Protein AF-0000000080641432 (afdb_homodimer)

Sequence (1200 aa):
MCGIVGYIGHLDAKEILLKGLEKLEYRGYDSAGIAVANEQGVHVYKEKGRIADLREVVDQTVESQAGIGHTRWATHGEPSFLNAHPHQSALGRFTLVHNGVIENYVQLKREYLENVELKSDTDTEVVVQMIEQFVAGGLSTEEAFRKTLTLLKGSYAIALFDGENTDTIYVAKNKSPLLIGLGDTFNVVASDAMAMLQVTNEYVELLDKEMVIVTKDEAVIKNLDGEVMTRASYIAELDASDIEKGTYPHYMLKETDEQPLVMRKIIQTYQDENGRLAVAGDVADAVAEADRIYIVACGTSYHAGLVGKQYIEMWANVPVEVHVASEFSYNMPLLSKKPLFIFLSQSGETADSRAVLVQVKALGHKALTITNVPGSTLSREADYTLLLHAGPEIAVASTKAYTAQIAVLAILASVAAERNGVDIGFDLVKELGIAANAMEALCDQKDEMEMIAREYLTVSRNAFFIGRGLDYFVCVEGALKLKEISYIQAEGFAGGELKHGTIALIEEGTPVFALATQEHVNLSIRGNVKEVAARGANTCIISLKGLEDADDRFVLPEVNPALAPLVSVVPLQLIAYYAALHRGCDVDKPRNLAKSVTVEMCGIVGYIGHLDAKEILLKGLEKLEYRGYDSAGIAVANEQGVHVYKEKGRIADLREVVDQTVESQAGIGHTRWATHGEPSFLNAHPHQSALGRFTLVHNGVIENYVQLKREYLENVELKSDTDTEVVVQMIEQFVAGGLSTEEAFRKTLTLLKGSYAIALFDGENTDTIYVAKNKSPLLIGLGDTFNVVASDAMAMLQVTNEYVELLDKEMVIVTKDEAVIKNLDGEVMTRASYIAELDASDIEKGTYPHYMLKETDEQPLVMRKIIQTYQDENGRLAVAGDVADAVAEADRIYIVACGTSYHAGLVGKQYIEMWANVPVEVHVASEFSYNMPLLSKKPLFIFLSQSGETADSRAVLVQVKALGHKALTITNVPGSTLSREADYTLLLHAGPEIAVASTKAYTAQIAVLAILASVAAERNGVDIGFDLVKELGIAANAMEALCDQKDEMEMIAREYLTVSRNAFFIGRGLDYFVCVEGALKLKEISYIQAEGFAGGELKHGTIALIEEGTPVFALATQEHVNLSIRGNVKEVAARGANTCIISLKGLEDADDRFVLPEVNPALAPLVSVVPLQLIAYYAALHRGCDVDKPRNLAKSVTVE

pLDDT: mean 94.24, std 5.45, range [54.44, 98.88]

InterPro domains:
  IPR001347 SIS domain [PF01380] (288-413)
  IPR001347 SIS domain [PF01380] (457-583)
  IPR001347 SIS domain [PS51464] (283-422)
  IPR001347 SIS domain [PS51464] (452-590)
  IPR005855 Glucosamine-fructose-6-phosphate aminotransferase, isomerising [MF_00164] (1-600)
  IPR005855 Glucosamine-fructose-6-phosphate aminotransferase, isomerising [TIGR01135] (2-600)
  IPR017932 Glutamine amidotransferase type 2 domain [PS51278] (2-217)
  IPR029055 Nucleophile aminohydrolases, N-terminal [G3DSA:3.60.20.10] (2-240)
  IPR029055 Nucleophile aminohydrolases, N-terminal [SSF56235] (2-234)
  IPR035466 GlmS/AgaS, SIS domain 1 [cd05008] (292-413)
  IPR035490 GlmS/FrlB, SIS domain 2 [cd05009] (447-598)
  IPR046348 SIS domain superfamily [SSF53697] (244-600)
  IPR047084 Glucosamine-fructose-6-phosphate aminotransferase, isomerising, N-terminal domain [cd00714] (2-214)

Foldseek 3Di:
DKKKKKKAFDAFCVVLRLLLQLLVCLFAFQKKKKWFQDPVFIDIQIFGGHSVVSVVGDDPPDGGRIMMMMHDQDDWAGRGRQAYDQAAEPVRFKTKDKDWAFPCLVVLCVPQVVPPDRRGRGSNRSLNNQLVSVVVVPDDSVLSNLVSLVVTDTWIWMWMAGRVCRQKIKTAGALQAKKWFDDQGMIMIISDQLSNVVPGQKIWGDDHQWMWIGGRHDIWIAHSVGHTDDTDIDGFPADPVLQDQPPHPFLLLVLLLCQLVLLLVLQVVQADPVSHGHDDDCLLVLLLPAQEEEEEEDALQLLLVLLLQCLQCLQLVHHYHYDYLQCCLVPPDDDDPQYEYEYEDAQLQASSSVSNLVVVVVVVHAYEYEYQGPPRPNCVSGPYYDHLVSHDRQFQQDRSSSLSSNSVSNSSSNSSSVVVVGDSPDDSSVQSNVLSVLSNVVSVPLVLLLVVLVQQQLPAQEAEEEEADSSQSLRQNLQSLLCQFQVRNYHGDHLVCCVVPVLVVQAARHEYEYEAEDDVCNVVSVVSQVVSVVRHYPYAYEYEPVSDDPPHSHYGYHGDSSSVSSNVNSSSNSSSVSSNVSNVTDRRDGPSTHRHNSYD/DKKKKKKAFDAFVVVLRLLLQLLVCLFAFQKKKKWFQDPVFIDIQIFGGGSVVSVVRDDPVDGGRIMMMMHDQDDWAGRGRQAYDFAAEPVRFKTKDKDWAFPCLVVLCVPQVVPPDRRGRGSNRSLNNQLVSVVVVPDDSVLSNLVSLVVTDTWIWMWMAGRVCRQKIKTAGALQAKKWFDDQGMIMIISDQLSNVVPGQKIWGDDHQWMWIGGRHDIWIAHSVGHTDDTDIDGFPADPVLQDQPPHPFLLLVLLLCLLVLLLVLQVVQADPVSHGHDDDCLLVLLLPAQEEEEEEDALQLLLVLLLQCLQCLQLVHHYHYDYLQCCLVPPDDDDPQYEYEYEDAQLQASSSVSNLVVVVVVVHAYEYEYQGPPRPNCVSGPYYDHLVSHDRQFQQDRSSSLSSNSVSNSSSNSSSVVSVGDSPDDSSVQSNVLSVLSNVVSVPLVLLLVVLVQQQLPAQEAEEEEADSSQSLRQNLQSLLCQFQVRNYHGDHLVCCVVPVLVVQAARHEYEYEAEDDVCNVVSVVSQVVSVVRHYPYAYEYEPVSDDPPHSHYGYHGDSSSVSSNVNSSSNSSSVSSNVSNVTDRRRGPSTHNHNSYD

Radius of gyration: 32.24 Å; Cα contacts (8 Å, |Δi|>4): 2982; chains: 2; bounding box: 65×104×73 Å

Organism: Bacillus amyloliquefaciens (strain ATCC 23350 / DSM 7 / BCRC 11601 / CCUG 28519 / NBRC 15535 / NRRL B-14393 / F) (NCBI:txid692420)

Solvent-accessible surface area (backbone atoms only — not comparable to full-atom values): 59310 Å² total; per-residue (Å²): 47,39,25,43,35,32,36,27,32,80,51,63,23,64,64,56,41,53,54,17,43,56,62,31,38,49,19,9,50,38,10,13,17,35,34,34,31,43,96,93,34,70,48,77,36,57,23,50,28,40,59,73,54,30,60,72,67,48,66,83,83,66,72,22,35,16,32,40,26,27,25,29,37,59,45,47,35,45,70,28,56,68,50,20,33,53,36,60,18,92,87,57,45,35,40,33,32,72,25,53,46,51,72,47,39,67,60,48,35,62,73,75,36,73,91,56,87,74,87,49,60,34,48,61,51,52,53,40,39,48,31,51,53,37,30,74,70,69,39,49,67,68,54,16,48,40,53,50,59,74,70,61,41,69,31,30,20,36,45,33,38,38,55,89,44,66,70,38,39,41,32,35,25,24,79,18,59,46,34,37,33,53,52,91,58,22,29,34,37,24,42,43,71,72,30,44,50,89,76,32,47,35,33,32,76,66,54,69,55,28,32,31,48,34,28,32,84,47,74,49,36,22,38,74,85,67,47,78,53,89,74,74,69,46,72,62,91,72,74,75,76,57,73,64,53,79,91,38,94,38,42,46,62,45,38,54,60,41,34,28,59,30,46,52,47,42,55,57,70,33,31,45,96,83,67,43,73,46,71,74,82,61,51,40,55,50,57,52,67,24,68,29,36,40,34,31,12,51,48,62,37,31,36,27,38,52,50,27,38,52,37,26,33,73,34,32,68,28,40,58,46,70,43,50,18,60,48,39,58,79,49,65,71,80,74,65,97,45,47,31,36,36,38,40,31,61,62,17,50,43,26,34,45,44,54,34,49,55,52,42,47,74,72,69,46,56,31,33,18,41,22,49,36,88,75,20,62,41,35,64,74,30,80,34,69,47,73,33,66,53,63,73,76,70,22,36,65,79,51,34,56,40,47,32,49,32,50,52,34,44,51,48,16,51,45,10,5,50,73,64,71,38,79,77,82,69,60,61,70,60,48,51,50,48,38,22,52,43,34,46,56,53,61,71,40,51,69,59,28,38,50,50,17,56,74,51,41,71,82,49,63,48,38,37,21,30,6,57,67,68,36,20,39,40,19,40,43,36,16,45,51,25,20,29,27,44,52,27,54,38,46,43,36,48,38,62,54,36,65,54,33,63,44,30,59,52,34,80,59,34,22,33,40,33,45,36,58,46,78,94,49,36,68,60,44,51,47,40,49,36,28,45,42,32,49,33,28,41,72,39,36,40,18,25,49,92,63,60,57,93,80,46,71,42,72,42,68,72,57,58,57,90,55,36,60,65,40,61,42,51,58,39,53,45,21,23,51,37,34,6,53,77,68,70,40,50,63,38,63,25,59,85,50,40,50,48,47,34,43,118,45,38,24,42,35,32,34,27,33,82,51,63,23,65,65,56,41,52,52,17,43,55,63,32,38,48,19,8,48,39,11,13,16,36,34,34,30,44,95,91,35,70,46,77,36,56,22,49,28,39,60,72,54,30,59,73,68,48,65,84,83,67,72,23,35,16,30,41,25,26,24,28,40,60,44,48,35,44,70,28,55,69,49,20,34,53,38,59,17,94,87,58,46,36,38,33,31,71,23,54,47,52,72,46,39,66,60,47,36,64,73,74,37,72,92,55,87,76,87,48,62,33,50,61,50,52,53,38,39,48,31,50,51,37,31,74,70,70,39,50,70,69,55,17,48,40,54,49,57,74,68,61,42,67,32,30,21,36,44,34,38,39,55,90,44,67,70,39,41,42,32,36,24,25,80,17,60,44,34,36,32,53,52,91,59,21,29,34,36,25,42,44,71,74,29,44,50,90,78,31,47,36,32,31,76,64,54,69,54,28,32,30,49,34,27,33,83,46,73,50,36,22,39,76,87,66,48,77,52,88,76,75,68,47,73,64,90,74,75,75,77,58,74,63,53,80,94,38,94,38,42,45,60,46,38,53,60,40,35,29,58,28,46,53,47,42,54,58,68,33,32,46,97,84,67,43,71,46,70,73,82,59,52,41,55,50,58,52,66,23,67,29,35,41,33,31,12,54,48,63,38,32,36,28,37,52,50,28,36,52,38,25,33,72,34,32,68,29,42,56,46,71,42,51,18,61,48,38,59,80,50,65,70,80,74,65,96,45,47,32,35,36,38,40,33,62,64,18,51,43,27,33,45,44,54,35,49,56,52,43,46,74,72,70,45,53,31,33,18,38,21,49,35,87,77,20,62,41,35,64,73,30,79,34,69,47,74,33,66,55,62,72,75,71,22,34,66,79,52,35,57,41,47,30,49,34,50,51,35,42,50,49,14,50,46,10,4,52,74,64,70,38,78,78,81,67,60,61,70,61,50,52,50,49,37,22,52,42,35,45,55,52,60,71,39,50,68,59,29,38,49,49,18,58,73,50,41,71,81,48,61,48,39,37,20,30,5,57,68,67,36,19,39,39,19,40,44,37,15,46,51,27,19,29,29,44,51,26,56,37,45,43,37,48,38,63,54,36,64,52,34,60,43,28,60,52,34,79,61,34,23,32,40,32,44,36,59,46,79,94,49,35,67,60,43,51,49,41,50,37,28,44,40,32,49,34,27,40,73,40,36,39,18,25,50,93,64,60,56,94,81,44,72,42,72,41,66,72,57,58,58,90,55,37,59,67,41,62,43,51,56,40,53,44,21,24,51,38,34,6,52,75,69,70,40,49,62,38,63,24,59,85,51,40,51,48,46,33,43,118

Nearest PDB structures (foldseek):
  6svm-assembly1_B  TM=8.931E-01  e=2.171E-56  Homo sapiens
  6r4f-assembly1_B  TM=8.931E-01  e=6.048E-56  Homo sapiens
  6svp-assembly1_B  TM=8.915E-01  e=8.493E-55  Homo sapiens
  4s1w-assembly1_A  TM=9.940E-01  e=6.269E-47  Staphylococcus aureus
  1xfg-assembly1_A  TM=9.593E-01  e=1.105E-24  Escherichia coli

Structure (mmCIF, N/CA/C/O backbone):
data_AF-0000000080641432-model_v1
#
loop_
_entity.id
_entity.type
_entity.pdbx_description
1 polymer 'Glutamine--fructose-6-phosphate aminotransferase'
#
loop_
_atom_site.group_PDB
_atom_site.id
_atom_site.type_symbol
_atom_site.label_atom_id
_atom_site.label_alt_id
_atom_site.label_comp_id
_atom_site.label_asym_id
_atom_site.label_entity_id
_atom_site.label_seq_id
_atom_site.pdbx_PDB_ins_code
_atom_site.Cartn_x
_atom_site.Cartn_y
_atom_site.Cartn_z
_atom_site.occupancy
_atom_site.B_iso_or_equiv
_atom_site.auth_seq_id
_atom_site.auth_comp_id
_atom_site.auth_asym_id
_atom_site.auth_atom_id
_atom_site.pdbx_PDB_model_num
ATOM 1 N N . MET A 1 1 ? -3.293 22.484 6.574 1 68.69 1 MET A N 1
ATOM 2 C CA . MET A 1 1 ? -1.873 22.797 6.43 1 68.69 1 MET A CA 1
ATOM 3 C C . MET A 1 1 ? -1.642 24.297 6.348 1 68.69 1 MET A C 1
ATOM 5 O O . MET A 1 1 ? -0.824 24.766 5.551 1 68.69 1 MET A O 1
ATOM 9 N N . CYS A 1 2 ? -2.219 25.156 7.02 1 87.12 2 CYS A N 1
ATOM 10 C CA . CYS A 1 2 ? -2.15 26.609 6.879 1 87.12 2 CYS A CA 1
ATOM 11 C C . CYS A 1 2 ? -1.227 27.219 7.926 1 87.12 2 CYS A C 1
ATOM 13 O O . CYS A 1 2 ? -0.784 26.516 8.844 1 87.12 2 CYS A O 1
ATOM 15 N N . GLY A 1 3 ? -0.711 28.391 7.609 1 91.75 3 GLY A N 1
ATOM 16 C CA . GLY A 1 3 ? 0.083 29.141 8.562 1 91.75 3 GLY A CA 1
ATOM 17 C C . GLY A 1 3 ? -0.523 30.5 8.906 1 91.75 3 GLY A C 1
ATOM 18 O O . GLY A 1 3 ? -1.066 31.172 8.039 1 91.75 3 GLY A O 1
ATOM 19 N N . ILE A 1 4 ? -0.503 30.812 10.148 1 95.75 4 ILE A N 1
ATOM 20 C CA . ILE A 1 4 ? -1.005 32.125 10.539 1 95.75 4 ILE A CA 1
ATOM 21 C C . ILE A 1 4 ? 0.096 32.906 11.25 1 95.75 4 ILE A C 1
ATOM 23 O O . ILE A 1 4 ? 1.006 32.312 11.836 1 95.75 4 ILE A O 1
ATOM 27 N N . VAL A 1 5 ? 0.08 34.188 11.109 1 97.56 5 VAL A N 1
ATOM 28 C CA . VAL A 1 5 ? 0.957 35.125 11.82 1 97.56 5 VAL A CA 1
ATOM 29 C C . VAL A 1 5 ? 0.142 36.281 12.367 1 97.56 5 VAL A C 1
ATOM 31 O O . VAL A 1 5 ? -0.95 36.562 11.875 1 97.56 5 VAL A O 1
ATOM 34 N N . GLY A 1 6 ? 0.606 36.875 13.406 1 98.06 6 GLY A N 1
ATOM 35 C CA . GLY A 1 6 ? 0.057 38.062 13.992 1 98.06 6 GLY A CA 1
ATOM 36 C C . GLY A 1 6 ? 1.104 38.938 14.68 1 98.06 6 GLY A C 1
ATOM 37 O O . GLY A 1 6 ? 2.096 38.406 15.195 1 98.06 6 GLY A O 1
ATOM 38 N N . TYR A 1 7 ? 0.899 40.156 14.617 1 98.12 7 TYR A N 1
ATOM 39 C CA . TYR A 1 7 ? 1.798 41.094 15.258 1 98.12 7 TYR A CA 1
ATOM 40 C C . TYR A 1 7 ? 1.019 42.25 15.867 1 98.12 7 TYR A C 1
ATOM 42 O O . TYR A 1 7 ? 0.065 42.75 15.273 1 98.12 7 TYR A O 1
ATOM 50 N N . ILE A 1 8 ? 1.353 42.656 17.062 1 97.69 8 ILE A N 1
ATOM 51 C CA . ILE A 1 8 ? 0.85 43.875 17.688 1 97.69 8 ILE A CA 1
ATOM 52 C C . ILE A 1 8 ? 1.968 44.531 18.484 1 97.69 8 ILE A C 1
ATOM 54 O O . ILE A 1 8 ? 2.555 43.938 19.375 1 97.69 8 ILE A O 1
ATOM 58 N N . GLY A 1 9 ? 2.266 45.719 18.109 1 96.19 9 GLY A N 1
ATOM 59 C CA . GLY A 1 9 ? 3.373 46.438 18.734 1 96.19 9 GLY A CA 1
ATOM 60 C C . GLY A 1 9 ? 3.588 47.844 18.172 1 96.19 9 GLY A C 1
ATOM 61 O O . GLY A 1 9 ? 2.629 48.5 17.797 1 96.19 9 GLY A O 1
ATOM 62 N N . HIS A 1 10 ? 4.855 48.281 18.234 1 92.44 10 HIS A N 1
ATOM 63 C CA . HIS A 1 10 ? 5.133 49.688 17.875 1 92.44 10 HIS A CA 1
ATOM 64 C C . HIS A 1 10 ? 5.629 49.781 16.438 1 92.44 10 HIS A C 1
ATOM 66 O O . HIS A 1 10 ? 5.621 50.875 15.859 1 92.44 10 HIS A O 1
ATOM 72 N N . LEU A 1 11 ? 5.98 48.688 15.898 1 92.25 11 LEU A N 1
ATOM 73 C CA . LEU A 1 11 ? 6.5 48.688 14.531 1 92.25 11 LEU A CA 1
ATOM 74 C C . LEU A 1 11 ? 5.371 48.531 13.523 1 92.25 11 LEU A C 1
ATOM 76 O O . LEU A 1 11 ? 4.254 48.156 13.883 1 92.25 11 LEU A O 1
ATOM 80 N N . ASP A 1 12 ? 5.711 48.938 12.297 1 93.31 12 ASP A N 1
ATOM 81 C CA . ASP A 1 12 ? 4.75 48.656 11.234 1 93.31 12 ASP A CA 1
ATOM 82 C C . ASP A 1 12 ? 4.562 47.156 11.031 1 93.31 12 ASP A C 1
ATOM 84 O O . ASP A 1 12 ? 5.531 46.438 10.805 1 93.31 12 ASP A O 1
ATOM 88 N N . ALA A 1 13 ? 3.359 46.719 11 1 95.5 13 ALA A N 1
ATOM 89 C CA . ALA A 1 13 ? 3.018 45.312 11.055 1 95.5 13 ALA A CA 1
ATOM 90 C C . ALA A 1 13 ? 3.199 44.656 9.688 1 95.5 13 ALA A C 1
ATOM 92 O O . ALA A 1 13 ? 3.479 43.438 9.602 1 95.5 13 ALA A O 1
ATOM 93 N N . LYS A 1 14 ? 3.062 45.375 8.609 1 96.06 14 LYS A N 1
ATOM 94 C CA . LYS A 1 14 ? 2.928 44.812 7.27 1 96.06 14 LYS A CA 1
ATOM 95 C C . LYS A 1 14 ? 4.133 43.938 6.914 1 96.06 14 LYS A C 1
ATOM 97 O O . LYS A 1 14 ? 3.986 42.75 6.59 1 96.06 14 LYS A O 1
ATOM 102 N N . GLU A 1 15 ? 5.285 44.531 7.035 1 95.56 15 GLU A N 1
ATOM 103 C CA . GLU A 1 15 ? 6.492 43.812 6.621 1 95.56 15 GLU A CA 1
ATOM 104 C C . GLU A 1 15 ? 6.781 42.625 7.547 1 95.56 15 GLU A C 1
ATOM 106 O O . GLU A 1 15 ? 7.297 41.594 7.105 1 95.56 15 GLU A O 1
ATOM 111 N N . ILE A 1 16 ? 6.48 42.781 8.781 1 96.44 16 ILE A N 1
ATOM 112 C CA . ILE A 1 16 ? 6.668 41.688 9.734 1 96.44 16 ILE A CA 1
ATOM 113 C C . ILE A 1 16 ? 5.77 40.5 9.367 1 96.44 16 ILE A C 1
ATOM 115 O O . ILE A 1 16 ? 6.211 39.344 9.359 1 96.44 16 ILE A O 1
ATOM 119 N N . LEU A 1 17 ? 4.539 40.875 8.992 1 97.88 17 LEU A N 1
ATOM 120 C CA . LEU A 1 17 ? 3.582 39.812 8.617 1 97.88 17 LEU A CA 1
ATOM 121 C C . LEU A 1 17 ? 3.992 39.156 7.312 1 97.88 17 LEU A C 1
ATOM 123 O O . LEU A 1 17 ? 3.957 37.938 7.203 1 97.88 17 LEU A O 1
ATOM 127 N N . LEU A 1 18 ? 4.406 39.938 6.371 1 97.12 18 LEU A N 1
ATOM 128 C CA . LEU A 1 18 ? 4.766 39.406 5.059 1 97.12 18 LEU A CA 1
ATOM 129 C C . LEU A 1 18 ? 6.004 38.531 5.152 1 97.12 18 LEU A C 1
ATOM 131 O O . LEU A 1 18 ? 6.043 37.438 4.562 1 97.12 18 LEU A O 1
ATOM 135 N N . LYS A 1 19 ? 6.969 38.906 5.922 1 95.56 19 LYS A N 1
ATOM 136 C CA . LYS A 1 19 ? 8.172 38.125 6.121 1 95.56 19 LYS A CA 1
ATOM 137 C C . LYS A 1 19 ? 7.863 36.844 6.895 1 95.56 19 LYS A C 1
ATOM 139 O O . LYS A 1 19 ? 8.422 35.781 6.602 1 95.56 19 LYS A O 1
ATOM 144 N N . GLY A 1 20 ? 7.027 37 7.859 1 95.19 20 GLY A N 1
ATOM 145 C CA . GLY A 1 20 ? 6.594 35.812 8.586 1 95.19 20 GLY A CA 1
ATOM 146 C C . GLY A 1 20 ? 5.879 34.812 7.711 1 95.19 20 GLY A C 1
ATOM 147 O O . GLY A 1 20 ? 6.141 33.594 7.797 1 95.19 20 GLY A O 1
ATOM 148 N N . LEU A 1 21 ? 4.973 35.281 6.859 1 95.94 21 LEU A N 1
ATOM 149 C CA . LEU A 1 21 ? 4.223 34.406 5.961 1 95.94 21 LEU A CA 1
ATOM 150 C C . LEU A 1 21 ? 5.145 33.75 4.938 1 95.94 21 LEU A C 1
ATOM 152 O O . LEU A 1 21 ? 4.926 32.625 4.531 1 95.94 21 LEU A O 1
ATOM 156 N N . GLU A 1 22 ? 6.145 34.469 4.516 1 93.25 22 GLU A N 1
ATOM 157 C CA . GLU A 1 22 ? 7.121 33.938 3.586 1 93.25 22 GLU A CA 1
ATOM 158 C C . GLU A 1 22 ? 7.816 32.688 4.18 1 93.25 22 GLU A C 1
ATOM 160 O O . GLU A 1 22 ? 8.062 31.719 3.479 1 93.25 22 GLU A O 1
ATOM 165 N N . LYS A 1 23 ? 8.062 32.781 5.434 1 88.75 23 LYS A N 1
ATOM 166 C CA . LYS A 1 23 ? 8.719 31.672 6.133 1 88.75 23 LYS A CA 1
ATOM 167 C C . LYS A 1 23 ? 7.77 30.5 6.332 1 88.75 23 LYS A C 1
ATOM 169 O O . LYS A 1 23 ? 8.203 29.359 6.516 1 88.75 23 LYS A O 1
ATOM 174 N N . LEU A 1 24 ? 6.453 30.781 6.25 1 90.12 24 LEU A N 1
ATOM 175 C CA . LEU A 1 24 ? 5.449 29.75 6.473 1 90.12 24 LEU A CA 1
ATOM 176 C C . LEU A 1 24 ? 4.922 29.203 5.148 1 90.12 24 LEU A C 1
ATOM 178 O O . LEU A 1 24 ? 4.023 28.359 5.133 1 90.12 24 LEU A O 1
ATOM 182 N N . GLU A 1 25 ? 5.488 29.656 4.094 1 87.62 25 GLU A N 1
ATOM 183 C CA . GLU A 1 25 ? 4.957 29.297 2.779 1 87.62 25 GLU A CA 1
ATOM 184 C C . GLU A 1 25 ? 5.027 27.797 2.535 1 87.62 25 GLU A C 1
ATOM 186 O O . GLU A 1 25 ? 4.254 27.25 1.746 1 87.62 25 GLU A O 1
ATOM 191 N N . TYR A 1 26 ? 5.898 27.109 3.238 1 80.5 26 TYR A N 1
ATOM 192 C CA . TYR A 1 26 ? 6.043 25.672 3.102 1 80.5 26 TYR A CA 1
ATOM 193 C C . TYR A 1 26 ? 4.812 24.953 3.635 1 80.5 26 TYR A C 1
ATOM 195 O O . TYR A 1 26 ? 4.609 23.766 3.35 1 80.5 26 TYR A O 1
ATOM 203 N N . ARG A 1 27 ? 3.934 25.672 4.375 1 85.19 27 ARG A N 1
ATOM 204 C CA . ARG A 1 27 ? 2.719 25.094 4.945 1 85.19 27 ARG A CA 1
ATOM 205 C C . ARG A 1 27 ? 1.544 25.234 3.984 1 85.19 27 ARG A C 1
ATOM 207 O O . ARG A 1 27 ? 0.494 24.609 4.184 1 85.19 27 ARG A O 1
ATOM 214 N N . GLY A 1 28 ? 1.68 26.094 3.033 1 85.75 28 GLY A N 1
ATOM 215 C CA . GLY A 1 28 ? 0.645 26.328 2.041 1 85.75 28 GLY A CA 1
ATOM 216 C C . GLY A 1 28 ? 0.927 27.547 1.177 1 85.75 28 GLY A C 1
ATOM 217 O O . GLY A 1 28 ? 1.539 28.516 1.636 1 85.75 28 GLY A O 1
ATOM 218 N N . TYR A 1 29 ? 0.441 27.422 -0.024 1 88.06 29 TYR A N 1
ATOM 219 C CA . TYR A 1 29 ? 0.72 28.516 -0.942 1 88.06 29 TYR A CA 1
ATOM 220 C C . TYR A 1 29 ? -0.402 28.672 -1.962 1 88.06 29 TYR A C 1
ATOM 222 O O . TYR A 1 29 ? -0.168 29.125 -3.088 1 88.06 29 TYR A O 1
ATOM 230 N N . ASP A 1 30 ? -1.622 28.234 -1.555 1 90.56 30 ASP A N 1
ATOM 231 C CA . ASP A 1 30 ? -2.785 28.328 -2.432 1 90.56 30 ASP A CA 1
ATOM 232 C C . ASP A 1 30 ? -3.287 29.766 -2.518 1 90.56 30 ASP A C 1
ATOM 234 O O . ASP A 1 30 ? -3.768 30.203 -3.564 1 90.56 30 ASP A O 1
ATOM 238 N N . SER A 1 31 ? -3.305 30.406 -1.413 1 94.75 31 SER A N 1
ATOM 239 C CA . SER A 1 31 ? -3.656 31.812 -1.275 1 94.75 31 SER A CA 1
ATOM 240 C C . SER A 1 31 ? -3.059 32.406 -0.005 1 94.75 31 SER A C 1
ATOM 242 O O . SER A 1 31 ? -2.578 31.688 0.864 1 94.75 31 SER A O 1
ATOM 244 N N . ALA A 1 32 ? -2.965 33.688 0.011 1 96.75 32 ALA A N 1
ATOM 245 C CA . ALA A 1 32 ? -2.406 34.375 1.177 1 96.75 32 ALA A CA 1
ATOM 246 C C . ALA A 1 32 ? -3.084 35.719 1.398 1 96.75 32 ALA A C 1
ATOM 248 O O . ALA A 1 32 ? -3.697 36.281 0.482 1 96.75 32 ALA A O 1
ATOM 249 N N . GLY A 1 33 ? -3.025 36.188 2.625 1 98 33 GLY A N 1
ATOM 250 C CA . GLY A 1 33 ? -3.58 37.5 2.926 1 98 33 GLY A CA 1
ATOM 251 C C . GLY A 1 33 ? -3.174 38.031 4.289 1 98 33 GLY A C 1
ATOM 252 O O . GLY A 1 33 ? -2.705 37.281 5.137 1 98 33 GLY A O 1
ATOM 253 N N . ILE A 1 34 ? -3.262 39.344 4.41 1 98.06 34 ILE A N 1
ATOM 254 C CA . ILE A 1 34 ? -3.033 40 5.695 1 98.06 34 ILE A CA 1
ATOM 255 C C . ILE A 1 34 ? -4.129 41.031 5.953 1 98.06 34 ILE A C 1
ATOM 257 O O . ILE A 1 34 ? -4.773 41.5 5.016 1 98.06 34 ILE A O 1
ATOM 261 N N . ALA A 1 35 ? -4.441 41.219 7.141 1 97.88 35 ALA A N 1
ATOM 262 C CA . ALA A 1 35 ? -5.262 42.344 7.617 1 97.88 35 ALA A CA 1
ATOM 263 C C . ALA A 1 35 ? -4.488 43.188 8.602 1 97.88 35 ALA A C 1
ATOM 265 O O . ALA A 1 35 ? -3.885 42.688 9.547 1 97.88 35 ALA A O 1
ATOM 266 N N . VAL A 1 36 ? -4.465 44.438 8.297 1 96.56 36 VAL A N 1
ATOM 267 C CA . VAL A 1 36 ? -3.785 45.375 9.203 1 96.56 36 VAL A CA 1
ATOM 268 C C . VAL A 1 36 ? -4.773 46.406 9.719 1 96.56 36 VAL A C 1
ATOM 270 O O . VAL A 1 36 ? -5.727 46.781 9.023 1 96.56 36 VAL A O 1
ATOM 273 N N . ALA A 1 37 ? -4.574 46.75 10.953 1 91.94 37 ALA A N 1
ATOM 274 C CA . ALA A 1 37 ? -5.512 47.688 11.594 1 91.94 37 ALA A CA 1
ATOM 275 C C . ALA A 1 37 ? -4.82 48.969 12 1 91.94 37 ALA A C 1
ATOM 277 O O . ALA A 1 37 ? -3.682 48.969 12.477 1 91.94 37 ALA A O 1
ATOM 278 N N . ASN A 1 38 ? -5.496 50.094 11.688 1 87.69 38 ASN A N 1
ATOM 279 C CA . ASN A 1 38 ? -5.074 51.406 12.148 1 87.69 38 ASN A CA 1
ATOM 280 C C . ASN A 1 38 ? -6.27 52.281 12.531 1 87.69 38 ASN A C 1
ATOM 282 O O . ASN A 1 38 ? -7.355 51.75 12.797 1 87.69 38 ASN A O 1
ATOM 286 N N . GLU A 1 39 ? -6.102 53.531 12.648 1 83.06 39 GLU A N 1
ATOM 287 C CA . GLU A 1 39 ? -7.141 54.469 13.094 1 83.06 39 GLU A CA 1
ATOM 288 C C . GLU A 1 39 ? -8.289 54.531 12.086 1 83.06 39 GLU A C 1
ATOM 290 O O . GLU A 1 39 ? -9.422 54.875 12.453 1 83.06 39 GLU A O 1
ATOM 295 N N . GLN A 1 40 ? -7.973 54.219 10.891 1 85.06 40 GLN A N 1
ATOM 296 C CA . GLN A 1 40 ? -8.977 54.281 9.836 1 85.06 40 GLN A CA 1
ATOM 297 C C . GLN A 1 40 ? -9.758 52.969 9.727 1 85.06 40 GLN A C 1
ATOM 299 O O . GLN A 1 40 ? -10.742 52.906 8.992 1 85.06 40 GLN A O 1
ATOM 304 N N . GLY A 1 41 ? -9.344 51.969 10.469 1 86.5 41 GLY A N 1
ATOM 305 C CA . GLY A 1 41 ? -10.039 50.688 10.438 1 86.5 41 GLY A CA 1
ATOM 306 C C . GLY A 1 41 ? -9.141 49.531 10.023 1 86.5 41 GLY A C 1
ATOM 307 O O . GLY A 1 41 ? -7.922 49.594 10.18 1 86.5 41 GLY A O 1
ATOM 308 N N . VAL A 1 42 ? -9.812 48.438 9.586 1 93.5 42 VAL A N 1
ATOM 309 C CA . VAL A 1 42 ? -9.086 47.25 9.18 1 93.5 42 VAL A CA 1
ATOM 310 C C . VAL A 1 42 ? -8.953 47.219 7.664 1 93.5 42 VAL A C 1
ATOM 312 O O . VAL A 1 42 ? -9.93 47.406 6.938 1 93.5 42 VAL A O 1
ATOM 315 N N . HIS A 1 43 ? -7.746 47.062 7.203 1 95.44 43 HIS A N 1
ATOM 316 C CA . HIS A 1 43 ? -7.434 46.938 5.781 1 95.44 43 HIS A CA 1
ATOM 317 C C . HIS A 1 43 ? -7.047 45.5 5.434 1 95.44 43 HIS A C 1
ATOM 319 O O . HIS A 1 43 ? -6.055 44.969 5.945 1 95.44 43 HIS A O 1
ATOM 325 N N . VAL A 1 44 ? -7.844 44.938 4.523 1 97.19 44 VAL A N 1
ATOM 326 C CA . VAL A 1 44 ? -7.625 43.531 4.172 1 97.19 44 VAL A CA 1
ATOM 327 C C . VAL A 1 44 ? -7.008 43.438 2.777 1 97.19 44 VAL A C 1
ATOM 329 O O . VAL A 1 44 ? -7.492 44.094 1.837 1 97.19 44 VAL A O 1
ATOM 332 N N . TYR A 1 45 ? -5.922 42.781 2.699 1 97.94 45 TYR A N 1
ATOM 333 C CA . TYR A 1 45 ? -5.273 42.438 1.438 1 97.94 45 TYR A CA 1
ATOM 334 C C . TYR A 1 45 ? -5.168 40.938 1.272 1 97.94 45 TYR A C 1
ATOM 336 O O . TYR A 1 45 ? -4.598 40.25 2.127 1 97.94 45 TYR A O 1
ATOM 344 N N . LYS A 1 46 ? -5.754 40.312 0.321 1 97.31 46 LYS A N 1
ATOM 345 C CA . LYS A 1 46 ? -5.637 38.875 0.09 1 97.31 46 LYS A CA 1
ATOM 346 C C . LYS A 1 46 ? -5.621 38.562 -1.402 1 97.31 46 LYS A C 1
ATOM 348 O O . LYS A 1 46 ? -6.039 39.375 -2.221 1 97.31 46 LYS A O 1
ATOM 353 N N . GLU A 1 47 ? -4.98 37.531 -1.742 1 95.56 47 GLU A N 1
ATOM 354 C CA . GLU A 1 47 ? -4.801 37.156 -3.141 1 95.56 47 GLU A CA 1
ATOM 355 C C . GLU A 1 47 ? -4.602 35.656 -3.285 1 95.56 47 GLU A C 1
ATOM 357 O O . GLU A 1 47 ? -4.133 34.969 -2.355 1 95.56 47 GLU A O 1
ATOM 362 N N . LYS A 1 48 ? -5.125 35.156 -4.387 1 95 48 LYS A N 1
ATOM 363 C CA . LYS A 1 48 ? -4.789 33.781 -4.746 1 95 48 LYS A CA 1
ATOM 364 C C . LYS A 1 48 ? -3.303 33.656 -5.07 1 95 48 LYS A C 1
ATOM 366 O O . LYS A 1 48 ? -2.719 34.531 -5.707 1 95 48 LYS A O 1
ATOM 371 N N . GLY A 1 49 ? -2.703 32.594 -4.566 1 92.5 49 GLY A N 1
ATOM 372 C CA . GLY A 1 49 ? -1.32 32.344 -4.938 1 92.5 49 GLY A CA 1
ATOM 373 C C . GLY A 1 49 ? -0.353 32.5 -3.779 1 92.5 49 GLY A C 1
ATOM 374 O O . GLY A 1 49 ? -0.727 32.312 -2.623 1 92.5 49 GLY A O 1
ATOM 375 N N . ARG A 1 50 ? 0.945 32.812 -4.156 1 90.75 50 ARG A N 1
ATOM 376 C CA . ARG A 1 50 ? 2.053 32.812 -3.205 1 90.75 50 ARG A CA 1
ATOM 377 C C . ARG A 1 50 ? 2.186 34.156 -2.51 1 90.75 50 ARG A C 1
ATOM 379 O O . ARG A 1 50 ? 1.46 35.125 -2.832 1 90.75 50 ARG A O 1
ATOM 386 N N . ILE A 1 51 ? 3.033 34.25 -1.558 1 93.94 51 ILE A N 1
ATOM 387 C CA . ILE A 1 51 ? 3.238 35.469 -0.783 1 93.94 51 ILE A CA 1
ATOM 388 C C . ILE A 1 51 ? 3.742 36.562 -1.697 1 93.94 51 ILE A C 1
ATOM 390 O O . ILE A 1 51 ? 3.412 37.75 -1.501 1 93.94 51 ILE A O 1
ATOM 394 N N . ALA A 1 52 ? 4.5 36.125 -2.73 1 93.56 52 ALA A N 1
ATOM 395 C CA . ALA A 1 52 ? 4.961 37.125 -3.705 1 93.56 52 ALA A CA 1
ATOM 396 C C . ALA A 1 52 ? 3.783 37.812 -4.367 1 93.56 52 ALA A C 1
ATOM 398 O O . ALA A 1 52 ? 3.842 39.031 -4.625 1 93.56 52 ALA A O 1
ATOM 399 N N . ASP A 1 53 ? 2.758 37.125 -4.688 1 95.19 53 ASP A N 1
ATOM 400 C CA . ASP A 1 53 ? 1.55 37.719 -5.27 1 95.19 53 ASP A CA 1
ATOM 401 C C . ASP A 1 53 ? 0.86 38.656 -4.285 1 95.19 53 ASP A C 1
ATOM 403 O O . ASP A 1 53 ? 0.35 39.688 -4.68 1 95.19 53 ASP A O 1
ATOM 407 N N . LEU A 1 54 ? 0.825 38.25 -3.061 1 96.56 54 LEU A N 1
ATOM 408 C CA . LEU A 1 54 ? 0.234 39.094 -2.018 1 96.56 54 LEU A CA 1
ATOM 409 C C . LEU A 1 54 ? 0.978 40.406 -1.891 1 96.56 54 LEU A C 1
ATOM 411 O O . LEU A 1 54 ? 0.355 41.469 -1.745 1 96.56 54 LEU A O 1
ATOM 415 N N . ARG A 1 55 ? 2.289 40.344 -1.917 1 95.75 55 ARG A N 1
ATOM 416 C CA . ARG A 1 55 ? 3.113 41.531 -1.78 1 95.75 55 ARG A CA 1
ATOM 417 C C . ARG A 1 55 ? 2.742 42.562 -2.83 1 95.75 55 ARG A C 1
ATOM 419 O O . ARG A 1 55 ? 2.811 43.781 -2.57 1 95.75 55 ARG A O 1
ATOM 426 N N . GLU A 1 56 ? 2.316 42.156 -3.957 1 95.75 56 GLU A N 1
ATOM 427 C CA . GLU A 1 56 ? 1.993 43.031 -5.062 1 95.75 56 GLU A CA 1
ATOM 428 C C . GLU A 1 56 ? 0.717 43.844 -4.781 1 95.75 56 GLU A C 1
ATOM 430 O O . GLU A 1 56 ? 0.529 44.938 -5.312 1 95.75 56 GLU A O 1
ATOM 435 N N . VAL A 1 57 ? -0.133 43.312 -4 1 96.62 57 VAL A N 1
ATOM 436 C CA . VAL A 1 57 ? -1.438 43.938 -3.844 1 96.62 57 VAL A CA 1
ATOM 437 C C . VAL A 1 57 ? -1.487 44.688 -2.52 1 96.62 57 VAL A C 1
ATOM 439 O O . VAL A 1 57 ? -2.381 45.531 -2.301 1 96.62 57 VAL A O 1
ATOM 442 N N . VAL A 1 58 ? -0.538 44.469 -1.657 1 96.69 58 VAL A N 1
ATOM 443 C CA . VAL A 1 58 ? -0.513 45.156 -0.359 1 96.69 58 VAL A CA 1
ATOM 444 C C . VAL A 1 58 ? -0.152 46.625 -0.539 1 96.69 58 VAL A C 1
ATOM 446 O O . VAL A 1 58 ? 0.84 46.938 -1.194 1 96.69 58 VAL A O 1
ATOM 449 N N . ASP A 1 59 ? -0.906 47.531 -0.005 1 94.25 59 ASP A N 1
ATOM 450 C CA . ASP A 1 59 ? -0.652 48.969 -0.056 1 94.25 59 ASP A CA 1
ATOM 451 C C . ASP A 1 59 ? 0.409 49.375 0.963 1 94.25 59 ASP A C 1
ATOM 453 O O . ASP A 1 59 ? 0.114 49.5 2.152 1 94.25 59 ASP A O 1
ATOM 457 N N . GLN A 1 60 ? 1.507 49.75 0.512 1 90.94 60 GLN A N 1
ATOM 458 C CA . GLN A 1 60 ? 2.66 50 1.366 1 90.94 60 GLN A CA 1
ATOM 459 C C . GLN A 1 60 ? 2.518 51.344 2.08 1 90.94 60 GLN A C 1
ATOM 461 O O . GLN A 1 60 ? 3.242 51.625 3.037 1 90.94 60 GLN A O 1
ATOM 466 N N . THR A 1 61 ? 1.575 52.125 1.764 1 91.94 61 THR A N 1
ATOM 467 C CA . THR A 1 61 ? 1.411 53.438 2.35 1 91.94 61 THR A CA 1
ATOM 468 C C . THR A 1 61 ? 0.581 53.375 3.627 1 91.94 61 THR A C 1
ATOM 470 O O . THR A 1 61 ? 0.551 54.312 4.41 1 91.94 61 THR A O 1
ATOM 473 N N . VAL A 1 62 ? -0.032 52.25 3.818 1 93.06 62 VAL A N 1
ATOM 474 C CA . VAL A 1 62 ? -0.866 52.094 5.004 1 93.06 62 VAL A CA 1
ATOM 475 C C . VAL A 1 62 ? -0.001 51.656 6.188 1 93.06 62 VAL A C 1
ATOM 477 O O . VAL A 1 62 ? 0.557 50.562 6.195 1 93.06 62 VAL A O 1
ATOM 480 N N . GLU A 1 63 ? 0.116 52.531 7.137 1 91.94 63 GLU A N 1
ATOM 481 C CA . GLU A 1 63 ? 0.858 52.219 8.352 1 91.94 63 GLU A CA 1
ATOM 482 C C . GLU A 1 63 ? -0.065 51.625 9.422 1 91.94 63 GLU A C 1
ATOM 484 O O . GLU A 1 63 ? -1.176 52.125 9.617 1 91.94 63 GLU A O 1
ATOM 489 N N . SER A 1 64 ? 0.385 50.562 10 1 93.38 64 SER A N 1
ATOM 490 C CA . SER A 1 64 ? -0.413 49.906 11.047 1 93.38 64 SER A CA 1
ATOM 491 C C . SER A 1 64 ? 0.473 49.219 12.078 1 93.38 64 SER A C 1
ATOM 493 O O . SER A 1 64 ? 1.535 48.719 11.734 1 93.38 64 SER A O 1
ATOM 495 N N . GLN A 1 65 ? 0.007 49.25 13.32 1 93.81 65 GLN A N 1
ATOM 496 C CA . GLN A 1 65 ? 0.785 48.688 14.414 1 93.81 65 GLN A CA 1
ATOM 497 C C . GLN A 1 65 ? 0.233 47.312 14.828 1 93.81 65 GLN A C 1
ATOM 499 O O . GLN A 1 65 ? 0.689 46.719 15.812 1 93.81 65 GLN A O 1
ATOM 504 N N . ALA A 1 66 ? -0.75 46.844 14.141 1 96.25 66 ALA A N 1
ATOM 505 C CA . ALA A 1 66 ? -1.31 45.531 14.406 1 96.25 66 ALA A CA 1
ATOM 506 C C . ALA A 1 66 ? -1.807 44.875 13.125 1 96.25 66 ALA A C 1
ATOM 508 O O . ALA A 1 66 ? -2.285 45.531 12.211 1 96.25 66 ALA A O 1
ATOM 509 N N . GLY A 1 67 ? -1.667 43.531 13.102 1 97.31 67 GLY A N 1
ATOM 510 C CA . GLY A 1 67 ? -2.131 42.812 11.93 1 97.31 67 GLY A CA 1
ATOM 511 C C . GLY A 1 67 ? -2.113 41.312 12.117 1 97.31 67 GLY A C 1
ATOM 512 O O . GLY A 1 67 ? -1.521 40.812 13.07 1 97.31 67 GLY A O 1
ATOM 513 N N . ILE A 1 68 ? -2.867 40.625 11.289 1 98.12 68 ILE A N 1
ATOM 514 C CA . ILE A 1 68 ? -2.891 39.156 11.211 1 98.12 68 ILE A CA 1
ATOM 515 C C . ILE A 1 68 ? -2.729 38.719 9.766 1 98.12 68 ILE A C 1
ATOM 517 O O . ILE A 1 68 ? -3.021 39.469 8.836 1 98.12 68 ILE A O 1
ATOM 521 N N . GLY A 1 69 ? -2.154 37.562 9.602 1 98.06 69 GLY A N 1
ATOM 522 C CA . GLY A 1 69 ? -1.896 37.031 8.266 1 98.06 69 GLY A CA 1
ATOM 523 C C . GLY A 1 69 ? -2.074 35.531 8.172 1 98.06 69 GLY A C 1
ATOM 524 O O . GLY A 1 69 ? -2.123 34.844 9.188 1 98.06 69 GLY A O 1
ATOM 525 N N . HIS A 1 70 ? -2.271 35.125 6.941 1 97.19 70 HIS A N 1
ATOM 526 C CA . HIS A 1 70 ? -2.578 33.719 6.688 1 97.19 70 HIS A CA 1
ATOM 527 C C . HIS A 1 70 ? -2.031 33.25 5.336 1 97.19 70 HIS A C 1
ATOM 529 O O . HIS A 1 70 ? -2.105 34 4.355 1 97.19 70 HIS A O 1
ATOM 535 N N . THR A 1 71 ? -1.328 32.156 5.293 1 94.81 71 THR A N 1
ATOM 536 C CA . THR A 1 71 ? -1.034 31.422 4.059 1 94.81 71 THR A CA 1
ATOM 537 C C . THR A 1 71 ? -1.795 30.109 4.012 1 94.81 71 THR A C 1
ATOM 539 O O . THR A 1 71 ? -1.842 29.375 5.004 1 94.81 71 THR A O 1
ATOM 542 N N . ARG A 1 72 ? -2.361 29.781 2.871 1 91.56 72 ARG A N 1
ATOM 543 C CA . ARG A 1 72 ? -3.443 28.797 2.834 1 91.56 72 ARG A CA 1
ATOM 544 C C . ARG A 1 72 ? -3.031 27.547 2.057 1 91.56 72 ARG A C 1
ATOM 546 O O . ARG A 1 72 ? -2.438 27.656 0.981 1 91.56 72 ARG A O 1
ATOM 553 N N . TRP A 1 73 ? -3.332 26.453 2.637 1 87.44 73 TRP A N 1
ATOM 554 C CA . TRP A 1 73 ? -3.521 25.188 1.934 1 87.44 73 TRP A CA 1
ATOM 555 C C . TRP A 1 73 ? -4.996 24.781 1.911 1 87.44 73 TRP A C 1
ATOM 557 O O . TRP A 1 73 ? -5.578 24.484 2.955 1 87.44 73 TRP A O 1
ATOM 567 N N . ALA A 1 74 ? -5.633 24.75 0.817 1 84 74 ALA A N 1
ATOM 568 C CA . ALA A 1 74 ? -7.09 24.703 0.684 1 84 74 ALA A CA 1
ATOM 569 C C . ALA A 1 74 ? -7.641 23.359 1.152 1 84 74 ALA A C 1
ATOM 571 O O . ALA A 1 74 ? -7.254 22.312 0.638 1 84 74 ALA A O 1
ATOM 572 N N . THR A 1 75 ? -8.469 23.391 2.053 1 82.38 75 THR A N 1
ATOM 573 C CA . THR A 1 75 ? -9.234 22.234 2.512 1 82.38 75 THR A CA 1
ATOM 574 C C . THR A 1 75 ? -10.695 22.344 2.084 1 82.38 75 THR A C 1
ATOM 576 O O . THR A 1 75 ? -11.289 21.359 1.636 1 82.38 75 THR A O 1
ATOM 579 N N . HIS A 1 76 ? -11.281 23.547 2.285 1 86.06 76 HIS A N 1
ATOM 580 C CA . HIS A 1 76 ? -12.633 23.859 1.849 1 86.06 76 HIS A CA 1
ATOM 581 C C . HIS A 1 76 ? -12.625 24.984 0.811 1 86.06 76 HIS A C 1
ATOM 583 O O . HIS A 1 76 ? -12.062 26.062 1.053 1 86.06 76 HIS A O 1
ATOM 589 N N . GLY A 1 77 ? -13.234 24.688 -0.262 1 87.88 77 GLY A N 1
ATOM 590 C CA . GLY A 1 77 ? -13.281 25.703 -1.301 1 87.88 77 GLY A CA 1
ATOM 591 C C . GLY A 1 77 ? -12 25.797 -2.111 1 87.88 77 GLY A C 1
ATOM 592 O O . GLY A 1 77 ? -10.906 25.641 -1.567 1 87.88 77 GLY A O 1
ATOM 593 N N . GLU A 1 78 ? -12.07 26.031 -3.324 1 88.81 78 GLU A N 1
ATOM 594 C CA . GLU A 1 78 ? -10.922 26.109 -4.215 1 88.81 78 GLU A CA 1
ATOM 595 C C . GLU A 1 78 ? -10.062 27.328 -3.914 1 88.81 78 GLU A C 1
ATOM 597 O O . GLU A 1 78 ? -10.539 28.297 -3.316 1 88.81 78 GLU A O 1
ATOM 602 N N . PRO A 1 79 ? -8.781 27.328 -4.25 1 89.25 79 PRO A N 1
ATOM 603 C CA . PRO A 1 79 ? -7.961 28.531 -4.117 1 89.25 79 PRO A CA 1
ATOM 604 C C . PRO A 1 79 ? -8.508 29.703 -4.918 1 89.25 79 PRO A C 1
ATOM 606 O O . PRO A 1 79 ? -8.688 29.594 -6.137 1 89.25 79 PRO A O 1
ATOM 609 N N . SER A 1 80 ? -8.922 30.75 -4.258 1 92.88 80 SER A N 1
ATOM 610 C CA . SER A 1 80 ? -9.477 31.953 -4.871 1 92.88 80 SER A CA 1
ATOM 611 C C . SER A 1 80 ? -9.359 33.156 -3.936 1 92.88 80 SER A C 1
ATOM 613 O O . SER A 1 80 ? -9.055 33 -2.752 1 92.88 80 SER A O 1
ATOM 615 N N . PHE A 1 81 ? -9.586 34.25 -4.52 1 94.44 81 PHE A N 1
ATOM 616 C CA . PHE A 1 81 ? -9.625 35.469 -3.732 1 94.44 81 PHE A CA 1
ATOM 617 C C . PHE A 1 81 ? -10.695 35.406 -2.648 1 94.44 81 PHE A C 1
ATOM 619 O O . PHE A 1 81 ? -10.438 35.719 -1.487 1 94.44 81 PHE A O 1
ATOM 626 N N . LEU A 1 82 ? -11.844 34.906 -3.01 1 94.38 82 LEU A N 1
ATOM 627 C CA . LEU A 1 82 ? -12.984 34.875 -2.1 1 94.38 82 LEU A CA 1
ATOM 628 C C . LEU A 1 82 ? -12.742 33.906 -0.959 1 94.38 82 LEU A C 1
ATOM 630 O O . LEU A 1 82 ? -13.18 34.125 0.168 1 94.38 82 LEU A O 1
ATOM 634 N N . ASN A 1 83 ? -12 32.844 -1.197 1 94.88 83 ASN A N 1
ATOM 635 C CA . ASN A 1 83 ? -11.773 31.812 -0.206 1 94.88 83 ASN A CA 1
ATOM 636 C C . ASN A 1 83 ? -10.477 32.031 0.569 1 94.88 83 ASN A C 1
ATOM 638 O O . ASN A 1 83 ? -10.188 31.328 1.528 1 94.88 83 ASN A O 1
ATOM 642 N N . ALA A 1 84 ? -9.727 33.031 0.15 1 96 84 ALA A N 1
ATOM 643 C CA . ALA A 1 84 ? -8.484 33.375 0.855 1 96 84 ALA A CA 1
ATOM 644 C C . ALA A 1 84 ? -8.781 34.062 2.188 1 96 84 ALA A C 1
ATOM 646 O O . ALA A 1 84 ? -9.805 34.719 2.336 1 96 84 ALA A O 1
ATOM 647 N N . HIS A 1 85 ? -7.957 33.688 3.154 1 96.38 85 HIS A N 1
ATOM 648 C CA . HIS A 1 85 ? -8.008 34.406 4.418 1 96.38 85 HIS A CA 1
ATOM 649 C C . HIS A 1 85 ? -7.258 35.75 4.328 1 96.38 85 HIS A C 1
ATOM 651 O O . HIS A 1 85 ? -6.348 35.875 3.512 1 96.38 85 HIS A O 1
ATOM 657 N N . PRO A 1 86 ? -7.617 36.812 5.168 1 97.81 86 PRO A N 1
ATOM 658 C CA . PRO A 1 86 ? -8.57 36.812 6.281 1 97.81 86 PRO A CA 1
ATOM 659 C C . PRO A 1 86 ? -10.023 36.875 5.82 1 97.81 86 PRO A C 1
ATOM 661 O O . PRO A 1 86 ? -10.305 37.375 4.73 1 97.81 86 PRO A O 1
ATOM 664 N N . HIS A 1 87 ? -10.898 36.312 6.605 1 97.5 87 HIS A N 1
ATOM 665 C CA . HIS A 1 87 ? -12.336 36.438 6.398 1 97.5 87 HIS A CA 1
ATOM 666 C C . HIS A 1 87 ? -12.93 37.5 7.312 1 97.5 87 HIS A C 1
ATOM 668 O O . HIS A 1 87 ? -12.516 37.625 8.469 1 97.5 87 HIS A O 1
ATOM 674 N N . GLN A 1 88 ? -13.875 38.219 6.754 1 96.81 88 GLN A N 1
ATOM 675 C CA . GLN A 1 88 ? -14.547 39.25 7.543 1 96.81 88 GLN A CA 1
ATOM 676 C C . GLN A 1 88 ? -16.016 38.906 7.773 1 96.81 88 GLN A C 1
ATOM 678 O O . GLN A 1 88 ? -16.625 38.219 6.949 1 96.81 88 GLN A O 1
ATOM 683 N N . SER A 1 89 ? -16.5 39.344 8.906 1 95.81 89 SER A N 1
ATOM 684 C CA . SER A 1 89 ? -17.922 39.188 9.18 1 95.81 89 SER A CA 1
ATOM 685 C C . SER A 1 89 ? -18.781 40.062 8.258 1 95.81 89 SER A C 1
ATOM 687 O O . SER A 1 89 ? -18.25 40.906 7.539 1 95.81 89 SER A O 1
ATOM 689 N N . ALA A 1 90 ? -20.047 39.812 8.281 1 93.12 90 ALA A N 1
ATOM 690 C CA . ALA A 1 90 ? -20.984 40.469 7.367 1 93.12 90 ALA A CA 1
ATOM 691 C C . ALA A 1 90 ? -20.891 42 7.457 1 93.12 90 ALA A C 1
ATOM 693 O O . ALA A 1 90 ? -20.938 42.688 6.438 1 93.12 90 ALA A O 1
ATOM 694 N N . LEU A 1 91 ? -20.719 42.531 8.633 1 91.38 91 LEU A N 1
ATOM 695 C CA . LEU A 1 91 ? -20.688 44 8.828 1 91.38 91 LEU A CA 1
ATOM 696 C C . LEU A 1 91 ? -19.25 44.5 8.758 1 91.38 91 LEU A C 1
ATOM 698 O O . LEU A 1 91 ? -19.016 45.719 8.93 1 91.38 91 LEU A O 1
ATOM 702 N N . GLY A 1 92 ? -18.297 43.625 8.688 1 92.81 92 GLY A N 1
ATOM 703 C CA . GLY A 1 92 ? -16.906 44 8.516 1 92.81 92 GLY A CA 1
ATOM 704 C C . GLY A 1 92 ? -16.219 44.312 9.828 1 92.81 92 GLY A C 1
ATOM 705 O O . GLY A 1 92 ? -15.055 44.719 9.836 1 92.81 92 GLY A O 1
ATOM 706 N N . ARG A 1 93 ? -16.828 44.062 10.891 1 94.56 93 ARG A N 1
ATOM 707 C CA . ARG A 1 93 ? -16.266 44.406 12.188 1 94.56 93 ARG A CA 1
ATOM 708 C C . ARG A 1 93 ? -15.18 43.406 12.586 1 94.56 93 ARG A C 1
ATOM 710 O O . ARG A 1 93 ? -14.156 43.781 13.164 1 94.56 93 ARG A O 1
ATOM 717 N N . PHE A 1 94 ? -15.477 42.188 12.305 1 97.19 94 PHE A N 1
ATOM 718 C CA . PHE A 1 94 ? -14.547 41.156 12.742 1 97.19 94 PHE A CA 1
ATOM 719 C C . PHE A 1 94 ? -13.773 40.594 11.555 1 97.19 94 PHE A C 1
ATOM 721 O O . PHE A 1 94 ? -14.336 40.375 10.477 1 97.19 94 PHE A O 1
ATOM 728 N N . THR A 1 95 ? -12.492 40.469 11.703 1 97.81 95 THR A N 1
ATOM 729 C CA . THR A 1 95 ? -11.586 39.875 10.719 1 97.81 95 THR A CA 1
ATOM 730 C C . THR A 1 95 ? -10.805 38.719 11.336 1 97.81 95 THR A C 1
ATOM 732 O O . THR A 1 95 ? -10.242 38.844 12.422 1 97.81 95 THR A O 1
ATOM 735 N N . LEU A 1 96 ? -10.781 37.562 10.602 1 97.5 96 LEU A N 1
ATOM 736 C CA . LEU A 1 96 ? -10.328 36.344 11.242 1 97.5 96 LEU A CA 1
ATOM 737 C C . LEU A 1 96 ? -9.461 35.5 10.281 1 97.5 96 LEU A C 1
ATOM 739 O O . LEU A 1 96 ? -9.758 35.438 9.086 1 97.5 96 LEU A O 1
ATOM 743 N N . VAL A 1 97 ? -8.336 34.969 10.797 1 98 97 VAL A N 1
ATOM 744 C CA . VAL A 1 97 ? -7.57 33.969 10.086 1 98 97 VAL A CA 1
ATOM 745 C C . VAL A 1 97 ? -7.609 32.656 10.859 1 98 97 VAL A C 1
ATOM 747 O O . VAL A 1 97 ? -7.773 32.625 12.078 1 98 97 VAL A O 1
ATOM 750 N N . HIS A 1 98 ? -7.57 31.547 10.133 1 96.38 98 HIS A N 1
ATOM 751 C CA . HIS A 1 98 ? -7.82 30.25 10.727 1 96.38 98 HIS A CA 1
ATOM 752 C C . HIS A 1 98 ? -6.977 29.172 10.062 1 96.38 98 HIS A C 1
ATOM 754 O O . HIS A 1 98 ? -6.934 29.078 8.836 1 96.38 98 HIS A O 1
ATOM 760 N N . ASN A 1 99 ? -6.145 28.469 10.883 1 93.56 99 ASN A N 1
ATOM 761 C CA . ASN A 1 99 ? -5.492 27.234 10.469 1 93.56 99 ASN A CA 1
ATOM 762 C C . ASN A 1 99 ? -6.152 26.016 11.109 1 93.56 99 ASN A C 1
ATOM 764 O O . ASN A 1 99 ? -6.051 25.812 12.32 1 93.56 99 ASN A O 1
ATOM 768 N N . GLY A 1 100 ? -6.793 25.25 10.336 1 91.38 100 GLY A N 1
ATOM 769 C CA . GLY A 1 100 ? -7.508 24.094 10.828 1 91.38 100 GLY A CA 1
ATOM 770 C C . GLY A 1 100 ? -8.758 23.766 10.031 1 91.38 100 GLY A C 1
ATOM 771 O O . GLY A 1 100 ? -8.945 24.297 8.93 1 91.38 100 GLY A O 1
ATOM 772 N N . VAL A 1 101 ? -9.539 22.859 10.523 1 89.56 101 VAL A N 1
ATOM 773 C CA . VAL A 1 101 ? -10.773 22.438 9.867 1 89.56 101 VAL A CA 1
ATOM 774 C C . VAL A 1 101 ? -11.898 22.344 10.891 1 89.56 101 VAL A C 1
ATOM 776 O O . VAL A 1 101 ? -11.773 21.625 11.891 1 89.56 101 VAL A O 1
ATOM 779 N N . ILE A 1 102 ? -12.906 23.109 10.625 1 93.31 102 ILE A N 1
ATOM 780 C CA . ILE A 1 102 ? -14.094 23 11.461 1 93.31 102 ILE A CA 1
ATOM 781 C C . ILE A 1 102 ? -15.031 21.938 10.898 1 93.31 102 ILE A C 1
ATOM 783 O O . ILE A 1 102 ? -15.727 22.172 9.914 1 93.31 102 ILE A O 1
ATOM 787 N N . GLU A 1 103 ? -15.125 20.891 11.609 1 86.31 103 GLU A N 1
ATOM 788 C CA . GLU A 1 103 ? -15.805 19.688 11.117 1 86.31 103 GLU A CA 1
ATOM 789 C C . GLU A 1 103 ? -17.312 19.859 11.148 1 86.31 103 GLU A C 1
ATOM 791 O O . GLU A 1 103 ? -18.031 19.312 10.305 1 86.31 103 GLU A O 1
ATOM 796 N N . ASN A 1 104 ? -17.828 20.609 12.086 1 90.56 104 ASN A N 1
ATOM 797 C CA . ASN A 1 104 ? -19.281 20.734 12.258 1 90.56 104 ASN A CA 1
ATOM 798 C C . ASN A 1 104 ? -19.797 22.062 11.711 1 90.56 104 ASN A C 1
ATOM 800 O O . ASN A 1 104 ? -20.766 22.609 12.227 1 90.56 104 ASN A O 1
ATOM 804 N N . TYR A 1 105 ? -19.125 22.594 10.711 1 92.12 105 TYR A N 1
ATOM 805 C CA . TYR A 1 105 ? -19.484 23.922 10.211 1 92.12 105 TYR A CA 1
ATOM 806 C C . TYR A 1 105 ? -20.875 23.922 9.609 1 92.12 105 TYR A C 1
ATOM 808 O O . TYR A 1 105 ? -21.594 24.922 9.695 1 92.12 105 TYR A O 1
ATOM 816 N N . VAL A 1 106 ? -21.297 22.781 9.031 1 86.94 106 VAL A N 1
ATOM 817 C CA . VAL A 1 106 ? -22.625 22.703 8.43 1 86.94 106 VAL A CA 1
ATOM 818 C C . VAL A 1 106 ? -23.703 22.828 9.508 1 86.94 106 VAL A C 1
ATOM 820 O O . VAL A 1 106 ? -24.688 23.562 9.328 1 86.94 106 VAL A O 1
ATOM 823 N N . GLN A 1 107 ? -23.5 22.062 10.516 1 88.94 107 GLN A N 1
ATOM 824 C CA . GLN A 1 107 ? -24.422 22.109 11.648 1 88.94 107 GLN A CA 1
ATOM 825 C C . GLN A 1 107 ? -24.469 23.516 12.25 1 88.94 107 GLN A C 1
ATOM 827 O O . GLN A 1 107 ? -25.547 24.016 12.578 1 88.94 107 GLN A O 1
ATOM 832 N N . LEU A 1 108 ? -23.375 24.156 12.43 1 95.69 108 LEU A N 1
ATOM 833 C CA . LEU A 1 108 ? -23.281 25.5 13.008 1 95.69 108 LEU A CA 1
ATOM 834 C C . LEU A 1 108 ? -23.984 26.516 12.125 1 95.69 108 LEU A C 1
ATOM 836 O O . LEU A 1 108 ? -24.672 27.406 12.633 1 95.69 108 LEU A O 1
ATOM 840 N N . LYS A 1 109 ? -23.797 26.359 10.852 1 94 109 LYS A N 1
ATOM 841 C CA . LYS A 1 109 ? -24.453 27.25 9.906 1 94 109 LYS A CA 1
ATOM 842 C C . LYS A 1 109 ? -25.969 27.172 10.047 1 94 109 LYS A C 1
ATOM 844 O O . LYS A 1 109 ? -26.656 28.188 10.078 1 94 109 LYS A O 1
ATOM 849 N N . ARG A 1 110 ? -26.438 25.984 10.141 1 91.75 110 ARG A N 1
ATOM 850 C CA . ARG A 1 110 ? -27.875 25.75 10.242 1 91.75 110 ARG A CA 1
ATOM 851 C C . ARG A 1 110 ? -28.422 26.297 11.555 1 91.75 110 ARG A C 1
ATOM 853 O O . ARG A 1 110 ? -29.516 26.859 11.594 1 91.75 110 ARG A O 1
ATOM 860 N N . GLU A 1 111 ? -27.672 26.172 12.562 1 94.31 111 GLU A N 1
ATOM 861 C CA . GLU A 1 111 ? -28.156 26.484 13.898 1 94.31 111 GLU A CA 1
ATOM 862 C C . GLU A 1 111 ? -28.031 27.969 14.195 1 94.31 111 GLU A C 1
ATOM 864 O O . GLU A 1 111 ? -28.875 28.562 14.867 1 94.31 111 GLU A O 1
ATOM 869 N N . TYR A 1 112 ? -26.984 28.625 13.719 1 95.56 112 TYR A N 1
ATOM 870 C CA . TYR A 1 112 ? -26.688 29.969 14.219 1 95.56 112 TYR A CA 1
ATOM 871 C C . TYR A 1 112 ? -26.703 30.984 13.086 1 95.56 112 TYR A C 1
ATOM 873 O O . TYR A 1 112 ? -26.75 32.188 13.328 1 95.56 112 TYR A O 1
ATOM 881 N N . LEU A 1 113 ? -26.641 30.5 11.766 1 95.38 113 LEU A N 1
ATOM 882 C CA . LEU A 1 113 ? -26.453 31.438 10.664 1 95.38 113 LEU A CA 1
ATOM 883 C C . LEU A 1 113 ? -27.547 31.266 9.609 1 95.38 113 LEU A C 1
ATOM 885 O O . LEU A 1 113 ? -27.266 31.375 8.414 1 95.38 113 LEU A O 1
ATOM 889 N N . GLU A 1 114 ? -28.625 30.859 9.945 1 89.44 114 GLU A N 1
ATOM 890 C CA . GLU A 1 114 ? -29.719 30.609 9.016 1 89.44 114 GLU A CA 1
ATOM 891 C C . GLU A 1 114 ? -30 31.812 8.133 1 89.44 114 GLU A C 1
ATOM 893 O O . GLU A 1 114 ? -30.281 31.672 6.941 1 89.44 114 GLU A O 1
ATOM 898 N N . ASN A 1 115 ? -29.906 33.031 8.648 1 88.44 115 ASN A N 1
ATOM 899 C CA . ASN A 1 115 ? -30.266 34.219 7.895 1 88.44 115 ASN A CA 1
ATOM 900 C C . ASN A 1 115 ? -29.031 35.031 7.496 1 88.44 115 ASN A C 1
ATOM 902 O O . ASN A 1 115 ? -29.125 36.219 7.23 1 88.44 115 ASN A O 1
ATOM 906 N N . VAL A 1 116 ? -27.875 34.406 7.473 1 92.25 116 VAL A N 1
ATOM 907 C CA . VAL A 1 116 ? -26.625 35.094 7.133 1 92.25 116 VAL A CA 1
ATOM 908 C C . VAL A 1 116 ? -26.094 34.562 5.809 1 92.25 116 VAL A C 1
ATOM 910 O O . VAL A 1 116 ? -25.953 33.375 5.629 1 92.25 116 VAL A O 1
ATOM 913 N N . GLU A 1 117 ? -25.875 35.406 4.891 1 92.12 117 GLU A N 1
ATOM 914 C CA . GLU A 1 117 ? -25.297 35 3.607 1 92.12 117 GLU A CA 1
ATOM 915 C C . GLU A 1 117 ? -23.781 34.906 3.693 1 92.12 117 GLU A C 1
ATOM 917 O O . GLU A 1 117 ? -23.094 35.844 4.059 1 92.12 117 GLU A O 1
ATOM 922 N N . LEU A 1 118 ? -23.281 33.75 3.395 1 93.94 118 LEU A N 1
ATOM 923 C CA . LEU A 1 118 ? -21.844 33.531 3.363 1 93.94 118 LEU A CA 1
ATOM 924 C C . LEU A 1 118 ? -21.266 33.906 2.006 1 93.94 118 LEU A C 1
ATOM 926 O O . LEU A 1 118 ? -21.891 33.688 0.97 1 93.94 118 LEU A O 1
ATOM 930 N N . LYS A 1 119 ? -20.141 34.469 2.002 1 93.62 119 LYS A N 1
ATOM 931 C CA . LYS A 1 119 ? -19.5 34.938 0.777 1 93.62 119 LYS A CA 1
ATOM 932 C C . LYS A 1 119 ? -18.547 33.906 0.213 1 93.62 119 LYS A C 1
ATOM 934 O O . LYS A 1 119 ? -18.281 33.875 -0.993 1 93.62 119 LYS A O 1
ATOM 939 N N . SER A 1 120 ? -17.969 33.062 1.082 1 94.25 120 SER A N 1
ATOM 940 C CA . SER A 1 120 ? -16.953 32.094 0.671 1 94.25 120 SER A CA 1
ATOM 941 C C . SER A 1 120 ? -17.438 30.672 0.927 1 94.25 120 SER A C 1
ATOM 943 O O . SER A 1 120 ? -18.562 30.453 1.386 1 94.25 120 SER A O 1
ATOM 945 N N . ASP A 1 121 ? -16.609 29.734 0.538 1 91.19 121 ASP A N 1
ATOM 946 C CA . ASP A 1 121 ? -16.922 28.312 0.696 1 91.19 121 ASP A CA 1
ATOM 947 C C . ASP A 1 121 ? -16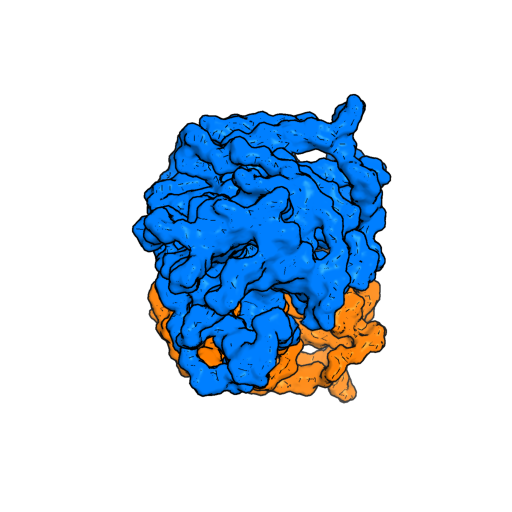.172 27.703 1.882 1 91.19 121 ASP A C 1
ATOM 949 O O . ASP A 1 121 ? -16.156 26.484 2.059 1 91.19 121 ASP A O 1
ATOM 953 N N . THR A 1 122 ? -15.625 28.578 2.688 1 93.44 122 THR A N 1
ATOM 954 C CA . THR A 1 122 ? -14.719 28.078 3.717 1 93.44 122 THR A CA 1
ATOM 955 C C . THR A 1 122 ? -15.461 27.859 5.031 1 93.44 122 THR A C 1
ATOM 957 O O . THR A 1 122 ? -16.438 28.562 5.316 1 93.44 122 THR A O 1
ATOM 960 N N . ASP A 1 123 ? -15.078 26.906 5.777 1 93 123 ASP A N 1
ATOM 961 C CA . ASP A 1 123 ? -15.578 26.688 7.129 1 93 123 ASP A CA 1
ATOM 962 C C . ASP A 1 123 ? -15.211 27.859 8.039 1 93 123 ASP A C 1
ATOM 964 O O . ASP A 1 123 ? -15.922 28.141 9.008 1 93 123 ASP A O 1
ATOM 968 N N . THR A 1 124 ? -14.219 28.547 7.695 1 95 124 THR A N 1
ATOM 969 C CA . THR A 1 124 ? -13.695 29.641 8.508 1 95 124 THR A CA 1
ATOM 970 C C . THR A 1 124 ? -14.688 30.797 8.555 1 95 124 THR A C 1
ATOM 972 O O . THR A 1 124 ? -14.812 31.469 9.586 1 95 124 THR A O 1
ATOM 975 N N . GLU A 1 125 ? -15.352 31.062 7.434 1 96.88 125 GLU A N 1
ATOM 976 C CA . GLU A 1 125 ? -16.297 32.156 7.41 1 96.88 125 GLU A CA 1
ATOM 977 C C . GLU A 1 125 ? -17.438 31.938 8.398 1 96.88 125 GLU A C 1
ATOM 979 O O . GLU A 1 125 ? -17.969 32.906 8.977 1 96.88 125 GLU A O 1
ATOM 984 N N . VAL A 1 126 ? -17.766 30.672 8.617 1 96.94 126 VAL A N 1
ATOM 985 C CA . VAL A 1 126 ? -18.812 30.328 9.586 1 96.94 126 VAL A CA 1
ATOM 986 C C . VAL A 1 126 ? -18.422 30.828 10.969 1 96.94 126 VAL A C 1
ATOM 988 O O . VAL A 1 126 ? -19.25 31.359 11.711 1 96.94 126 VAL A O 1
ATOM 991 N N . VAL A 1 127 ? -17.219 30.75 11.281 1 97.81 127 VAL A N 1
ATOM 992 C CA . VAL A 1 127 ? -16.688 31.094 12.602 1 97.81 127 VAL A CA 1
ATOM 993 C C . VAL A 1 127 ? -16.828 32.594 12.828 1 97.81 127 VAL A C 1
ATOM 995 O O . VAL A 1 127 ? -17.359 33.031 13.852 1 97.81 127 VAL A O 1
ATOM 998 N N . VAL A 1 128 ? -16.391 33.375 11.867 1 98.19 128 VAL A N 1
ATOM 999 C CA . VAL A 1 128 ? -16.375 34.844 12.047 1 98.19 128 VAL A CA 1
ATOM 1000 C C . VAL A 1 128 ? -17.797 35.375 12.047 1 98.19 128 VAL A C 1
ATOM 1002 O O . VAL A 1 128 ? -18.109 36.344 12.758 1 98.19 128 VAL A O 1
ATOM 1005 N N . GLN A 1 129 ? -18.672 34.75 11.25 1 98.12 129 GLN A N 1
ATOM 1006 C CA . GLN A 1 129 ? -20.078 35.125 11.242 1 98.12 129 GLN A CA 1
ATOM 1007 C C . GLN A 1 129 ? -20.734 34.844 12.578 1 98.12 129 GLN A C 1
ATOM 1009 O O . GLN A 1 129 ? -21.547 35.625 13.07 1 98.12 129 GLN A O 1
ATOM 1014 N N . MET A 1 130 ? -20.375 33.688 13.141 1 98.12 130 MET A N 1
ATOM 1015 C CA . MET A 1 130 ? -20.922 33.312 14.438 1 98.12 130 MET A CA 1
ATOM 1016 C C . MET A 1 130 ? -20.516 34.312 15.508 1 98.12 130 MET A C 1
ATOM 1018 O O . MET A 1 130 ? -21.328 34.719 16.344 1 98.12 130 MET A O 1
ATOM 1022 N N . ILE A 1 131 ? -19.297 34.75 15.508 1 98.06 131 ILE A N 1
ATOM 1023 C CA . ILE A 1 131 ? -18.797 35.719 16.484 1 98.06 131 ILE A CA 1
ATOM 1024 C C . ILE A 1 131 ? -19.609 37 16.375 1 98.06 131 ILE A C 1
ATOM 1026 O O . ILE A 1 131 ? -20.047 37.531 17.391 1 98.06 131 ILE A O 1
ATOM 1030 N N . GLU A 1 132 ? -19.797 37.438 15.156 1 97.19 132 GLU A N 1
ATOM 1031 C CA . GLU A 1 132 ? -20.578 38.656 14.961 1 97.19 132 GLU A CA 1
ATOM 1032 C C . GLU A 1 132 ? -22 38.469 15.492 1 97.19 132 GLU A C 1
ATOM 1034 O O . GLU A 1 132 ? -22.547 39.406 16.109 1 97.19 132 GLU A O 1
ATOM 1039 N N . GLN A 1 133 ? -22.609 37.281 15.242 1 96.88 133 GLN A N 1
ATOM 1040 C CA . GLN A 1 133 ? -23.969 37.031 15.711 1 96.88 133 GLN A CA 1
ATOM 1041 C C . GLN A 1 133 ? -24.031 37.062 17.234 1 96.88 133 GLN A C 1
ATOM 1043 O O . GLN A 1 133 ? -24.984 37.625 17.797 1 96.88 133 GLN A O 1
ATOM 1048 N N . PHE A 1 134 ? -23.078 36.531 17.875 1 97.75 134 PHE A N 1
ATOM 1049 C CA . PHE A 1 134 ? -23.078 36.5 19.328 1 97.75 134 PHE A CA 1
ATOM 1050 C C . PHE A 1 134 ? -22.859 37.875 19.906 1 97.75 134 PHE A C 1
ATOM 1052 O O . PHE A 1 134 ? -23.453 38.25 20.922 1 97.75 134 PHE A O 1
ATOM 1059 N N . VAL A 1 135 ? -22 38.625 19.312 1 97.44 135 VAL A N 1
ATOM 1060 C CA . VAL A 1 135 ? -21.781 40 19.766 1 97.44 135 VAL A CA 1
ATOM 1061 C C . VAL A 1 135 ? -23.062 40.812 19.547 1 97.44 135 VAL A C 1
ATOM 1063 O O . VAL A 1 135 ? -23.453 41.625 20.406 1 97.44 135 VAL A O 1
ATOM 1066 N N . ALA A 1 136 ? -23.656 40.625 18.391 1 95.44 136 ALA A N 1
ATOM 1067 C CA . ALA A 1 136 ? -24.922 41.281 18.125 1 95.44 136 ALA A CA 1
ATOM 1068 C C . ALA A 1 136 ? -25.969 40.875 19.156 1 95.44 136 ALA A C 1
ATOM 1070 O O . ALA A 1 136 ? -26.891 41.656 19.453 1 95.44 136 ALA A O 1
ATOM 1071 N N . GLY A 1 137 ? -25.812 39.719 19.688 1 95.94 137 GLY A N 1
ATOM 1072 C CA . GLY A 1 137 ? -26.734 39.25 20.719 1 95.94 137 GLY A CA 1
ATOM 1073 C C . GLY A 1 137 ? -26.422 39.781 22.094 1 95.94 137 GLY A C 1
ATOM 1074 O O . GLY A 1 137 ? -27.109 39.469 23.062 1 95.94 137 GLY A O 1
ATOM 1075 N N . GLY A 1 138 ? -25.328 40.531 22.312 1 96.75 138 GLY A N 1
ATOM 1076 C CA . GLY A 1 138 ? -25.094 41.25 23.562 1 96.75 138 GLY A CA 1
ATOM 1077 C C . GLY A 1 138 ? -23.797 40.844 24.234 1 96.75 138 GLY A C 1
ATOM 1078 O O . GLY A 1 138 ? -23.438 41.406 25.266 1 96.75 138 GLY A O 1
ATOM 1079 N N . LEU A 1 139 ? -23.078 39.969 23.688 1 97.44 139 LEU A N 1
ATOM 1080 C CA . LEU A 1 139 ? -21.844 39.5 24.312 1 97.44 139 LEU A CA 1
ATOM 1081 C C . LEU A 1 139 ? -20.688 40.438 23.953 1 97.44 139 LEU A C 1
ATOM 1083 O O . LEU A 1 139 ? -20.688 41.062 22.906 1 97.44 139 LEU A O 1
ATOM 1087 N N . SER A 1 140 ? -19.719 40.5 24.875 1 97.31 140 SER A N 1
ATOM 1088 C CA . SER A 1 140 ? -18.469 41.156 24.516 1 97.31 140 SER A CA 1
ATOM 1089 C C . SER A 1 140 ? -17.688 40.344 23.5 1 97.31 140 SER A C 1
ATOM 1091 O O . SER A 1 140 ? -18 39.156 23.266 1 97.31 140 SER A O 1
ATOM 1093 N N . THR A 1 141 ? -16.781 40.969 22.875 1 97.44 141 THR A N 1
ATOM 1094 C CA . THR A 1 141 ? -15.969 40.25 21.891 1 97.44 141 THR A CA 1
ATOM 1095 C C . THR A 1 141 ? -15.297 39.031 22.5 1 97.44 141 THR A C 1
ATOM 1097 O O . THR A 1 141 ? -15.312 37.969 21.922 1 97.44 141 THR A O 1
ATOM 1100 N N . GLU A 1 142 ? -14.711 39.219 23.656 1 97.19 142 GLU A N 1
ATOM 1101 C CA . GLU A 1 142 ? -14.047 38.094 24.328 1 97.19 142 GLU A CA 1
ATOM 1102 C C . GLU A 1 142 ? -15.023 36.969 24.625 1 97.19 142 GLU A C 1
ATOM 1104 O O . GLU A 1 142 ? -14.719 35.781 24.391 1 97.19 142 GLU A O 1
ATOM 1109 N N . GLU A 1 143 ? -16.172 37.281 25.141 1 97.19 143 GLU A N 1
ATOM 1110 C CA . GLU A 1 143 ? -17.188 36.281 25.469 1 97.19 143 GLU A CA 1
ATOM 1111 C C . GLU A 1 143 ? -17.719 35.594 24.219 1 97.19 143 GLU A C 1
ATOM 1113 O O . GLU A 1 143 ? -17.953 34.375 24.219 1 97.19 143 GLU A O 1
ATOM 1118 N N . ALA A 1 144 ? -17.953 36.406 23.234 1 98.06 144 ALA A N 1
ATOM 1119 C CA . ALA A 1 144 ? -18.438 35.844 21.969 1 98.06 144 ALA A CA 1
ATOM 1120 C C . ALA A 1 144 ? -17.406 34.875 21.359 1 98.06 144 ALA A C 1
ATOM 1122 O O . ALA A 1 144 ? -17.766 33.844 20.844 1 98.06 144 ALA A O 1
ATOM 1123 N N . PHE A 1 145 ? -16.156 35.312 21.406 1 97.94 145 PHE A N 1
ATOM 1124 C CA . PHE A 1 145 ? -15.062 34.469 20.922 1 97.94 145 PHE A CA 1
ATOM 1125 C C . PHE A 1 145 ? -14.992 33.156 21.688 1 97.94 145 PHE A C 1
ATOM 1127 O O . PHE A 1 145 ? -14.977 32.094 21.094 1 97.94 145 PHE A O 1
ATOM 1134 N N . ARG A 1 146 ? -15.023 33.25 22.969 1 97.62 146 ARG A N 1
ATOM 1135 C CA . ARG A 1 146 ? -14.961 32.062 23.844 1 97.62 146 ARG A CA 1
ATOM 1136 C C . ARG A 1 146 ? -16.156 31.156 23.594 1 97.62 146 ARG A C 1
ATOM 1138 O O . ARG A 1 146 ? -15.992 29.938 23.469 1 97.62 146 ARG A O 1
ATOM 1145 N N . LYS A 1 147 ? -17.297 31.688 23.531 1 97.62 147 LYS A N 1
ATOM 1146 C CA . LYS A 1 147 ? -18.5 30.906 23.281 1 97.62 147 LYS A CA 1
ATOM 1147 C C . LYS A 1 147 ? -18.422 30.172 21.953 1 97.62 147 LYS A C 1
ATOM 1149 O O . LYS A 1 147 ? -18.75 28.984 21.859 1 97.62 147 LYS A O 1
ATOM 1154 N N . THR A 1 148 ? -18.031 30.891 20.953 1 98.38 148 THR A N 1
ATOM 1155 C CA . THR A 1 148 ? -17.875 30.266 19.641 1 98.38 148 THR A CA 1
ATOM 1156 C C . THR A 1 148 ? -16.922 29.078 19.719 1 98.38 148 THR A C 1
ATOM 1158 O O . THR A 1 148 ? -17.219 28 19.172 1 98.38 148 THR A O 1
ATOM 1161 N N . LEU A 1 149 ? -15.812 29.234 20.422 1 98.12 149 LEU A N 1
ATOM 1162 C CA . LEU A 1 149 ? -14.797 28.188 20.531 1 98.12 149 LEU A CA 1
ATOM 1163 C C . LEU A 1 149 ? -15.367 26.938 21.188 1 98.12 149 LEU A C 1
ATOM 1165 O O . LEU A 1 149 ? -14.992 25.812 20.828 1 98.12 149 LEU A O 1
ATOM 1169 N N . THR A 1 150 ? -16.281 27.109 22.094 1 97.19 150 THR A N 1
ATOM 1170 C CA . THR A 1 150 ? -16.859 25.969 22.812 1 97.19 150 THR A CA 1
ATOM 1171 C C . THR A 1 150 ? -17.75 25.156 21.875 1 97.19 150 THR A C 1
ATOM 1173 O O . THR A 1 150 ? -18.016 23.984 22.125 1 97.19 150 THR A O 1
ATOM 1176 N N . LEU A 1 151 ? -18.156 25.766 20.797 1 97.19 151 LEU A N 1
ATOM 1177 C CA . LEU A 1 151 ? -19.109 25.125 19.891 1 97.19 151 LEU A CA 1
ATOM 1178 C C . LEU A 1 151 ? -18.391 24.453 18.734 1 97.19 151 LEU A C 1
ATOM 1180 O O . LEU A 1 151 ? -18.984 23.625 18.016 1 97.19 151 LEU A O 1
ATOM 1184 N N . LEU A 1 152 ? -17.156 24.812 18.516 1 96.56 152 LEU A N 1
ATOM 1185 C CA . LEU A 1 152 ? -16.422 24.312 17.375 1 96.56 152 LEU A CA 1
ATOM 1186 C C . LEU A 1 152 ? -15.938 22.875 17.625 1 96.56 152 LEU A C 1
ATOM 1188 O O . LEU A 1 152 ? -15.484 22.562 18.719 1 96.56 152 LEU A O 1
ATOM 1192 N N . LYS A 1 153 ? -16.141 22.078 16.625 1 92.25 153 LYS A N 1
ATOM 1193 C CA . LYS A 1 153 ? -15.523 20.75 16.594 1 92.25 153 LYS A CA 1
ATOM 1194 C C . LYS A 1 153 ? -14.469 20.672 15.5 1 92.25 153 LYS A C 1
ATOM 1196 O O . LYS A 1 153 ? -14.68 21.141 14.383 1 92.25 153 LYS A O 1
ATOM 1201 N N . GLY A 1 154 ? -13.359 20.188 15.883 1 89.62 154 GLY A N 1
ATOM 1202 C CA . GLY A 1 154 ? -12.273 20.062 14.922 1 89.62 154 GLY A CA 1
ATOM 1203 C C . GLY A 1 154 ? -10.992 20.734 15.391 1 89.62 154 GLY A C 1
ATOM 1204 O O . GLY A 1 154 ? -10.727 20.797 16.594 1 89.62 154 GLY A O 1
ATOM 1205 N N . SER A 1 155 ? -10.109 21.078 14.477 1 90.56 155 SER A N 1
ATOM 1206 C CA . SER A 1 155 ? -8.82 21.703 14.781 1 90.56 155 SER A CA 1
ATOM 1207 C C . SER A 1 155 ? -8.805 23.172 14.375 1 90.56 155 SER A C 1
ATOM 1209 O O . SER A 1 155 ? -9.398 23.531 13.352 1 90.56 155 SER A O 1
ATOM 1211 N N . TYR A 1 156 ? -8.164 24 15.266 1 94.75 156 TYR A N 1
ATOM 1212 C CA . TYR A 1 156 ? -8.094 25.391 14.859 1 94.75 156 TYR A CA 1
ATOM 1213 C C . TYR A 1 156 ? -6.945 26.109 15.555 1 94.75 156 TYR A C 1
ATOM 1215 O O . TYR A 1 156 ? -6.633 25.812 16.719 1 94.75 156 TYR A O 1
ATOM 1223 N N . ALA A 1 157 ? -6.242 26.875 14.875 1 95.75 157 ALA A N 1
ATOM 1224 C CA . ALA A 1 157 ? -5.492 28.062 15.297 1 95.75 157 ALA A CA 1
ATOM 1225 C C . ALA A 1 157 ? -6.094 29.328 14.719 1 95.75 157 ALA A C 1
ATOM 1227 O O . ALA A 1 157 ? -6.148 29.5 13.5 1 95.75 157 ALA A O 1
ATOM 1228 N N . ILE A 1 158 ? -6.617 30.156 15.602 1 97.81 158 ILE A N 1
ATOM 1229 C CA . ILE A 1 158 ? -7.375 31.312 15.133 1 97.81 158 ILE A CA 1
ATOM 1230 C C . ILE A 1 158 ? -6.746 32.594 15.672 1 97.81 158 ILE A C 1
ATOM 1232 O O . ILE A 1 158 ? -6.27 32.625 16.812 1 97.81 158 ILE A O 1
ATOM 1236 N N . ALA A 1 159 ? -6.676 33.594 14.852 1 98.06 159 ALA A N 1
ATOM 1237 C CA . ALA A 1 159 ? -6.414 34.969 15.266 1 98.06 159 ALA A CA 1
ATOM 1238 C C . ALA A 1 159 ? -7.523 35.906 14.781 1 98.06 159 ALA A C 1
ATOM 1240 O O . ALA A 1 159 ? -7.902 35.875 13.609 1 98.06 159 ALA A O 1
ATOM 1241 N N . LEU A 1 160 ? -8.078 36.688 15.688 1 97.56 160 LEU A N 1
ATOM 1242 C CA . LEU A 1 160 ? -9.242 37.531 15.406 1 97.56 160 LEU A CA 1
ATOM 1243 C C . LEU A 1 160 ? -8.961 38.969 15.766 1 97.56 160 LEU A C 1
ATOM 1245 O O . LEU A 1 160 ? -8.391 39.281 16.812 1 97.56 160 LEU A O 1
ATOM 1249 N N . PHE A 1 161 ? -9.398 39.812 14.836 1 94.81 161 PHE A N 1
ATOM 1250 C CA . PHE A 1 161 ? -9.414 41.281 15.07 1 94.81 161 PHE A CA 1
ATOM 1251 C C . PHE A 1 161 ? -10.844 41.781 15.242 1 94.81 161 PHE A C 1
ATOM 1253 O O . PHE A 1 161 ? -11.742 41.375 14.492 1 94.81 161 PHE A O 1
ATOM 1260 N N . ASP A 1 162 ? -10.953 42.594 16.266 1 94.06 162 ASP A N 1
ATOM 1261 C CA . ASP A 1 162 ? -12.156 43.438 16.406 1 94.06 162 ASP A CA 1
ATOM 1262 C C . ASP A 1 162 ? -11.922 44.844 15.914 1 94.06 162 ASP A C 1
ATOM 1264 O O . ASP A 1 162 ? -11.125 45.594 16.484 1 94.06 162 ASP A O 1
ATOM 1268 N N . GLY A 1 163 ? -12.625 45.219 14.852 1 91.88 163 GLY A N 1
ATOM 1269 C CA . GLY A 1 163 ? -12.461 46.562 14.273 1 91.88 163 GLY A CA 1
ATOM 1270 C C . GLY A 1 163 ? -12.75 47.656 15.258 1 91.88 163 GLY A C 1
ATOM 1271 O O . GLY A 1 163 ? -12.312 48.812 15.055 1 91.88 163 GLY A O 1
ATOM 1272 N N . GLU A 1 164 ? -13.383 47.344 16.297 1 91.81 164 GLU A N 1
ATOM 1273 C CA . GLU A 1 164 ? -13.727 48.344 17.297 1 91.81 164 GLU A CA 1
ATOM 1274 C C . GLU A 1 164 ? -12.703 48.375 18.422 1 91.81 164 GLU A C 1
ATOM 1276 O O . GLU A 1 164 ? -12.758 49.25 19.297 1 91.81 164 GLU A O 1
ATOM 1281 N N . ASN A 1 165 ? -11.836 47.469 18.453 1 89.94 165 ASN A N 1
ATOM 1282 C CA . ASN A 1 165 ? -10.727 47.375 19.406 1 89.94 165 ASN A CA 1
ATOM 1283 C C . ASN A 1 165 ? -9.469 46.844 18.75 1 89.94 165 ASN A C 1
ATOM 1285 O O . ASN A 1 165 ? -9.117 45.656 18.938 1 89.94 165 ASN A O 1
ATOM 1289 N N . THR A 1 166 ? -8.727 47.719 18.109 1 88.38 166 THR A N 1
ATOM 1290 C CA . THR A 1 166 ? -7.613 47.281 17.266 1 88.38 166 THR A CA 1
ATOM 1291 C C . THR A 1 166 ? -6.348 47.094 18.094 1 88.38 166 THR A C 1
ATOM 1293 O O . THR A 1 166 ? -5.297 46.75 17.562 1 88.38 166 THR A O 1
ATOM 1296 N N . ASP A 1 167 ? -6.465 47.219 19.438 1 91.44 167 ASP A N 1
ATOM 1297 C CA . ASP A 1 167 ? -5.309 47.094 20.312 1 91.44 167 ASP A CA 1
ATOM 1298 C C . ASP A 1 167 ? -5.238 45.656 20.891 1 91.44 167 ASP A C 1
ATOM 1300 O O . ASP A 1 167 ? -4.457 45.406 21.812 1 91.44 167 ASP A O 1
ATOM 1304 N N . THR A 1 168 ? -6.07 44.844 20.344 1 95.44 168 THR A N 1
ATOM 1305 C CA . THR A 1 168 ? -6.121 43.5 20.875 1 95.44 168 THR A CA 1
ATOM 1306 C C . THR A 1 168 ? -6.273 42.469 19.75 1 95.44 168 THR A C 1
ATOM 1308 O O . THR A 1 168 ? -7.059 42.688 18.812 1 95.44 168 THR A O 1
ATOM 1311 N N . ILE A 1 169 ? -5.469 41.438 19.766 1 97.31 169 ILE A N 1
ATOM 1312 C CA . ILE A 1 169 ? -5.672 40.25 18.938 1 97.31 169 ILE A CA 1
ATOM 1313 C C . ILE A 1 169 ? -6.164 39.094 19.781 1 97.31 169 ILE A C 1
ATOM 1315 O O . ILE A 1 169 ? -5.547 38.75 20.797 1 97.31 169 ILE A O 1
ATOM 1319 N N . TYR A 1 170 ? -7.281 38.531 19.453 1 98.12 170 TYR A N 1
ATOM 1320 C CA . TYR A 1 170 ? -7.77 37.312 20.125 1 98.12 170 TYR A CA 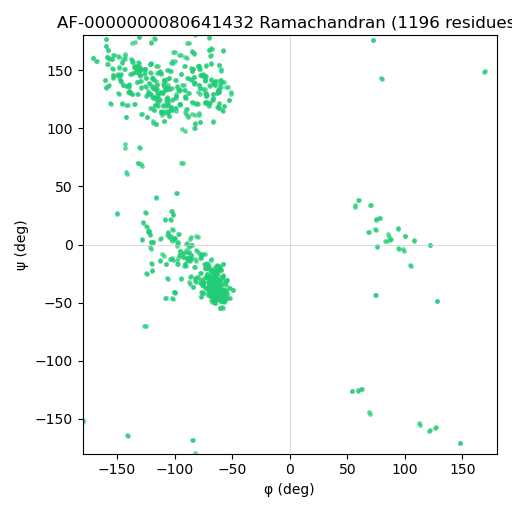1
ATOM 1321 C C . TYR A 1 170 ? -7.281 36.062 19.406 1 98.12 170 TYR A C 1
ATOM 1323 O O . TYR A 1 170 ? -7.461 35.938 18.203 1 98.12 170 TYR A O 1
ATOM 1331 N N . VAL A 1 171 ? -6.68 35.188 20.188 1 98.12 171 VAL A N 1
ATOM 1332 C CA . VAL A 1 171 ? -6.062 34 19.609 1 98.12 171 VAL A CA 1
ATOM 1333 C C . VAL A 1 171 ? -6.594 32.75 20.312 1 98.12 171 VAL A C 1
ATOM 1335 O O . VAL A 1 171 ? -6.98 32.812 21.484 1 98.12 171 VAL A O 1
ATOM 1338 N N . ALA A 1 172 ? -6.711 31.672 19.578 1 98.06 172 ALA A N 1
ATOM 1339 C CA . ALA A 1 172 ? -7.145 30.406 20.172 1 98.06 172 ALA A CA 1
ATOM 1340 C C . ALA A 1 172 ? -6.508 29.219 19.469 1 98.06 172 ALA A C 1
ATOM 1342 O O . ALA A 1 172 ? -6.152 29.312 18.281 1 98.06 172 ALA A O 1
ATOM 1343 N N . LYS A 1 173 ? -6.352 28.156 20.203 1 96 173 LYS A N 1
ATOM 1344 C CA . LYS A 1 173 ? -5.703 26.969 19.656 1 96 173 LYS A CA 1
ATOM 1345 C C . LYS A 1 173 ? -6.43 25.703 20.094 1 96 173 LYS A C 1
ATOM 1347 O O . LYS A 1 173 ? -6.805 25.562 21.266 1 96 173 LYS A O 1
ATOM 1352 N N . ASN A 1 174 ? -6.711 24.844 19.141 1 93.88 174 ASN A N 1
ATOM 1353 C CA . ASN A 1 174 ? -7.129 23.469 19.375 1 93.88 174 ASN A CA 1
ATOM 1354 C C . ASN A 1 174 ? -6.535 22.516 18.344 1 93.88 174 ASN A C 1
ATOM 1356 O O . ASN A 1 174 ? -6.922 22.547 17.172 1 93.88 174 ASN A O 1
ATOM 1360 N N . LYS A 1 175 ? -5.602 21.656 18.688 1 87.62 175 LYS A N 1
ATOM 1361 C CA . LYS A 1 175 ? -4.957 20.641 17.875 1 87.62 175 LYS A CA 1
ATOM 1362 C C . LYS A 1 175 ? -3.963 21.25 16.891 1 87.62 175 LYS A C 1
ATOM 1364 O O . LYS A 1 175 ? -2.844 20.75 16.75 1 87.62 175 LYS A O 1
ATOM 1369 N N . SER A 1 176 ? -4.293 22.391 16.172 1 89.88 176 SER A N 1
ATOM 1370 C CA . SER A 1 176 ? -3.387 23.047 15.242 1 89.88 176 SER A CA 1
ATOM 1371 C C . SER A 1 176 ? -2.277 23.797 15.984 1 89.88 176 SER A C 1
ATOM 1373 O O . SER A 1 176 ? -2.518 24.391 17.031 1 89.88 176 SER A O 1
ATOM 1375 N N . PRO A 1 177 ? -1.081 23.766 15.492 1 88.94 177 PRO A N 1
ATOM 1376 C CA . PRO A 1 177 ? 0.03 24.422 16.172 1 88.94 177 PRO A CA 1
ATOM 1377 C C . PRO A 1 177 ? -0.117 25.953 16.203 1 88.94 177 PRO A C 1
ATOM 1379 O O . PRO A 1 177 ? -0.554 26.547 15.219 1 88.94 177 PRO A O 1
ATOM 1382 N N . LEU A 1 178 ? 0.203 26.562 17.359 1 93.25 178 LEU A N 1
ATOM 1383 C CA . LEU A 1 178 ? 0.189 28.016 17.531 1 93.25 178 LEU A CA 1
ATOM 1384 C C . LEU A 1 178 ? 1.058 28.422 18.719 1 93.25 178 LEU A C 1
ATOM 1386 O O . LEU A 1 178 ? 1.026 27.781 19.766 1 93.25 178 LEU A O 1
ATOM 1390 N N . LEU A 1 179 ? 1.872 29.484 18.469 1 94.44 179 LEU A N 1
ATOM 1391 C CA . LEU A 1 179 ? 2.758 30.016 19.5 1 94.44 179 LEU A CA 1
ATOM 1392 C C . LEU A 1 179 ? 2.527 31.516 19.688 1 94.44 179 LEU A C 1
ATOM 1394 O O . LEU A 1 179 ? 2.068 32.188 18.781 1 94.44 179 LEU A O 1
ATOM 1398 N N . ILE A 1 180 ? 2.799 31.906 20.906 1 97.12 180 ILE A N 1
ATOM 1399 C CA . ILE A 1 180 ? 2.881 33.344 21.188 1 97.12 180 ILE A CA 1
ATOM 1400 C C . ILE A 1 180 ? 4.344 33.75 21.359 1 97.12 180 ILE A C 1
ATOM 1402 O O . ILE A 1 180 ? 5.074 33.125 22.141 1 97.12 180 ILE A O 1
ATOM 1406 N N . GLY A 1 181 ? 4.758 34.625 20.547 1 97.06 181 GLY A N 1
ATOM 1407 C CA . GLY A 1 181 ? 6.082 35.188 20.719 1 97.06 181 GLY A CA 1
ATOM 1408 C C . GLY A 1 181 ? 6.074 36.469 21.578 1 97.06 181 GLY A C 1
ATOM 1409 O O . GLY A 1 181 ? 5.199 37.312 21.422 1 97.06 181 GLY A O 1
ATOM 1410 N N . LEU A 1 182 ? 7.059 36.531 22.469 1 96.75 182 LEU A N 1
ATOM 1411 C CA . LEU A 1 182 ? 7.098 37.625 23.422 1 96.75 182 LEU A CA 1
ATOM 1412 C C . LEU A 1 182 ? 8.203 38.625 23.062 1 96.75 182 LEU A C 1
ATOM 1414 O O . LEU A 1 182 ? 9.281 38.219 22.625 1 96.75 182 LEU A O 1
ATOM 1418 N N . GLY A 1 183 ? 7.848 39.875 23.141 1 95 183 GLY A N 1
ATOM 1419 C CA . GLY A 1 183 ? 8.805 40.969 23.047 1 95 183 GLY A CA 1
ATOM 1420 C C . GLY A 1 183 ? 8.594 42.031 24.094 1 95 183 GLY A C 1
ATOM 1421 O O . GLY A 1 183 ? 7.648 41.969 24.891 1 95 183 GLY A O 1
ATOM 1422 N N . ASP A 1 184 ? 9.516 43 24.141 1 92.94 184 ASP A N 1
ATOM 1423 C CA . ASP A 1 184 ? 9.453 44.062 25.125 1 92.94 184 ASP A CA 1
ATOM 1424 C C . ASP A 1 184 ? 8.289 45 24.859 1 92.94 184 ASP A C 1
ATOM 1426 O O . ASP A 1 184 ? 7.637 45.5 25.797 1 92.94 184 ASP A O 1
ATOM 1430 N N . THR A 1 185 ? 8.078 45.344 23.609 1 94.75 185 THR A N 1
ATOM 1431 C CA . THR A 1 185 ? 7.062 46.344 23.25 1 94.75 185 THR A CA 1
ATOM 1432 C C . THR A 1 185 ? 6.121 45.781 22.188 1 94.75 185 THR A C 1
ATOM 1434 O O . THR A 1 185 ? 5.551 46.562 21.391 1 94.75 185 THR A O 1
ATOM 1437 N N . PHE A 1 186 ? 6.105 44.531 22.062 1 97.06 186 PHE A N 1
ATOM 1438 C CA . PHE A 1 186 ? 5.273 43.875 21.062 1 97.06 186 PHE A CA 1
ATOM 1439 C C . PHE A 1 186 ? 5.023 42.406 21.438 1 97.06 186 PHE A C 1
ATOM 1441 O O . PHE A 1 186 ? 5.699 41.875 22.328 1 97.06 186 PHE A O 1
ATOM 1448 N N . ASN A 1 187 ? 4.062 41.844 20.891 1 98.25 187 ASN A N 1
ATOM 1449 C CA . ASN A 1 187 ? 3.855 40.375 20.906 1 98.25 187 ASN A CA 1
ATOM 1450 C C . ASN A 1 187 ? 3.465 39.875 19.516 1 98.25 187 ASN A C 1
ATOM 1452 O O . ASN A 1 187 ? 2.977 40.625 18.688 1 98.25 187 ASN A O 1
ATOM 1456 N N . VAL A 1 188 ? 3.799 38.594 19.281 1 98 188 VAL A N 1
ATOM 1457 C CA . VAL A 1 188 ? 3.488 38.031 17.984 1 98 188 VAL A CA 1
ATOM 1458 C C . VAL A 1 188 ? 2.801 36.656 18.172 1 98 188 VAL A C 1
ATOM 1460 O O . VAL A 1 188 ? 2.836 36.094 19.25 1 98 188 VAL A O 1
ATOM 1463 N N . VAL A 1 189 ? 2.078 36.312 17.156 1 97.25 189 VAL A N 1
ATOM 1464 C CA . VAL A 1 189 ? 1.432 35 17.031 1 97.25 189 VAL A CA 1
ATOM 1465 C C . VAL A 1 189 ? 1.961 34.281 15.797 1 97.25 189 VAL A C 1
ATOM 1467 O O . VAL A 1 189 ? 2.162 34.906 14.75 1 97.25 189 VAL A O 1
ATOM 1470 N N . ALA A 1 190 ? 2.279 33 15.945 1 95.31 190 ALA A N 1
ATOM 1471 C CA . ALA A 1 190 ? 2.781 32.312 14.758 1 95.31 190 ALA A CA 1
ATOM 1472 C C . ALA A 1 190 ? 2.5 30.812 14.852 1 95.31 190 ALA A C 1
ATOM 1474 O O . ALA A 1 190 ? 2.592 30.219 15.93 1 95.31 190 ALA A O 1
ATOM 1475 N N . SER A 1 191 ? 2.199 30.219 13.68 1 92.94 191 SER A N 1
ATOM 1476 C CA . SER A 1 191 ? 2.021 28.781 13.594 1 92.94 191 SER A CA 1
ATOM 1477 C C . SER A 1 191 ? 3.344 28.047 13.797 1 92.94 191 SER A C 1
ATOM 1479 O O . SER A 1 191 ? 3.355 26.859 14.148 1 92.94 191 SER A O 1
ATOM 1481 N N . ASP A 1 192 ? 4.43 28.688 13.586 1 88.88 192 ASP A N 1
ATOM 1482 C CA . ASP A 1 192 ? 5.793 28.188 13.711 1 88.88 192 ASP A CA 1
ATOM 1483 C C . ASP A 1 192 ? 6.746 29.281 14.188 1 88.88 192 ASP A C 1
ATOM 1485 O O . ASP A 1 192 ? 6.664 30.422 13.719 1 88.88 192 ASP A O 1
ATOM 1489 N N . ALA A 1 193 ? 7.609 28.891 15.016 1 87.44 193 ALA A N 1
ATOM 1490 C CA . ALA A 1 193 ? 8.531 29.859 15.602 1 87.44 193 ALA A CA 1
ATOM 1491 C C . ALA A 1 193 ? 9.375 30.531 14.523 1 87.44 193 ALA A C 1
ATOM 1493 O O . ALA A 1 193 ? 9.719 31.703 14.648 1 87.44 193 ALA A O 1
ATOM 1494 N N . MET A 1 194 ? 9.586 29.859 13.492 1 84.44 194 MET A N 1
ATOM 1495 C CA . MET A 1 194 ? 10.469 30.359 12.445 1 84.44 194 MET A CA 1
ATOM 1496 C C . MET A 1 194 ? 9.883 31.609 11.805 1 84.44 194 MET A C 1
ATOM 1498 O O . MET A 1 194 ? 10.625 32.469 11.289 1 84.44 194 MET A O 1
ATOM 1502 N N . ALA A 1 195 ? 8.656 31.734 11.852 1 90.81 195 ALA A N 1
ATOM 1503 C CA . ALA A 1 195 ? 7.969 32.812 11.156 1 90.81 195 ALA A CA 1
ATOM 1504 C C . ALA A 1 195 ? 8.297 34.156 11.789 1 90.81 195 ALA A C 1
ATOM 1506 O O . ALA A 1 195 ? 8.281 35.188 11.117 1 90.81 195 ALA A O 1
ATOM 1507 N N . MET A 1 196 ? 8.648 34.156 13.102 1 93.31 196 MET A N 1
ATOM 1508 C CA . MET A 1 196 ? 8.773 35.438 13.789 1 93.31 196 MET A CA 1
ATOM 1509 C C . MET A 1 196 ? 10.156 35.594 14.414 1 93.31 196 MET A C 1
ATOM 1511 O O . MET A 1 196 ? 10.367 36.438 15.258 1 93.31 196 MET A O 1
ATOM 1515 N N . LEU A 1 197 ? 11.07 34.719 13.961 1 89.19 197 LEU A N 1
ATOM 1516 C CA . LEU A 1 197 ? 12.43 34.812 14.477 1 89.19 197 LEU A CA 1
ATOM 1517 C C . LEU A 1 197 ? 13.055 36.156 14.172 1 89.19 197 LEU A C 1
ATOM 1519 O O . LEU A 1 197 ? 14 36.562 14.844 1 89.19 197 LEU A O 1
ATOM 1523 N N . GLN A 1 198 ? 12.516 36.812 13.219 1 90.12 198 GLN A N 1
ATOM 1524 C CA . GLN A 1 198 ? 13.016 38.094 12.82 1 90.12 198 GLN A CA 1
ATOM 1525 C C . GLN A 1 198 ? 12.828 39.125 13.93 1 90.12 198 GLN A C 1
ATOM 1527 O O . GLN A 1 198 ? 13.523 40.156 13.969 1 90.12 198 GLN A O 1
ATOM 1532 N N . VAL A 1 199 ? 11.891 38.812 14.852 1 94 199 VAL A N 1
ATOM 1533 C CA . VAL A 1 199 ? 11.602 39.844 15.852 1 94 199 VAL A CA 1
ATOM 1534 C C . VAL A 1 199 ? 11.797 39.281 17.25 1 94 199 VAL A C 1
ATOM 1536 O O . VAL A 1 199 ? 12.016 40.031 18.203 1 94 199 VAL A O 1
ATOM 1539 N N . THR A 1 200 ? 11.664 38 17.422 1 94.06 200 THR A N 1
ATOM 1540 C CA . THR A 1 200 ? 11.859 37.406 18.734 1 94.06 200 THR A CA 1
ATOM 1541 C C . THR A 1 200 ? 12.195 35.938 18.641 1 94.06 200 THR A C 1
ATOM 1543 O O . THR A 1 200 ? 11.898 35.281 17.625 1 94.06 200 THR A O 1
ATOM 1546 N N . ASN A 1 201 ? 12.859 35.406 19.641 1 91.75 201 ASN A N 1
ATOM 1547 C CA . ASN A 1 201 ? 13.109 33.969 19.75 1 91.75 201 ASN A CA 1
ATOM 1548 C C . ASN A 1 201 ? 12.539 33.375 21.047 1 91.75 201 ASN A C 1
ATOM 1550 O O . ASN A 1 201 ? 12.82 32.25 21.406 1 91.75 201 ASN A O 1
ATOM 1554 N N . GLU A 1 202 ? 11.766 34.219 21.75 1 94.12 202 GLU A N 1
ATOM 1555 C CA . GLU A 1 202 ? 11.102 33.781 22.969 1 94.12 202 GLU A CA 1
ATOM 1556 C C . GLU A 1 202 ? 9.625 33.5 22.734 1 94.12 202 GLU A C 1
ATOM 1558 O O . GLU A 1 202 ? 8.891 34.375 22.25 1 94.12 202 GLU A O 1
ATOM 1563 N N . TYR A 1 203 ? 9.203 32.281 23.078 1 94.44 203 TYR A N 1
ATOM 1564 C CA . TYR A 1 203 ? 7.848 31.844 22.734 1 94.44 203 TYR A CA 1
ATOM 1565 C C . TYR A 1 203 ? 7.156 31.203 23.938 1 94.44 203 TYR A C 1
ATOM 1567 O O . TYR A 1 203 ? 7.816 30.766 24.875 1 94.44 203 TYR A O 1
ATOM 1575 N N . VAL A 1 204 ? 5.848 31.344 23.906 1 94.38 204 VAL A N 1
ATOM 1576 C CA . VAL A 1 204 ? 4.98 30.625 24.844 1 94.38 204 VAL A CA 1
ATOM 1577 C C . VAL A 1 204 ? 4.094 29.641 24.062 1 94.38 204 VAL A C 1
ATOM 1579 O O . VAL A 1 204 ? 3.459 30.016 23.078 1 94.38 204 VAL A O 1
ATOM 1582 N N . GLU A 1 205 ? 4.117 28.453 24.562 1 88.12 205 GLU A N 1
ATOM 1583 C CA . GLU A 1 205 ? 3.299 27.438 23.922 1 88.12 205 GLU A CA 1
ATOM 1584 C C . GLU A 1 205 ? 1.855 27.5 24.422 1 88.12 205 GLU A C 1
ATOM 1586 O O . GLU A 1 205 ? 1.605 27.781 25.594 1 88.12 205 GLU A O 1
ATOM 1591 N N . LEU A 1 206 ? 0.959 27.234 23.516 1 92.44 206 LEU A N 1
ATOM 1592 C CA . LEU A 1 206 ? -0.451 27.141 23.875 1 92.44 206 LEU A CA 1
ATOM 1593 C C . LEU A 1 206 ? -0.919 25.688 23.906 1 92.44 206 LEU A C 1
ATOM 1595 O O . LEU A 1 206 ? -0.482 24.875 23.094 1 92.44 206 LEU A O 1
ATOM 1599 N N . LEU A 1 207 ? -1.764 25.344 24.797 1 89.25 207 LEU A N 1
ATOM 1600 C CA . LEU A 1 207 ? -2.389 24.016 24.875 1 89.25 207 LEU A CA 1
ATOM 1601 C C . LEU A 1 207 ? -3.75 24.031 24.188 1 89.25 207 LEU A C 1
ATOM 1603 O O . LEU A 1 207 ? -4.293 25.094 23.891 1 89.25 207 LEU A O 1
ATOM 1607 N N . ASP A 1 208 ? -4.215 22.844 23.906 1 91.12 208 ASP A N 1
ATOM 1608 C CA . ASP A 1 208 ? -5.516 22.734 23.25 1 91.12 208 ASP A CA 1
ATOM 1609 C C . ASP A 1 208 ? -6.613 23.359 24.125 1 91.12 208 ASP A C 1
ATOM 1611 O O . ASP A 1 208 ? -6.598 23.219 25.344 1 91.12 208 ASP A O 1
ATOM 1615 N N . LYS A 1 209 ? -7.48 24.047 23.438 1 95.25 209 LYS A N 1
ATOM 1616 C CA . LYS A 1 209 ? -8.656 24.656 24.047 1 95.25 209 LYS A CA 1
ATOM 1617 C C . LYS A 1 209 ? -8.258 25.812 24.953 1 95.25 209 LYS A C 1
ATOM 1619 O O . LYS A 1 209 ? -8.836 26 26.031 1 95.25 209 LYS A O 1
ATOM 1624 N N . GLU A 1 210 ? -7.238 26.5 24.578 1 96.25 210 GLU A N 1
ATOM 1625 C CA . GLU A 1 210 ? -6.852 27.75 25.219 1 96.25 210 GLU A CA 1
ATOM 1626 C C . GLU A 1 210 ? -7.051 28.938 24.281 1 96.25 210 GLU A C 1
ATOM 1628 O O . GLU A 1 210 ? -6.992 28.781 23.062 1 96.25 210 GLU A O 1
ATOM 1633 N N . MET A 1 211 ? -7.371 30.016 24.844 1 98 211 MET A N 1
ATOM 1634 C CA . MET A 1 211 ? -7.398 31.281 24.109 1 98 211 MET A CA 1
ATOM 1635 C C . MET A 1 211 ? -6.449 32.312 24.734 1 98 211 MET A C 1
ATOM 1637 O O . MET A 1 211 ? -6.047 32.156 25.891 1 98 211 MET A O 1
ATOM 1641 N N . VAL A 1 212 ? -6 33.25 23.969 1 98.25 212 VAL A N 1
ATOM 1642 C CA . VAL A 1 212 ? -5.055 34.25 24.438 1 98.25 212 VAL A CA 1
ATOM 1643 C C . VAL A 1 212 ? -5.531 35.656 24.031 1 98.25 212 VAL A C 1
ATOM 1645 O O . VAL A 1 212 ? -5.965 35.844 22.891 1 98.25 212 VAL A O 1
ATOM 1648 N N . ILE A 1 213 ? -5.562 36.5 24.969 1 98 213 ILE A N 1
ATOM 1649 C CA . ILE A 1 213 ? -5.719 37.938 24.688 1 98 213 ILE A CA 1
ATOM 1650 C C . ILE A 1 213 ? -4.348 38.594 24.516 1 98 213 ILE A C 1
ATOM 1652 O O . ILE A 1 213 ? -3.602 38.719 25.484 1 98 213 ILE A O 1
ATOM 1656 N N . VAL A 1 214 ? -4.059 39.031 23.266 1 98 214 VAL A N 1
ATOM 1657 C CA . VAL A 1 214 ? -2.715 39.5 22.969 1 98 214 VAL A CA 1
ATOM 1658 C C . VAL A 1 214 ? -2.746 41.031 22.75 1 98 214 VAL A C 1
ATOM 1660 O O . VAL A 1 214 ? -3.475 41.5 21.891 1 98 214 VAL A O 1
ATOM 1663 N N . THR A 1 215 ? -2.039 41.75 23.531 1 97.06 215 THR A N 1
ATOM 1664 C CA . THR A 1 215 ? -1.792 43.188 23.359 1 97.06 215 THR A CA 1
ATOM 1665 C C . THR A 1 215 ? -0.298 43.438 23.219 1 97.06 215 THR A C 1
ATOM 1667 O O . THR A 1 215 ? 0.52 42.531 23.297 1 97.06 215 THR A O 1
ATOM 1670 N N . LYS A 1 216 ? -0.005 44.719 22.922 1 96.31 216 LYS A N 1
ATOM 1671 C CA . LYS A 1 216 ? 1.406 45.062 22.781 1 96.31 216 LYS A CA 1
ATOM 1672 C C . LYS A 1 216 ? 2.154 44.875 24.094 1 96.31 216 LYS A C 1
ATOM 1674 O O . LYS A 1 216 ? 3.359 44.594 24.094 1 96.31 216 LYS A O 1
ATOM 1679 N N . ASP A 1 217 ? 1.429 44.812 25.188 1 95.38 217 ASP A N 1
ATOM 1680 C CA . ASP A 1 217 ? 2.068 44.812 26.5 1 95.38 217 ASP A CA 1
ATOM 1681 C C . ASP A 1 217 ? 2.027 43.438 27.141 1 95.38 217 ASP A C 1
ATOM 1683 O O . ASP A 1 217 ? 2.889 43.094 27.953 1 95.38 217 ASP A O 1
ATOM 1687 N N . GLU A 1 218 ? 1.034 42.719 26.797 1 95.19 218 GLU A N 1
ATOM 1688 C CA . GLU A 1 218 ? 0.917 41.438 27.484 1 95.19 218 GLU A CA 1
ATOM 1689 C C . GLU A 1 218 ? 0.16 40.406 26.641 1 95.19 218 GLU A C 1
ATOM 1691 O O . GLU A 1 218 ? -0.523 40.781 25.688 1 95.19 218 GLU A O 1
ATOM 1696 N N . ALA A 1 219 ? 0.353 39.125 26.953 1 96.94 219 ALA A N 1
ATOM 1697 C CA . ALA A 1 219 ? -0.386 37.969 26.438 1 96.94 219 ALA A CA 1
ATOM 1698 C C . ALA A 1 219 ? -0.99 37.156 27.578 1 96.94 219 ALA A C 1
ATOM 1700 O O . ALA A 1 219 ? -0.271 36.469 28.312 1 96.94 219 ALA A O 1
ATOM 1701 N N . VAL A 1 220 ? -2.33 37.219 27.688 1 97.69 220 VAL A N 1
ATOM 1702 C CA . VAL A 1 220 ? -3.018 36.531 28.781 1 97.69 220 VAL A CA 1
ATOM 1703 C C . VAL A 1 220 ? -3.662 35.25 28.266 1 97.69 220 VAL A C 1
ATOM 1705 O O . VAL A 1 220 ? -4.57 35.312 27.438 1 97.69 220 VAL A O 1
ATOM 1708 N N . ILE A 1 221 ? -3.219 34.125 28.766 1 97.69 221 ILE A N 1
ATOM 1709 C CA . ILE A 1 221 ? -3.74 32.812 28.375 1 97.69 221 ILE A CA 1
ATOM 1710 C C . ILE A 1 221 ? -4.934 32.469 29.25 1 97.69 221 ILE A C 1
ATOM 1712 O O . ILE A 1 221 ? -4.875 32.594 30.469 1 97.69 221 ILE A O 1
ATOM 1716 N N . LYS A 1 222 ? -6.027 32.062 28.625 1 97.75 222 LYS A N 1
ATOM 1717 C CA . LYS A 1 222 ? -7.219 31.609 29.328 1 97.75 222 LYS A CA 1
ATOM 1718 C C . LYS A 1 222 ? -7.719 30.281 28.766 1 97.75 222 LYS A C 1
ATOM 1720 O O . LYS A 1 222 ? -7.547 30.016 27.578 1 97.75 222 LYS A O 1
ATOM 1725 N N . ASN A 1 223 ? -8.289 29.438 29.594 1 96.25 223 ASN A N 1
ATOM 1726 C CA . ASN A 1 223 ? -8.992 28.281 29.078 1 96.25 223 ASN A CA 1
ATOM 1727 C C . ASN A 1 223 ? -10.414 28.625 28.641 1 96.25 223 ASN A C 1
ATOM 1729 O O . ASN A 1 223 ? -10.805 29.797 28.672 1 96.25 223 ASN A O 1
ATOM 1733 N N . LEU A 1 224 ? -11.172 27.719 28.172 1 95.69 224 LEU A N 1
ATOM 1734 C CA . LEU A 1 224 ? -12.484 28.016 27.578 1 95.69 224 LEU A CA 1
ATOM 1735 C C . LEU A 1 224 ? -13.508 28.328 28.672 1 95.69 224 LEU A C 1
ATOM 1737 O O . LEU A 1 224 ? -14.594 28.828 28.375 1 95.69 224 LEU A O 1
ATOM 1741 N N . ASP A 1 225 ? -13.133 28.125 29.875 1 94.06 225 ASP A N 1
ATOM 1742 C CA . ASP A 1 225 ? -13.984 28.516 31 1 94.06 225 ASP A CA 1
ATOM 1743 C C . ASP A 1 225 ? -13.703 29.953 31.422 1 94.06 225 ASP A C 1
ATOM 1745 O O . ASP A 1 225 ? -14.43 30.5 32.25 1 94.06 225 ASP A O 1
ATOM 1749 N N . GLY A 1 226 ? -12.68 30.5 30.969 1 94.5 226 GLY A N 1
ATOM 1750 C CA . GLY A 1 226 ? -12.336 31.875 31.266 1 94.5 226 GLY A CA 1
ATOM 1751 C C . GLY A 1 226 ? -11.281 32 32.344 1 94.5 226 GLY A C 1
ATOM 1752 O O . GLY A 1 226 ? -10.938 33.125 32.75 1 94.5 226 GLY A O 1
ATOM 1753 N N . GLU A 1 227 ? -10.719 30.891 32.75 1 96.06 227 GLU A N 1
ATOM 1754 C CA . GLU A 1 227 ? -9.695 30.922 33.781 1 96.06 227 GLU A CA 1
ATOM 1755 C C . GLU A 1 227 ? -8.32 31.25 33.188 1 96.06 227 GLU A C 1
ATOM 1757 O O . GLU A 1 227 ? -7.949 30.719 32.156 1 96.06 227 GLU A O 1
ATOM 1762 N N . VAL A 1 228 ? -7.582 32.062 33.906 1 96.75 228 VAL A N 1
ATOM 1763 C CA . VAL A 1 228 ? -6.258 32.469 33.438 1 96.75 228 VAL A CA 1
ATOM 1764 C C . VAL A 1 228 ? -5.254 31.359 33.719 1 96.75 228 VAL A C 1
ATOM 1766 O O . VAL A 1 228 ? -5.258 30.75 34.781 1 96.75 228 VAL A O 1
ATOM 1769 N N . MET A 1 229 ? -4.512 31.062 32.688 1 95.44 229 MET A N 1
ATOM 1770 C CA . MET A 1 229 ? -3.486 30.031 32.781 1 95.44 229 MET A CA 1
ATOM 1771 C C . MET A 1 229 ? -2.092 30.641 32.75 1 95.44 229 MET A C 1
ATOM 1773 O O . MET A 1 229 ? -1.862 31.656 32.094 1 95.44 229 MET A O 1
ATOM 1777 N N . THR A 1 230 ? -1.175 30.141 33.5 1 93.12 230 THR A N 1
ATOM 1778 C CA . THR A 1 230 ? 0.217 30.562 33.5 1 93.12 230 THR A CA 1
ATOM 1779 C C . THR A 1 230 ? 1.085 29.562 32.719 1 93.12 230 THR A C 1
ATOM 1781 O O . THR A 1 230 ? 0.91 28.359 32.875 1 93.12 230 THR A O 1
ATOM 1784 N N . ARG A 1 231 ? 1.901 30.078 31.922 1 92.12 231 ARG A N 1
ATOM 1785 C CA . ARG A 1 231 ? 2.795 29.266 31.094 1 92.12 231 ARG A CA 1
ATOM 1786 C C . ARG A 1 231 ? 4.184 29.891 31.016 1 92.12 231 ARG A C 1
ATOM 1788 O O . ARG A 1 231 ? 4.316 31.109 30.812 1 92.12 231 ARG A O 1
ATOM 1795 N N . ALA A 1 232 ? 5.262 29.109 31.25 1 91.44 232 ALA A N 1
ATOM 1796 C CA . ALA A 1 232 ? 6.625 29.609 31.078 1 91.44 232 ALA A CA 1
ATOM 1797 C C . ALA A 1 232 ? 6.984 29.75 29.609 1 91.44 232 ALA A C 1
ATOM 1799 O O . ALA A 1 232 ? 6.512 28.969 28.766 1 91.44 232 ALA A O 1
ATOM 1800 N N . SER A 1 233 ? 7.781 30.797 29.312 1 92.75 233 SER A N 1
ATOM 1801 C CA . SER A 1 233 ? 8.297 30.953 27.953 1 92.75 233 SER A CA 1
ATOM 1802 C C . SER A 1 233 ? 9.547 30.109 27.75 1 92.75 233 SER A C 1
ATOM 1804 O O . SER A 1 233 ? 10.109 29.562 28.703 1 92.75 233 SER A O 1
ATOM 1806 N N . TYR A 1 234 ? 9.906 29.906 26.469 1 86.75 234 TYR A N 1
ATOM 1807 C CA . TYR A 1 234 ? 11.141 29.219 26.094 1 86.75 234 TYR A CA 1
ATOM 1808 C C . TYR A 1 234 ? 11.828 29.938 24.938 1 86.75 234 TYR A C 1
ATOM 1810 O O . TYR A 1 234 ? 11.188 30.688 24.188 1 86.75 234 TYR A O 1
ATOM 1818 N N . ILE A 1 235 ? 13.148 29.719 24.766 1 88.19 235 ILE A N 1
ATOM 1819 C CA . ILE A 1 235 ? 13.93 30.312 23.688 1 88.19 235 ILE A CA 1
ATOM 1820 C C . ILE A 1 235 ? 14.094 29.297 22.562 1 88.19 235 ILE A C 1
ATOM 1822 O O . ILE A 1 235 ? 14.625 28.203 22.766 1 88.19 235 ILE A O 1
ATOM 1826 N N . ALA A 1 236 ? 13.531 29.703 21.406 1 81.88 236 ALA A N 1
ATOM 1827 C CA . ALA A 1 236 ? 13.711 28.844 20.234 1 81.88 236 ALA A CA 1
ATOM 1828 C C . ALA A 1 236 ? 15.133 28.938 19.703 1 81.88 236 ALA A C 1
ATOM 1830 O O . ALA A 1 236 ? 15.648 30.016 19.453 1 81.88 236 ALA A O 1
ATOM 1831 N N . GLU A 1 237 ? 15.883 27.766 19.625 1 72.31 237 GLU A N 1
ATOM 1832 C CA . GLU A 1 237 ? 17.25 27.703 19.109 1 72.31 237 GLU A CA 1
ATOM 1833 C C . GLU A 1 237 ? 17.266 27.375 17.625 1 72.31 237 GLU A C 1
ATOM 1835 O O . GLU A 1 237 ? 17.422 26.203 17.234 1 72.31 237 GLU A O 1
ATOM 1840 N N . LEU A 1 238 ? 16.859 28.25 16.766 1 68.56 238 LEU A N 1
ATOM 1841 C CA . LEU A 1 238 ? 16.812 27.969 15.336 1 68.56 238 LEU A CA 1
ATOM 1842 C C . LEU A 1 238 ? 17.797 28.859 14.586 1 68.56 238 LEU A C 1
ATOM 1844 O O . LEU A 1 238 ? 17.922 30.047 14.875 1 68.56 238 LEU A O 1
ATOM 1848 N N . ASP A 1 239 ? 18.797 28.219 13.797 1 60.5 239 ASP A N 1
ATOM 1849 C CA . ASP A 1 239 ? 19.734 29 12.984 1 60.5 239 ASP A CA 1
ATOM 1850 C C . ASP A 1 239 ? 19.078 29.453 11.68 1 60.5 239 ASP A C 1
ATOM 1852 O O . ASP A 1 239 ? 18.641 28.625 10.875 1 60.5 239 ASP A O 1
ATOM 1856 N N . ALA A 1 240 ? 18.984 30.734 11.398 1 58.22 240 ALA A N 1
ATOM 1857 C CA . ALA A 1 240 ? 18.391 31.391 10.227 1 58.22 240 ALA A CA 1
ATOM 1858 C C . ALA A 1 240 ? 19.141 31.016 8.961 1 58.22 240 ALA A C 1
ATOM 1860 O O . ALA A 1 240 ? 18.547 30.922 7.879 1 58.22 240 ALA A O 1
ATOM 1861 N N . SER A 1 241 ? 20.422 30.797 9.031 1 54.44 241 SER A N 1
ATOM 1862 C CA . SER A 1 241 ? 21.281 30.594 7.871 1 54.44 241 SER A CA 1
ATOM 1863 C C . SER A 1 241 ? 20.953 29.281 7.16 1 54.44 241 SER A C 1
ATOM 1865 O O . SER A 1 241 ? 21.141 29.172 5.949 1 54.44 241 SER A O 1
ATOM 1867 N N . ASP A 1 242 ? 20.391 28.406 7.773 1 65.25 242 ASP A N 1
ATOM 1868 C CA . ASP A 1 242 ? 20.172 27.062 7.234 1 65.25 242 ASP A CA 1
ATOM 1869 C C . ASP A 1 242 ? 18.953 27.031 6.316 1 65.25 242 ASP A C 1
ATOM 1871 O O . ASP A 1 242 ? 18.75 26.078 5.578 1 65.25 242 ASP A O 1
ATOM 1875 N N . ILE A 1 243 ? 18.469 28.203 6.082 1 72.62 243 ILE A N 1
ATOM 1876 C CA . ILE A 1 243 ? 17.156 28.219 5.426 1 72.62 243 ILE A CA 1
ATOM 1877 C C . ILE A 1 243 ? 17.297 28.781 4.02 1 72.62 243 ILE A C 1
ATOM 1879 O O . ILE A 1 243 ? 16.328 28.812 3.258 1 72.62 243 ILE A O 1
ATOM 1883 N N . GLU A 1 244 ? 18.562 29.062 3.578 1 77.44 244 GLU A N 1
ATOM 1884 C CA . GLU A 1 244 ? 18.719 29.641 2.244 1 77.44 244 GLU A CA 1
ATOM 1885 C C . GLU A 1 244 ? 19.188 28.594 1.242 1 77.44 244 GLU A C 1
ATOM 1887 O O . GLU A 1 244 ? 19.812 27.594 1.624 1 77.44 244 GLU A O 1
ATOM 1892 N N . LYS A 1 245 ? 18.938 28.766 -0.133 1 83.56 245 LYS A N 1
ATOM 1893 C CA . LYS A 1 245 ? 19.328 27.859 -1.203 1 83.56 245 LYS A CA 1
ATOM 1894 C C . LYS A 1 245 ? 20.812 27.984 -1.524 1 83.56 245 LYS A C 1
ATOM 1896 O O . LYS A 1 245 ? 21.453 27.031 -1.972 1 83.56 245 LYS A O 1
ATOM 1901 N N . GLY A 1 246 ? 21.328 29.078 -1.339 1 75.25 246 GLY A N 1
ATOM 1902 C CA . GLY A 1 246 ? 22.688 29.344 -1.781 1 75.25 246 GLY A CA 1
ATOM 1903 C C . GLY A 1 246 ? 22.859 29.219 -3.285 1 75.25 246 GLY A C 1
ATOM 1904 O O . GLY A 1 246 ? 22.125 29.859 -4.047 1 75.25 246 GLY A O 1
ATOM 1905 N N . THR A 1 247 ? 23.875 28.312 -3.734 1 80.94 247 THR A N 1
ATOM 1906 C CA . THR A 1 247 ? 24.188 28.172 -5.152 1 80.94 247 THR A CA 1
ATOM 1907 C C . THR A 1 247 ? 23.297 27.125 -5.812 1 80.94 247 THR A C 1
ATOM 1909 O O . THR A 1 247 ? 23.375 26.922 -7.023 1 80.94 247 THR A O 1
ATOM 1912 N N . TYR A 1 248 ? 22.438 26.516 -5.039 1 88.88 248 TYR A N 1
ATOM 1913 C CA . TYR A 1 248 ? 21.594 25.453 -5.586 1 88.88 248 TYR A CA 1
ATOM 1914 C C . TYR A 1 248 ? 20.375 26.047 -6.281 1 88.88 248 TYR A C 1
ATOM 1916 O O . TYR A 1 248 ? 19.781 27.016 -5.801 1 88.88 248 TYR A O 1
ATOM 1924 N N . PRO A 1 249 ? 20.047 25.484 -7.414 1 90.69 249 PRO A N 1
ATOM 1925 C CA . PRO A 1 249 ? 18.828 25.938 -8.07 1 90.69 249 PRO A CA 1
ATOM 1926 C C . PRO A 1 249 ? 17.562 25.578 -7.285 1 90.69 249 PRO A C 1
ATOM 1928 O O . PRO A 1 249 ? 16.547 26.266 -7.395 1 90.69 249 PRO A O 1
ATOM 1931 N N . HIS A 1 250 ? 17.547 24.562 -6.543 1 94.56 250 HIS A N 1
ATOM 1932 C CA . HIS A 1 250 ? 16.422 24.078 -5.758 1 94.56 250 HIS A CA 1
ATOM 1933 C C . HIS A 1 250 ? 16.859 23.625 -4.371 1 94.56 250 HIS A C 1
ATOM 1935 O O . HIS A 1 250 ? 17.969 23.125 -4.207 1 94.56 250 HIS A O 1
ATOM 1941 N N . TYR A 1 251 ? 16 23.812 -3.402 1 93.88 251 TYR A N 1
ATOM 1942 C CA . TYR A 1 251 ? 16.25 23.312 -2.057 1 93.88 251 TYR A CA 1
ATOM 1943 C C . TYR A 1 251 ? 16.406 21.797 -2.062 1 93.88 251 TYR A C 1
ATOM 1945 O O . TYR A 1 251 ? 17.266 21.25 -1.356 1 93.88 251 TYR A O 1
ATOM 1953 N N . MET A 1 252 ? 15.625 21.078 -2.85 1 97.12 252 MET A N 1
ATOM 1954 C CA . MET A 1 252 ? 15.648 19.625 -2.867 1 97.12 252 MET A CA 1
ATOM 1955 C C . MET A 1 252 ? 17.031 19.109 -3.246 1 97.12 252 MET A C 1
ATOM 1957 O O . MET A 1 252 ? 17.531 18.156 -2.654 1 97.12 252 MET A O 1
ATOM 1961 N N . LEU A 1 253 ? 17.578 19.75 -4.312 1 96.19 253 LEU A N 1
ATOM 1962 C CA . LEU A 1 253 ? 18.922 19.344 -4.738 1 96.19 253 LEU A CA 1
ATOM 1963 C C . LEU A 1 253 ? 19.938 19.609 -3.641 1 96.19 253 LEU A C 1
ATOM 1965 O O . LEU A 1 253 ? 20.812 18.766 -3.381 1 96.19 253 LEU A O 1
ATOM 1969 N N . LYS A 1 254 ? 19.891 20.75 -2.982 1 94.38 254 LYS A N 1
ATOM 1970 C CA . LYS A 1 254 ? 20.75 21.078 -1.851 1 94.38 254 LYS A CA 1
ATOM 1971 C C . LYS A 1 254 ? 20.609 20.047 -0.737 1 94.38 254 LYS A C 1
ATOM 1973 O O . LYS A 1 254 ? 21.609 19.547 -0.214 1 94.38 254 LYS A O 1
ATOM 1978 N N . GLU A 1 255 ? 19.391 19.766 -0.403 1 96.5 255 GLU A N 1
ATOM 1979 C CA . GLU A 1 255 ? 19.078 18.859 0.695 1 96.5 255 GLU A CA 1
ATOM 1980 C C . GLU A 1 255 ? 19.516 17.438 0.366 1 96.5 255 GLU A C 1
ATOM 1982 O O . GLU A 1 255 ? 19.938 16.688 1.254 1 96.5 255 GLU A O 1
ATOM 1987 N N . THR A 1 256 ? 19.438 17 -0.943 1 97.88 256 THR A N 1
ATOM 1988 C CA . THR A 1 256 ? 19.969 15.719 -1.365 1 97.88 256 THR A CA 1
ATOM 1989 C C . THR A 1 256 ? 21.484 15.68 -1.19 1 97.88 256 THR A C 1
ATOM 1991 O O . THR A 1 256 ? 22.047 14.711 -0.669 1 97.88 256 THR A O 1
ATOM 1994 N N . ASP A 1 257 ? 22.172 16.766 -1.517 1 95.5 257 ASP A N 1
ATOM 1995 C CA . ASP A 1 257 ? 23.625 16.859 -1.44 1 95.5 257 ASP A CA 1
ATOM 1996 C C . ASP A 1 257 ? 24.094 16.953 0.009 1 95.5 257 ASP A C 1
ATOM 1998 O O . ASP A 1 257 ? 25.25 16.672 0.31 1 95.5 257 ASP A O 1
ATOM 2002 N N . GLU A 1 258 ? 23.219 17.344 0.893 1 95.75 258 GLU A N 1
ATOM 2003 C CA . GLU A 1 258 ? 23.562 17.5 2.301 1 95.75 258 GLU A CA 1
ATOM 2004 C C . GLU A 1 258 ? 23.531 16.172 3.039 1 95.75 258 GLU A C 1
ATOM 2006 O O . GLU A 1 258 ? 24.062 16.047 4.148 1 95.75 258 GLU A O 1
ATOM 2011 N N . GLN A 1 259 ? 22.953 15.141 2.449 1 98.19 259 GLN A N 1
ATOM 2012 C CA . GLN A 1 259 ? 22.656 13.883 3.135 1 98.19 259 GLN A CA 1
ATOM 2013 C C . GLN A 1 259 ? 23.938 13.227 3.66 1 98.19 259 GLN A C 1
ATOM 2015 O O . GLN A 1 259 ? 23.969 12.742 4.789 1 98.19 259 GLN A O 1
ATOM 2020 N N . PRO A 1 260 ? 25.125 13.211 2.861 1 96.5 260 PRO A N 1
ATOM 2021 C CA . PRO A 1 260 ? 26.344 12.641 3.43 1 96.5 260 PRO A CA 1
ATOM 2022 C C . PRO A 1 260 ? 26.812 13.367 4.688 1 96.5 260 PRO A C 1
ATOM 2024 O O . PRO A 1 260 ? 27.203 12.727 5.668 1 96.5 260 PRO A O 1
ATOM 2027 N N . LEU A 1 261 ? 26.734 14.641 4.668 1 94.94 261 LEU A N 1
ATOM 2028 C CA . LEU A 1 261 ? 27.141 15.445 5.816 1 94.94 261 LEU A CA 1
ATOM 2029 C C . LEU A 1 261 ? 26.219 15.188 7.012 1 94.94 261 LEU A C 1
ATOM 2031 O O . LEU A 1 261 ? 26.688 15.094 8.148 1 94.94 261 LEU A O 1
ATOM 2035 N N . VAL A 1 262 ? 24.906 15.109 6.762 1 97.19 262 VAL A N 1
ATOM 2036 C CA . VAL A 1 262 ? 23.938 14.82 7.812 1 97.19 262 VAL A CA 1
ATOM 2037 C C . VAL A 1 262 ? 24.25 13.461 8.445 1 97.19 262 VAL A C 1
ATOM 2039 O O . VAL A 1 262 ? 24.172 13.312 9.664 1 97.19 262 VAL A O 1
ATOM 2042 N N . MET A 1 263 ? 24.609 12.469 7.605 1 97.56 263 MET A N 1
ATOM 2043 C CA . MET A 1 263 ? 24.969 11.141 8.094 1 97.56 263 MET A CA 1
ATOM 2044 C C . MET A 1 263 ? 26.156 11.219 9.055 1 97.56 263 MET A C 1
ATOM 2046 O O . MET A 1 263 ? 26.109 10.633 10.141 1 97.56 263 MET A O 1
ATOM 2050 N N . ARG A 1 264 ? 27.172 11.953 8.688 1 95.5 264 ARG A N 1
ATOM 2051 C CA . ARG A 1 264 ? 28.359 12.102 9.516 1 95.5 264 ARG A CA 1
ATOM 2052 C C . ARG A 1 264 ? 28.047 12.828 10.812 1 95.5 264 ARG A C 1
ATOM 2054 O O . ARG A 1 264 ? 28.578 12.5 11.867 1 95.5 264 ARG A O 1
ATOM 2061 N N . LYS A 1 265 ? 27.203 13.82 10.719 1 96 265 LYS A N 1
ATOM 2062 C CA . LYS A 1 265 ? 26.797 14.562 11.906 1 96 265 LYS A CA 1
ATOM 2063 C C . LYS A 1 265 ? 26.047 13.664 12.883 1 96 265 LYS A C 1
ATOM 2065 O O . LYS A 1 265 ? 26.266 13.734 14.094 1 96 265 LYS A O 1
ATOM 2070 N N . ILE A 1 266 ? 25.141 12.82 12.375 1 97.81 266 ILE A N 1
ATOM 2071 C CA . ILE A 1 266 ? 24.375 11.898 13.195 1 97.81 266 ILE A CA 1
ATOM 2072 C C . ILE A 1 266 ? 25.328 10.922 13.898 1 97.81 266 ILE A C 1
ATOM 2074 O O . ILE A 1 266 ? 25.203 10.688 15.102 1 97.81 266 ILE A O 1
ATOM 2078 N N . ILE A 1 267 ? 26.328 10.398 13.117 1 96.31 267 ILE A N 1
ATOM 2079 C CA . ILE A 1 267 ? 27.312 9.461 13.664 1 96.31 267 ILE A CA 1
ATOM 2080 C C . ILE A 1 267 ? 28.047 10.117 14.828 1 96.31 267 ILE A C 1
ATOM 2082 O O . ILE A 1 267 ? 28.203 9.523 15.898 1 96.31 267 ILE A O 1
ATOM 2086 N N . GLN A 1 268 ? 28.438 11.289 14.633 1 94.88 268 GLN A N 1
ATOM 2087 C CA . GLN A 1 268 ? 29.219 12.008 15.633 1 94.88 268 GLN A CA 1
ATOM 2088 C C . GLN A 1 268 ? 28.375 12.336 16.859 1 94.88 268 GLN A C 1
ATOM 2090 O O . GLN A 1 268 ? 28.828 12.18 18 1 94.88 268 GLN A O 1
ATOM 2095 N N . THR A 1 269 ? 27.141 12.789 16.625 1 96.25 269 THR A N 1
ATOM 2096 C CA . THR A 1 269 ? 26.281 13.258 17.703 1 96.25 269 THR A CA 1
ATOM 2097 C C . THR A 1 269 ? 25.859 12.094 18.594 1 96.25 269 THR A C 1
ATOM 2099 O O . THR A 1 269 ? 25.688 12.266 19.812 1 96.25 269 THR A O 1
ATOM 2102 N N . TYR A 1 270 ? 25.719 10.906 18.062 1 97.56 270 TYR A N 1
ATOM 2103 C CA . TYR A 1 270 ? 25.203 9.766 18.812 1 97.56 270 TYR A CA 1
ATOM 2104 C C . TYR A 1 270 ? 26.344 8.852 19.25 1 97.56 270 TYR A C 1
ATOM 2106 O O . TYR A 1 270 ? 26.172 7.629 19.312 1 97.56 270 TYR A O 1
ATOM 2114 N N . GLN A 1 271 ? 27.516 9.406 19.375 1 94.56 271 GLN A N 1
ATOM 2115 C CA . GLN A 1 271 ? 28.656 8.711 19.969 1 94.56 271 GLN A CA 1
ATOM 2116 C C . GLN A 1 271 ? 29 9.305 21.344 1 94.56 271 GLN A C 1
ATOM 2118 O O . GLN A 1 271 ? 28.938 10.516 21.531 1 94.56 271 GLN A O 1
ATOM 2123 N N . ASP A 1 272 ? 29.344 8.438 22.219 1 92 272 ASP A N 1
ATOM 2124 C CA . ASP A 1 272 ? 29.797 8.914 23.531 1 92 272 ASP A CA 1
ATOM 2125 C C . ASP A 1 272 ? 31.281 9.273 23.5 1 92 272 ASP A C 1
ATOM 2127 O O . ASP A 1 272 ? 31.891 9.352 22.422 1 92 272 ASP A O 1
ATOM 2131 N N . GLU A 1 273 ? 31.828 9.477 24.656 1 89.81 273 GLU A N 1
ATOM 2132 C CA . GLU A 1 273 ? 33.219 9.945 24.781 1 89.81 273 GLU A CA 1
ATOM 2133 C C . GLU A 1 273 ? 34.188 8.875 24.328 1 89.81 273 GLU A C 1
ATOM 2135 O O . GLU A 1 273 ? 35.312 9.188 23.906 1 89.81 273 GLU A O 1
ATOM 2140 N N . ASN A 1 274 ? 33.75 7.656 24.344 1 90.25 274 ASN A N 1
ATOM 2141 C CA . ASN A 1 274 ? 34.625 6.551 23.969 1 90.25 274 ASN A CA 1
ATOM 2142 C C . ASN A 1 274 ? 34.406 6.152 22.5 1 90.25 274 ASN A C 1
ATOM 2144 O O . ASN A 1 274 ? 34.969 5.148 22.047 1 90.25 274 ASN A O 1
ATOM 2148 N N . GLY A 1 275 ? 33.531 6.875 21.828 1 87.94 275 GLY A N 1
ATOM 2149 C CA . GLY A 1 275 ? 33.312 6.594 20.422 1 87.94 275 GLY A CA 1
ATOM 2150 C C . GLY A 1 275 ? 32.25 5.516 20.172 1 87.94 275 GLY A C 1
ATOM 2151 O O . GLY A 1 275 ? 32.094 5.059 19.047 1 87.94 275 GLY A O 1
ATOM 2152 N N . ARG A 1 276 ? 31.75 5.176 21.312 1 91.81 276 ARG A N 1
ATOM 2153 C CA . ARG A 1 276 ? 30.688 4.176 21.203 1 91.81 276 ARG A CA 1
ATOM 2154 C C . ARG A 1 276 ? 29.328 4.832 21 1 91.81 276 ARG A C 1
ATOM 2156 O O . ARG A 1 276 ? 29.062 5.898 21.562 1 91.81 276 ARG A O 1
ATOM 2163 N N . LEU A 1 277 ? 28.438 4.141 20.125 1 95.5 277 LEU A N 1
ATOM 2164 C CA . LEU A 1 277 ? 27.094 4.668 19.875 1 95.5 277 LEU A CA 1
ATOM 2165 C C . LEU A 1 277 ? 26.281 4.711 21.172 1 95.5 277 LEU A C 1
ATOM 2167 O O . LEU A 1 277 ? 26.328 3.775 21.969 1 95.5 277 LEU A O 1
ATOM 2171 N N . ALA A 1 278 ? 25.641 5.824 21.391 1 94.31 278 ALA A N 1
ATOM 2172 C CA . ALA A 1 278 ? 24.828 6.004 22.578 1 94.31 278 ALA A CA 1
ATOM 2173 C C . ALA A 1 278 ? 23.625 6.902 22.297 1 94.31 278 ALA A C 1
ATOM 2175 O O . ALA A 1 278 ? 23.703 7.801 21.453 1 94.31 278 ALA A O 1
ATOM 2176 N N . VAL A 1 279 ? 22.5 6.539 22.906 1 93.81 279 VAL A N 1
ATOM 2177 C CA . VAL A 1 279 ? 21.328 7.398 22.875 1 93.81 279 VAL A CA 1
ATOM 2178 C C . VAL A 1 279 ? 21 7.895 24.281 1 93.81 279 VAL A C 1
ATOM 2180 O O . VAL A 1 279 ? 21.344 7.258 25.266 1 93.81 279 VAL A O 1
ATOM 2183 N N . ALA A 1 280 ? 20.375 9.016 24.328 1 85.25 280 ALA A N 1
ATOM 2184 C CA . ALA A 1 280 ? 20.141 9.711 25.594 1 85.25 280 ALA A CA 1
ATOM 2185 C C . ALA A 1 280 ? 19.156 8.945 26.469 1 85.25 280 ALA A C 1
ATOM 2187 O O . ALA A 1 280 ? 18.203 8.352 25.969 1 85.25 280 ALA A O 1
ATOM 2188 N N . GLY A 1 281 ? 19.516 9.016 27.75 1 81 281 GLY A N 1
ATOM 2189 C CA . GLY A 1 281 ? 18.562 8.555 28.75 1 81 281 GLY A CA 1
ATOM 2190 C C . GLY A 1 281 ? 18.359 7.051 28.734 1 81 281 GLY A C 1
ATOM 2191 O O . GLY A 1 281 ? 19.328 6.293 28.578 1 81 281 GLY A O 1
ATOM 2192 N N . ASP A 1 282 ? 17.078 6.688 29.047 1 91.38 282 ASP A N 1
ATOM 2193 C CA . ASP A 1 282 ? 16.719 5.281 29.172 1 91.38 282 ASP A CA 1
ATOM 2194 C C . ASP A 1 282 ? 15.961 4.793 27.938 1 91.38 282 ASP A C 1
ATOM 2196 O O . ASP A 1 282 ? 15.18 3.842 28.016 1 91.38 282 ASP A O 1
ATOM 2200 N N . VAL A 1 283 ? 16.203 5.594 26.859 1 94.62 283 VAL A N 1
ATOM 2201 C CA . VAL A 1 283 ? 15.453 5.285 25.641 1 94.62 283 VAL A CA 1
ATOM 2202 C C . VAL A 1 283 ? 15.773 3.869 25.172 1 94.62 283 VAL A C 1
ATOM 2204 O O . VAL A 1 283 ? 14.875 3.104 24.812 1 94.62 283 VAL A O 1
ATOM 2207 N N . ALA A 1 284 ? 17.047 3.555 25.141 1 93.75 284 ALA A N 1
ATOM 2208 C CA . ALA A 1 284 ? 17.453 2.23 24.672 1 93.75 284 ALA A CA 1
ATOM 2209 C C . ALA A 1 284 ? 16.906 1.139 25.594 1 93.75 284 ALA A C 1
ATOM 2211 O O . ALA A 1 284 ? 16.562 0.046 25.125 1 93.75 284 ALA A O 1
ATOM 2212 N N . ASP A 1 285 ? 16.828 1.411 26.891 1 94.44 285 ASP A N 1
ATOM 2213 C CA . ASP A 1 285 ? 16.234 0.475 27.844 1 94.44 285 ASP A CA 1
ATOM 2214 C C . ASP A 1 285 ? 14.75 0.272 27.562 1 94.44 285 ASP A C 1
ATOM 2216 O O . ASP A 1 285 ? 14.25 -0.854 27.609 1 94.44 285 ASP A O 1
ATOM 2220 N N . ALA A 1 286 ? 14.133 1.404 27.266 1 95.81 286 ALA A N 1
ATOM 2221 C CA . ALA A 1 286 ? 12.703 1.333 26.953 1 95.81 286 ALA A CA 1
ATOM 2222 C C . ALA A 1 286 ? 12.461 0.464 25.734 1 95.81 286 ALA A C 1
ATOM 2224 O O . ALA A 1 286 ? 11.508 -0.327 25.703 1 95.81 286 ALA A O 1
ATOM 2225 N N . VAL A 1 287 ? 13.273 0.607 24.719 1 95.88 287 VAL A N 1
ATOM 2226 C CA . VAL A 1 287 ? 13.164 -0.175 23.484 1 95.88 287 VAL A CA 1
ATOM 2227 C C . VAL A 1 287 ? 13.453 -1.645 23.781 1 95.88 287 VAL A C 1
ATOM 2229 O O . VAL A 1 287 ? 12.711 -2.529 23.359 1 95.88 287 VAL A O 1
ATOM 2232 N N . ALA A 1 288 ? 14.469 -1.905 24.547 1 93.62 288 ALA A N 1
ATOM 2233 C CA . ALA A 1 288 ? 14.914 -3.266 24.844 1 93.62 288 ALA A CA 1
ATOM 2234 C C . ALA A 1 288 ? 13.898 -4.008 25.703 1 93.62 288 ALA A C 1
ATOM 2236 O O . ALA A 1 288 ? 13.75 -5.227 25.594 1 93.62 288 ALA A O 1
ATOM 2237 N N . GLU A 1 289 ? 13.188 -3.279 26.516 1 93.69 289 GLU A N 1
ATOM 2238 C CA . GLU A 1 289 ? 12.289 -3.891 27.5 1 93.69 289 GLU A CA 1
ATOM 2239 C C . GLU A 1 289 ? 10.883 -4.055 26.938 1 93.69 289 GLU A C 1
ATOM 2241 O O . GLU A 1 289 ? 10.086 -4.828 27.453 1 93.69 289 GLU A O 1
ATOM 2246 N N . ALA A 1 290 ? 10.594 -3.326 25.891 1 96.75 290 ALA A N 1
ATOM 2247 C CA . ALA A 1 290 ? 9.25 -3.396 25.297 1 96.75 290 ALA A CA 1
ATOM 2248 C C . ALA A 1 290 ? 8.969 -4.785 24.734 1 96.75 290 ALA A C 1
ATOM 2250 O O . ALA A 1 290 ? 9.867 -5.434 24.203 1 96.75 290 ALA A O 1
ATOM 2251 N N . ASP A 1 291 ? 7.754 -5.266 24.906 1 96.56 291 ASP A N 1
ATOM 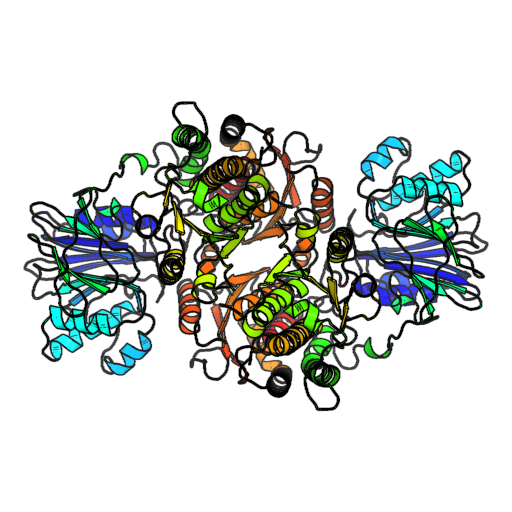2252 C CA . ASP A 1 291 ? 7.391 -6.539 24.297 1 96.56 291 ASP A CA 1
ATOM 2253 C C . ASP A 1 291 ? 6.992 -6.355 22.828 1 96.56 291 ASP A C 1
ATOM 2255 O O . ASP A 1 291 ? 6.98 -7.312 22.062 1 96.56 291 ASP A O 1
ATOM 2259 N N . ARG A 1 292 ? 6.66 -5.066 22.531 1 97.12 292 ARG A N 1
ATOM 2260 C CA . ARG A 1 292 ? 6.383 -4.703 21.156 1 97.12 292 ARG A CA 1
ATOM 2261 C C . ARG A 1 292 ? 6.508 -3.199 20.938 1 97.12 292 ARG A C 1
ATOM 2263 O O . ARG A 1 292 ? 6.086 -2.412 21.797 1 97.12 292 ARG A O 1
ATOM 2270 N N . ILE A 1 293 ? 7.043 -2.834 19.812 1 98.38 293 ILE A N 1
ATOM 2271 C CA . ILE A 1 293 ? 7.184 -1.427 19.453 1 98.38 293 ILE A CA 1
ATOM 2272 C C . ILE A 1 293 ? 6.191 -1.072 18.344 1 98.38 293 ILE A C 1
ATOM 2274 O O . ILE A 1 293 ? 6.004 -1.843 17.406 1 98.38 293 ILE A O 1
ATOM 2278 N N . TYR A 1 294 ? 5.508 -0.002 18.516 1 98.62 294 TYR A N 1
ATOM 2279 C CA . TYR A 1 294 ? 4.605 0.54 17.5 1 98.62 294 TYR A CA 1
ATOM 2280 C C . TYR A 1 294 ? 5.172 1.818 16.891 1 98.62 294 TYR A C 1
ATOM 2282 O O . TYR A 1 294 ? 5.152 2.875 17.531 1 98.62 294 TYR A O 1
ATOM 2290 N N . ILE A 1 295 ? 5.641 1.727 15.672 1 98.81 295 ILE A N 1
ATOM 2291 C CA . ILE A 1 295 ? 6.066 2.924 14.953 1 98.81 295 ILE A CA 1
ATOM 2292 C C . ILE A 1 295 ? 4.863 3.58 14.281 1 98.81 295 ILE A C 1
ATOM 2294 O O . ILE A 1 295 ? 4.148 2.936 13.508 1 98.81 295 ILE A O 1
ATOM 2298 N N . VAL A 1 296 ? 4.602 4.805 14.586 1 98.62 296 VAL A N 1
ATOM 2299 C CA . VAL A 1 296 ? 3.473 5.566 14.062 1 98.62 296 VAL A CA 1
ATOM 2300 C C . VAL A 1 296 ? 3.986 6.754 13.25 1 98.62 296 VAL A C 1
ATOM 2302 O O . VAL A 1 296 ? 4.746 7.582 13.75 1 98.62 296 VAL A O 1
ATOM 2305 N N . ALA A 1 297 ? 3.652 6.82 12.023 1 98.12 297 ALA A N 1
ATOM 2306 C CA . ALA A 1 297 ? 4.18 7.844 11.125 1 98.12 297 ALA A CA 1
ATOM 2307 C C . ALA A 1 297 ? 3.281 8.016 9.906 1 98.12 297 ALA A C 1
ATOM 2309 O O . ALA A 1 297 ? 2.242 7.363 9.789 1 98.12 297 ALA A O 1
ATOM 2310 N N . CYS A 1 298 ? 3.609 8.984 9.008 1 96.5 298 CYS A N 1
ATOM 2311 C CA . CYS A 1 298 ? 2.898 9.25 7.766 1 96.5 298 CYS A CA 1
ATOM 2312 C C . CYS A 1 298 ? 3.875 9.43 6.609 1 96.5 298 CYS A C 1
ATOM 2314 O O . CYS A 1 298 ? 5.023 9.82 6.812 1 96.5 298 CYS A O 1
ATOM 2316 N N . GLY A 1 299 ? 3.473 9.117 5.414 1 96.44 299 GLY A N 1
ATOM 2317 C CA . GLY A 1 299 ? 4.219 9.414 4.199 1 96.44 299 GLY A CA 1
ATOM 2318 C C . GLY A 1 299 ? 5.641 8.883 4.23 1 96.44 299 GLY A C 1
ATOM 2319 O O . GLY A 1 299 ? 5.863 7.699 4.5 1 96.44 299 GLY A O 1
ATOM 2320 N N . THR A 1 300 ? 6.566 9.812 3.986 1 97.94 300 THR A N 1
ATOM 2321 C CA . THR A 1 300 ? 7.988 9.477 3.918 1 97.94 300 THR A CA 1
ATOM 2322 C C . THR A 1 300 ? 8.484 8.938 5.258 1 97.94 300 THR A C 1
ATOM 2324 O O . THR A 1 300 ? 9.297 8.016 5.297 1 97.94 300 THR A O 1
ATOM 2327 N N . SER A 1 301 ? 7.977 9.5 6.34 1 98.44 301 SER A N 1
ATOM 2328 C CA . SER A 1 301 ? 8.375 9.023 7.66 1 98.44 301 SER A CA 1
ATOM 2329 C C . SER A 1 301 ? 7.883 7.598 7.902 1 98.44 301 SER A C 1
ATOM 2331 O O . SER A 1 301 ? 8.562 6.805 8.555 1 98.44 301 SER A O 1
ATOM 2333 N N . TYR A 1 302 ? 6.656 7.316 7.418 1 98.44 302 TYR A N 1
ATOM 2334 C CA . TYR A 1 302 ? 6.152 5.949 7.488 1 98.44 302 TYR A CA 1
ATOM 2335 C C . TYR A 1 302 ? 7.086 4.984 6.766 1 98.44 302 TYR A C 1
ATOM 2337 O O . TYR A 1 302 ? 7.379 3.9 7.27 1 98.44 302 TYR A O 1
ATOM 2345 N N . HIS A 1 303 ? 7.551 5.379 5.598 1 98.69 303 HIS A N 1
ATOM 2346 C CA . HIS A 1 303 ? 8.453 4.535 4.824 1 98.69 303 HIS A CA 1
ATOM 2347 C C . HIS A 1 303 ? 9.773 4.328 5.555 1 98.69 303 HIS A C 1
ATOM 2349 O O . HIS A 1 303 ? 10.359 3.242 5.504 1 98.69 303 HIS A O 1
ATOM 2355 N N . ALA A 1 304 ? 10.273 5.375 6.215 1 98.88 304 ALA A N 1
ATOM 2356 C CA . ALA A 1 304 ? 11.461 5.219 7.043 1 98.88 304 ALA A CA 1
ATOM 2357 C C . ALA A 1 304 ? 11.219 4.227 8.172 1 98.88 304 ALA A C 1
ATOM 2359 O O . ALA A 1 304 ? 12.109 3.445 8.531 1 98.88 304 ALA A O 1
ATOM 2360 N N . GLY A 1 305 ? 10.016 4.301 8.688 1 98.81 305 GLY A N 1
ATOM 2361 C CA . GLY A 1 305 ? 9.641 3.381 9.75 1 98.81 305 GLY A CA 1
ATOM 2362 C C . GLY A 1 305 ? 9.648 1.928 9.32 1 98.81 305 GLY A C 1
ATOM 2363 O O . GLY A 1 305 ? 9.984 1.041 10.109 1 98.81 305 GLY A O 1
ATOM 2364 N N . LEU A 1 306 ? 9.297 1.712 8.047 1 98.56 306 LEU A N 1
ATOM 2365 C CA . LEU A 1 306 ? 9.328 0.349 7.527 1 98.56 306 LEU A CA 1
ATOM 2366 C C . LEU A 1 306 ? 10.742 -0.218 7.57 1 98.56 306 LEU A C 1
ATOM 2368 O O . LEU A 1 306 ? 10.938 -1.377 7.941 1 98.56 306 LEU A O 1
ATOM 2372 N N . VAL A 1 307 ? 11.711 0.589 7.219 1 98.69 307 VAL A N 1
ATOM 2373 C CA . VAL A 1 307 ? 13.109 0.169 7.273 1 98.69 307 VAL A CA 1
ATOM 2374 C C . VAL A 1 307 ? 13.547 0.002 8.727 1 98.69 307 VAL A C 1
ATOM 2376 O O . VAL A 1 307 ? 14.195 -0.986 9.078 1 98.69 307 VAL A O 1
ATOM 2379 N N . GLY A 1 308 ? 13.172 0.953 9.562 1 98.62 308 GLY A N 1
ATOM 2380 C CA . GLY A 1 308 ? 13.5 0.903 10.977 1 98.62 308 GLY A CA 1
ATOM 2381 C C . GLY A 1 308 ? 12.969 -0.339 11.672 1 98.62 308 GLY A C 1
ATOM 2382 O O . GLY A 1 308 ? 13.625 -0.883 12.562 1 98.62 308 GLY A O 1
ATOM 2383 N N . LYS A 1 309 ? 11.758 -0.714 11.266 1 98.25 309 LYS A N 1
ATOM 2384 C CA . LYS A 1 309 ? 11.18 -1.945 11.797 1 98.25 309 LYS A CA 1
ATOM 2385 C C . LYS A 1 309 ? 12.141 -3.121 11.625 1 98.25 309 LYS A C 1
ATOM 2387 O O . LYS A 1 309 ? 12.367 -3.891 12.562 1 98.25 309 LYS A O 1
ATOM 2392 N N . GLN A 1 310 ? 12.711 -3.229 10.438 1 96.94 310 GLN A N 1
ATOM 2393 C CA . GLN A 1 310 ? 13.617 -4.332 10.141 1 96.94 310 GLN A CA 1
ATOM 2394 C C . GLN A 1 310 ? 14.867 -4.273 11.023 1 96.94 310 GLN A C 1
ATOM 2396 O O . GLN A 1 310 ? 15.328 -5.301 11.523 1 96.94 310 GLN A O 1
ATOM 2401 N N . TYR A 1 311 ? 15.391 -3.068 11.234 1 98.06 311 TYR A N 1
ATOM 2402 C CA . TYR A 1 311 ? 16.578 -2.9 12.062 1 98.06 311 TYR A CA 1
ATOM 2403 C C . TYR A 1 311 ? 16.312 -3.33 13.5 1 98.06 311 TYR A C 1
ATOM 2405 O O . TYR A 1 311 ? 17.078 -4.102 14.078 1 98.06 311 TYR A O 1
ATOM 2413 N N . ILE A 1 312 ? 15.203 -2.873 14.039 1 97.94 312 ILE A N 1
ATOM 2414 C CA . ILE A 1 312 ? 14.922 -3.143 15.445 1 97.94 312 ILE A CA 1
ATOM 2415 C C . ILE A 1 312 ? 14.633 -4.629 15.641 1 97.94 312 ILE A C 1
ATOM 2417 O O . ILE A 1 312 ? 15.109 -5.246 16.594 1 97.94 312 ILE A O 1
ATOM 2421 N N . GLU A 1 313 ? 13.867 -5.23 14.727 1 96.38 313 GLU A N 1
ATOM 2422 C CA . GLU A 1 313 ? 13.555 -6.652 14.844 1 96.38 313 GLU A CA 1
ATOM 2423 C C . GLU A 1 313 ? 14.805 -7.512 14.672 1 96.38 313 GLU A C 1
ATOM 2425 O O . GLU A 1 313 ? 15.055 -8.422 15.461 1 96.38 313 GLU A O 1
ATOM 2430 N N . MET A 1 314 ? 15.586 -7.168 13.688 1 94.19 314 MET A N 1
ATOM 2431 C CA . MET A 1 314 ? 16.719 -8.008 13.328 1 94.19 314 MET A CA 1
ATOM 2432 C C . MET A 1 314 ? 17.859 -7.848 14.336 1 94.19 314 MET A C 1
ATOM 2434 O O . MET A 1 314 ? 18.562 -8.805 14.633 1 94.19 314 MET A O 1
ATOM 2438 N N . TRP A 1 315 ? 18.016 -6.688 14.859 1 96.5 315 TRP A N 1
ATOM 2439 C CA . TRP A 1 315 ? 19.188 -6.422 15.695 1 96.5 315 TRP A CA 1
ATOM 2440 C C . TRP A 1 315 ? 18.812 -6.473 17.172 1 96.5 315 TRP A C 1
ATOM 2442 O O . TRP A 1 315 ? 19.5 -7.141 17.969 1 96.5 315 TRP A O 1
ATOM 2452 N N . ALA A 1 316 ? 17.75 -5.848 17.562 1 96.31 316 ALA A N 1
ATOM 2453 C CA . ALA A 1 316 ? 17.391 -5.75 18.969 1 96.31 316 ALA A CA 1
ATOM 2454 C C . ALA A 1 316 ? 16.453 -6.887 19.375 1 96.31 316 ALA A C 1
ATOM 2456 O O . ALA A 1 316 ? 16.203 -7.094 20.562 1 96.31 316 ALA A O 1
ATOM 2457 N N . ASN A 1 317 ? 15.945 -7.613 18.438 1 95.69 317 ASN A N 1
ATOM 2458 C CA . ASN A 1 317 ? 15.078 -8.766 18.688 1 95.69 317 ASN A CA 1
ATOM 2459 C C . ASN A 1 317 ? 13.82 -8.359 19.438 1 95.69 317 ASN A C 1
ATOM 2461 O O . ASN A 1 317 ? 13.422 -9.023 20.391 1 95.69 317 ASN A O 1
ATOM 2465 N N . VAL A 1 318 ? 13.266 -7.254 19.141 1 96.56 318 VAL A N 1
ATOM 2466 C CA . VAL A 1 318 ? 11.984 -6.773 19.656 1 96.56 318 VAL A CA 1
ATOM 2467 C C . VAL A 1 318 ? 10.984 -6.652 18.516 1 96.56 318 VAL A C 1
ATOM 2469 O O . VAL A 1 318 ? 11.258 -6.004 17.5 1 96.56 318 VAL A O 1
ATOM 2472 N N . PRO A 1 319 ? 9.773 -7.312 18.609 1 96.62 319 PRO A N 1
ATOM 2473 C CA . PRO A 1 319 ? 8.789 -7.203 17.531 1 96.62 319 PRO A CA 1
ATOM 2474 C C . PRO A 1 319 ? 8.344 -5.762 17.281 1 96.62 319 PRO A C 1
ATOM 2476 O O . PRO A 1 319 ? 8.172 -4.996 18.234 1 96.62 319 PRO A O 1
ATOM 2479 N N . VAL A 1 320 ? 8.164 -5.426 16.016 1 97.75 320 VAL A N 1
ATOM 2480 C CA . VAL A 1 320 ? 7.805 -4.055 15.672 1 97.75 320 VAL A CA 1
ATOM 2481 C C . VAL A 1 320 ? 6.637 -4.059 14.68 1 97.75 320 VAL A C 1
ATOM 2483 O O . VAL A 1 320 ? 6.559 -4.926 13.812 1 97.75 320 VAL A O 1
ATOM 2486 N N . GLU A 1 321 ? 5.707 -3.162 14.836 1 97.19 321 GLU A N 1
ATOM 2487 C CA . GLU A 1 321 ? 4.664 -2.842 13.867 1 97.19 321 GLU A CA 1
ATOM 2488 C C . GLU A 1 321 ? 4.762 -1.39 13.414 1 97.19 321 GLU A C 1
ATOM 2490 O O . GLU A 1 321 ? 5.121 -0.509 14.195 1 97.19 321 GLU A O 1
ATOM 2495 N N . VAL A 1 322 ? 4.488 -1.192 12.18 1 98 322 VAL A N 1
ATOM 2496 C CA . VAL A 1 322 ? 4.465 0.163 11.641 1 98 322 VAL A CA 1
ATOM 2497 C C . VAL A 1 322 ? 3.047 0.52 11.203 1 98 322 VAL A C 1
ATOM 2499 O O . VAL A 1 322 ? 2.393 -0.26 10.5 1 98 322 VAL A O 1
ATOM 2502 N N . HIS A 1 323 ? 2.535 1.634 11.633 1 97.81 323 HIS A N 1
ATOM 2503 C CA . HIS A 1 323 ? 1.157 2.018 11.352 1 97.81 323 HIS A CA 1
ATOM 2504 C C . HIS A 1 323 ? 1.083 3.441 10.805 1 97.81 323 HIS A C 1
ATOM 2506 O O . HIS A 1 323 ? 1.875 4.301 11.195 1 97.81 323 HIS A O 1
ATOM 2512 N N . VAL A 1 324 ? 0.141 3.605 9.93 1 96.62 324 VAL A N 1
ATOM 2513 C CA . VAL A 1 324 ? -0.225 4.945 9.484 1 96.62 324 VAL A CA 1
ATOM 2514 C C . VAL A 1 324 ? -0.996 5.664 10.586 1 96.62 324 VAL A C 1
ATOM 2516 O O . VAL A 1 324 ? -2.002 5.156 11.086 1 96.62 324 VAL A O 1
ATOM 2519 N N . ALA A 1 325 ? -0.567 6.84 10.859 1 96.62 325 ALA A N 1
ATOM 2520 C CA . ALA A 1 325 ? -1.084 7.562 12.023 1 96.62 325 ALA A CA 1
ATOM 2521 C C . ALA A 1 325 ? -2.572 7.855 11.867 1 96.62 325 ALA A C 1
ATOM 2523 O O . ALA A 1 325 ? -3.34 7.746 12.828 1 96.62 325 ALA A O 1
ATOM 2524 N N . SER A 1 326 ? -2.967 8.203 10.656 1 92.5 326 SER A N 1
ATOM 2525 C CA . SER A 1 326 ? -4.352 8.594 10.422 1 92.5 326 SER A CA 1
ATOM 2526 C C . SER A 1 326 ? -5.305 7.426 10.656 1 92.5 326 SER A C 1
ATOM 2528 O O . SER A 1 326 ? -6.473 7.625 10.992 1 92.5 326 SER A O 1
ATOM 2530 N N . GLU A 1 327 ? -4.852 6.223 10.469 1 95.25 327 GLU A N 1
ATOM 2531 C CA . GLU A 1 327 ? -5.668 5.035 10.711 1 95.25 327 GLU A CA 1
ATOM 2532 C C . GLU A 1 327 ? -5.59 4.598 12.172 1 95.25 327 GLU A C 1
ATOM 2534 O O . GLU A 1 327 ? -6.59 4.168 12.75 1 95.25 327 GLU A O 1
ATOM 2539 N N . PHE A 1 328 ? -4.48 4.781 12.758 1 95.94 328 PHE A N 1
ATOM 2540 C CA . PHE A 1 328 ? -4.277 4.328 14.125 1 95.94 328 PHE A CA 1
ATOM 2541 C C . PHE A 1 328 ? -5.199 5.07 15.086 1 95.94 328 PHE A C 1
ATOM 2543 O O . PHE A 1 328 ? -5.754 4.473 16.016 1 95.94 328 PHE A O 1
ATOM 2550 N N . SER A 1 329 ? -5.359 6.332 14.867 1 92.12 329 SER A N 1
ATOM 2551 C CA . SER A 1 329 ? -6.113 7.176 15.789 1 92.12 329 SER A CA 1
ATOM 2552 C C . SER A 1 329 ? -7.578 6.754 15.844 1 92.12 329 SER A C 1
ATOM 2554 O O . SER A 1 329 ? -8.219 6.863 16.891 1 92.12 329 SER A O 1
ATOM 2556 N N . TYR A 1 330 ? -8.078 6.223 14.719 1 91.31 330 TYR A N 1
ATOM 2557 C CA . TYR A 1 330 ? -9.492 5.879 14.664 1 91.31 330 TYR A CA 1
ATOM 2558 C C . TYR A 1 330 ? -9.688 4.367 14.664 1 91.31 330 TYR A C 1
ATOM 2560 O O . TYR A 1 330 ? -10.812 3.879 14.758 1 91.31 330 TYR A O 1
ATOM 2568 N N . ASN A 1 331 ? -8.656 3.703 14.516 1 92.25 331 ASN A N 1
ATOM 2569 C CA . ASN A 1 331 ? -8.672 2.246 14.445 1 92.25 331 ASN A CA 1
ATOM 2570 C C . ASN A 1 331 ? -7.473 1.635 15.164 1 92.25 331 ASN A C 1
ATOM 2572 O O . ASN A 1 331 ? -6.703 0.88 14.562 1 92.25 331 ASN A O 1
ATOM 2576 N N . MET A 1 332 ? -7.387 1.878 16.484 1 93.88 332 MET A N 1
ATOM 2577 C CA . MET A 1 332 ? -6.258 1.385 17.266 1 93.88 332 MET A CA 1
ATOM 2578 C C . MET A 1 332 ? -6.27 -0.138 17.344 1 93.88 332 MET A C 1
ATOM 2580 O O . MET A 1 332 ? -7.293 -0.738 17.672 1 93.88 332 MET A O 1
ATOM 2584 N N . PRO A 1 333 ? -5.184 -0.774 16.969 1 93.69 333 PRO A N 1
ATOM 2585 C CA . PRO A 1 333 ? -5.125 -2.23 17.094 1 93.69 333 PRO A CA 1
ATOM 2586 C C . PRO A 1 333 ? -5.051 -2.686 18.547 1 93.69 333 PRO A C 1
ATOM 2588 O O . PRO A 1 333 ? -4.906 -1.856 19.453 1 93.69 333 PRO A O 1
ATOM 2591 N N . LEU A 1 334 ? -5.258 -4.02 18.766 1 94.75 334 LEU A N 1
ATOM 2592 C CA . LEU A 1 334 ? -5.012 -4.566 20.094 1 94.75 334 LEU A CA 1
ATOM 2593 C C . LEU A 1 334 ? -3.549 -4.391 20.5 1 94.75 334 LEU A C 1
ATOM 2595 O O . LEU A 1 334 ? -2.65 -4.828 19.766 1 94.75 334 LEU A O 1
ATOM 2599 N N . LEU A 1 335 ? -3.336 -3.697 21.594 1 95 335 LEU A N 1
ATOM 2600 C CA . LEU A 1 335 ? -1.977 -3.406 22.031 1 95 335 LEU A CA 1
ATOM 2601 C C . LEU A 1 335 ? -1.413 -4.559 22.859 1 95 335 LEU A C 1
ATOM 2603 O O . LEU A 1 335 ? -2.164 -5.285 23.516 1 95 335 LEU A O 1
ATOM 2607 N N . SER A 1 336 ? -0.145 -4.699 22.75 1 94.44 336 SER A N 1
ATOM 2608 C CA . SER A 1 336 ? 0.529 -5.676 23.594 1 94.44 336 SER A CA 1
ATOM 2609 C C . SER A 1 336 ? 0.548 -5.227 25.047 1 94.44 336 SER A C 1
ATOM 2611 O O . SER A 1 336 ? 0.018 -4.164 25.391 1 94.44 336 SER A O 1
ATOM 2613 N N . LYS A 1 337 ? 1.089 -6.043 25.969 1 93.19 337 LYS A N 1
ATOM 2614 C CA . LYS A 1 337 ? 1.042 -5.785 27.406 1 93.19 337 LYS A CA 1
ATOM 2615 C C . LYS A 1 337 ? 1.989 -4.652 27.781 1 93.19 337 LYS A C 1
ATOM 2617 O O . LYS A 1 337 ? 1.69 -3.869 28.688 1 93.19 337 LYS A O 1
ATOM 2622 N N . LYS A 1 338 ? 3.18 -4.566 27.125 1 96.19 338 LYS A N 1
ATOM 2623 C CA . LYS A 1 338 ? 4.18 -3.545 27.422 1 96.19 338 LYS A CA 1
ATOM 2624 C C . LYS A 1 338 ? 4.621 -2.828 26.141 1 96.19 338 LYS A C 1
ATOM 2626 O O . LYS A 1 338 ? 5.801 -2.863 25.781 1 96.19 338 LYS A O 1
ATOM 2631 N N . PRO A 1 339 ? 3.703 -2.072 25.547 1 97.81 339 PRO A N 1
ATOM 2632 C CA . PRO A 1 339 ? 4.02 -1.412 24.281 1 97.81 339 PRO A CA 1
ATOM 2633 C C . PRO A 1 339 ? 4.898 -0.177 24.453 1 97.81 339 PRO A C 1
ATOM 2635 O O . PRO A 1 339 ? 4.82 0.496 25.484 1 97.81 339 PRO A O 1
ATOM 2638 N N . LEU A 1 340 ? 5.766 0.09 23.516 1 98.44 340 LEU A N 1
ATOM 2639 C CA . LEU A 1 340 ? 6.449 1.365 23.312 1 98.44 340 LEU A CA 1
ATOM 2640 C C . LEU A 1 340 ? 6.082 1.982 21.969 1 98.44 340 LEU A C 1
ATOM 2642 O O . LEU A 1 340 ? 6.062 1.29 20.953 1 98.44 340 LEU A O 1
ATOM 2646 N N . PHE A 1 341 ? 5.789 3.219 22.016 1 98.75 341 PHE A N 1
ATOM 2647 C CA . PHE A 1 341 ? 5.418 3.896 20.781 1 98.75 341 PHE A CA 1
ATOM 2648 C C . PHE A 1 341 ? 6.555 4.781 20.281 1 98.75 341 PHE A C 1
ATOM 2650 O O . PHE A 1 341 ? 7.211 5.461 21.078 1 98.75 341 PHE A O 1
ATOM 2657 N N . ILE A 1 342 ? 6.852 4.723 18.984 1 98.81 342 ILE A N 1
ATOM 2658 C CA . ILE A 1 342 ? 7.816 5.609 18.344 1 98.81 342 ILE A CA 1
ATOM 2659 C C . ILE A 1 342 ? 7.113 6.445 17.281 1 98.81 342 ILE A C 1
ATOM 2661 O O . ILE A 1 342 ? 6.594 5.906 16.297 1 98.81 342 ILE A O 1
ATOM 2665 N N . PHE A 1 343 ? 7.078 7.727 17.484 1 98.75 343 PHE A N 1
ATOM 2666 C CA . PHE A 1 343 ? 6.523 8.664 16.516 1 98.75 343 PHE A CA 1
ATOM 2667 C C . PHE A 1 343 ? 7.621 9.242 15.633 1 98.75 343 PHE A C 1
ATOM 2669 O O . PHE A 1 343 ? 8.562 9.859 16.125 1 98.75 343 PHE A O 1
ATOM 2676 N N . LEU A 1 344 ? 7.531 9.031 14.297 1 98.5 344 LEU A N 1
ATOM 2677 C CA . LEU A 1 344 ? 8.469 9.578 13.32 1 98.5 344 LEU A CA 1
ATOM 2678 C C . LEU A 1 344 ? 7.855 10.766 12.586 1 98.5 344 LEU A C 1
ATOM 2680 O O . LEU A 1 344 ? 6.82 10.633 11.938 1 98.5 344 LEU A O 1
ATOM 2684 N N . SER A 1 345 ? 8.453 11.914 12.711 1 97.12 345 SER A N 1
ATOM 2685 C CA . SER A 1 345 ? 7.965 13.133 12.078 1 97.12 345 SER A CA 1
ATOM 2686 C C . SER A 1 345 ? 9.094 14.141 11.875 1 97.12 345 SER A C 1
ATOM 2688 O O . SER A 1 345 ? 9.758 14.531 12.836 1 97.12 345 SER A O 1
ATOM 2690 N N . GLN A 1 346 ? 9.297 14.508 10.609 1 95 346 GLN A N 1
ATOM 2691 C CA . GLN A 1 346 ? 10.336 15.5 10.344 1 95 346 GLN A CA 1
ATOM 2692 C C . GLN A 1 346 ? 10.047 16.812 11.078 1 95 346 GLN A C 1
ATOM 2694 O O . GLN A 1 346 ? 10.93 17.359 11.727 1 95 346 GLN A O 1
ATOM 2699 N N . SER A 1 347 ? 8.805 17.281 11.07 1 89.56 347 SER A N 1
ATOM 2700 C CA . SER A 1 347 ? 8.445 18.578 11.641 1 89.56 347 SER A CA 1
ATOM 2701 C C . SER A 1 347 ? 8.156 18.469 13.133 1 89.56 347 SER A C 1
ATOM 2703 O O . SER A 1 347 ? 8.219 19.469 13.859 1 89.56 347 SER A O 1
ATOM 2705 N N . GLY A 1 348 ? 7.73 17.312 13.523 1 93.94 348 GLY A N 1
ATOM 2706 C CA . GLY A 1 348 ? 7.289 17.125 14.898 1 93.94 348 GLY A CA 1
ATOM 2707 C C . GLY A 1 348 ? 5.934 17.75 15.18 1 93.94 348 GLY A C 1
ATOM 2708 O O . GLY A 1 348 ? 5.523 17.859 16.344 1 93.94 348 GLY A O 1
ATOM 2709 N N . GLU A 1 349 ? 5.184 18.141 14.047 1 89.56 349 GLU A N 1
ATOM 2710 C CA . GLU A 1 349 ? 3.9 18.828 14.203 1 89.56 349 GLU A CA 1
ATOM 2711 C C . GLU A 1 349 ? 2.785 18.062 13.492 1 89.56 349 GLU A C 1
ATOM 2713 O O . GLU A 1 349 ? 1.671 18.562 13.352 1 89.56 349 GLU A O 1
ATOM 2718 N N . THR A 1 350 ? 3.035 16.859 13.07 1 91.75 350 THR A N 1
ATOM 2719 C CA . THR A 1 350 ? 2.064 16.094 12.297 1 91.75 350 THR A CA 1
ATOM 2720 C C . THR A 1 350 ? 0.809 15.82 13.125 1 91.75 350 THR A C 1
ATOM 2722 O O . THR A 1 350 ? 0.861 15.117 14.125 1 91.75 350 THR A O 1
ATOM 2725 N N . ALA A 1 351 ? -0.285 16.328 12.641 1 90.19 351 ALA A N 1
ATOM 2726 C CA . ALA A 1 351 ? -1.54 16.297 13.391 1 90.19 351 ALA A CA 1
ATOM 2727 C C . ALA A 1 351 ? -1.984 14.867 13.672 1 90.19 351 ALA A C 1
ATOM 2729 O O . ALA A 1 351 ? -2.4 14.547 14.789 1 90.19 351 ALA A O 1
ATOM 2730 N N . ASP A 1 352 ? -1.944 14 12.68 1 93.5 352 ASP A N 1
ATOM 2731 C CA . ASP A 1 352 ? -2.383 12.625 12.852 1 93.5 352 ASP A CA 1
ATOM 2732 C C . ASP A 1 352 ? -1.531 11.898 13.898 1 93.5 352 ASP A C 1
ATOM 2734 O O . ASP A 1 352 ? -2.053 11.133 14.703 1 93.5 352 ASP A O 1
ATOM 2738 N N . SER A 1 353 ? -0.242 12.125 13.852 1 96.5 353 SER A N 1
ATOM 2739 C CA . SER A 1 353 ? 0.654 11.523 14.836 1 96.5 353 SER A CA 1
ATOM 2740 C C . SER A 1 353 ? 0.357 12.031 16.234 1 96.5 353 SER A C 1
ATOM 2742 O O . SER A 1 353 ? 0.365 11.266 17.203 1 96.5 353 SER A O 1
ATOM 2744 N N . ARG A 1 354 ? 0.095 13.297 16.359 1 94.75 354 ARG A N 1
ATOM 2745 C CA . ARG A 1 354 ? -0.194 13.883 17.672 1 94.75 354 ARG A CA 1
ATOM 2746 C C . ARG A 1 354 ? -1.476 13.297 18.266 1 94.75 354 ARG A C 1
ATOM 2748 O O . ARG A 1 354 ? -1.548 13.031 19.453 1 94.75 354 ARG A O 1
ATOM 2755 N N . ALA A 1 355 ? -2.48 13.156 17.406 1 93.75 355 ALA A N 1
ATOM 2756 C CA . ALA A 1 355 ? -3.729 12.555 17.859 1 93.75 355 ALA A CA 1
ATOM 2757 C C . ALA A 1 355 ? -3.475 11.188 18.5 1 93.75 355 ALA A C 1
ATOM 2759 O O . ALA A 1 355 ? -4.047 10.875 19.547 1 93.75 355 ALA A O 1
ATOM 2760 N N . VAL A 1 356 ? -2.623 10.375 17.906 1 97.5 356 VAL A N 1
ATOM 2761 C CA . VAL A 1 356 ? -2.285 9.062 18.438 1 97.5 356 VAL A CA 1
ATOM 2762 C C . VAL A 1 356 ? -1.493 9.219 19.734 1 97.5 356 VAL A C 1
ATOM 2764 O O . VAL A 1 356 ? -1.728 8.492 20.703 1 97.5 356 VAL A O 1
ATOM 2767 N N . LEU A 1 357 ? -0.558 10.164 19.719 1 97.75 357 LEU A N 1
ATOM 2768 C CA . LEU A 1 357 ? 0.271 10.383 20.891 1 97.75 357 LEU A CA 1
ATOM 2769 C C . LEU A 1 357 ? -0.589 10.719 22.109 1 97.75 357 LEU A C 1
ATOM 2771 O O . LEU A 1 357 ? -0.381 10.18 23.188 1 97.75 357 LEU A O 1
ATOM 2775 N N . VAL A 1 358 ? -1.547 11.617 21.922 1 94.75 358 VAL A N 1
ATOM 2776 C CA . VAL A 1 358 ? -2.443 12.016 23 1 94.75 358 VAL A CA 1
ATOM 2777 C C . VAL A 1 358 ? -3.18 10.789 23.531 1 94.75 358 VAL A C 1
ATOM 2779 O O . VAL A 1 358 ? -3.289 10.609 24.75 1 94.75 358 VAL A O 1
ATOM 2782 N N . GLN A 1 359 ? -3.633 9.93 22.703 1 96.06 359 GLN A N 1
ATOM 2783 C CA . GLN A 1 359 ? -4.387 8.734 23.078 1 96.06 359 GLN A CA 1
ATOM 2784 C C . GLN A 1 359 ? -3.51 7.758 23.859 1 96.06 359 GLN A C 1
ATOM 2786 O O . GLN A 1 359 ? -3.924 7.234 24.891 1 96.06 359 GLN A O 1
ATOM 2791 N N . VAL A 1 360 ? -2.316 7.508 23.328 1 97.31 360 VAL A N 1
ATOM 2792 C CA . VAL A 1 360 ? -1.479 6.477 23.938 1 97.31 360 VAL A CA 1
ATOM 2793 C C . VAL A 1 360 ? -0.953 6.965 25.281 1 97.31 360 VAL A C 1
ATOM 2795 O O . VAL A 1 360 ? -0.759 6.168 26.203 1 97.31 360 VAL A O 1
ATOM 2798 N N . LYS A 1 361 ? -0.728 8.25 25.391 1 96.38 361 LYS A N 1
ATOM 2799 C CA . LYS A 1 361 ? -0.343 8.812 26.672 1 96.38 361 LYS A CA 1
ATOM 2800 C C . LYS A 1 361 ? -1.481 8.703 27.688 1 96.38 361 LYS A C 1
ATOM 2802 O O . LYS A 1 361 ? -1.25 8.414 28.859 1 96.38 361 LYS A O 1
ATOM 2807 N N . ALA A 1 362 ? -2.684 9.016 27.219 1 95.94 362 ALA A N 1
ATOM 2808 C CA . ALA A 1 362 ? -3.859 8.875 28.078 1 95.94 362 ALA A CA 1
ATOM 2809 C C . ALA A 1 362 ? -4.008 7.445 28.578 1 95.94 362 ALA A C 1
ATOM 2811 O O . ALA A 1 362 ? -4.508 7.215 29.672 1 95.94 362 ALA A O 1
ATOM 2812 N N . LEU A 1 363 ? -3.512 6.48 27.859 1 96.62 363 LEU A N 1
ATOM 2813 C CA . LEU A 1 363 ? -3.57 5.07 28.234 1 96.62 363 LEU A CA 1
ATOM 2814 C C . LEU A 1 363 ? -2.398 4.695 29.141 1 96.62 363 LEU A C 1
ATOM 2816 O O . LEU A 1 363 ? -2.32 3.566 29.625 1 96.62 363 LEU A O 1
ATOM 2820 N N . GLY A 1 364 ? -1.443 5.578 29.297 1 96.75 364 GLY A N 1
ATOM 2821 C CA . GLY A 1 364 ? -0.345 5.383 30.234 1 96.75 364 GLY A CA 1
ATOM 2822 C C . GLY A 1 364 ? 0.884 4.77 29.594 1 96.75 364 GLY A C 1
ATOM 2823 O O . GLY A 1 364 ? 1.787 4.301 30.281 1 96.75 364 GLY A O 1
ATOM 2824 N N . HIS A 1 365 ? 0.964 4.742 28.281 1 97.44 365 HIS A N 1
ATOM 2825 C CA . HIS A 1 365 ? 2.092 4.125 27.594 1 97.44 365 HIS A CA 1
ATOM 2826 C C . HIS A 1 365 ? 3.193 5.141 27.312 1 97.44 365 HIS A C 1
ATOM 2828 O O . HIS A 1 365 ? 2.928 6.34 27.219 1 97.44 365 HIS A O 1
ATOM 2834 N N . LYS A 1 366 ? 4.402 4.664 27.203 1 96.88 366 LYS A N 1
ATOM 2835 C CA . LYS A 1 366 ? 5.547 5.523 26.906 1 96.88 366 LYS A CA 1
ATOM 2836 C C . LYS A 1 366 ? 5.695 5.766 25.406 1 96.88 366 LYS A C 1
ATOM 2838 O O . LYS A 1 366 ? 5.332 4.91 24.594 1 96.88 366 LYS A O 1
ATOM 2843 N N . ALA A 1 367 ? 6.238 6.906 25.109 1 98.06 367 ALA A N 1
ATOM 2844 C CA . ALA A 1 367 ? 6.375 7.301 23.719 1 98.06 367 ALA A CA 1
ATOM 2845 C C . ALA A 1 367 ? 7.715 7.98 23.453 1 98.06 367 ALA A C 1
ATOM 2847 O O . ALA A 1 367 ? 8.195 8.758 24.297 1 98.06 367 ALA A O 1
ATOM 2848 N N . LEU A 1 368 ? 8.328 7.625 22.344 1 98.44 368 LEU A N 1
ATOM 2849 C CA . LEU A 1 368 ? 9.516 8.273 21.797 1 98.44 368 LEU A CA 1
ATOM 2850 C C . LEU A 1 368 ? 9.188 9.031 20.516 1 98.44 368 LEU A C 1
ATOM 2852 O O . LEU A 1 368 ? 8.5 8.5 19.641 1 98.44 368 LEU A O 1
ATOM 2856 N N . THR A 1 369 ? 9.617 10.281 20.453 1 98.25 369 THR A N 1
ATOM 2857 C CA . THR A 1 369 ? 9.531 11.039 19.219 1 98.25 369 THR A CA 1
ATOM 2858 C C . THR A 1 369 ? 10.906 11.188 18.562 1 98.25 369 THR A C 1
ATOM 2860 O O . THR A 1 369 ? 11.867 11.578 19.234 1 98.25 369 THR A O 1
ATOM 2863 N N . ILE A 1 370 ? 11.008 10.797 17.359 1 98.5 370 ILE A N 1
ATOM 2864 C CA . ILE A 1 370 ? 12.172 11.078 16.531 1 98.5 370 ILE A CA 1
ATOM 2865 C C . ILE A 1 370 ? 11.844 12.172 15.516 1 98.5 370 ILE A C 1
ATOM 2867 O O . ILE A 1 370 ? 10.992 11.984 14.641 1 98.5 370 ILE A O 1
ATOM 2871 N N . THR A 1 371 ? 12.477 13.312 15.633 1 97.25 371 THR A N 1
ATOM 2872 C CA . THR A 1 371 ? 12.086 14.477 14.836 1 97.25 371 THR A CA 1
ATOM 2873 C C . THR A 1 371 ? 13.297 15.352 14.547 1 97.25 371 THR A C 1
ATOM 2875 O O . THR A 1 371 ? 14.375 15.156 15.117 1 97.25 371 THR A O 1
ATOM 2878 N N . ASN A 1 372 ? 13.125 16.188 13.555 1 94 372 ASN A N 1
ATOM 2879 C CA . ASN A 1 372 ? 14.195 17.094 13.156 1 94 372 ASN A CA 1
ATOM 2880 C C . ASN A 1 372 ? 14.133 18.406 13.93 1 94 372 ASN A C 1
ATOM 2882 O O . ASN A 1 372 ? 15.086 19.188 13.922 1 94 372 ASN A O 1
ATOM 2886 N N . VAL A 1 373 ? 13.023 18.656 14.656 1 88 373 VAL A N 1
ATOM 2887 C CA . VAL A 1 373 ? 12.805 19.969 15.281 1 88 373 VAL A CA 1
ATOM 2888 C C . VAL A 1 373 ? 12.719 19.797 16.797 1 88 373 VAL A C 1
ATOM 2890 O O . VAL A 1 373 ? 11.672 19.438 17.328 1 88 373 VAL A O 1
ATOM 2893 N N . PRO A 1 374 ? 13.789 20.219 17.453 1 87.06 374 PRO A N 1
ATOM 2894 C CA . PRO A 1 374 ? 13.734 20.156 18.906 1 87.06 374 PRO A CA 1
ATOM 2895 C C . PRO A 1 374 ? 12.609 21.016 19.5 1 87.06 374 PRO A C 1
ATOM 2897 O O . PRO A 1 374 ? 12.359 22.125 19 1 87.06 374 PRO A O 1
ATOM 2900 N N . GLY A 1 375 ? 11.891 20.5 20.406 1 84.69 375 GLY A N 1
ATOM 2901 C CA . GLY A 1 375 ? 10.852 21.266 21.078 1 84.69 375 GLY A CA 1
ATOM 2902 C C . GLY A 1 375 ? 9.547 21.297 20.328 1 84.69 375 GLY A C 1
ATOM 2903 O O . GLY A 1 375 ? 8.594 21.969 20.734 1 84.69 375 GLY A O 1
ATOM 2904 N N . SER A 1 376 ? 9.453 20.609 19.203 1 86.94 376 SER A N 1
ATOM 2905 C CA . SER A 1 376 ? 8.188 20.484 18.484 1 86.94 376 SER A CA 1
ATOM 2906 C C . SER A 1 376 ? 7.113 19.859 19.359 1 86.94 376 SER A C 1
ATOM 2908 O O . SER A 1 376 ? 7.414 19.328 20.438 1 86.94 376 SER A O 1
ATOM 2910 N N . THR A 1 377 ? 5.863 19.922 18.953 1 87.12 377 THR A N 1
ATOM 2911 C CA . THR A 1 377 ? 4.738 19.453 19.75 1 87.12 377 THR A CA 1
ATOM 2912 C C . THR A 1 377 ? 4.902 17.984 20.109 1 87.12 377 THR A C 1
ATOM 2914 O O . THR A 1 377 ? 4.742 17.609 21.266 1 87.12 377 THR A O 1
ATOM 2917 N N . LEU A 1 378 ? 5.25 17.141 19.172 1 94.81 378 LEU A N 1
ATOM 2918 C CA . LEU A 1 378 ? 5.414 15.703 19.422 1 94.81 378 LEU A CA 1
ATOM 2919 C C . LEU A 1 378 ? 6.57 15.453 20.375 1 94.81 378 LEU A C 1
ATOM 2921 O O . LEU A 1 378 ? 6.488 14.578 21.25 1 94.81 378 LEU A O 1
ATOM 2925 N N . SER A 1 379 ? 7.633 16.219 20.188 1 93.56 379 SER A N 1
ATOM 2926 C CA . SER A 1 379 ? 8.789 16.109 21.062 1 93.56 379 SER A CA 1
ATOM 2927 C C . SER A 1 379 ? 8.43 16.438 22.516 1 93.56 379 SER A C 1
ATOM 2929 O O . SER A 1 379 ? 8.758 15.68 23.422 1 93.56 379 SER A O 1
ATOM 2931 N N . ARG A 1 380 ? 7.688 17.469 22.688 1 90.31 380 ARG A N 1
ATOM 2932 C CA . ARG A 1 380 ? 7.367 17.953 24.031 1 90.31 380 ARG A CA 1
ATOM 2933 C C . ARG A 1 380 ? 6.406 17 24.734 1 90.31 380 ARG A C 1
ATOM 2935 O O . ARG A 1 380 ? 6.48 16.844 25.953 1 90.31 380 ARG A O 1
ATOM 2942 N N . GLU A 1 381 ? 5.543 16.469 23.984 1 92.81 381 GLU A N 1
ATOM 2943 C CA . GLU A 1 381 ? 4.477 15.672 24.578 1 92.81 381 GLU A CA 1
ATOM 2944 C C . GLU A 1 381 ? 4.914 14.227 24.781 1 92.81 381 GLU A C 1
ATOM 2946 O O . GLU A 1 381 ? 4.281 13.477 25.531 1 92.81 381 GLU A O 1
ATOM 2951 N N . ALA A 1 382 ? 6 13.773 24.188 1 96.25 382 ALA A N 1
ATOM 2952 C CA . ALA A 1 382 ? 6.496 12.406 24.328 1 96.25 382 ALA A CA 1
ATOM 2953 C C . ALA A 1 382 ? 7.363 12.266 25.578 1 96.25 382 ALA A C 1
ATOM 2955 O O . ALA A 1 382 ? 7.75 13.266 26.188 1 96.25 382 ALA A O 1
ATOM 2956 N N . ASP A 1 383 ? 7.656 11.023 26 1 96.62 383 ASP A N 1
ATOM 2957 C CA . ASP A 1 383 ? 8.523 10.75 27.141 1 96.62 383 ASP A CA 1
ATOM 2958 C C . ASP A 1 383 ? 9.992 10.914 26.766 1 96.62 383 ASP A C 1
ATOM 2960 O O . ASP A 1 383 ? 10.82 11.281 27.609 1 96.62 383 ASP A O 1
ATOM 2964 N N . TYR A 1 384 ? 10.266 10.57 25.5 1 96.75 384 TYR A N 1
ATOM 2965 C CA . TYR A 1 384 ? 11.625 10.625 24.984 1 96.75 384 TYR A CA 1
ATOM 2966 C C . TYR A 1 384 ? 11.68 11.344 23.656 1 96.75 384 TYR A C 1
ATOM 2968 O O . TYR A 1 384 ? 10.672 11.422 22.938 1 96.75 384 TYR A O 1
ATOM 2976 N N . THR A 1 385 ? 12.844 11.914 23.375 1 96.62 385 THR A N 1
ATOM 2977 C CA . THR A 1 385 ? 13.078 12.555 22.078 1 96.62 385 THR A CA 1
ATOM 2978 C C . THR A 1 385 ? 14.461 12.195 21.547 1 96.62 385 THR A C 1
ATOM 2980 O O . THR A 1 385 ? 15.438 12.188 22.297 1 96.62 385 THR A O 1
ATOM 2983 N N . LEU A 1 386 ? 14.539 11.75 20.328 1 97.94 386 LEU A N 1
ATOM 2984 C CA . LEU A 1 386 ? 15.781 11.688 19.562 1 97.94 386 LEU A CA 1
ATOM 2985 C C . LEU A 1 386 ? 15.719 12.625 18.359 1 97.94 386 LEU A C 1
ATOM 2987 O O . LEU A 1 386 ? 14.703 12.695 17.672 1 97.94 386 LEU A O 1
ATOM 2991 N N . LEU A 1 387 ? 16.812 13.32 18.109 1 96.44 387 LEU A N 1
ATOM 2992 C CA . LEU A 1 387 ? 16.812 14.328 17.062 1 96.44 387 LEU A CA 1
ATOM 2993 C C . LEU A 1 387 ? 17.547 13.812 15.82 1 96.44 387 LEU A C 1
ATOM 2995 O O . LEU A 1 387 ? 18.469 13.016 15.93 1 96.44 387 LEU A O 1
ATOM 2999 N N . LEU A 1 388 ? 17.109 14.289 14.68 1 97 388 LEU A N 1
ATOM 3000 C CA . LEU A 1 388 ? 17.688 13.875 13.406 1 97 388 LEU A CA 1
ATOM 3001 C C . LEU A 1 388 ? 18.953 14.672 13.109 1 97 388 LEU A C 1
ATOM 3003 O O . LEU A 1 388 ? 19.812 14.219 12.344 1 97 388 LEU A O 1
ATOM 3007 N N . HIS A 1 389 ? 19.031 15.898 13.602 1 93.62 389 HIS A N 1
ATOM 3008 C CA . HIS A 1 389 ? 20.156 16.797 13.375 1 93.62 389 HIS A CA 1
ATOM 3009 C C . HIS A 1 389 ? 20.391 17 11.883 1 93.62 389 HIS A C 1
ATOM 3011 O O . HIS A 1 389 ? 21.547 17.062 11.438 1 93.62 389 HIS A O 1
ATOM 3017 N N . ALA A 1 390 ? 19.312 16.969 11.078 1 94.19 390 ALA A N 1
ATOM 3018 C CA . ALA A 1 390 ? 19.438 17.094 9.625 1 94.19 390 ALA A CA 1
ATOM 3019 C C . ALA A 1 390 ? 19.391 18.547 9.188 1 94.19 390 ALA A C 1
ATOM 3021 O O . ALA A 1 390 ? 19.672 18.875 8.031 1 94.19 390 ALA A O 1
ATOM 3022 N N . GLY A 1 391 ? 19.125 19.453 10.109 1 87.25 391 GLY A N 1
ATOM 3023 C CA . GLY A 1 391 ? 18.938 20.844 9.734 1 87.25 391 GLY A CA 1
ATOM 3024 C C . GLY A 1 391 ? 17.625 21.094 9.023 1 87.25 391 GLY A C 1
ATOM 3025 O O . GLY A 1 391 ? 16.891 20.141 8.727 1 87.25 391 GLY A O 1
ATOM 3026 N N . PRO A 1 392 ? 17.375 22.375 8.742 1 86.31 392 PRO A N 1
ATOM 3027 C CA . PRO A 1 392 ? 16.094 22.703 8.102 1 86.31 392 PRO A CA 1
ATOM 3028 C C . PRO A 1 392 ? 15.945 22.062 6.727 1 86.31 392 PRO A C 1
ATOM 3030 O O . PRO A 1 392 ? 16.906 22.016 5.953 1 86.31 392 PRO A O 1
ATOM 3033 N N . GLU A 1 393 ? 14.875 21.5 6.5 1 89.81 393 GLU A N 1
ATOM 3034 C CA . GLU A 1 393 ? 14.461 20.969 5.203 1 89.81 393 GLU A CA 1
ATOM 3035 C C . GLU A 1 393 ? 13.297 21.766 4.633 1 89.81 393 GLU A C 1
ATOM 3037 O O . GLU A 1 393 ? 12.188 21.75 5.18 1 89.81 393 GLU A O 1
ATOM 3042 N N . ILE A 1 394 ? 13.531 22.453 3.512 1 87.38 394 ILE A N 1
ATOM 3043 C CA . ILE A 1 394 ? 12.602 23.469 3.012 1 87.38 394 ILE A CA 1
ATOM 3044 C C . ILE A 1 394 ? 11.75 22.875 1.893 1 87.38 394 ILE A C 1
ATOM 3046 O O . ILE A 1 394 ? 10.555 23.172 1.794 1 87.38 394 ILE A O 1
ATOM 3050 N N . ALA A 1 395 ? 12.453 22.078 1.026 1 92.5 395 ALA A N 1
ATOM 3051 C CA . ALA A 1 395 ? 11.672 21.422 -0.025 1 92.5 395 ALA A CA 1
ATOM 3052 C C . ALA A 1 395 ? 10.508 20.641 0.564 1 92.5 395 ALA A C 1
ATOM 3054 O O . ALA A 1 395 ? 10.664 19.969 1.588 1 92.5 395 ALA A O 1
ATOM 3055 N N . VAL A 1 396 ? 9.359 20.781 -0.044 1 91.88 396 VAL A N 1
ATOM 3056 C CA . VAL A 1 396 ? 8.156 20.141 0.474 1 91.88 396 VAL A CA 1
ATOM 3057 C C . VAL A 1 396 ? 8.359 18.641 0.558 1 91.88 396 VAL A C 1
ATOM 3059 O O . VAL A 1 396 ? 8.047 18.016 1.581 1 91.88 396 VAL A O 1
ATOM 3062 N N . ALA A 1 397 ? 8.875 18.031 -0.533 1 93.81 397 ALA A N 1
ATOM 3063 C CA . ALA A 1 397 ? 9.156 16.594 -0.513 1 93.81 397 ALA A CA 1
ATOM 3064 C C . ALA A 1 397 ? 10.383 16.281 0.34 1 93.81 397 ALA A C 1
ATOM 3066 O O . ALA A 1 397 ? 11.438 16.891 0.166 1 93.81 397 ALA A O 1
ATOM 3067 N N . SER A 1 398 ? 10.25 15.375 1.216 1 95.56 398 SER A N 1
ATOM 3068 C CA . SER A 1 398 ? 11.312 15.055 2.162 1 95.56 398 SER A CA 1
ATOM 3069 C C . SER A 1 398 ? 12.43 14.258 1.494 1 95.56 398 SER A C 1
ATOM 3071 O O . SER A 1 398 ? 12.156 13.352 0.704 1 95.56 398 SER A O 1
ATOM 3073 N N . THR A 1 399 ? 13.711 14.641 1.726 1 96.94 399 THR A N 1
ATOM 3074 C CA . THR A 1 399 ? 14.875 13.922 1.207 1 96.94 399 THR A CA 1
ATOM 3075 C C . THR A 1 399 ? 15.82 13.547 2.34 1 96.94 399 THR A C 1
ATOM 3077 O O . THR A 1 399 ? 15.75 12.438 2.875 1 96.94 399 THR A O 1
ATOM 3080 N N . LYS A 1 400 ? 16.516 14.547 2.949 1 97.06 400 LYS A N 1
ATOM 3081 C CA . LYS A 1 400 ? 17.547 14.266 3.949 1 97.06 400 LYS A CA 1
ATOM 3082 C C . LYS A 1 400 ? 16.922 13.812 5.266 1 97.06 400 LYS A C 1
ATOM 3084 O O . LYS A 1 400 ? 17.516 13.039 6.012 1 97.06 400 LYS A O 1
ATOM 3089 N N . ALA A 1 401 ? 15.711 14.242 5.559 1 97.56 401 ALA A N 1
ATOM 3090 C CA . ALA A 1 401 ? 15.047 13.773 6.77 1 97.56 401 ALA A CA 1
ATOM 3091 C C . ALA A 1 401 ? 14.773 12.273 6.707 1 97.56 401 ALA A C 1
ATOM 3093 O O . ALA A 1 401 ? 14.828 11.578 7.727 1 97.56 401 ALA A O 1
ATOM 3094 N N . TYR A 1 402 ? 14.492 11.75 5.5 1 98.56 402 TYR A N 1
ATOM 3095 C CA . TYR A 1 402 ? 14.234 10.328 5.305 1 98.56 402 TYR A CA 1
ATOM 3096 C C . TYR A 1 402 ? 15.445 9.5 5.711 1 98.56 402 TYR A C 1
ATOM 3098 O O . TYR A 1 402 ? 15.336 8.602 6.547 1 98.56 402 TYR A O 1
ATOM 3106 N N . THR A 1 403 ? 16.594 9.805 5.148 1 98.81 403 THR A N 1
ATOM 3107 C CA . THR A 1 403 ? 17.797 9.031 5.457 1 98.81 403 THR A CA 1
ATOM 3108 C C . THR A 1 403 ? 18.234 9.266 6.898 1 98.81 403 THR A C 1
ATOM 3110 O O . THR A 1 403 ? 18.734 8.352 7.555 1 98.81 403 THR A O 1
ATOM 3113 N N . ALA A 1 404 ? 18.016 10.453 7.398 1 98.81 404 ALA A N 1
ATOM 3114 C CA . ALA A 1 404 ? 18.359 10.742 8.789 1 98.81 404 ALA A CA 1
ATOM 3115 C C . ALA A 1 404 ? 17.531 9.875 9.742 1 98.81 404 ALA A C 1
ATOM 3117 O O . ALA A 1 404 ? 18.047 9.359 10.727 1 98.81 404 ALA A O 1
ATOM 3118 N N . GLN A 1 405 ? 16.25 9.781 9.461 1 98.81 405 GLN A N 1
ATOM 3119 C CA . GLN A 1 405 ? 15.391 8.961 10.289 1 98.81 405 GLN A CA 1
ATOM 3120 C C . GLN A 1 405 ? 15.852 7.504 10.289 1 98.81 405 GLN A C 1
ATOM 3122 O O . GLN A 1 405 ? 15.867 6.855 11.344 1 98.81 405 GLN A O 1
ATOM 3127 N N . ILE A 1 406 ? 16.188 6.98 9.117 1 98.88 406 ILE A N 1
ATOM 3128 C CA . ILE A 1 406 ? 16.672 5.609 9.008 1 98.88 406 ILE A CA 1
ATOM 3129 C C . ILE A 1 406 ? 17.953 5.441 9.812 1 98.88 406 ILE A C 1
ATOM 3131 O O . ILE A 1 406 ? 18.125 4.453 10.531 1 98.88 406 ILE A O 1
ATOM 3135 N N . ALA A 1 407 ? 18.844 6.426 9.75 1 98.81 407 ALA A N 1
ATOM 3136 C CA . ALA A 1 407 ? 20.125 6.363 10.469 1 98.81 407 ALA A CA 1
ATOM 3137 C C . ALA A 1 407 ? 19.891 6.355 11.977 1 98.81 407 ALA A C 1
ATOM 3139 O O . ALA A 1 407 ? 20.516 5.566 12.695 1 98.81 407 ALA A O 1
ATOM 3140 N N . VAL A 1 408 ? 19.047 7.207 12.461 1 98.75 408 VAL A N 1
ATOM 3141 C CA . VAL A 1 408 ? 18.781 7.297 13.891 1 98.75 408 VAL A CA 1
ATOM 3142 C C . VAL A 1 408 ? 18.125 6.016 14.375 1 98.75 408 VAL A C 1
ATOM 3144 O O . VAL A 1 408 ? 18.422 5.52 15.461 1 98.75 408 VAL A O 1
ATOM 3147 N N . LEU A 1 409 ? 17.219 5.473 13.586 1 98.81 409 LEU A N 1
ATOM 3148 C CA . LEU A 1 409 ? 16.578 4.199 13.93 1 98.81 409 LEU A CA 1
ATOM 3149 C C . LEU A 1 409 ? 17.609 3.076 13.969 1 98.81 409 LEU A C 1
ATOM 3151 O O . LEU A 1 409 ? 17.531 2.182 14.812 1 98.81 409 LEU A O 1
ATOM 3155 N N . ALA A 1 410 ? 18.578 3.1 13.016 1 98.69 410 ALA A N 1
ATOM 3156 C CA . ALA A 1 410 ? 19.641 2.107 13.016 1 98.69 410 ALA A CA 1
ATOM 3157 C C . ALA A 1 410 ? 20.469 2.195 14.297 1 98.69 410 ALA A C 1
ATOM 3159 O O . ALA A 1 410 ? 20.797 1.172 14.906 1 98.69 410 ALA A O 1
ATOM 3160 N N . ILE A 1 411 ? 20.797 3.379 14.711 1 98.5 411 ILE A N 1
ATOM 3161 C CA . ILE A 1 411 ? 21.578 3.602 15.914 1 98.5 411 ILE A CA 1
ATOM 3162 C C . ILE A 1 411 ? 20.797 3.133 17.141 1 98.5 411 ILE A C 1
ATOM 3164 O O . ILE A 1 411 ? 21.328 2.422 18 1 98.5 411 ILE A O 1
ATOM 3168 N N . LEU A 1 412 ? 19.531 3.541 17.188 1 98.38 412 LEU A N 1
ATOM 3169 C CA . LEU A 1 412 ? 18.672 3.111 18.297 1 98.38 412 LEU A CA 1
ATOM 3170 C C . LEU A 1 412 ? 18.625 1.59 18.391 1 98.38 412 LEU A C 1
ATOM 3172 O O . LEU A 1 412 ? 18.734 1.025 19.469 1 98.38 412 LEU A O 1
ATOM 3176 N N . ALA A 1 413 ? 18.438 0.933 17.25 1 98.19 413 ALA A N 1
ATOM 3177 C CA . ALA A 1 413 ? 18.375 -0.525 17.188 1 98.19 413 ALA A CA 1
ATOM 3178 C C . ALA A 1 413 ? 19.672 -1.152 17.672 1 98.19 413 ALA A C 1
ATOM 3180 O O . ALA A 1 413 ? 19.656 -2.143 18.422 1 98.19 413 ALA A O 1
ATOM 3181 N N . SER A 1 414 ? 20.797 -0.598 17.25 1 97.75 414 SER A N 1
ATOM 3182 C CA . SER A 1 414 ? 22.109 -1.127 17.609 1 97.75 414 SER A CA 1
ATOM 3183 C C . SER A 1 414 ? 22.359 -0.993 19.109 1 97.75 414 SER A C 1
ATOM 3185 O O . SER A 1 414 ? 22.844 -1.931 19.75 1 97.75 414 SER A O 1
ATOM 3187 N N . VAL A 1 415 ? 22.047 0.157 19.688 1 97.5 415 VAL A N 1
ATOM 3188 C CA . VAL A 1 415 ? 22.234 0.392 21.109 1 97.5 415 VAL A CA 1
ATOM 3189 C C . VAL A 1 415 ? 21.312 -0.524 21.922 1 97.5 415 VAL A C 1
ATOM 3191 O O . VAL A 1 415 ? 21.734 -1.088 22.938 1 97.5 415 VAL A O 1
ATOM 3194 N N . ALA A 1 416 ? 20.078 -0.655 21.484 1 97.25 416 ALA A N 1
ATOM 3195 C CA . ALA A 1 416 ? 19.141 -1.556 22.156 1 97.25 416 ALA A CA 1
ATOM 3196 C C . ALA A 1 416 ? 19.609 -3.004 22.062 1 97.25 416 ALA A C 1
ATOM 3198 O O . ALA A 1 416 ? 19.422 -3.787 22.984 1 97.25 416 ALA A O 1
ATOM 3199 N N . ALA A 1 417 ? 20.188 -3.375 20.859 1 97 417 ALA A N 1
ATOM 3200 C CA . ALA A 1 417 ? 20.734 -4.719 20.688 1 97 417 ALA A CA 1
ATOM 3201 C C . ALA A 1 417 ? 21.797 -5.023 21.734 1 97 417 ALA A C 1
ATOM 3203 O O . ALA A 1 417 ? 21.828 -6.117 22.297 1 97 417 ALA A O 1
ATOM 3204 N N . GLU A 1 418 ? 22.625 -4.082 21.938 1 94.38 418 GLU A N 1
ATOM 3205 C CA . GLU A 1 418 ? 23.672 -4.238 22.938 1 94.38 418 GLU A CA 1
ATOM 3206 C C . GLU A 1 418 ? 23.078 -4.457 24.328 1 94.38 418 GLU A C 1
ATOM 3208 O O . GLU A 1 418 ? 23.594 -5.266 25.109 1 94.38 418 GLU A O 1
ATOM 3213 N N . ARG A 1 419 ? 22.078 -3.738 24.625 1 93 419 ARG A N 1
ATOM 3214 C CA . ARG A 1 419 ? 21.406 -3.9 25.906 1 93 419 ARG A CA 1
ATOM 3215 C C . ARG A 1 419 ? 20.844 -5.309 26.062 1 93 419 ARG A C 1
ATOM 3217 O O . ARG A 1 419 ? 20.797 -5.852 27.156 1 93 419 ARG A O 1
ATOM 3224 N N . ASN A 1 420 ? 20.391 -5.82 24.969 1 92.69 420 ASN A N 1
ATOM 3225 C CA . ASN A 1 420 ? 19.812 -7.16 24.953 1 92.69 420 ASN A CA 1
ATOM 3226 C C . ASN A 1 420 ? 20.875 -8.234 24.797 1 92.69 420 ASN A C 1
ATOM 3228 O O . ASN A 1 420 ? 20.562 -9.414 24.656 1 92.69 420 ASN A O 1
ATOM 3232 N N . GLY A 1 421 ? 22.125 -7.836 24.688 1 93 421 GLY A N 1
ATOM 3233 C CA . GLY A 1 421 ? 23.234 -8.766 24.562 1 93 421 GLY A CA 1
ATOM 3234 C C . GLY A 1 421 ? 23.375 -9.359 23.172 1 93 421 GLY A C 1
ATOM 3235 O O . GLY A 1 421 ? 23.891 -10.461 23.016 1 93 421 GLY A O 1
ATOM 3236 N N . VAL A 1 422 ? 22.844 -8.664 22.234 1 94 422 VAL A N 1
ATOM 3237 C CA . VAL A 1 422 ? 22.891 -9.156 20.859 1 94 422 VAL A CA 1
ATOM 3238 C C . VAL A 1 422 ? 24.031 -8.469 20.125 1 94 422 VAL A C 1
ATOM 3240 O O . VAL A 1 422 ? 24.156 -7.242 20.141 1 94 422 VAL A O 1
ATOM 3243 N N . ASP A 1 423 ? 24.906 -9.242 19.484 1 94.31 423 ASP A N 1
ATOM 3244 C CA . ASP A 1 423 ? 25.922 -8.734 18.578 1 94.31 423 ASP A CA 1
ATOM 3245 C C . ASP A 1 423 ? 25.406 -8.648 17.156 1 94.31 423 ASP A C 1
ATOM 3247 O O . ASP A 1 423 ? 25.109 -9.672 16.531 1 94.31 423 ASP A O 1
ATOM 3251 N N . ILE A 1 424 ? 25.344 -7.441 16.641 1 94.75 424 ILE A N 1
ATOM 3252 C CA . ILE A 1 424 ? 24.719 -7.273 15.336 1 94.75 424 ILE A CA 1
ATOM 3253 C C . ILE A 1 424 ? 25.672 -7.723 14.242 1 94.75 424 ILE A C 1
ATOM 3255 O O . ILE A 1 424 ? 25.281 -7.836 13.078 1 94.75 424 ILE A O 1
ATOM 3259 N N . GLY A 1 425 ? 26.922 -7.938 14.602 1 94.56 425 GLY A N 1
ATOM 3260 C CA . GLY A 1 425 ? 27.828 -8.625 13.703 1 94.56 425 GLY A CA 1
ATOM 3261 C C . GLY A 1 425 ? 28.719 -7.684 12.914 1 94.56 425 GLY A C 1
ATOM 3262 O O . GLY A 1 425 ? 29.516 -8.125 12.078 1 94.56 425 GLY A O 1
ATOM 3263 N N . PHE A 1 426 ? 28.547 -6.375 13.055 1 95.62 426 PHE A N 1
ATOM 3264 C CA . PHE A 1 426 ? 29.422 -5.41 12.391 1 95.62 426 PHE A CA 1
ATOM 3265 C C . PHE A 1 426 ? 29.469 -4.102 13.172 1 95.62 426 PHE A C 1
ATOM 3267 O O . PHE A 1 426 ? 28.672 -3.889 14.086 1 95.62 426 PHE A O 1
ATOM 3274 N N . ASP A 1 427 ? 30.453 -3.285 12.898 1 96.75 427 ASP A N 1
ATOM 3275 C CA . ASP A 1 427 ? 30.609 -1.969 13.508 1 96.75 427 ASP A CA 1
ATOM 3276 C C . ASP A 1 427 ? 29.75 -0.928 12.797 1 96.75 427 ASP A C 1
ATOM 3278 O O . ASP A 1 427 ? 30.125 -0.427 11.734 1 96.75 427 ASP A O 1
ATOM 3282 N N . LEU A 1 428 ? 28.672 -0.571 13.445 1 98 428 LEU A N 1
ATOM 3283 C CA . LEU A 1 428 ? 27.703 0.307 12.797 1 98 428 LEU A CA 1
ATOM 3284 C C . LEU A 1 428 ? 28.312 1.679 12.523 1 98 428 LEU A C 1
ATOM 3286 O O . LEU A 1 428 ? 27.984 2.316 11.516 1 98 428 LEU A O 1
ATOM 3290 N N . VAL A 1 429 ? 29.156 2.209 13.406 1 97.19 429 VAL A N 1
ATOM 3291 C CA . VAL A 1 429 ? 29.812 3.5 13.211 1 97.19 429 VAL A CA 1
ATOM 3292 C C . VAL A 1 429 ? 30.594 3.488 11.906 1 97.19 429 VAL A C 1
ATOM 3294 O O . VAL A 1 429 ? 30.453 4.391 11.078 1 97.19 429 VAL A O 1
ATOM 3297 N N . LYS A 1 430 ? 31.359 2.473 11.758 1 96.81 430 LYS A N 1
ATOM 3298 C CA . LYS A 1 430 ? 32.188 2.328 10.555 1 96.81 430 LYS A CA 1
ATOM 3299 C C . LYS A 1 430 ? 31.312 2.184 9.312 1 96.81 430 LYS A C 1
ATOM 3301 O O . LYS A 1 430 ? 31.562 2.84 8.297 1 96.81 430 LYS A O 1
ATOM 3306 N N . GLU A 1 431 ? 30.328 1.338 9.398 1 98.19 431 GLU A N 1
ATOM 3307 C CA . GLU A 1 431 ? 29.5 1.044 8.234 1 98.19 431 GLU A CA 1
ATOM 3308 C C . GLU A 1 431 ? 28.656 2.256 7.836 1 98.19 431 GLU A C 1
ATOM 3310 O O . GLU A 1 431 ? 28.406 2.473 6.652 1 98.19 431 GLU A O 1
ATOM 3315 N N . LEU A 1 432 ? 28.141 3.055 8.797 1 98.44 432 LEU A N 1
ATOM 3316 C CA . LEU A 1 432 ? 27.438 4.293 8.484 1 98.44 432 LEU A CA 1
ATOM 3317 C C . LEU A 1 432 ? 28.375 5.289 7.797 1 98.44 432 LEU A C 1
ATOM 3319 O O . LEU A 1 432 ? 27.953 6.047 6.926 1 98.44 432 LEU A O 1
ATOM 3323 N N . GLY A 1 433 ? 29.641 5.273 8.273 1 96.94 433 GLY A N 1
ATOM 3324 C CA . GLY A 1 433 ? 30.641 6.09 7.594 1 96.94 433 GLY A CA 1
ATOM 3325 C C . GLY A 1 433 ? 30.828 5.707 6.137 1 96.94 433 GLY A C 1
ATOM 3326 O O . GLY A 1 433 ? 30.922 6.578 5.27 1 96.94 433 GLY A O 1
ATOM 3327 N N . ILE A 1 434 ? 30.906 4.441 5.875 1 98.25 434 ILE A N 1
ATOM 3328 C CA . ILE A 1 434 ? 31.031 3.936 4.512 1 98.25 434 ILE A CA 1
ATOM 3329 C C . ILE A 1 434 ? 29.812 4.324 3.695 1 98.25 434 ILE A C 1
ATOM 3331 O O . ILE A 1 434 ? 29.922 4.727 2.535 1 98.25 434 ILE A O 1
ATOM 3335 N N . ALA A 1 435 ? 28.641 4.211 4.309 1 98.69 435 ALA A N 1
ATOM 3336 C CA . ALA A 1 435 ? 27.406 4.613 3.639 1 98.69 435 ALA A CA 1
ATOM 3337 C C . ALA A 1 435 ? 27.438 6.098 3.287 1 98.69 435 ALA A C 1
ATOM 3339 O O . ALA A 1 435 ? 27 6.492 2.201 1 98.69 435 ALA A O 1
ATOM 3340 N N . ALA A 1 436 ? 27.953 6.91 4.223 1 97.88 436 ALA A N 1
ATOM 3341 C CA . ALA A 1 436 ? 28.062 8.344 3.973 1 97.88 436 ALA A CA 1
ATOM 3342 C C . ALA A 1 436 ? 28.953 8.625 2.768 1 97.88 436 ALA A C 1
ATOM 3344 O O . ALA A 1 436 ? 28.625 9.484 1.938 1 97.88 436 ALA A O 1
ATOM 3345 N N . ASN A 1 437 ? 30.031 7.914 2.678 1 97.06 437 ASN A N 1
ATOM 3346 C CA . ASN A 1 437 ? 30.938 8.055 1.539 1 97.06 437 ASN A CA 1
ATOM 3347 C C . ASN A 1 437 ? 30.25 7.641 0.235 1 97.06 437 ASN A C 1
ATOM 3349 O O . ASN A 1 437 ? 30.438 8.289 -0.797 1 97.06 437 ASN A O 1
ATOM 3353 N N . ALA A 1 438 ? 29.531 6.574 0.332 1 98.5 438 ALA A N 1
ATOM 3354 C CA . ALA A 1 438 ? 28.797 6.102 -0.84 1 98.5 438 ALA A CA 1
ATOM 3355 C C . ALA A 1 438 ? 27.781 7.133 -1.298 1 98.5 438 ALA A C 1
ATOM 3357 O O . ALA A 1 438 ? 27.609 7.363 -2.498 1 98.5 438 ALA A O 1
ATOM 3358 N N . MET A 1 439 ? 27.016 7.758 -0.347 1 98.5 439 MET A N 1
ATOM 3359 C CA . MET A 1 439 ? 26.062 8.812 -0.661 1 98.5 439 MET A CA 1
ATOM 3360 C C . MET A 1 439 ? 26.734 9.977 -1.365 1 98.5 439 MET A C 1
ATOM 3362 O O . MET A 1 439 ? 26.188 10.539 -2.314 1 98.5 439 MET A O 1
ATOM 3366 N N . GLU A 1 440 ? 27.906 10.289 -0.837 1 94.62 440 GLU A N 1
ATOM 3367 C CA . GLU A 1 440 ? 28.672 11.375 -1.438 1 94.62 440 GLU A CA 1
ATOM 3368 C C . GLU A 1 440 ? 29.031 11.062 -2.885 1 94.62 440 GLU A C 1
ATOM 3370 O O . GLU A 1 440 ? 28.875 11.906 -3.77 1 94.62 440 GLU A O 1
ATOM 3375 N N . ALA A 1 441 ? 29.484 9.883 -3.127 1 96.31 441 ALA A N 1
ATOM 3376 C CA . ALA A 1 441 ? 29.844 9.445 -4.477 1 96.31 441 ALA A CA 1
ATOM 3377 C C . ALA A 1 441 ? 28.641 9.523 -5.406 1 96.31 441 ALA A C 1
ATOM 3379 O O . ALA A 1 441 ? 28.766 9.898 -6.574 1 96.31 441 ALA A O 1
ATOM 3380 N N . LEU A 1 442 ? 27.5 9.164 -4.926 1 98.12 442 LEU A N 1
ATOM 3381 C CA . LEU A 1 442 ? 26.281 9.172 -5.723 1 98.12 442 LEU A CA 1
ATOM 3382 C C . LEU A 1 442 ? 25.844 10.602 -6.031 1 98.12 442 LEU A C 1
ATOM 3384 O O . LEU A 1 442 ? 25.375 10.883 -7.133 1 98.12 442 LEU A O 1
ATOM 3388 N N . CYS A 1 443 ? 25.969 11.516 -5.016 1 95.75 443 CYS A N 1
ATOM 3389 C CA . CYS A 1 443 ? 25.641 12.922 -5.219 1 95.75 443 CYS A CA 1
ATOM 3390 C C . CYS A 1 443 ? 26.5 13.531 -6.32 1 95.75 443 CYS A C 1
ATOM 3392 O O . CYS A 1 443 ? 26.078 14.492 -6.977 1 95.75 443 CYS A O 1
ATOM 3394 N N . ASP A 1 444 ? 27.656 12.883 -6.578 1 91.75 444 ASP A N 1
ATOM 3395 C CA . ASP A 1 444 ? 28.594 13.375 -7.594 1 91.75 444 ASP A CA 1
ATOM 3396 C C . ASP A 1 444 ? 28.281 12.781 -8.961 1 91.75 444 ASP A C 1
ATOM 3398 O O . ASP A 1 444 ? 28.906 13.141 -9.961 1 91.75 444 ASP A O 1
ATOM 3402 N N . GLN A 1 445 ? 27.266 11.969 -9.055 1 95.94 445 GLN A N 1
ATOM 3403 C CA . GLN A 1 445 ? 26.922 11.32 -10.32 1 95.94 445 GLN A CA 1
ATOM 3404 C C . GLN A 1 445 ? 25.562 11.773 -10.82 1 95.94 445 GLN A C 1
ATOM 3406 O O . GLN A 1 445 ? 24.781 10.969 -11.32 1 95.94 445 GLN A O 1
ATOM 3411 N N . LYS A 1 446 ? 25.297 12.992 -10.688 1 95.38 446 LYS A N 1
ATOM 3412 C CA . LYS A 1 446 ? 24.016 13.578 -11.055 1 95.38 446 LYS A CA 1
ATOM 3413 C C . LYS A 1 446 ? 23.75 13.445 -12.555 1 95.38 446 LYS A C 1
ATOM 3415 O O . LYS A 1 446 ? 22.609 13.289 -12.984 1 95.38 446 LYS A O 1
ATOM 3420 N N . ASP A 1 447 ? 24.828 13.516 -13.336 1 94.75 447 ASP A N 1
ATOM 3421 C CA . ASP A 1 447 ? 24.688 13.398 -14.781 1 94.75 447 ASP A CA 1
ATOM 3422 C C . ASP A 1 447 ? 24.125 12.031 -15.164 1 94.75 447 ASP A C 1
ATOM 3424 O O . ASP A 1 447 ? 23.281 11.93 -16.062 1 94.75 447 ASP A O 1
ATOM 3428 N N . GLU A 1 448 ? 24.578 11.047 -14.477 1 97.69 448 GLU A N 1
ATOM 3429 C CA . GLU A 1 448 ? 24.094 9.695 -14.734 1 97.69 448 GLU A CA 1
ATOM 3430 C C . GLU A 1 448 ? 22.625 9.562 -14.336 1 97.69 448 GLU A C 1
ATOM 3432 O O . GLU A 1 448 ? 21.844 8.914 -15.039 1 97.69 448 GLU A O 1
ATOM 3437 N N . MET A 1 449 ? 22.25 10.125 -13.242 1 98.5 449 MET A N 1
ATOM 3438 C CA . MET A 1 449 ? 20.859 10.062 -12.781 1 98.5 449 MET A CA 1
ATOM 3439 C C . MET A 1 449 ? 19.938 10.828 -13.727 1 98.5 449 MET A C 1
ATOM 3441 O O . MET A 1 449 ? 18.812 10.406 -13.977 1 98.5 449 MET A O 1
ATOM 3445 N N . GLU A 1 450 ? 20.469 11.953 -14.211 1 97.12 450 GLU A N 1
ATOM 3446 C CA . GLU A 1 450 ? 19.688 12.711 -15.18 1 97.12 450 GLU A CA 1
ATOM 3447 C C . GLU A 1 450 ? 19.469 11.906 -16.469 1 97.12 450 GLU A C 1
ATOM 3449 O O . GLU A 1 450 ? 18.391 11.945 -17.047 1 97.12 450 GLU A O 1
ATOM 3454 N N . MET A 1 451 ? 20.531 11.227 -16.891 1 97.94 451 MET A N 1
ATOM 3455 C CA . MET A 1 451 ? 20.422 10.391 -18.094 1 97.94 451 MET A CA 1
ATOM 3456 C C . MET A 1 451 ? 19.391 9.289 -17.891 1 97.94 451 MET A C 1
ATOM 3458 O O . MET A 1 451 ? 18.609 9 -18.781 1 97.94 451 MET A O 1
ATOM 3462 N N . ILE A 1 452 ? 19.359 8.695 -16.734 1 98.62 452 ILE A N 1
ATOM 3463 C CA . ILE A 1 452 ? 18.391 7.652 -16.438 1 98.62 452 ILE A CA 1
ATOM 3464 C C . ILE A 1 452 ? 16.984 8.234 -16.469 1 98.62 452 ILE A C 1
ATOM 3466 O O . ILE A 1 452 ? 16.062 7.637 -17.031 1 98.62 452 ILE A O 1
ATOM 3470 N N . ALA A 1 453 ? 16.797 9.422 -15.844 1 98.38 453 ALA A N 1
ATOM 3471 C CA . ALA A 1 453 ? 15.484 10.078 -15.867 1 98.38 453 ALA A CA 1
ATOM 3472 C C . ALA A 1 453 ? 15.023 10.312 -17.312 1 98.38 453 ALA A C 1
ATOM 3474 O O . ALA A 1 453 ? 13.844 10.117 -17.625 1 98.38 453 ALA A O 1
ATOM 3475 N N . ARG A 1 454 ? 15.969 10.719 -18.172 1 96.31 454 ARG A N 1
ATOM 3476 C CA . ARG A 1 454 ? 15.656 10.977 -19.578 1 96.31 454 ARG A CA 1
ATOM 3477 C C . ARG A 1 454 ? 15.289 9.688 -20.297 1 96.31 454 ARG A C 1
ATOM 3479 O O . ARG A 1 454 ? 14.352 9.664 -21.109 1 96.31 454 ARG A O 1
ATOM 3486 N N . GLU A 1 455 ? 15.984 8.648 -19.969 1 96.81 455 GLU A N 1
ATOM 3487 C CA . GLU A 1 455 ? 15.82 7.371 -20.656 1 96.81 455 GLU A CA 1
ATOM 3488 C C . GLU A 1 455 ? 14.5 6.711 -20.281 1 96.81 455 GLU A C 1
ATOM 3490 O O . GLU A 1 455 ? 13.883 6.031 -21.109 1 96.81 455 GLU A O 1
ATOM 3495 N N . TYR A 1 456 ? 14.008 6.969 -19.109 1 97.88 456 TYR A N 1
ATOM 3496 C CA . TYR A 1 456 ? 12.922 6.129 -18.625 1 97.88 456 TYR A CA 1
ATOM 3497 C C . TYR A 1 456 ? 11.672 6.953 -18.359 1 97.88 456 TYR A C 1
ATOM 3499 O O . TYR A 1 456 ? 10.555 6.426 -18.359 1 97.88 456 TYR A O 1
ATOM 3507 N N . LEU A 1 457 ? 11.766 8.289 -18.125 1 97.75 457 LEU A N 1
ATOM 3508 C CA . LEU A 1 457 ? 10.641 8.977 -17.516 1 97.75 457 LEU A CA 1
ATOM 3509 C C . LEU A 1 457 ? 10.242 10.203 -18.328 1 97.75 457 LEU A C 1
ATOM 3511 O O . LEU A 1 457 ? 9.344 10.945 -17.938 1 97.75 457 LEU A O 1
ATOM 3515 N N . THR A 1 458 ? 10.836 10.453 -19.453 1 89.81 458 THR A N 1
ATOM 3516 C CA . THR A 1 458 ? 10.625 11.688 -20.203 1 89.81 458 THR A CA 1
ATOM 3517 C C . THR A 1 458 ? 9.156 11.805 -20.625 1 89.81 458 THR A C 1
ATOM 3519 O O . THR A 1 458 ? 8.555 12.875 -20.5 1 89.81 458 THR A O 1
ATOM 3522 N N . VAL A 1 459 ? 8.555 10.734 -21.094 1 88.38 459 VAL A N 1
ATOM 3523 C CA . VAL A 1 459 ? 7.215 10.867 -21.656 1 88.38 459 VAL A CA 1
ATOM 3524 C C . VAL A 1 459 ? 6.242 9.977 -20.891 1 88.38 459 VAL A C 1
ATOM 3526 O O . VAL A 1 459 ? 5.027 10.062 -21.078 1 88.38 459 VAL A O 1
ATOM 3529 N N . SER A 1 460 ? 6.754 9.281 -19.984 1 91.75 460 SER A N 1
ATOM 3530 C CA . SER A 1 460 ? 5.902 8.305 -19.328 1 91.75 460 SER A CA 1
ATOM 3531 C C . SER A 1 460 ? 4.949 8.977 -18.344 1 91.75 460 SER A C 1
ATOM 3533 O O . SER A 1 460 ? 5.32 9.938 -17.672 1 91.75 460 SER A O 1
ATOM 3535 N N . ARG A 1 461 ? 3.738 8.406 -18.266 1 92.56 461 ARG A N 1
ATOM 3536 C CA . ARG A 1 461 ? 2.752 8.898 -17.297 1 92.56 461 ARG A CA 1
ATOM 3537 C C . ARG A 1 461 ? 2.68 7.988 -16.078 1 92.56 461 ARG A C 1
ATOM 3539 O O . ARG A 1 461 ? 2.055 8.336 -15.078 1 92.56 461 ARG A O 1
ATOM 3546 N N . ASN A 1 462 ? 3.227 6.879 -16.172 1 96.31 462 ASN A N 1
ATOM 3547 C CA . ASN A 1 462 ? 3.24 5.922 -15.07 1 96.31 462 ASN A CA 1
ATOM 3548 C C . ASN A 1 462 ? 4.613 5.285 -14.898 1 96.31 462 ASN A C 1
ATOM 3550 O O . ASN A 1 462 ? 5.445 5.336 -15.805 1 96.31 462 ASN A O 1
ATOM 3554 N N . ALA A 1 463 ? 4.918 4.797 -13.758 1 98 463 ALA A N 1
ATOM 3555 C CA . ALA A 1 463 ? 6.145 4.066 -13.453 1 98 463 ALA A CA 1
ATOM 3556 C C . ALA A 1 463 ? 5.934 3.109 -12.281 1 98 463 ALA A C 1
ATOM 3558 O O . ALA A 1 463 ? 5.07 3.342 -11.43 1 98 463 ALA A O 1
ATOM 3559 N N . PHE A 1 464 ? 6.652 2.078 -12.289 1 98.38 464 PHE A N 1
ATOM 3560 C CA . PHE A 1 464 ? 6.59 1.117 -11.195 1 98.38 464 PHE A CA 1
ATOM 3561 C C . PHE A 1 464 ? 7.973 0.894 -10.594 1 98.38 464 PHE A C 1
ATOM 3563 O O . PHE A 1 464 ? 8.984 0.985 -11.297 1 98.38 464 PHE A O 1
ATOM 3570 N N . PHE A 1 465 ? 8.016 0.725 -9.305 1 98.75 465 PHE A N 1
ATOM 3571 C CA . PHE A 1 465 ? 9.219 0.389 -8.547 1 98.75 465 PHE A CA 1
ATOM 3572 C C . PHE A 1 465 ? 9.062 -0.96 -7.855 1 98.75 465 PHE A C 1
ATOM 3574 O O . PHE A 1 465 ? 8.078 -1.19 -7.148 1 98.75 465 PHE A O 1
ATOM 3581 N N . ILE A 1 466 ? 10.023 -1.865 -8.07 1 98.31 466 ILE A N 1
ATOM 3582 C CA . ILE A 1 466 ? 9.859 -3.184 -7.469 1 98.31 466 ILE A CA 1
ATOM 3583 C C . ILE A 1 466 ? 11.133 -3.566 -6.719 1 98.31 466 ILE A C 1
ATOM 3585 O O . ILE A 1 466 ? 12.234 -3.211 -7.133 1 98.31 466 ILE A O 1
ATOM 3589 N N . GLY A 1 467 ? 11.016 -4.145 -5.645 1 97.81 467 GLY A N 1
ATOM 3590 C CA . GLY A 1 467 ? 12.07 -4.68 -4.793 1 97.81 467 GLY A CA 1
ATOM 3591 C C . GLY A 1 467 ? 11.57 -5.734 -3.824 1 97.81 467 GLY A C 1
ATOM 3592 O O . GLY A 1 467 ? 10.375 -6.02 -3.773 1 97.81 467 GLY A O 1
ATOM 3593 N N . ARG A 1 468 ? 12.438 -6.395 -3.148 1 96.38 468 ARG A N 1
ATOM 3594 C CA . ARG A 1 468 ? 12.109 -7.359 -2.105 1 96.38 468 ARG A CA 1
ATOM 3595 C C . ARG A 1 468 ? 12.828 -7.02 -0.801 1 96.38 468 ARG A C 1
ATOM 3597 O O . ARG A 1 468 ? 13.898 -6.414 -0.814 1 96.38 468 ARG A O 1
ATOM 3604 N N . GLY A 1 469 ? 12.266 -7.363 0.318 1 96.19 469 GLY A N 1
ATOM 3605 C CA . GLY A 1 469 ? 12.859 -7.055 1.607 1 96.19 469 GLY A CA 1
ATOM 3606 C C . GLY A 1 469 ? 13.055 -5.566 1.833 1 96.19 469 GLY A C 1
ATOM 3607 O O . GLY A 1 469 ? 12.117 -4.781 1.674 1 96.19 469 GLY A O 1
ATOM 3608 N N . LEU A 1 470 ? 14.258 -5.188 2.145 1 97.81 470 LEU A N 1
ATOM 3609 C CA . LEU A 1 470 ? 14.586 -3.791 2.41 1 97.81 470 LEU A CA 1
ATOM 3610 C C . LEU A 1 470 ? 14.383 -2.939 1.16 1 97.81 470 LEU A C 1
ATOM 3612 O O . LEU A 1 470 ? 13.969 -1.781 1.253 1 97.81 470 LEU A O 1
ATOM 3616 N N . ASP A 1 471 ? 14.633 -3.582 0.033 1 98.5 471 ASP A N 1
ATOM 3617 C CA . ASP A 1 471 ? 14.5 -2.848 -1.223 1 98.5 471 ASP A CA 1
ATOM 3618 C C . ASP A 1 471 ? 13.047 -2.463 -1.484 1 98.5 471 ASP A C 1
ATOM 3620 O O . ASP A 1 471 ? 12.773 -1.411 -2.066 1 98.5 471 ASP A O 1
ATOM 3624 N N . TYR A 1 472 ? 12.156 -3.328 -1.053 1 98.12 472 TYR A N 1
ATOM 3625 C CA . TYR A 1 472 ? 10.742 -3.002 -1.197 1 98.12 472 TYR A CA 1
ATOM 3626 C C . TYR A 1 472 ? 10.398 -1.719 -0.45 1 98.12 472 TYR A C 1
ATOM 3628 O O . TYR A 1 472 ? 9.719 -0.842 -0.988 1 98.12 472 TYR A O 1
ATOM 3636 N N . PHE A 1 473 ? 10.898 -1.583 0.696 1 98.5 473 PHE A N 1
ATOM 3637 C CA . PHE A 1 473 ? 10.617 -0.424 1.533 1 98.5 473 PHE A CA 1
ATOM 3638 C C . PHE A 1 473 ? 11.188 0.845 0.917 1 98.5 473 PHE A C 1
ATOM 3640 O O . PHE A 1 473 ? 10.602 1.921 1.032 1 98.5 473 PHE A O 1
ATOM 3647 N N . VAL A 1 474 ? 12.305 0.727 0.223 1 98.81 474 VAL A N 1
ATOM 3648 C CA . VAL A 1 474 ? 12.906 1.879 -0.438 1 98.81 474 VAL A CA 1
ATOM 3649 C C . VAL A 1 474 ? 12.117 2.223 -1.7 1 98.81 474 VAL A C 1
ATOM 3651 O O . VAL A 1 474 ? 11.969 3.396 -2.045 1 98.81 474 VAL A O 1
ATOM 3654 N N . CYS A 1 475 ? 11.602 1.177 -2.354 1 98.75 475 CYS A N 1
ATOM 3655 C CA . CYS A 1 475 ? 10.875 1.36 -3.605 1 98.75 475 CYS A CA 1
ATOM 3656 C C . CYS A 1 475 ? 9.586 2.141 -3.379 1 98.75 475 CYS A C 1
ATOM 3658 O O . CYS A 1 475 ? 9.203 2.965 -4.211 1 98.75 475 CYS A O 1
ATOM 3660 N N . VAL A 1 476 ? 8.914 1.865 -2.258 1 98.56 476 VAL A N 1
ATOM 3661 C CA . VAL A 1 476 ? 7.691 2.621 -1.986 1 98.56 476 VAL A CA 1
ATOM 3662 C C . VAL A 1 476 ? 8.031 4.094 -1.784 1 98.56 476 VAL A C 1
ATOM 3664 O O . VAL A 1 476 ? 7.27 4.977 -2.191 1 98.56 476 VAL A O 1
ATOM 3667 N N . GLU A 1 477 ? 9.188 4.406 -1.196 1 98.62 477 GLU A N 1
ATOM 3668 C CA . GLU A 1 477 ? 9.633 5.789 -1.036 1 98.62 477 GLU A CA 1
ATOM 3669 C C . GLU A 1 477 ? 10.023 6.402 -2.377 1 98.62 477 GLU A C 1
ATOM 3671 O O . GLU A 1 477 ? 9.711 7.559 -2.656 1 98.62 477 GLU A O 1
ATOM 3676 N N . GLY A 1 478 ? 10.75 5.633 -3.182 1 98.69 478 GLY A N 1
ATOM 3677 C CA . GLY A 1 478 ? 11.102 6.113 -4.508 1 98.69 478 GLY A CA 1
ATOM 3678 C C . GLY A 1 478 ? 9.891 6.473 -5.348 1 98.69 478 GLY A C 1
ATOM 3679 O O . GLY A 1 478 ? 9.875 7.508 -6.016 1 98.69 478 GLY A O 1
ATOM 3680 N N . ALA A 1 479 ? 8.906 5.594 -5.289 1 98.62 479 ALA A N 1
ATOM 3681 C CA . ALA A 1 479 ? 7.66 5.836 -6.012 1 98.62 479 ALA A CA 1
ATOM 3682 C C . ALA A 1 479 ? 6.969 7.102 -5.508 1 98.62 479 ALA A C 1
ATOM 3684 O O . ALA A 1 479 ? 6.457 7.895 -6.297 1 98.62 479 ALA A O 1
ATOM 3685 N N . LEU A 1 480 ? 6.953 7.27 -4.191 1 98.12 480 LEU A N 1
ATOM 3686 C CA . LEU A 1 480 ? 6.316 8.438 -3.602 1 98.12 480 LEU A CA 1
ATOM 3687 C C . LEU A 1 480 ? 7.008 9.719 -4.059 1 98.12 480 LEU A C 1
ATOM 3689 O O . LEU A 1 480 ? 6.344 10.695 -4.426 1 98.12 480 LEU A O 1
ATOM 3693 N N . LYS A 1 481 ? 8.336 9.703 -4.039 1 98.06 481 LYS A N 1
ATOM 3694 C CA . LYS A 1 481 ? 9.102 10.883 -4.441 1 98.06 481 LYS A CA 1
ATOM 3695 C C . LYS A 1 481 ? 8.812 11.258 -5.891 1 98.06 481 LYS A C 1
ATOM 3697 O O . LYS A 1 481 ? 8.625 12.438 -6.207 1 98.06 481 LYS A O 1
ATOM 3702 N N . LEU A 1 482 ? 8.781 10.266 -6.734 1 98.44 482 LEU A N 1
ATOM 3703 C CA . LEU A 1 482 ? 8.508 10.508 -8.148 1 98.44 482 LEU A CA 1
ATOM 3704 C C . LEU A 1 482 ? 7.109 11.086 -8.336 1 98.44 482 LEU A C 1
ATOM 3706 O O . LEU A 1 482 ? 6.926 12.047 -9.086 1 98.44 482 LEU A O 1
ATOM 3710 N N . LYS A 1 483 ? 6.109 10.547 -7.641 1 97.25 483 LYS A N 1
ATOM 3711 C CA . LYS A 1 483 ? 4.734 11.023 -7.73 1 97.25 483 LYS A CA 1
ATOM 3712 C C . LYS A 1 483 ? 4.625 12.477 -7.297 1 97.25 483 LYS A C 1
ATOM 3714 O O . LYS A 1 483 ? 4.031 13.297 -8 1 97.25 483 LYS A O 1
ATOM 3719 N N . GLU A 1 484 ? 5.25 12.766 -6.258 1 95.5 484 GLU A N 1
ATOM 3720 C CA . GLU A 1 484 ? 5.082 14.055 -5.594 1 95.5 484 GLU A CA 1
ATOM 3721 C C . GLU A 1 484 ? 5.559 15.195 -6.488 1 95.5 484 GLU A C 1
ATOM 3723 O O . GLU A 1 484 ? 4.883 16.219 -6.613 1 95.5 484 GLU A O 1
ATOM 3728 N N . ILE A 1 485 ? 6.711 14.977 -7.09 1 96.88 485 ILE A N 1
ATOM 3729 C CA . ILE A 1 485 ? 7.34 16.172 -7.629 1 96.88 485 ILE A CA 1
ATOM 3730 C C . ILE A 1 485 ? 7.25 16.172 -9.148 1 96.88 485 ILE A C 1
ATOM 3732 O O . ILE A 1 485 ? 7.414 17.203 -9.797 1 96.88 485 ILE A O 1
ATOM 3736 N N . SER A 1 486 ? 6.965 15.008 -9.75 1 97.25 486 SER A N 1
ATOM 3737 C CA . SER A 1 486 ? 6.93 14.938 -11.203 1 97.25 486 SER A CA 1
ATOM 3738 C C . SER A 1 486 ? 5.516 14.68 -11.711 1 97.25 486 SER A C 1
ATOM 3740 O O . SER A 1 486 ? 5.258 14.758 -12.914 1 97.25 486 SER A O 1
ATOM 3742 N N . TYR A 1 487 ? 4.652 14.297 -10.867 1 96 487 TYR A N 1
ATOM 3743 C CA . TYR A 1 487 ? 3.246 14.039 -11.156 1 96 487 TYR A CA 1
ATOM 3744 C C . TYR A 1 487 ? 3.086 12.82 -12.047 1 96 487 TYR A C 1
ATOM 3746 O O . TYR A 1 487 ? 2.018 12.602 -12.625 1 96 487 TYR A O 1
ATOM 3754 N N . ILE A 1 488 ? 4.195 12.016 -12.266 1 97.25 488 ILE A N 1
ATOM 3755 C CA . ILE A 1 488 ? 4.09 10.672 -12.82 1 97.25 488 ILE A CA 1
ATOM 3756 C C . ILE A 1 488 ? 3.455 9.734 -11.789 1 97.25 488 ILE A C 1
ATOM 3758 O O . ILE A 1 488 ? 3.92 9.648 -10.648 1 97.25 488 ILE A O 1
ATOM 3762 N N . GLN A 1 489 ? 2.311 9.133 -12.094 1 97.12 489 GLN A N 1
ATOM 3763 C CA . GLN A 1 489 ? 1.726 8.188 -11.148 1 97.12 489 GLN A CA 1
ATOM 3764 C C . GLN A 1 489 ? 2.598 6.945 -11 1 97.12 489 GLN A C 1
ATOM 3766 O O . GLN A 1 489 ? 2.707 6.145 -11.93 1 97.12 489 GLN A O 1
ATOM 3771 N N . ALA A 1 490 ? 3.264 6.844 -9.891 1 97.94 490 ALA A N 1
ATOM 3772 C CA . ALA A 1 490 ? 4.219 5.766 -9.633 1 97.94 490 ALA A CA 1
ATOM 3773 C C . ALA A 1 490 ? 3.773 4.91 -8.445 1 97.94 490 ALA A C 1
ATOM 3775 O O . ALA A 1 490 ? 3.219 5.426 -7.477 1 97.94 490 ALA A O 1
ATOM 3776 N N . GLU A 1 491 ? 3.971 3.637 -8.539 1 97.81 491 GLU A N 1
ATOM 3777 C CA . GLU A 1 491 ? 3.627 2.711 -7.465 1 97.81 491 GLU A CA 1
ATOM 3778 C C . GLU A 1 491 ? 4.801 1.797 -7.125 1 97.81 491 GLU A C 1
ATOM 3780 O O . GLU A 1 491 ? 5.523 1.351 -8.016 1 97.81 491 GLU A O 1
ATOM 3785 N N . GLY A 1 492 ? 5.066 1.626 -5.84 1 97.69 492 GLY A N 1
ATOM 3786 C CA . GLY A 1 492 ? 6.051 0.671 -5.359 1 97.69 492 GLY A CA 1
ATOM 3787 C C . GLY A 1 492 ? 5.438 -0.64 -4.902 1 97.69 492 GLY A C 1
ATOM 3788 O O . GLY A 1 492 ? 4.41 -0.648 -4.219 1 97.69 492 GLY A O 1
ATOM 3789 N N . PHE A 1 493 ? 6.062 -1.787 -5.293 1 96.38 493 PHE A N 1
ATOM 3790 C CA . PHE A 1 493 ? 5.516 -3.1 -4.969 1 96.38 493 PHE A CA 1
ATOM 3791 C C . PHE A 1 493 ? 6.613 -4.039 -4.484 1 96.38 493 PHE A C 1
ATOM 3793 O O . PHE A 1 493 ? 7.766 -3.92 -4.902 1 96.38 493 PHE A O 1
ATOM 3800 N N . ALA A 1 494 ? 6.164 -4.922 -3.57 1 96.06 494 ALA A N 1
ATOM 3801 C CA . ALA A 1 494 ? 6.973 -6.133 -3.439 1 96.06 494 ALA A CA 1
ATOM 3802 C C . ALA A 1 494 ? 7 -6.918 -4.75 1 96.06 494 ALA A C 1
ATOM 3804 O O . ALA A 1 494 ? 5.961 -7.121 -5.379 1 96.06 494 ALA A O 1
ATOM 3805 N N . GLY A 1 495 ? 8.172 -7.305 -5.191 1 93.19 495 GLY A N 1
ATOM 3806 C CA . GLY A 1 495 ? 8.336 -7.898 -6.508 1 93.19 495 GLY A CA 1
ATOM 3807 C C . GLY A 1 495 ? 7.344 -9.008 -6.793 1 93.19 495 GLY A C 1
ATOM 3808 O O . GLY A 1 495 ? 6.773 -9.078 -7.887 1 93.19 495 GLY A O 1
ATOM 3809 N N . GLY A 1 496 ? 7.055 -9.812 -5.82 1 90.19 496 GLY A N 1
ATOM 3810 C CA . GLY A 1 496 ? 6.164 -10.945 -6.008 1 90.19 496 GLY A CA 1
ATOM 3811 C C . GLY A 1 496 ? 4.707 -10.547 -6.125 1 90.19 496 GLY A C 1
ATOM 3812 O O . GLY A 1 496 ? 3.879 -11.336 -6.594 1 90.19 496 GLY A O 1
ATOM 3813 N N . GLU A 1 497 ? 4.316 -9.344 -5.738 1 92.38 497 GLU A N 1
ATOM 3814 C CA . GLU A 1 497 ? 2.92 -8.922 -5.695 1 92.38 497 GLU A CA 1
ATOM 3815 C C . GLU A 1 497 ? 2.469 -8.367 -7.047 1 92.38 497 GLU A C 1
ATOM 3817 O O . GLU A 1 497 ? 1.273 -8.18 -7.277 1 92.38 497 GLU A O 1
ATOM 3822 N N . LEU A 1 498 ? 3.395 -8.102 -7.926 1 89.44 498 LEU A N 1
ATOM 3823 C CA . LEU A 1 498 ? 3.057 -7.52 -9.219 1 89.44 498 LEU A CA 1
ATOM 3824 C C . LEU A 1 498 ? 2.133 -8.445 -10.008 1 89.44 498 LEU A C 1
ATOM 3826 O O . LEU A 1 498 ? 1.256 -7.977 -10.734 1 89.44 498 LEU A O 1
ATOM 3830 N N . LYS A 1 499 ? 2.27 -9.742 -9.812 1 88.44 499 LYS A N 1
ATOM 3831 C CA . LYS A 1 499 ? 1.511 -10.719 -10.586 1 88.44 499 LYS A CA 1
ATOM 3832 C C . LYS A 1 499 ? 0.07 -10.812 -10.094 1 88.44 499 LYS A C 1
ATOM 3834 O O . LYS A 1 499 ? -0.785 -11.398 -10.766 1 88.44 499 LYS A O 1
ATOM 3839 N N . HIS A 1 500 ? -0.204 -10.203 -9 1 91.19 500 HIS A N 1
ATOM 3840 C CA . HIS A 1 500 ? -1.547 -10.266 -8.438 1 91.19 500 HIS A CA 1
ATOM 3841 C C . HIS A 1 500 ? -2.363 -9.031 -8.812 1 91.19 500 HIS A C 1
ATOM 3843 O O . HIS A 1 500 ? -3.061 -8.461 -7.973 1 91.19 500 HIS A O 1
ATOM 3849 N N . GLY A 1 501 ? -2.254 -8.656 -10.125 1 91.06 501 GLY A N 1
ATOM 3850 C CA . GLY A 1 501 ? -3.154 -7.645 -10.648 1 91.06 501 GLY A CA 1
ATOM 3851 C C . GLY A 1 501 ? -2.432 -6.508 -11.352 1 91.06 501 GLY A C 1
ATOM 3852 O O . GLY A 1 501 ? -2.711 -6.215 -12.516 1 91.06 501 GLY A O 1
ATOM 3853 N N . THR A 1 502 ? -1.445 -5.969 -10.766 1 91.56 502 THR A N 1
ATOM 3854 C CA . THR A 1 502 ? -0.851 -4.719 -11.227 1 91.56 502 THR A CA 1
ATOM 3855 C C . THR A 1 502 ? -0.068 -4.934 -12.516 1 91.56 502 THR A C 1
ATOM 3857 O O . THR A 1 502 ? 0.078 -4.008 -13.32 1 91.56 502 THR A O 1
ATOM 3860 N N . ILE A 1 503 ? 0.383 -6.156 -12.703 1 92.94 503 ILE A N 1
ATOM 3861 C CA . ILE A 1 503 ? 1.177 -6.449 -13.891 1 92.94 503 ILE A CA 1
ATOM 3862 C C . ILE A 1 503 ? 0.331 -6.234 -15.148 1 92.94 503 ILE A C 1
ATOM 3864 O O . ILE A 1 503 ? 0.865 -6.109 -16.25 1 92.94 503 ILE A O 1
ATOM 3868 N N . ALA A 1 504 ? -1.012 -6.199 -15 1 93.88 504 ALA A N 1
ATOM 3869 C CA . ALA A 1 504 ? -1.928 -5.941 -16.109 1 93.88 504 ALA A CA 1
ATOM 3870 C C . ALA A 1 504 ? -1.683 -4.562 -16.719 1 93.88 504 ALA A C 1
ATOM 3872 O O . ALA A 1 504 ? -2.037 -4.309 -17.859 1 93.88 504 ALA A O 1
ATOM 3873 N N . LEU A 1 505 ? -1.019 -3.648 -15.93 1 95.44 505 LEU A N 1
ATOM 3874 C CA . LEU A 1 505 ? -0.798 -2.271 -16.359 1 95.44 505 LEU A CA 1
ATOM 3875 C C . LEU A 1 505 ? 0.467 -2.162 -17.203 1 95.44 505 LEU A C 1
ATOM 3877 O O . LEU A 1 505 ? 0.701 -1.138 -17.859 1 95.44 505 LEU A O 1
ATOM 3881 N N . ILE A 1 506 ? 1.271 -3.195 -17.219 1 95.12 506 ILE A N 1
ATOM 3882 C CA . ILE A 1 506 ? 2.529 -3.154 -17.953 1 95.12 506 ILE A CA 1
ATOM 3883 C C . ILE A 1 506 ? 2.25 -3.215 -19.453 1 95.12 506 ILE A C 1
ATOM 3885 O O . ILE A 1 506 ? 1.541 -4.109 -19.922 1 95.12 506 ILE A O 1
ATOM 3889 N N . GLU A 1 507 ? 2.676 -2.283 -20.172 1 93.81 507 GLU A N 1
ATOM 3890 C CA . GLU A 1 507 ? 2.623 -2.207 -21.625 1 93.81 507 GLU A CA 1
ATOM 3891 C C . GLU A 1 507 ? 3.986 -1.841 -22.203 1 93.81 507 GLU A C 1
ATOM 3893 O O . GLU A 1 507 ? 4.961 -1.686 -21.469 1 93.81 507 GLU A O 1
ATOM 3898 N N . GLU A 1 508 ? 4.02 -1.783 -23.516 1 94.5 508 GLU A N 1
ATOM 3899 C CA . GLU A 1 508 ? 5.285 -1.484 -24.188 1 94.5 508 GLU A CA 1
ATOM 3900 C C . GLU A 1 508 ? 5.855 -0.15 -23.703 1 94.5 508 GLU A C 1
ATOM 3902 O O . GLU A 1 508 ? 5.184 0.88 -23.781 1 94.5 508 GLU A O 1
ATOM 3907 N N . GLY A 1 509 ? 7.008 -0.223 -23.141 1 96.06 509 GLY A N 1
ATOM 3908 C CA . GLY A 1 509 ? 7.703 1.001 -22.766 1 96.06 509 GLY A CA 1
ATOM 3909 C C . GLY A 1 509 ? 7.461 1.415 -21.328 1 96.06 509 GLY A C 1
ATOM 3910 O O . GLY A 1 509 ? 8.078 2.363 -20.844 1 96.06 509 GLY A O 1
ATOM 3911 N N . THR A 1 510 ? 6.613 0.711 -20.531 1 96.88 510 THR A N 1
ATOM 3912 C CA . THR A 1 510 ? 6.332 1.07 -19.156 1 96.88 510 THR A CA 1
ATOM 3913 C C . THR A 1 510 ? 7.605 1.026 -18.312 1 96.88 510 THR A C 1
ATOM 3915 O O . THR A 1 510 ? 8.258 -0.017 -18.219 1 96.88 510 THR A O 1
ATOM 3918 N N . PRO A 1 511 ? 8.039 2.16 -17.734 1 98.56 511 PRO A N 1
ATOM 3919 C CA . PRO A 1 511 ? 9.234 2.129 -16.906 1 98.56 511 PRO A CA 1
ATOM 3920 C C . PRO A 1 511 ? 9.047 1.31 -15.625 1 98.56 511 PRO A C 1
ATOM 3922 O O . PRO A 1 511 ? 8.062 1.494 -14.906 1 98.56 511 PRO A O 1
ATOM 3925 N N . VAL A 1 512 ? 9.938 0.411 -15.367 1 98.44 512 VAL A N 1
ATOM 3926 C CA . VAL A 1 512 ? 9.969 -0.354 -14.125 1 98.44 512 VAL A CA 1
ATOM 3927 C C . VAL A 1 512 ? 11.367 -0.279 -13.508 1 98.44 512 VAL A C 1
ATOM 3929 O O . VAL A 1 512 ? 12.336 -0.771 -14.094 1 98.44 512 VAL A O 1
ATOM 3932 N N . PHE A 1 513 ? 11.469 0.385 -12.367 1 98.88 513 PHE A N 1
ATOM 3933 C CA . PHE A 1 513 ? 12.719 0.461 -11.617 1 98.88 513 PHE A CA 1
ATOM 3934 C C . PHE A 1 513 ? 12.812 -0.675 -10.609 1 98.88 513 PHE A C 1
ATOM 3936 O O . PHE A 1 513 ? 11.883 -0.891 -9.82 1 98.88 513 PHE A O 1
ATOM 3943 N N . ALA A 1 514 ? 13.891 -1.425 -10.633 1 98.75 514 ALA A N 1
ATOM 3944 C CA . ALA A 1 514 ? 14.094 -2.531 -9.703 1 98.75 514 ALA A CA 1
ATOM 3945 C C . ALA A 1 514 ? 15.367 -2.334 -8.891 1 98.75 514 ALA A C 1
ATOM 3947 O O . ALA A 1 514 ? 16.422 -1.982 -9.445 1 98.75 514 ALA A O 1
ATOM 3948 N N . LEU A 1 515 ? 15.234 -2.465 -7.602 1 98.75 515 LEU A N 1
ATOM 3949 C CA . LEU A 1 515 ? 16.406 -2.467 -6.73 1 98.75 515 LEU A CA 1
ATOM 3950 C C . LEU A 1 515 ? 16.844 -3.893 -6.402 1 98.75 515 LEU A C 1
ATOM 3952 O O . LEU A 1 515 ? 16 -4.758 -6.16 1 98.75 515 LEU A O 1
ATOM 3956 N N . ALA A 1 516 ? 18.109 -4.176 -6.52 1 98.25 516 ALA A N 1
ATOM 3957 C CA . ALA A 1 516 ? 18.688 -5.473 -6.191 1 98.25 516 ALA A CA 1
ATOM 3958 C C . ALA A 1 516 ? 19.922 -5.312 -5.297 1 98.25 516 ALA A C 1
ATOM 3960 O O . ALA A 1 516 ? 21.047 -5.398 -5.77 1 98.25 516 ALA A O 1
ATOM 3961 N N . THR A 1 517 ? 19.641 -5.184 -3.955 1 98.44 517 THR A N 1
ATOM 3962 C CA . THR A 1 517 ? 20.75 -4.871 -3.068 1 98.44 517 THR A CA 1
ATOM 3963 C C . THR A 1 517 ? 20.953 -5.977 -2.035 1 98.44 517 THR A C 1
ATOM 3965 O O . THR A 1 517 ? 21.781 -5.848 -1.13 1 98.44 517 THR A O 1
ATOM 3968 N N . GLN A 1 518 ? 20.156 -7.027 -2.115 1 97.06 518 GLN A N 1
ATOM 3969 C CA . GLN A 1 518 ? 20.219 -8.133 -1.162 1 97.06 518 GLN A CA 1
ATOM 3970 C C . GLN A 1 518 ? 20.5 -9.453 -1.87 1 97.06 518 GLN A C 1
ATOM 3972 O O . GLN A 1 518 ? 19.75 -9.852 -2.77 1 97.06 518 GLN A O 1
ATOM 3977 N N . GLU A 1 519 ? 21.453 -10.148 -1.382 1 96.12 519 GLU A N 1
ATOM 3978 C CA . GLU A 1 519 ? 21.906 -11.375 -2.039 1 96.12 519 GLU A CA 1
ATOM 3979 C C . GLU A 1 519 ? 20.828 -12.453 -1.988 1 96.12 519 GLU A C 1
ATOM 3981 O O . GLU A 1 519 ? 20.578 -13.141 -2.982 1 96.12 519 GLU A O 1
ATOM 3986 N N . HIS A 1 520 ? 20.156 -12.625 -0.911 1 93.44 520 HIS A N 1
ATOM 3987 C CA . HIS A 1 520 ? 19.266 -13.758 -0.686 1 93.44 520 HIS A CA 1
ATOM 3988 C C . HIS A 1 520 ? 18 -13.648 -1.541 1 93.44 520 HIS A C 1
ATOM 3990 O O . HIS A 1 520 ? 17.297 -14.641 -1.749 1 93.44 520 HIS A O 1
ATOM 3996 N N . VAL A 1 521 ? 17.719 -12.438 -2.088 1 94.44 521 VAL A N 1
ATOM 3997 C CA . VAL A 1 521 ? 16.531 -12.281 -2.928 1 94.44 521 VAL A CA 1
ATOM 3998 C C . VAL A 1 521 ? 16.938 -11.773 -4.305 1 94.44 521 VAL A C 1
ATOM 4000 O O . VAL A 1 521 ? 16.094 -11.344 -5.094 1 94.44 521 VAL A O 1
ATOM 4003 N N . ASN A 1 522 ? 18.203 -11.773 -4.625 1 94.38 522 ASN A N 1
ATOM 4004 C CA . ASN A 1 522 ? 18.719 -11.195 -5.863 1 94.38 522 ASN A CA 1
ATOM 4005 C C . ASN A 1 522 ? 18.156 -11.914 -7.086 1 94.38 522 ASN A C 1
ATOM 4007 O O . ASN A 1 522 ? 17.719 -11.273 -8.039 1 94.38 522 ASN A O 1
ATOM 4011 N N . LEU A 1 523 ? 18.109 -13.227 -7.055 1 89.31 523 LEU A N 1
ATOM 4012 C CA . LEU A 1 523 ? 17.625 -14.008 -8.188 1 89.31 523 LEU A CA 1
ATOM 4013 C C . LEU A 1 523 ? 16.109 -13.836 -8.344 1 89.31 523 LEU A C 1
ATOM 4015 O O . LEU A 1 523 ? 15.609 -13.727 -9.461 1 89.31 523 LEU A O 1
ATOM 4019 N N . SER A 1 524 ? 15.445 -13.789 -7.207 1 89.69 524 SER A N 1
ATOM 4020 C CA . SER A 1 524 ? 13.992 -13.656 -7.23 1 89.69 524 SER A CA 1
ATOM 4021 C C . SER A 1 524 ? 13.57 -12.336 -7.863 1 89.69 524 SER A C 1
ATOM 4023 O O . SER A 1 524 ? 12.664 -12.305 -8.695 1 89.69 524 SER A O 1
ATOM 4025 N N . ILE A 1 525 ? 14.25 -11.242 -7.465 1 94.38 525 ILE A N 1
ATOM 4026 C CA . ILE A 1 525 ? 13.852 -9.938 -7.984 1 94.38 525 ILE A CA 1
ATOM 4027 C C . ILE A 1 525 ? 14.211 -9.844 -9.461 1 94.38 525 ILE A C 1
ATOM 4029 O O . ILE A 1 525 ? 13.5 -9.203 -10.242 1 94.38 525 ILE A O 1
ATOM 4033 N N . ARG A 1 526 ? 15.289 -10.477 -9.852 1 92.56 526 ARG A N 1
ATOM 4034 C CA . ARG A 1 526 ? 15.648 -10.492 -11.266 1 92.56 526 ARG A CA 1
ATOM 4035 C C . ARG A 1 526 ? 14.641 -11.297 -12.078 1 92.56 526 ARG A C 1
ATOM 4037 O O . ARG A 1 526 ? 14.367 -10.969 -13.234 1 92.56 526 ARG A O 1
ATOM 4044 N N . GLY A 1 527 ? 14.133 -12.391 -11.469 1 89.31 527 GLY A N 1
ATOM 4045 C CA . GLY A 1 527 ? 13.031 -13.117 -12.086 1 89.31 527 GLY A CA 1
ATOM 4046 C C 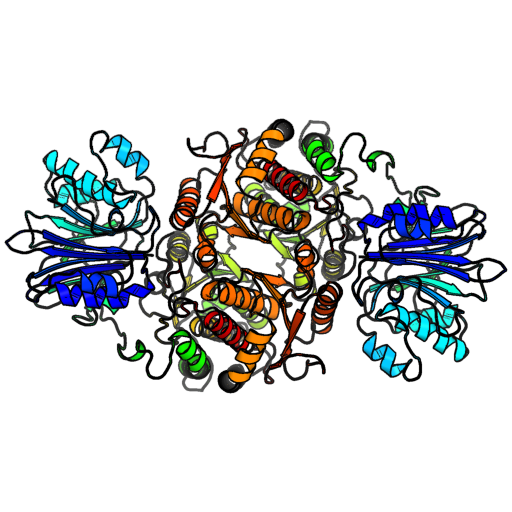. GLY A 1 527 ? 11.812 -12.25 -12.328 1 89.31 527 GLY A C 1
ATOM 4047 O O . GLY A 1 527 ? 11.188 -12.328 -13.391 1 89.31 527 GLY A O 1
ATOM 4048 N N . ASN A 1 528 ? 11.469 -11.383 -11.336 1 92.5 528 ASN A N 1
ATOM 4049 C CA . ASN A 1 528 ? 10.344 -10.477 -11.477 1 92.5 528 ASN A CA 1
ATOM 4050 C C . ASN A 1 528 ? 10.578 -9.461 -12.594 1 92.5 528 ASN A C 1
ATOM 4052 O O . ASN A 1 528 ? 9.648 -9.086 -13.312 1 92.5 528 ASN A O 1
ATOM 4056 N N . VAL A 1 529 ? 11.828 -9.008 -12.688 1 94.75 529 VAL A N 1
ATOM 4057 C CA . VAL A 1 529 ? 12.18 -8.055 -13.734 1 94.75 529 VAL A CA 1
ATOM 4058 C C . VAL A 1 529 ? 11.992 -8.695 -15.109 1 94.75 529 VAL A C 1
ATOM 4060 O O . VAL A 1 529 ? 11.477 -8.062 -16.031 1 94.75 529 VAL A O 1
ATOM 4063 N N . LYS A 1 530 ? 12.383 -9.961 -15.234 1 91.06 530 LYS A N 1
ATOM 4064 C CA . LYS A 1 530 ? 12.227 -10.672 -16.5 1 91.06 530 LYS A CA 1
ATOM 4065 C C . LYS A 1 530 ? 10.758 -10.828 -16.859 1 91.06 530 LYS A C 1
ATOM 4067 O O . LYS A 1 530 ? 10.398 -10.773 -18.047 1 91.06 530 LYS A O 1
ATOM 4072 N N . GLU A 1 531 ? 9.953 -11.031 -15.883 1 89.25 531 GLU A N 1
ATOM 4073 C CA . GLU A 1 531 ? 8.516 -11.195 -16.109 1 89.25 531 GLU A CA 1
ATOM 4074 C C . GLU A 1 531 ? 7.91 -9.93 -16.719 1 89.25 531 GLU A C 1
ATOM 4076 O O . GLU A 1 531 ? 7.145 -10.008 -17.672 1 89.25 531 GLU A O 1
ATOM 4081 N N . VAL A 1 532 ? 8.289 -8.734 -16.125 1 94.31 532 VAL A N 1
ATOM 4082 C CA . VAL A 1 532 ? 7.703 -7.496 -16.641 1 94.31 532 VAL A CA 1
ATOM 4083 C C . VAL A 1 532 ? 8.344 -7.133 -17.969 1 94.31 532 VAL A C 1
ATOM 4085 O O . VAL A 1 532 ? 7.684 -6.562 -18.844 1 94.31 532 VAL A O 1
ATOM 4088 N N . ALA A 1 533 ? 9.609 -7.473 -18.125 1 93.56 533 ALA A N 1
ATOM 4089 C CA . ALA A 1 533 ? 10.266 -7.242 -19.406 1 93.56 533 ALA A CA 1
ATOM 4090 C C . ALA A 1 533 ? 9.594 -8.039 -20.516 1 93.56 533 ALA A C 1
ATOM 4092 O O . ALA A 1 533 ? 9.43 -7.551 -21.641 1 93.56 533 ALA A O 1
ATOM 4093 N N . ALA A 1 534 ? 9.211 -9.289 -20.219 1 89.62 534 ALA A N 1
ATOM 4094 C CA . ALA A 1 534 ? 8.539 -10.164 -21.188 1 89.62 534 ALA A CA 1
ATOM 4095 C C . ALA A 1 534 ? 7.211 -9.57 -21.641 1 89.62 534 ALA A C 1
ATOM 4097 O O . ALA A 1 534 ? 6.68 -9.945 -22.688 1 89.62 534 ALA A O 1
ATOM 4098 N N . ARG A 1 535 ? 6.738 -8.68 -20.875 1 91.5 535 ARG A N 1
ATOM 4099 C CA . ARG A 1 535 ? 5.445 -8.07 -21.172 1 91.5 535 ARG A CA 1
ATOM 4100 C C . ARG A 1 535 ? 5.617 -6.656 -21.719 1 91.5 535 ARG A C 1
ATOM 4102 O O . ARG A 1 535 ? 4.645 -5.914 -21.844 1 91.5 535 ARG A O 1
ATOM 4109 N N . GLY A 1 536 ? 6.891 -6.199 -22 1 93.5 536 GLY A N 1
ATOM 4110 C CA . GLY A 1 536 ? 7.133 -4.961 -22.719 1 93.5 536 GLY A CA 1
ATOM 4111 C C . GLY A 1 536 ? 7.668 -3.85 -21.844 1 93.5 536 GLY A C 1
ATOM 4112 O O . GLY A 1 536 ? 7.957 -2.752 -22.312 1 93.5 536 GLY A O 1
ATOM 4113 N N . ALA A 1 537 ? 7.938 -4.074 -20.578 1 96.19 537 ALA A N 1
ATOM 4114 C CA . ALA A 1 537 ? 8.422 -3.041 -19.656 1 96.19 537 ALA A CA 1
ATOM 4115 C C . ALA A 1 537 ? 9.82 -2.572 -20.062 1 96.19 537 ALA A C 1
ATOM 4117 O O . ALA A 1 537 ? 10.633 -3.361 -20.547 1 96.19 537 ALA A O 1
ATOM 4118 N N . ASN A 1 538 ? 10.055 -1.307 -19.969 1 97.62 538 ASN A N 1
ATOM 4119 C CA . ASN A 1 538 ? 11.398 -0.749 -19.969 1 97.62 538 ASN A CA 1
ATOM 4120 C C . ASN A 1 538 ? 12.031 -0.806 -18.578 1 97.62 538 ASN A C 1
ATOM 4122 O O . ASN A 1 538 ? 11.828 0.098 -17.766 1 97.62 538 ASN A O 1
ATOM 4126 N N . THR A 1 539 ? 12.898 -1.794 -18.328 1 97.94 539 THR A N 1
ATOM 4127 C CA . THR A 1 539 ? 13.336 -2.105 -16.984 1 97.94 539 THR A CA 1
ATOM 4128 C C . THR A 1 539 ? 14.656 -1.41 -16.656 1 97.94 539 THR A C 1
ATOM 4130 O O . THR A 1 539 ? 15.547 -1.335 -17.516 1 97.94 539 THR A O 1
ATOM 4133 N N . CYS A 1 540 ? 14.742 -0.794 -15.523 1 98.75 540 CYS A N 1
ATOM 4134 C CA . CYS A 1 540 ? 15.945 -0.174 -14.969 1 98.75 540 CYS A CA 1
ATOM 4135 C C . CYS A 1 540 ? 16.359 -0.865 -13.68 1 98.75 540 CYS A C 1
ATOM 4137 O O . CYS A 1 540 ? 15.797 -0.606 -12.617 1 98.75 540 CYS A O 1
ATOM 4139 N N . ILE A 1 541 ? 17.391 -1.685 -13.758 1 98.56 541 ILE A N 1
ATOM 4140 C CA . ILE A 1 541 ? 17.859 -2.383 -12.562 1 98.56 541 ILE A CA 1
ATOM 4141 C C . ILE A 1 541 ? 19 -1.599 -11.914 1 98.56 541 ILE A C 1
ATOM 4143 O O . ILE A 1 541 ? 20 -1.303 -12.562 1 98.56 541 ILE A O 1
ATOM 4147 N N . ILE A 1 542 ? 18.812 -1.215 -10.703 1 98.81 542 ILE A N 1
ATOM 4148 C CA . ILE A 1 542 ? 19.844 -0.618 -9.859 1 98.81 542 ILE A CA 1
ATOM 4149 C C . ILE A 1 542 ? 20.312 -1.634 -8.82 1 98.81 542 ILE A C 1
ATOM 4151 O O . ILE A 1 542 ? 19.531 -2.061 -7.965 1 98.81 542 ILE A O 1
ATOM 4155 N N . SER A 1 543 ? 21.547 -2.061 -8.898 1 98.62 543 SER A N 1
ATOM 4156 C CA . SER A 1 543 ? 22.047 -3.148 -8.055 1 98.62 543 SER A CA 1
ATOM 4157 C C . SER A 1 543 ? 23.219 -2.699 -7.199 1 98.62 543 SER A C 1
ATOM 4159 O O . SER A 1 543 ? 23.844 -1.669 -7.477 1 98.62 543 SER A O 1
ATOM 4161 N N . LEU A 1 544 ? 23.406 -3.377 -6.121 1 98.38 544 LEU A N 1
ATOM 4162 C CA . LEU A 1 544 ? 24.562 -3.154 -5.25 1 98.38 544 LEU A CA 1
ATOM 4163 C C . LEU A 1 544 ? 25.812 -3.82 -5.816 1 98.38 544 LEU A C 1
ATOM 4165 O O . LEU A 1 544 ? 25.75 -4.949 -6.309 1 98.38 544 LEU A O 1
ATOM 4169 N N . LYS A 1 545 ? 26.938 -3.066 -5.73 1 97.88 545 LYS A N 1
ATOM 4170 C CA . LYS A 1 545 ? 28.203 -3.662 -6.172 1 97.88 545 LYS A CA 1
ATOM 4171 C C . LYS A 1 545 ? 28.422 -5.023 -5.516 1 97.88 545 LYS A C 1
ATOM 4173 O O . LYS A 1 545 ? 28.281 -5.164 -4.301 1 97.88 545 LYS A O 1
ATOM 4178 N N . GLY A 1 546 ? 28.719 -5.98 -6.266 1 96.25 546 GLY A N 1
ATOM 4179 C CA . GLY A 1 546 ? 28.859 -7.348 -5.789 1 96.25 546 GLY A CA 1
ATOM 4180 C C . GLY A 1 546 ? 27.703 -8.242 -6.168 1 96.25 546 GLY A C 1
ATOM 4181 O O . GLY A 1 546 ? 27.812 -9.469 -6.145 1 96.25 546 GLY A O 1
ATOM 4182 N N . LEU A 1 547 ? 26.578 -7.609 -6.531 1 96.38 547 LEU A N 1
ATOM 4183 C CA . LEU A 1 547 ? 25.391 -8.359 -6.898 1 96.38 547 LEU A CA 1
ATOM 4184 C C . LEU A 1 547 ? 24.969 -8.039 -8.328 1 96.38 547 LEU A C 1
ATOM 4186 O O . LEU A 1 547 ? 23.922 -8.508 -8.789 1 96.38 547 LEU A O 1
ATOM 4190 N N . GLU A 1 548 ? 25.719 -7.207 -9.008 1 95.75 548 GLU A N 1
ATOM 4191 C CA . GLU A 1 548 ? 25.312 -6.668 -10.297 1 95.75 548 GLU A CA 1
ATOM 4192 C C . GLU A 1 548 ? 25.469 -7.707 -11.406 1 95.75 548 GLU A C 1
ATOM 4194 O O . GLU A 1 548 ? 26.328 -8.594 -11.312 1 95.75 548 GLU A O 1
ATOM 4199 N N . ASP A 1 549 ? 24.609 -7.656 -12.336 1 91.94 549 ASP A N 1
ATOM 4200 C CA . ASP A 1 549 ? 24.781 -8.305 -13.633 1 91.94 549 ASP A CA 1
ATOM 4201 C C . ASP A 1 549 ? 25.234 -7.312 -14.695 1 91.94 549 ASP A C 1
ATOM 4203 O O . ASP A 1 549 ? 25.156 -6.102 -14.5 1 91.94 549 ASP A O 1
ATOM 4207 N N . ALA A 1 550 ? 25.703 -7.828 -15.836 1 90.38 550 ALA A N 1
ATOM 4208 C CA . ALA A 1 550 ? 26.297 -7.008 -16.891 1 90.38 550 ALA A CA 1
ATOM 4209 C C . ALA A 1 550 ? 25.266 -6.047 -17.484 1 90.38 550 ALA A C 1
ATOM 4211 O O . ALA A 1 550 ? 25.609 -4.938 -17.891 1 90.38 550 ALA A O 1
ATOM 4212 N N . ASP A 1 551 ? 24.031 -6.398 -17.359 1 90.69 551 ASP A N 1
ATOM 4213 C CA . ASP A 1 551 ? 22.984 -5.625 -18.031 1 90.69 551 ASP A CA 1
ATOM 4214 C C . ASP A 1 551 ? 22.281 -4.68 -17.062 1 90.69 551 ASP A C 1
ATOM 4216 O O . ASP A 1 551 ? 21.359 -3.973 -17.438 1 90.69 551 ASP A O 1
ATOM 4220 N N . ASP A 1 552 ? 22.797 -4.637 -15.852 1 97.31 552 ASP A N 1
ATOM 4221 C CA . ASP A 1 552 ? 22.188 -3.721 -14.898 1 97.31 552 ASP A CA 1
ATOM 4222 C C . ASP A 1 552 ? 22.453 -2.266 -15.273 1 97.31 552 ASP A C 1
ATOM 4224 O O . ASP A 1 552 ? 23.562 -1.931 -15.719 1 97.31 552 ASP A O 1
ATOM 4228 N N . ARG A 1 553 ? 21.484 -1.444 -15.188 1 98.12 553 ARG A N 1
ATOM 4229 C CA . ARG A 1 553 ? 21.578 -0.079 -15.688 1 98.12 553 ARG A CA 1
ATOM 4230 C C . ARG A 1 553 ? 22.516 0.761 -14.828 1 98.12 553 ARG A C 1
ATOM 4232 O O . ARG A 1 553 ? 23.188 1.654 -15.328 1 98.12 553 ARG A O 1
ATOM 4239 N N . PHE A 1 554 ? 22.5 0.579 -13.484 1 98.62 554 PHE A N 1
ATOM 4240 C CA . PHE A 1 554 ? 23.328 1.352 -12.562 1 98.62 554 PHE A CA 1
ATOM 4241 C C . PHE A 1 554 ? 23.781 0.493 -11.383 1 98.62 554 PHE A C 1
ATOM 4243 O O . PHE A 1 554 ? 23 -0.305 -10.859 1 98.62 554 PHE A O 1
ATOM 4250 N N . VAL A 1 555 ? 25.016 0.622 -11.008 1 98.56 555 VAL A N 1
ATOM 4251 C CA . VAL A 1 555 ? 25.578 -0.163 -9.914 1 98.56 555 VAL A CA 1
ATOM 4252 C C . VAL A 1 555 ? 25.953 0.76 -8.758 1 98.56 555 VAL A C 1
ATOM 4254 O O . VAL A 1 555 ? 26.766 1.679 -8.93 1 98.56 555 VAL A O 1
ATOM 4257 N N . LEU A 1 556 ? 25.359 0.556 -7.602 1 98.69 556 LEU A N 1
ATOM 4258 C CA . LEU A 1 556 ? 25.641 1.309 -6.383 1 98.69 556 LEU A CA 1
ATOM 4259 C C . LEU A 1 556 ? 27 0.914 -5.805 1 98.69 556 LEU A C 1
ATOM 4261 O O . LEU A 1 556 ? 27.453 -0.214 -6 1 98.69 556 LEU A O 1
ATOM 4265 N N . PRO A 1 557 ? 27.609 1.84 -5.043 1 97.44 557 PRO A N 1
ATOM 4266 C CA . PRO A 1 557 ? 28.828 1.464 -4.316 1 97.44 557 PRO A CA 1
ATOM 4267 C C . PRO A 1 557 ? 28.594 0.349 -3.301 1 97.44 557 PRO A C 1
ATOM 4269 O O . PRO A 1 557 ? 27.469 0.192 -2.805 1 97.44 557 PRO A O 1
ATOM 4272 N N . GLU A 1 558 ? 29.625 -0.339 -3.047 1 97.19 558 GLU A N 1
ATOM 4273 C CA . GLU A 1 558 ? 29.547 -1.41 -2.059 1 97.19 558 GLU A CA 1
ATOM 4274 C C . GLU A 1 558 ? 29.312 -0.852 -0.657 1 97.19 558 GLU A C 1
ATOM 4276 O O . GLU A 1 558 ? 30.047 0.024 -0.203 1 97.19 558 GLU A O 1
ATOM 4281 N N . VAL A 1 559 ? 28.297 -1.287 -0.006 1 98.19 559 VAL A N 1
ATOM 4282 C CA . VAL A 1 559 ? 27.984 -0.975 1.387 1 98.19 559 VAL A CA 1
ATOM 4283 C C . VAL A 1 559 ? 27.391 -2.201 2.074 1 98.19 559 VAL A C 1
ATOM 4285 O O . VAL A 1 559 ? 27.062 -3.188 1.415 1 98.19 559 VAL A O 1
ATOM 4288 N N . ASN A 1 560 ? 27.406 -2.16 3.426 1 97.38 560 ASN A N 1
ATOM 4289 C CA . ASN A 1 560 ? 26.688 -3.205 4.148 1 97.38 560 ASN A CA 1
ATOM 4290 C C . ASN A 1 560 ? 25.234 -3.324 3.668 1 97.38 560 ASN A C 1
ATOM 4292 O O . ASN A 1 560 ? 24.5 -2.344 3.688 1 97.38 560 ASN A O 1
ATOM 4296 N N . PRO A 1 561 ? 24.844 -4.523 3.248 1 96 561 PRO A N 1
ATOM 4297 C CA . PRO A 1 561 ? 23.5 -4.688 2.695 1 96 561 PRO A CA 1
ATOM 4298 C C . PRO A 1 561 ? 22.406 -4.199 3.646 1 96 561 PRO A C 1
ATOM 4300 O O . PRO A 1 561 ? 21.359 -3.711 3.199 1 96 561 PRO A O 1
ATOM 4303 N N . ALA A 1 562 ? 22.641 -4.285 4.93 1 97.25 562 ALA A N 1
ATOM 4304 C CA . ALA A 1 562 ? 21.672 -3.814 5.906 1 97.25 562 ALA A CA 1
ATOM 4305 C C . ALA A 1 562 ? 21.469 -2.307 5.797 1 97.25 562 ALA A C 1
ATOM 4307 O O . ALA A 1 562 ? 20.375 -1.796 6.094 1 97.25 562 ALA A O 1
ATOM 4308 N N . LEU A 1 563 ? 22.5 -1.599 5.32 1 98.56 563 LEU A N 1
ATOM 4309 C CA . LEU A 1 563 ? 22.438 -0.142 5.273 1 98.56 563 LEU A CA 1
ATOM 4310 C C . LEU A 1 563 ? 22.234 0.35 3.846 1 98.56 563 LEU A C 1
ATOM 4312 O O . LEU A 1 563 ? 22.266 1.556 3.588 1 98.56 563 LEU A O 1
ATOM 4316 N N . ALA A 1 564 ? 21.938 -0.583 2.904 1 98.62 564 ALA A N 1
ATOM 4317 C CA . ALA A 1 564 ? 21.75 -0.26 1.491 1 98.62 564 ALA A CA 1
ATOM 4318 C C . ALA A 1 564 ? 20.625 0.751 1.302 1 98.62 564 ALA A C 1
ATOM 4320 O O . ALA A 1 564 ? 20.688 1.588 0.398 1 98.62 564 ALA A O 1
ATOM 4321 N N . PRO A 1 565 ? 19.547 0.72 2.146 1 98.81 565 PRO A N 1
ATOM 4322 C CA . PRO A 1 565 ? 18.469 1.687 1.983 1 98.81 565 PRO A CA 1
ATOM 4323 C C . PRO A 1 565 ? 18.953 3.133 2.027 1 98.81 565 PRO A C 1
ATOM 4325 O O . PRO A 1 565 ? 18.406 3.992 1.328 1 98.81 565 PRO A O 1
ATOM 4328 N N . LEU A 1 566 ? 19.969 3.43 2.83 1 98.81 566 LEU A N 1
ATOM 4329 C CA . LEU A 1 566 ? 20.516 4.777 2.961 1 98.81 566 LEU A CA 1
ATOM 4330 C C . LEU A 1 566 ? 21.141 5.242 1.649 1 98.81 566 LEU A C 1
ATOM 4332 O O . LEU A 1 566 ? 21.141 6.438 1.348 1 98.81 566 LEU A O 1
ATOM 4336 N N . VAL A 1 567 ? 21.594 4.289 0.882 1 98.69 567 VAL A N 1
ATOM 4337 C CA . VAL A 1 567 ? 22.375 4.594 -0.311 1 98.69 567 VAL A CA 1
ATOM 4338 C C . VAL A 1 567 ? 21.484 4.492 -1.551 1 98.69 567 VAL A C 1
ATOM 4340 O O . VAL A 1 567 ? 21.547 5.344 -2.438 1 98.69 567 VAL A O 1
ATOM 4343 N N . SER A 1 568 ? 20.641 3.504 -1.572 1 98.81 568 SER A N 1
ATOM 4344 C CA . SER A 1 568 ? 19.844 3.211 -2.766 1 98.81 568 SER A CA 1
ATOM 4345 C C . SER A 1 568 ? 18.766 4.258 -2.98 1 98.81 568 SER A C 1
ATOM 4347 O O . SER A 1 568 ? 18.281 4.438 -4.102 1 98.81 568 SER A O 1
ATOM 4349 N N . VAL A 1 569 ? 18.375 5.031 -1.968 1 98.81 569 VAL A N 1
ATOM 4350 C CA . VAL A 1 569 ? 17.312 6.023 -2.105 1 98.81 569 VAL A CA 1
ATOM 4351 C C . VAL A 1 569 ? 17.844 7.258 -2.824 1 98.81 569 VAL A C 1
ATOM 4353 O O . VAL A 1 569 ? 17.094 7.992 -3.465 1 98.81 569 VAL A O 1
ATOM 4356 N N . VAL A 1 570 ? 19.172 7.496 -2.756 1 98.75 570 VAL A N 1
ATOM 4357 C CA . VAL A 1 570 ? 19.766 8.727 -3.266 1 98.75 570 VAL A CA 1
ATOM 4358 C C . VAL A 1 570 ? 19.578 8.797 -4.781 1 98.75 570 VAL A C 1
ATOM 4360 O O . VAL A 1 570 ? 19.078 9.797 -5.305 1 98.75 570 VAL A O 1
ATOM 4363 N N . PRO A 1 571 ? 19.938 7.727 -5.57 1 98.81 571 PRO A N 1
ATOM 4364 C CA . PRO A 1 571 ? 19.641 7.773 -7.008 1 98.81 571 PRO A CA 1
ATOM 4365 C C . PRO A 1 571 ? 18.156 7.965 -7.301 1 98.81 571 PRO A C 1
ATOM 4367 O O . PRO A 1 571 ? 17.797 8.664 -8.25 1 98.81 571 PRO A O 1
ATOM 4370 N N . LEU A 1 572 ? 17.312 7.34 -6.523 1 98.81 572 LEU A N 1
ATOM 4371 C CA . LEU A 1 572 ? 15.875 7.469 -6.762 1 98.81 572 LEU A CA 1
ATOM 4372 C C . LEU A 1 572 ? 15.414 8.906 -6.547 1 98.81 572 LEU A C 1
ATOM 4374 O O . LEU A 1 572 ? 14.555 9.406 -7.277 1 98.81 572 LEU A O 1
ATOM 4378 N N . GLN A 1 573 ? 15.945 9.594 -5.492 1 98.69 573 GLN A N 1
ATOM 4379 C CA . GLN A 1 573 ? 15.641 11 -5.254 1 98.69 573 GLN A CA 1
ATOM 4380 C C . GLN A 1 573 ? 16.094 11.867 -6.422 1 98.69 573 GLN A C 1
ATOM 4382 O O . GLN A 1 573 ? 15.352 12.734 -6.887 1 98.69 573 GLN A O 1
ATOM 4387 N N . LEU A 1 574 ? 17.312 11.602 -6.926 1 98.69 574 LEU A N 1
ATOM 4388 C CA . LEU A 1 574 ? 17.875 12.391 -8.016 1 98.69 574 LEU A CA 1
ATOM 4389 C C . LEU A 1 574 ? 17.125 12.125 -9.32 1 98.69 574 LEU A C 1
ATOM 4391 O O . LEU A 1 574 ? 16.891 13.055 -10.094 1 98.69 574 LEU A O 1
ATOM 4395 N N . ILE A 1 575 ? 16.797 10.883 -9.594 1 98.81 575 ILE A N 1
ATOM 4396 C CA . ILE A 1 575 ? 16.016 10.539 -10.781 1 98.81 575 ILE A CA 1
ATOM 4397 C C . ILE A 1 575 ? 14.672 11.258 -10.758 1 98.81 575 ILE A C 1
ATOM 4399 O O . ILE A 1 575 ? 14.242 11.812 -11.766 1 98.81 575 ILE A O 1
ATOM 4403 N N . ALA A 1 576 ? 14.016 11.25 -9.617 1 98.62 576 ALA A N 1
ATOM 4404 C CA . ALA A 1 576 ? 12.75 11.977 -9.469 1 98.62 576 ALA A CA 1
ATOM 4405 C C . ALA A 1 576 ? 12.945 13.469 -9.703 1 98.62 576 ALA A C 1
ATOM 4407 O O . ALA A 1 576 ? 12.117 14.109 -10.359 1 98.62 576 ALA A O 1
ATOM 4408 N N . TYR A 1 577 ? 14.055 14.039 -9.164 1 98.12 577 TYR A N 1
ATOM 4409 C CA . TYR A 1 577 ? 14.375 15.453 -9.32 1 98.12 577 TYR A CA 1
ATOM 4410 C C . TYR A 1 577 ? 14.469 15.828 -10.797 1 98.12 577 TYR A C 1
ATOM 4412 O O . TYR A 1 577 ? 13.828 16.781 -11.242 1 98.12 577 TYR A O 1
ATOM 4420 N N . TYR A 1 578 ? 15.172 15.039 -11.539 1 98 578 TYR A N 1
ATOM 4421 C CA . TYR A 1 578 ? 15.398 15.367 -12.938 1 98 578 TYR A CA 1
ATOM 4422 C C . TYR A 1 578 ? 14.148 15.094 -13.766 1 98 578 TYR A C 1
ATOM 4424 O O . TYR A 1 578 ? 13.867 15.805 -14.734 1 98 578 TYR A O 1
ATOM 4432 N N . ALA A 1 579 ? 13.406 14.055 -13.398 1 98.25 579 ALA A N 1
ATOM 4433 C CA . ALA A 1 579 ? 12.125 13.82 -14.07 1 98.25 579 ALA A CA 1
ATOM 4434 C C . ALA A 1 579 ? 11.211 15.039 -13.93 1 98.25 579 ALA A C 1
ATOM 4436 O O . ALA A 1 579 ? 10.555 15.438 -14.891 1 98.25 579 ALA A O 1
ATOM 4437 N N . ALA A 1 580 ? 11.156 15.602 -12.727 1 97.56 580 ALA A N 1
ATOM 4438 C CA . ALA A 1 580 ? 10.336 16.781 -12.461 1 97.56 580 ALA A CA 1
ATOM 4439 C C . ALA A 1 580 ? 10.844 18 -13.242 1 97.56 580 ALA A C 1
ATOM 4441 O O . ALA A 1 580 ? 10.055 18.734 -13.82 1 97.56 580 ALA A O 1
ATOM 4442 N N . LEU A 1 581 ? 12.18 18.156 -13.258 1 95.38 581 LEU A N 1
ATOM 4443 C CA . LEU A 1 581 ? 12.797 19.266 -13.961 1 95.38 581 LEU A CA 1
ATOM 4444 C C . LEU A 1 581 ? 12.492 19.219 -15.453 1 95.38 581 LEU A C 1
ATOM 4446 O O . LEU A 1 581 ? 12.148 20.234 -16.062 1 95.38 581 LEU A O 1
ATOM 4450 N N . HIS A 1 582 ? 12.609 18.047 -15.984 1 95.75 582 HIS A N 1
ATOM 4451 C CA . HIS A 1 582 ? 12.383 17.875 -17.406 1 95.75 582 HIS A CA 1
ATOM 4452 C C . HIS A 1 582 ? 10.938 18.156 -17.781 1 95.75 582 HIS A C 1
ATOM 4454 O O . HIS A 1 582 ? 10.641 18.531 -18.922 1 95.75 582 HIS A O 1
ATOM 4460 N N . ARG A 1 583 ? 10.055 18.062 -16.891 1 95.19 583 ARG A N 1
ATOM 4461 C CA . ARG A 1 583 ? 8.633 18.281 -17.141 1 95.19 583 ARG A CA 1
ATOM 4462 C C . ARG A 1 583 ? 8.211 19.688 -16.75 1 95.19 583 ARG A C 1
ATOM 4464 O O . ARG A 1 583 ? 7.035 20.031 -16.844 1 95.19 583 ARG A O 1
ATOM 4471 N N . GLY A 1 584 ? 9.18 20.516 -16.25 1 94.31 584 GLY A N 1
ATOM 4472 C CA . GLY A 1 584 ? 8.898 21.891 -15.891 1 94.31 584 GLY A CA 1
ATOM 4473 C C . GLY A 1 584 ? 8.117 22.031 -14.602 1 94.31 584 GLY A C 1
ATOM 4474 O O . GLY A 1 584 ? 7.434 23.031 -14.383 1 94.31 584 GLY A O 1
ATOM 4475 N N . CYS A 1 585 ? 8.148 21.016 -13.734 1 95.31 585 CYS A N 1
ATOM 4476 C CA . CYS A 1 585 ? 7.43 21.031 -12.469 1 95.31 585 CYS A CA 1
ATOM 4477 C C . CYS A 1 585 ? 8.18 21.859 -11.43 1 95.31 585 CYS A C 1
ATOM 4479 O O . CYS A 1 585 ? 9.398 22.047 -11.539 1 95.31 585 CYS A O 1
ATOM 4481 N N . ASP A 1 586 ? 7.473 22.406 -10.477 1 93.94 586 ASP A N 1
ATOM 4482 C CA . ASP A 1 586 ? 8.094 23.047 -9.312 1 93.94 586 ASP A CA 1
ATOM 4483 C C . ASP A 1 586 ? 8.578 22 -8.312 1 93.94 586 ASP A C 1
ATOM 4485 O O . ASP A 1 586 ? 7.797 21.484 -7.508 1 93.94 586 ASP A O 1
ATOM 4489 N N . VAL A 1 587 ? 9.828 21.781 -8.25 1 94.88 587 VAL A N 1
ATOM 4490 C CA . VAL A 1 587 ? 10.438 20.703 -7.48 1 94.88 587 VAL A CA 1
ATOM 4491 C C . VAL A 1 587 ? 10.305 20.984 -5.988 1 94.88 587 VAL A C 1
ATOM 4493 O O . VAL A 1 587 ? 10.062 20.078 -5.188 1 94.88 587 VAL A O 1
ATOM 4496 N N . ASP A 1 588 ? 10.469 22.203 -5.574 1 92.94 588 ASP A N 1
ATOM 4497 C CA . ASP A 1 588 ? 10.508 22.578 -4.16 1 92.94 588 ASP A CA 1
ATOM 4498 C C . ASP A 1 588 ? 9.094 22.734 -3.598 1 92.94 588 ASP A C 1
ATOM 4500 O O . ASP A 1 588 ? 8.883 22.562 -2.396 1 92.94 588 ASP A O 1
ATOM 4504 N N . LYS A 1 589 ? 8.117 23.156 -4.434 1 91.94 589 LYS A N 1
ATOM 4505 C CA . LYS A 1 589 ? 6.734 23.375 -4.023 1 91.94 589 LYS A CA 1
ATOM 4506 C C . LYS A 1 589 ? 5.762 22.719 -4.992 1 91.94 589 LYS A C 1
ATOM 4508 O O . LYS A 1 589 ? 4.984 23.391 -5.664 1 91.94 589 LYS A O 1
ATOM 4513 N N . PRO A 1 590 ? 5.785 21.375 -4.914 1 93.44 590 PRO A N 1
ATOM 4514 C CA . PRO A 1 590 ? 4.867 20.656 -5.805 1 93.44 590 PRO A CA 1
ATOM 4515 C C . PRO A 1 590 ? 3.406 21.031 -5.566 1 93.44 590 PRO A C 1
ATOM 4517 O O . PRO A 1 590 ? 3.023 21.359 -4.438 1 93.44 590 PRO A O 1
ATOM 4520 N N . ARG A 1 591 ? 2.68 20.953 -6.609 1 89.75 591 ARG A N 1
ATOM 4521 C CA . ARG A 1 591 ? 1.279 21.359 -6.523 1 89.75 591 ARG A CA 1
ATOM 4522 C C . ARG A 1 591 ? 0.547 20.562 -5.449 1 89.75 591 ARG A C 1
ATOM 4524 O O . ARG A 1 591 ? 0.813 19.359 -5.258 1 89.75 591 ARG A O 1
ATOM 4531 N N . ASN A 1 592 ? -0.305 21.203 -4.691 1 88 592 ASN A N 1
ATOM 4532 C CA . ASN A 1 592 ? -1.27 20.625 -3.764 1 88 592 ASN A CA 1
ATOM 4533 C C . ASN A 1 592 ? -0.592 20.141 -2.488 1 88 592 ASN A C 1
ATOM 4535 O O . ASN A 1 592 ? -1.261 19.656 -1.57 1 88 592 ASN A O 1
ATOM 4539 N N . LEU A 1 593 ? 0.746 20.25 -2.381 1 89.31 593 LEU A N 1
ATOM 4540 C CA . LEU A 1 593 ? 1.437 19.641 -1.25 1 89.31 593 LEU A CA 1
ATOM 4541 C C . LEU A 1 593 ? 1.89 20.703 -0.252 1 89.31 593 LEU A C 1
ATOM 4543 O O . LEU A 1 593 ? 2.119 21.844 -0.625 1 89.31 593 LEU A O 1
ATOM 4547 N N . ALA A 1 594 ? 1.914 20.219 0.996 1 83.25 594 ALA A N 1
ATOM 4548 C CA . ALA A 1 594 ? 2.496 21 2.086 1 83.25 594 ALA A CA 1
ATOM 4549 C C . ALA A 1 594 ? 3.484 20.156 2.893 1 83.25 594 ALA A C 1
ATOM 4551 O O . ALA A 1 594 ? 3.357 18.938 2.961 1 83.25 594 ALA A O 1
ATOM 4552 N N . LYS A 1 595 ? 4.441 20.844 3.479 1 80.25 595 LYS A N 1
ATOM 4553 C CA . LYS A 1 595 ? 5.5 20.141 4.207 1 80.25 595 LYS A CA 1
ATOM 4554 C C . LYS A 1 595 ? 5.008 19.656 5.566 1 80.25 595 LYS A C 1
ATOM 4556 O O . LYS A 1 595 ? 5.363 18.562 6.004 1 80.25 595 LYS A O 1
ATOM 4561 N N . SER A 1 596 ? 4.34 20.438 6.273 1 75.62 596 SER A N 1
ATOM 4562 C CA . SER A 1 596 ? 3.855 20.125 7.613 1 75.62 596 SER A CA 1
ATOM 4563 C C . SER A 1 596 ? 2.338 19.984 7.633 1 75.62 596 SER A C 1
ATOM 4565 O O . SER A 1 596 ? 1.614 20.969 7.484 1 75.62 596 SER A O 1
ATOM 4567 N N . VAL A 1 597 ? 1.898 18.734 7.855 1 74.75 597 VAL A N 1
ATOM 4568 C CA . VAL A 1 597 ? 0.466 18.453 7.863 1 74.75 597 VAL A CA 1
ATOM 4569 C C . VAL A 1 597 ? -0.077 18.594 9.289 1 74.75 597 VAL A C 1
ATOM 4571 O O . VAL A 1 597 ? -0.079 17.625 10.047 1 74.75 597 VAL A O 1
ATOM 4574 N N . THR A 1 598 ? -0.622 19.719 9.523 1 75.81 598 THR A N 1
ATOM 4575 C CA . THR A 1 598 ? -1.03 20.047 10.891 1 75.81 598 THR A CA 1
ATOM 4576 C C . THR A 1 598 ? -2.541 19.906 11.047 1 75.81 598 THR A C 1
ATOM 4578 O O . THR A 1 598 ? -3.109 20.344 12.047 1 75.81 598 THR A O 1
ATOM 4581 N N . VAL A 1 599 ? -3.129 19.391 9.992 1 69.81 599 VAL A N 1
ATOM 4582 C CA . VAL A 1 599 ? -4.559 19.109 10.07 1 69.81 599 VAL A CA 1
ATOM 4583 C C . VAL A 1 599 ? -4.836 17.688 9.625 1 69.81 599 VAL A C 1
ATOM 4585 O O . VAL A 1 599 ? -4.086 17.125 8.82 1 69.81 599 VAL A O 1
ATOM 4588 N N . GLU A 1 600 ? -5.852 17.125 10.172 1 75.62 600 GLU A N 1
ATOM 4589 C CA . GLU A 1 600 ? -6.199 15.75 9.828 1 75.62 600 GLU A CA 1
ATOM 4590 C C . GLU A 1 600 ? -6.84 15.664 8.445 1 75.62 600 GLU A C 1
ATOM 4592 O O . GLU A 1 600 ? -7.598 16.562 8.055 1 75.62 600 GLU A O 1
ATOM 4597 N N . MET B 1 1 ? 2.939 -19.422 -13.766 1 70.19 1 MET B N 1
ATOM 4598 C CA . MET B 1 1 ? 1.49 -19.547 -13.883 1 70.19 1 MET B CA 1
ATOM 4599 C C . MET B 1 1 ? 1.113 -20.453 -15.047 1 70.19 1 MET B C 1
ATOM 4601 O O . MET B 1 1 ? 0.105 -20.234 -15.719 1 70.19 1 MET B O 1
ATOM 4605 N N . CYS B 1 2 ? 1.749 -21.438 -15.422 1 87.44 2 CYS B N 1
ATOM 4606 C CA . CYS B 1 2 ? 1.521 -22.266 -16.609 1 87.44 2 CYS B CA 1
ATOM 4607 C C . CYS B 1 2 ? 0.772 -23.531 -16.25 1 87.44 2 CYS B C 1
ATOM 4609 O O . CYS B 1 2 ? 0.572 -23.844 -15.078 1 87.44 2 CYS B O 1
ATOM 4611 N N . GLY B 1 3 ? 0.115 -24.125 -17.266 1 91.81 3 GLY B N 1
ATOM 4612 C CA . GLY B 1 3 ? -0.541 -25.406 -17.094 1 91.81 3 GLY B CA 1
ATOM 4613 C C . GLY B 1 3 ? -0.005 -26.469 -18.031 1 91.81 3 GLY B C 1
ATOM 4614 O O . GLY B 1 3 ? 0.289 -26.203 -19.203 1 91.81 3 GLY B O 1
ATOM 4615 N N . ILE B 1 4 ? 0.197 -27.625 -17.516 1 95.75 4 ILE B N 1
ATOM 4616 C CA . ILE B 1 4 ? 0.642 -28.719 -18.375 1 95.75 4 ILE B CA 1
ATOM 4617 C C . ILE B 1 4 ? -0.367 -29.859 -18.328 1 95.75 4 ILE B C 1
ATOM 4619 O O . ILE B 1 4 ? -1.086 -30.016 -17.328 1 95.75 4 ILE B O 1
ATOM 4623 N N . VAL B 1 5 ? -0.508 -30.562 -19.391 1 97.56 5 VAL B N 1
ATOM 4624 C CA . VAL B 1 5 ? -1.312 -31.766 -19.484 1 97.56 5 VAL B CA 1
ATOM 4625 C C . VAL B 1 5 ? -0.517 -32.875 -20.203 1 97.56 5 VAL B C 1
ATOM 4627 O O . VAL B 1 5 ? 0.425 -32.562 -20.938 1 97.56 5 VAL B O 1
ATOM 4630 N N . GLY B 1 6 ? -0.824 -34.062 -19.906 1 98.06 6 GLY B N 1
ATOM 4631 C CA . GLY B 1 6 ? -0.286 -35.25 -20.578 1 98.06 6 GLY B CA 1
ATOM 4632 C C . GLY B 1 6 ? -1.253 -36.406 -20.594 1 98.06 6 GLY B C 1
ATOM 4633 O O . GLY B 1 6 ? -2.072 -36.562 -19.688 1 98.06 6 GLY B O 1
ATOM 4634 N N . TYR B 1 7 ? -1.182 -37.125 -21.609 1 98.12 7 TYR B N 1
ATOM 4635 C CA . TYR B 1 7 ? -2.023 -38.312 -21.766 1 98.12 7 TYR B CA 1
ATOM 4636 C C . TYR B 1 7 ? -1.25 -39.438 -22.422 1 98.12 7 TYR B C 1
ATOM 4638 O O . TYR B 1 7 ? -0.484 -39.219 -23.359 1 98.12 7 TYR B O 1
ATOM 4646 N N . ILE B 1 8 ? -1.382 -40.625 -21.922 1 97.69 8 ILE B N 1
ATOM 4647 C CA . ILE B 1 8 ? -0.883 -41.844 -22.562 1 97.69 8 ILE B CA 1
ATOM 4648 C C . ILE B 1 8 ? -1.883 -42.969 -22.375 1 97.69 8 ILE B C 1
ATOM 4650 O O . ILE B 1 8 ? -2.227 -43.312 -21.234 1 97.69 8 ILE B O 1
ATOM 4654 N N . GLY B 1 9 ? -2.359 -43.469 -23.453 1 96.19 9 GLY B N 1
ATOM 4655 C CA . GLY B 1 9 ? -3.385 -44.5 -23.375 1 96.19 9 GLY B CA 1
ATOM 4656 C C . GLY B 1 9 ? -3.838 -45 -24.75 1 96.19 9 GLY B C 1
ATOM 4657 O O . GLY B 1 9 ? -3.047 -45.031 -25.688 1 96.19 9 GLY B O 1
ATOM 4658 N N . HIS B 1 10 ? -5.102 -45.469 -24.797 1 92.44 10 HIS B N 1
ATOM 4659 C CA . HIS B 1 10 ? -5.57 -46.094 -26.031 1 92.44 10 HIS B CA 1
ATOM 4660 C C . HIS B 1 10 ? -6.352 -45.125 -26.891 1 92.44 10 HIS B C 1
ATOM 4662 O O . HIS B 1 10 ? -6.574 -45.375 -28.078 1 92.44 10 HIS B O 1
ATOM 4668 N N . LEU B 1 11 ? -6.688 -44 -26.328 1 92.19 11 LEU B N 1
ATOM 4669 C CA . LEU B 1 11 ? -7.465 -43.031 -27.078 1 92.19 11 LEU B CA 1
ATOM 4670 C C . LEU B 1 11 ? -6.547 -42.062 -27.797 1 92.19 11 LEU B C 1
ATOM 4672 O O . LEU B 1 11 ? -5.348 -42 -27.516 1 92.19 11 LEU B O 1
ATOM 4676 N N . ASP B 1 12 ? -7.168 -41.406 -28.797 1 93.19 12 ASP B N 1
ATOM 4677 C CA . ASP B 1 12 ? -6.414 -40.312 -29.422 1 93.19 12 ASP B CA 1
ATOM 4678 C C . ASP B 1 12 ? -6.129 -39.188 -28.438 1 93.19 12 ASP B C 1
ATOM 4680 O O . ASP B 1 12 ? -7.051 -38.656 -27.844 1 93.19 12 ASP B O 1
ATOM 4684 N N . ALA B 1 13 ? -4.91 -38.781 -28.375 1 95.5 13 ALA B N 1
ATOM 4685 C CA . ALA B 1 13 ? -4.43 -37.906 -27.328 1 95.5 13 ALA B CA 1
ATOM 4686 C C . ALA B 1 13 ? -4.812 -36.438 -27.625 1 95.5 13 ALA B C 1
ATOM 4688 O O . ALA B 1 13 ? -4.992 -35.656 -26.703 1 95.5 13 ALA B O 1
ATOM 4689 N N . LYS B 1 14 ? -4.961 -36.062 -28.859 1 96 14 LYS B N 1
ATOM 4690 C CA . LYS B 1 14 ? -5.035 -34.688 -29.281 1 96 14 LYS B CA 1
ATOM 4691 C C . LYS B 1 14 ? -6.199 -33.969 -28.609 1 96 14 LYS B C 1
ATOM 4693 O O . LYS B 1 14 ? -6.008 -32.938 -27.922 1 96 14 LYS B O 1
ATOM 4698 N N . GLU B 1 15 ? -7.355 -34.531 -28.734 1 95.5 15 GLU B N 1
ATOM 4699 C CA . GLU B 1 15 ? -8.547 -33.875 -28.219 1 95.5 15 GLU B CA 1
ATOM 4700 C C . GLU B 1 15 ? -8.539 -33.844 -26.688 1 95.5 15 GLU B C 1
ATOM 4702 O O . GLU B 1 15 ? -9.039 -32.906 -26.078 1 95.5 15 GLU B O 1
ATOM 4707 N N . ILE B 1 16 ? -8.016 -34.844 -26.109 1 96.44 16 ILE B N 1
ATOM 4708 C CA . ILE B 1 16 ? -7.91 -34.906 -24.656 1 96.44 16 ILE B CA 1
ATOM 4709 C C . ILE B 1 16 ? -6.992 -33.781 -24.156 1 96.44 16 ILE B C 1
ATOM 4711 O O . ILE B 1 16 ? -7.316 -33.094 -23.188 1 96.44 16 ILE B O 1
ATOM 4715 N N . LEU B 1 17 ? -5.898 -33.625 -24.891 1 97.88 17 LEU B N 1
ATOM 4716 C CA . LEU B 1 17 ? -4.938 -32.594 -24.531 1 97.88 17 LEU B CA 1
ATOM 4717 C C . LEU B 1 17 ? -5.531 -31.188 -24.734 1 97.88 17 LEU B C 1
ATOM 4719 O O . LEU B 1 17 ? -5.406 -30.328 -23.875 1 97.88 17 LEU B O 1
ATOM 4723 N N . LEU B 1 18 ? -6.199 -31 -25.828 1 97.12 18 LEU B N 1
ATOM 4724 C CA . LEU B 1 18 ? -6.758 -29.703 -26.156 1 97.12 18 LEU B CA 1
ATOM 4725 C C . LEU B 1 18 ? -7.863 -29.312 -25.188 1 97.12 18 LEU B C 1
ATOM 4727 O O . LEU B 1 18 ? -7.914 -28.188 -24.703 1 97.12 18 LEU B O 1
ATOM 4731 N N . LYS B 1 19 ? -8.688 -30.25 -24.812 1 95.5 19 LYS B N 1
ATOM 4732 C CA . LYS B 1 19 ? -9.75 -30 -23.844 1 95.5 19 LYS B CA 1
ATOM 4733 C C . LYS B 1 19 ? -9.172 -29.734 -22.453 1 95.5 19 LYS B C 1
ATOM 4735 O O . LYS B 1 19 ? -9.68 -28.891 -21.719 1 95.5 19 LYS B O 1
ATOM 4740 N N . GLY B 1 20 ? -8.188 -30.516 -22.156 1 95.25 20 GLY B N 1
ATOM 4741 C CA . GLY B 1 20 ? -7.508 -30.266 -20.891 1 95.25 20 GLY B CA 1
ATOM 4742 C C . GLY B 1 20 ? -6.887 -28.891 -20.797 1 95.25 20 GLY B C 1
ATOM 4743 O O . GLY B 1 20 ? -7.02 -28.203 -19.781 1 95.25 20 GLY B O 1
ATOM 4744 N N . LEU B 1 21 ? -6.215 -28.469 -21.859 1 95.88 21 LEU B N 1
ATOM 4745 C CA . LEU B 1 21 ? -5.578 -27.156 -21.906 1 95.88 21 LEU B CA 1
ATOM 4746 C C . LEU B 1 21 ? -6.617 -26.031 -21.859 1 95.88 21 LEU B C 1
ATOM 4748 O O . LEU B 1 21 ? -6.375 -24.969 -21.281 1 95.88 21 LEU B O 1
ATOM 4752 N N . GLU B 1 22 ? -7.746 -26.266 -22.453 1 93.25 22 GLU B N 1
ATOM 4753 C CA . GLU B 1 22 ? -8.828 -25.297 -22.406 1 93.25 22 GLU B CA 1
ATOM 4754 C C . GLU B 1 22 ? -9.273 -25.031 -20.969 1 93.25 22 GLU B C 1
ATOM 4756 O O . GLU B 1 22 ? -9.562 -23.891 -20.609 1 93.25 22 GLU B O 1
ATOM 4761 N N . LYS B 1 23 ? -9.281 -26.062 -20.203 1 88.81 23 LYS B N 1
ATOM 4762 C CA . LYS B 1 23 ? -9.68 -25.953 -18.812 1 88.81 23 LYS B CA 1
ATOM 4763 C C . LYS B 1 23 ? -8.602 -25.266 -17.969 1 88.81 23 LYS B C 1
ATOM 4765 O O . LYS B 1 23 ? -8.883 -24.734 -16.906 1 88.81 23 LYS B O 1
ATOM 4770 N N . LEU B 1 24 ? -7.355 -25.266 -18.516 1 90.19 24 LEU B N 1
ATOM 4771 C CA . LEU B 1 24 ? -6.234 -24.688 -17.781 1 90.19 24 LEU B CA 1
ATOM 4772 C C . LEU B 1 24 ? -5.926 -23.281 -18.281 1 90.19 24 LEU B C 1
ATOM 4774 O O . LEU B 1 24 ? -4.969 -22.641 -17.828 1 90.19 24 LEU B O 1
ATOM 4778 N N . GLU B 1 25 ? -6.738 -22.797 -19.156 1 87.69 25 GLU B N 1
ATOM 4779 C CA . GLU B 1 25 ? -6.441 -21.531 -19.797 1 87.69 25 GLU B CA 1
ATOM 4780 C C . GLU B 1 25 ? -6.418 -20.391 -18.797 1 87.69 25 GLU B C 1
ATOM 4782 O O . GLU B 1 25 ? -5.762 -19.359 -19.016 1 87.69 25 GLU B O 1
ATOM 4787 N N . TYR B 1 26 ? -7.066 -20.562 -17.672 1 80.5 26 TYR B N 1
ATOM 4788 C CA . TYR B 1 26 ? -7.098 -19.547 -16.625 1 80.5 26 TYR B CA 1
ATOM 4789 C C . TYR B 1 26 ? -5.727 -19.375 -15.984 1 80.5 26 TYR B C 1
ATOM 4791 O O . TYR B 1 26 ? -5.473 -18.391 -15.297 1 80.5 26 TYR B O 1
ATOM 4799 N N . ARG B 1 27 ? -4.781 -20.312 -16.25 1 85.25 27 ARG B N 1
ATOM 4800 C CA . ARG B 1 27 ? -3.428 -20.266 -15.703 1 85.25 27 ARG B CA 1
ATOM 4801 C C . ARG B 1 27 ? -2.482 -19.516 -16.641 1 85.25 27 ARG B C 1
ATOM 4803 O O . ARG B 1 27 ? -1.362 -19.172 -16.25 1 85.25 27 ARG B O 1
ATOM 4810 N N . GLY B 1 28 ? -2.889 -19.344 -17.844 1 85.75 28 GLY B N 1
ATOM 4811 C CA . GLY B 1 28 ? -2.096 -18.656 -18.844 1 85.75 28 GLY B CA 1
ATOM 4812 C C . GLY B 1 28 ? -2.65 -18.797 -20.25 1 85.75 28 GLY B C 1
ATOM 4813 O O . GLY B 1 28 ? -3.248 -19.828 -20.578 1 85.75 28 GLY B O 1
ATOM 4814 N N . TYR B 1 29 ? -2.404 -17.766 -20.984 1 88.06 29 TYR B N 1
ATOM 4815 C CA . TYR B 1 29 ? -2.961 -17.797 -22.328 1 88.06 29 TYR B CA 1
ATOM 4816 C C . TYR B 1 29 ? -2.084 -17 -23.297 1 88.06 29 TYR B C 1
ATOM 4818 O O . TYR B 1 29 ? -2.578 -16.453 -24.281 1 88.06 29 TYR B O 1
ATOM 4826 N N . ASP B 1 30 ? -0.762 -16.922 -22.953 1 90.5 30 ASP B N 1
ATOM 4827 C CA . ASP B 1 30 ? 0.188 -16.203 -23.797 1 90.5 30 ASP B CA 1
ATOM 4828 C C . ASP B 1 30 ? 0.528 -17.016 -25.047 1 90.5 30 ASP B C 1
ATOM 4830 O O . ASP B 1 30 ? 0.751 -16.453 -26.109 1 90.5 30 ASP B O 1
ATOM 4834 N N . SER B 1 31 ? 0.704 -18.266 -24.859 1 94.69 31 SER B N 1
ATOM 4835 C CA . SER B 1 31 ? 0.944 -19.234 -25.922 1 94.69 31 SER B CA 1
ATOM 4836 C C . SER B 1 31 ? 0.559 -20.641 -25.469 1 94.69 31 SER B C 1
ATOM 4838 O O . SER B 1 31 ? 0.324 -20.875 -24.281 1 94.69 31 SER B O 1
ATOM 4840 N N . ALA B 1 32 ? 0.347 -21.5 -26.422 1 96.75 32 ALA B N 1
ATOM 4841 C CA . ALA B 1 32 ? -0.029 -22.875 -26.125 1 96.75 32 ALA B CA 1
ATOM 4842 C C . ALA B 1 32 ? 0.547 -23.844 -27.141 1 96.75 32 ALA B C 1
ATOM 4844 O O . ALA B 1 32 ? 0.91 -23.438 -28.25 1 96.75 32 ALA B O 1
ATOM 4845 N N . GLY B 1 33 ? 0.686 -25.078 -26.75 1 97.94 33 GLY B N 1
ATOM 4846 C CA . GLY B 1 33 ? 1.16 -26.094 -27.672 1 97.94 33 GLY B CA 1
ATOM 4847 C C . GLY B 1 33 ? 0.985 -27.516 -27.141 1 97.94 33 GLY B C 1
ATOM 4848 O O . GLY B 1 33 ? 0.769 -27.703 -25.953 1 97.94 33 GLY B O 1
ATOM 4849 N N . ILE B 1 34 ? 0.963 -28.438 -28.109 1 98.06 34 ILE B N 1
ATOM 4850 C CA . ILE B 1 34 ? 0.932 -29.859 -27.766 1 98.06 34 ILE B CA 1
ATOM 4851 C C . ILE B 1 34 ? 1.953 -30.609 -28.609 1 98.06 34 ILE B C 1
ATOM 4853 O O . ILE B 1 34 ? 2.354 -30.141 -29.672 1 98.06 34 ILE B O 1
ATOM 4857 N N . ALA B 1 35 ? 2.484 -31.609 -28.078 1 97.88 35 ALA B N 1
ATOM 4858 C CA . ALA B 1 35 ? 3.271 -32.594 -28.781 1 97.88 35 ALA B CA 1
ATOM 4859 C C . ALA B 1 35 ? 2.623 -33.969 -28.688 1 97.88 35 ALA B C 1
ATOM 4861 O O . ALA B 1 35 ? 2.27 -34.438 -27.609 1 97.88 35 ALA B O 1
ATOM 4862 N N . VAL B 1 36 ? 2.41 -34.562 -29.828 1 96.56 36 VAL B N 1
ATOM 4863 C CA . VAL B 1 36 ? 1.831 -35.906 -29.844 1 96.56 36 VAL B CA 1
ATOM 4864 C C . VAL B 1 36 ? 2.797 -36.875 -30.516 1 96.56 36 VAL B C 1
ATOM 4866 O O . VAL B 1 36 ? 3.562 -36.469 -31.406 1 96.56 36 VAL B O 1
ATOM 4869 N N . ALA B 1 37 ? 2.807 -38.031 -29.984 1 92 37 ALA B N 1
ATOM 4870 C CA . ALA B 1 37 ? 3.762 -39.031 -30.469 1 92 37 ALA B CA 1
ATOM 4871 C C . ALA B 1 37 ? 3.041 -40.25 -31.078 1 92 37 ALA B C 1
ATOM 4873 O O . ALA B 1 37 ? 2.025 -40.688 -30.531 1 92 37 ALA B O 1
ATOM 4874 N N . ASN B 1 38 ? 3.529 -40.656 -32.25 1 87.88 38 ASN B N 1
ATOM 4875 C CA . ASN B 1 38 ? 3.082 -41.875 -32.906 1 87.88 38 ASN B CA 1
ATOM 4876 C C . ASN B 1 38 ? 4.238 -42.625 -33.562 1 87.88 38 ASN B C 1
ATOM 4878 O O . ASN B 1 38 ? 5.402 -42.406 -33.219 1 87.88 38 ASN B O 1
ATOM 4882 N N . GLU B 1 39 ? 3.971 -43.531 -34.406 1 83.25 39 GLU B N 1
ATOM 4883 C CA . GLU B 1 39 ? 4.984 -44.375 -35.062 1 83.25 39 GLU B CA 1
ATOM 4884 C C . GLU B 1 39 ? 5.902 -43.562 -35.938 1 83.25 39 GLU B C 1
ATOM 4886 O O . GLU B 1 39 ? 7.047 -43.938 -36.188 1 83.25 39 GLU B O 1
ATOM 4891 N N . GLN B 1 40 ? 5.402 -42.469 -36.375 1 85.25 40 GLN B N 1
ATOM 4892 C CA . GLN B 1 40 ? 6.172 -41.594 -37.281 1 85.25 40 GLN B CA 1
ATOM 4893 C C . GLN B 1 40 ? 7.031 -40.625 -36.5 1 85.25 40 GLN B C 1
ATOM 4895 O O . GLN B 1 40 ? 7.859 -39.906 -37.062 1 85.25 40 GLN B O 1
ATOM 4900 N N . GLY B 1 41 ? 6.887 -40.562 -35.188 1 86.69 41 GLY B N 1
ATOM 4901 C CA . GLY B 1 41 ? 7.68 -39.688 -34.375 1 86.69 41 GLY B CA 1
ATOM 4902 C C . GLY B 1 41 ? 6.836 -38.688 -33.562 1 86.69 41 GLY B C 1
ATOM 4903 O O . GLY B 1 41 ? 5.672 -38.969 -33.281 1 86.69 41 GLY B O 1
ATOM 4904 N N . VAL B 1 42 ? 7.504 -37.625 -33.156 1 93.62 42 VAL B N 1
ATOM 4905 C CA . VAL B 1 42 ? 6.832 -36.594 -32.344 1 93.62 42 VAL B CA 1
ATOM 4906 C C . VAL B 1 42 ? 6.406 -35.438 -33.219 1 93.62 42 VAL B C 1
ATOM 4908 O O . VAL B 1 42 ? 7.203 -34.906 -34 1 93.62 42 VAL B O 1
ATOM 4911 N N . HIS B 1 43 ? 5.156 -35.094 -33.156 1 95.44 43 HIS B N 1
ATOM 4912 C CA . HIS B 1 43 ? 4.59 -33.969 -33.844 1 95.44 43 HIS B CA 1
ATOM 4913 C C . HIS B 1 43 ? 4.277 -32.812 -32.906 1 95.44 43 HIS B C 1
ATOM 4915 O O . HIS B 1 43 ? 3.461 -32.969 -31.984 1 95.44 43 HIS B O 1
ATOM 4921 N N . VAL B 1 44 ? 4.93 -31.688 -33.188 1 97.25 44 VAL B N 1
ATOM 4922 C CA . VAL B 1 44 ? 4.777 -30.531 -32.312 1 97.25 44 VAL B CA 1
ATOM 4923 C C . VAL B 1 44 ? 3.912 -29.469 -32.969 1 97.25 44 VAL B C 1
ATOM 4925 O O . VAL B 1 44 ? 4.145 -29.109 -34.125 1 97.25 44 VAL B O 1
ATOM 4928 N N . TYR B 1 45 ? 2.904 -29.078 -32.281 1 97.94 45 TYR B N 1
ATOM 4929 C CA . TYR B 1 45 ? 2.057 -27.953 -32.688 1 97.94 45 TYR B CA 1
ATOM 4930 C C . TYR B 1 45 ? 2.059 -26.875 -31.609 1 97.94 45 TYR B C 1
ATOM 4932 O O . TYR B 1 45 ? 1.732 -27.141 -30.438 1 97.94 45 TYR B O 1
ATOM 4940 N N . LYS B 1 46 ? 2.504 -25.719 -31.828 1 97.25 46 LYS B N 1
ATOM 4941 C CA . LYS B 1 46 ? 2.48 -24.625 -30.859 1 97.25 46 LYS B CA 1
ATOM 4942 C C . LYS B 1 46 ? 2.205 -23.281 -31.531 1 97.25 46 LYS B C 1
ATOM 4944 O O . LYS B 1 46 ? 2.375 -23.141 -32.75 1 97.25 46 LYS B O 1
ATOM 4949 N N . GLU B 1 47 ? 1.616 -22.422 -30.828 1 95.5 47 GLU B N 1
ATOM 4950 C CA . GLU B 1 47 ? 1.203 -21.125 -31.359 1 95.5 47 GLU B CA 1
ATOM 4951 C C . GLU B 1 47 ? 1.118 -20.078 -30.266 1 95.5 47 GLU B C 1
ATOM 4953 O O . GLU B 1 47 ? 0.907 -20.406 -29.094 1 95.5 47 GLU B O 1
ATOM 4958 N N . LYS B 1 48 ? 1.458 -18.875 -30.688 1 95 48 LYS B N 1
ATOM 4959 C CA . LYS B 1 48 ? 1.186 -17.75 -29.797 1 95 48 LYS B CA 1
ATOM 4960 C C . LYS B 1 48 ? -0.316 -17.562 -29.594 1 95 48 LYS B C 1
ATOM 4962 O O . LYS B 1 48 ? -1.092 -17.688 -30.547 1 95 48 LYS B O 1
ATOM 4967 N N . GLY B 1 49 ? -0.703 -17.312 -28.375 1 92.44 49 GLY B N 1
ATOM 4968 C CA . GLY B 1 49 ? -2.104 -17 -28.141 1 92.44 49 GLY B CA 1
ATOM 4969 C C . GLY B 1 49 ? -2.834 -18.062 -27.344 1 92.44 49 GLY B C 1
ATOM 4970 O O . GLY B 1 49 ? -2.225 -18.781 -26.547 1 92.44 49 GLY B O 1
ATOM 4971 N N . ARG B 1 50 ? -4.203 -18.109 -27.578 1 90.62 50 ARG B N 1
ATOM 4972 C CA . ARG B 1 50 ? -5.098 -18.938 -26.766 1 90.62 50 ARG B CA 1
ATOM 4973 C C . ARG B 1 50 ? -5.223 -20.344 -27.344 1 90.62 50 ARG B C 1
ATOM 4975 O O . ARG B 1 50 ? -4.668 -20.625 -28.406 1 90.62 50 ARG B O 1
ATOM 4982 N N . ILE B 1 51 ? -5.871 -21.188 -26.641 1 93.81 51 ILE B N 1
ATOM 4983 C CA . ILE B 1 51 ? -6.035 -22.578 -27.047 1 93.81 51 ILE B CA 1
ATOM 4984 C C . ILE B 1 51 ? -6.812 -22.641 -28.359 1 93.81 51 ILE B C 1
ATOM 4986 O O . ILE B 1 51 ? -6.566 -23.516 -29.188 1 93.81 51 ILE B O 1
ATOM 4990 N N . ALA B 1 52 ? -7.711 -21.641 -28.5 1 93.5 52 ALA B N 1
ATOM 4991 C CA . ALA B 1 52 ? -8.445 -21.578 -29.766 1 93.5 52 ALA B CA 1
ATOM 4992 C C . ALA B 1 52 ? -7.492 -21.422 -30.953 1 93.5 52 ALA B C 1
ATOM 4994 O O . ALA B 1 52 ? -7.711 -22 -32 1 93.5 52 ALA B O 1
ATOM 4995 N N . ASP B 1 53 ? -6.484 -20.625 -30.812 1 95.06 53 ASP B N 1
ATOM 4996 C CA . ASP B 1 53 ? -5.473 -20.438 -31.859 1 95.06 53 ASP B CA 1
ATOM 4997 C C . ASP B 1 53 ? -4.699 -21.734 -32.094 1 95.06 53 ASP B C 1
ATOM 4999 O O . ASP B 1 53 ? -4.375 -22.062 -33.25 1 95.06 53 ASP B O 1
ATOM 5003 N N . LEU B 1 54 ? -4.391 -22.406 -31.047 1 96.5 54 LEU B N 1
ATOM 5004 C CA . LEU B 1 54 ? -3.686 -23.688 -31.156 1 96.5 54 LEU B CA 1
ATOM 5005 C C . LEU B 1 54 ? -4.512 -24.703 -31.938 1 96.5 54 LEU B C 1
ATOM 5007 O O . LEU B 1 54 ? -3.973 -25.422 -32.781 1 96.5 54 LEU B O 1
ATOM 5011 N N . ARG B 1 55 ? -5.793 -24.75 -31.641 1 95.69 55 ARG B N 1
ATOM 5012 C CA . ARG B 1 55 ? -6.684 -25.703 -32.312 1 95.69 55 ARG B CA 1
ATOM 5013 C C . ARG B 1 55 ? -6.621 -25.531 -33.812 1 95.69 55 ARG B C 1
ATOM 5015 O O . ARG B 1 55 ? -6.75 -26.5 -34.562 1 95.69 55 ARG B O 1
ATOM 5022 N N . GLU B 1 56 ? -6.387 -24.359 -34.281 1 95.69 56 GLU B N 1
ATOM 5023 C CA . GLU B 1 56 ? -6.371 -24.047 -35.719 1 95.69 56 GLU B CA 1
ATOM 5024 C C . GLU B 1 56 ? -5.145 -24.656 -36.375 1 95.69 56 GLU B C 1
ATOM 5026 O O . GLU B 1 56 ? -5.168 -24.938 -37.594 1 95.69 56 GLU B O 1
ATOM 5031 N N . VAL B 1 57 ? -4.113 -24.828 -35.656 1 96.56 57 VAL B N 1
ATOM 5032 C CA . VAL B 1 57 ? -2.867 -25.234 -36.312 1 96.56 57 VAL B CA 1
ATOM 5033 C C . VAL B 1 57 ? -2.633 -26.734 -36.094 1 96.56 57 VAL B C 1
ATOM 5035 O O . VAL B 1 57 ? -1.8 -27.344 -36.75 1 96.56 57 VAL B O 1
ATOM 5038 N N . VAL B 1 58 ? -3.375 -27.344 -35.219 1 96.69 58 VAL B N 1
ATOM 5039 C CA . VAL B 1 58 ? -3.209 -28.75 -34.906 1 96.69 58 VAL B CA 1
ATOM 5040 C C . VAL B 1 58 ? -3.738 -29.594 -36.062 1 96.69 58 VAL B C 1
ATOM 5042 O O . VAL B 1 58 ? -4.863 -29.391 -36.531 1 96.69 58 VAL B O 1
ATOM 5045 N N . ASP B 1 59 ? -2.982 -30.516 -36.594 1 94.19 59 ASP B N 1
ATOM 5046 C CA . ASP B 1 59 ? -3.379 -31.406 -37.656 1 94.19 59 ASP B CA 1
ATOM 5047 C C . ASP B 1 59 ? -4.258 -32.562 -37.125 1 94.19 59 ASP B C 1
ATOM 5049 O O . ASP B 1 59 ? -3.75 -33.531 -36.562 1 94.19 59 ASP B O 1
ATOM 5053 N N . GLN B 1 60 ? -5.449 -32.562 -37.5 1 90.94 60 GLN B N 1
ATOM 5054 C CA . GLN B 1 60 ? -6.434 -33.469 -36.938 1 90.94 60 GLN B CA 1
ATOM 5055 C C . GLN B 1 60 ? -6.289 -34.875 -37.562 1 90.94 60 GLN B C 1
ATOM 5057 O O . GLN B 1 60 ? -6.836 -35.844 -37.031 1 90.94 60 GLN B O 1
ATOM 5062 N N . THR B 1 61 ? -5.504 -35.031 -38.5 1 91.94 61 THR B N 1
ATOM 5063 C CA . THR B 1 61 ? -5.355 -36.312 -39.188 1 91.94 61 THR B CA 1
ATOM 5064 C C . THR B 1 61 ? -4.289 -37.156 -38.5 1 91.94 61 THR B C 1
ATOM 5066 O O . THR B 1 61 ? -4.195 -38.344 -38.75 1 91.94 61 THR B O 1
ATOM 5069 N N . VAL B 1 62 ? -3.547 -36.531 -37.688 1 93.12 62 VAL B N 1
ATOM 5070 C CA . VAL B 1 62 ? -2.482 -37.25 -36.969 1 93.12 62 VAL B CA 1
ATOM 5071 C C . VAL B 1 62 ? -3.053 -37.969 -35.75 1 93.12 62 VAL B C 1
ATOM 5073 O O . VAL B 1 62 ? -3.475 -37.312 -34.781 1 93.12 62 VAL B O 1
ATOM 5076 N N . GLU B 1 63 ? -3.068 -39.25 -35.812 1 92.12 63 GLU B N 1
ATOM 5077 C CA . GLU B 1 63 ? -3.521 -40.031 -34.656 1 92.12 63 GLU B CA 1
ATOM 5078 C C . GLU B 1 63 ? -2.354 -40.406 -33.75 1 92.12 63 GLU B C 1
ATOM 5080 O O . GLU B 1 63 ? -1.278 -40.781 -34.25 1 92.12 63 GLU B O 1
ATOM 5085 N N . SER B 1 64 ? -2.572 -40.188 -32.5 1 93.38 64 SER B N 1
ATOM 5086 C CA . SER B 1 64 ? -1.526 -40.5 -31.516 1 93.38 64 SER B CA 1
ATOM 5087 C C . SER B 1 64 ? -2.121 -40.938 -30.188 1 93.38 64 SER B C 1
ATOM 5089 O O . SER B 1 64 ? -3.182 -40.469 -29.781 1 93.38 64 SER B O 1
ATOM 5091 N N . GLN B 1 65 ? -1.412 -41.875 -29.516 1 93.75 65 GLN B N 1
ATOM 5092 C CA . GLN B 1 65 ? -1.899 -42.406 -28.25 1 93.75 65 GLN B CA 1
ATOM 5093 C C . GLN B 1 65 ? -1.152 -41.812 -27.078 1 93.75 65 GLN B C 1
ATOM 5095 O O . GLN B 1 65 ? -1.348 -42.219 -25.922 1 93.75 65 GLN B O 1
ATOM 5100 N N . ALA B 1 66 ? -0.288 -40.875 -27.344 1 96.25 66 ALA B N 1
ATOM 5101 C CA . ALA B 1 66 ? 0.437 -40.188 -26.281 1 96.25 66 ALA B CA 1
ATOM 5102 C C . ALA B 1 66 ? 0.729 -38.75 -26.656 1 96.25 66 ALA B C 1
ATOM 5104 O O . ALA B 1 66 ? 0.948 -38.438 -27.828 1 96.25 66 ALA B O 1
ATOM 5105 N N . GLY B 1 67 ? 0.713 -37.906 -25.641 1 97.31 67 GLY B N 1
ATOM 5106 C CA . GLY B 1 67 ? 1.002 -36.5 -25.891 1 97.31 67 GLY B CA 1
ATOM 5107 C C . GLY B 1 67 ? 1.161 -35.688 -24.625 1 97.31 67 GLY B C 1
ATOM 5108 O O . GLY B 1 67 ? 0.818 -36.125 -23.547 1 97.31 67 GLY B O 1
ATOM 5109 N N . ILE B 1 68 ? 1.801 -34.531 -24.766 1 98.12 68 ILE B N 1
ATOM 5110 C CA . ILE B 1 68 ? 1.945 -33.562 -23.703 1 98.12 68 ILE B CA 1
ATOM 5111 C C . ILE B 1 68 ? 1.545 -32.188 -24.219 1 98.12 68 ILE B C 1
ATOM 5113 O O . ILE B 1 68 ? 1.575 -31.922 -25.422 1 98.12 68 ILE B O 1
ATOM 5117 N N . GLY B 1 69 ? 1.067 -31.359 -23.328 1 98.06 69 GLY B N 1
ATOM 5118 C CA . GLY B 1 69 ? 0.603 -30.031 -23.703 1 98.06 69 GLY B CA 1
ATOM 5119 C C . GLY B 1 69 ? 0.897 -28.984 -22.641 1 98.06 69 GLY B C 1
ATOM 5120 O O . GLY B 1 69 ? 1.213 -29.312 -21.5 1 98.06 69 GLY B O 1
ATOM 5121 N N . HIS B 1 70 ? 0.888 -27.75 -23.109 1 97.19 70 HIS B N 1
ATOM 5122 C CA . HIS B 1 70 ? 1.27 -26.641 -22.25 1 97.19 70 HIS B CA 1
ATOM 5123 C C . HIS B 1 70 ? 0.519 -25.359 -22.641 1 97.19 70 HIS B C 1
ATOM 5125 O O . HIS B 1 70 ? 0.332 -25.078 -23.828 1 97.19 70 HIS B O 1
ATOM 5131 N N . THR B 1 71 ? -0.072 -24.688 -21.672 1 94.94 71 THR B N 1
ATOM 5132 C CA . THR B 1 71 ? -0.53 -23.312 -21.828 1 94.94 71 THR B CA 1
ATOM 5133 C C . THR B 1 71 ? 0.33 -22.359 -21 1 94.94 71 THR B C 1
ATOM 5135 O O . THR B 1 71 ? 0.642 -22.641 -19.844 1 94.94 71 THR B O 1
ATOM 5138 N N . ARG B 1 72 ? 0.686 -21.219 -21.547 1 91.69 72 ARG B N 1
ATOM 5139 C CA . ARG B 1 72 ? 1.829 -20.469 -21.047 1 91.69 72 ARG B CA 1
ATOM 5140 C C . ARG B 1 72 ? 1.393 -19.109 -20.484 1 91.69 72 ARG B C 1
ATOM 5142 O O . ARG B 1 72 ? 0.59 -18.406 -21.109 1 91.69 72 ARG B O 1
ATOM 5149 N N . TRP B 1 73 ? 1.907 -18.812 -19.344 1 87.62 73 TRP B N 1
ATOM 5150 C CA . TRP B 1 73 ? 2.074 -17.453 -18.859 1 87.62 73 TRP B CA 1
ATOM 5151 C C . TRP B 1 73 ? 3.545 -17.047 -18.859 1 87.62 73 TRP B C 1
ATOM 5153 O O . TRP B 1 73 ? 4.348 -17.594 -18.094 1 87.62 73 TRP B O 1
ATOM 5163 N N . ALA B 1 74 ? 3.961 -16.125 -19.625 1 84.19 74 ALA B N 1
ATOM 5164 C CA . ALA B 1 74 ? 5.359 -15.867 -19.969 1 84.19 74 ALA B CA 1
ATOM 5165 C C . ALA B 1 74 ? 6.117 -15.312 -18.766 1 84.19 74 ALA B C 1
ATOM 5167 O O . ALA B 1 74 ? 5.742 -14.281 -18.203 1 84.19 74 ALA B O 1
ATOM 5168 N N . THR B 1 75 ? 7.102 -15.945 -18.391 1 82.44 75 THR B N 1
ATOM 5169 C CA . THR B 1 75 ? 8.047 -15.477 -17.391 1 82.44 75 THR B CA 1
ATOM 5170 C C . THR B 1 75 ? 9.375 -15.086 -18.031 1 82.44 75 THR B C 1
ATOM 5172 O O . THR B 1 75 ? 9.953 -14.055 -17.688 1 82.44 75 THR B O 1
ATOM 5175 N N . HIS B 1 76 ? 9.875 -15.961 -18.922 1 86.06 76 HIS B N 1
ATOM 5176 C CA . HIS B 1 76 ? 11.078 -15.711 -19.703 1 86.06 76 HIS B CA 1
ATOM 5177 C C . HIS B 1 76 ? 10.758 -15.648 -21.203 1 86.06 76 HIS B C 1
ATOM 5179 O O . HIS B 1 76 ? 10.156 -16.578 -21.75 1 86.06 76 HIS B O 1
ATOM 5185 N N . GLY B 1 77 ? 11.164 -14.586 -21.766 1 88 77 GLY B N 1
ATOM 5186 C CA . GLY B 1 77 ? 10.906 -14.453 -23.188 1 88 77 GLY B CA 1
ATOM 5187 C C . GLY B 1 77 ? 9.484 -14.008 -23.5 1 88 77 GLY B C 1
ATOM 5188 O O . GLY B 1 77 ? 8.539 -14.43 -22.828 1 88 77 GLY B O 1
ATOM 5189 N N . GLU B 1 78 ? 9.305 -13.219 -24.438 1 88.81 78 GLU B N 1
ATOM 5190 C CA . GLU B 1 78 ? 7.992 -12.688 -24.812 1 88.81 78 GLU B CA 1
ATOM 5191 C C . GLU B 1 78 ? 7.102 -13.781 -25.391 1 88.81 78 GLU B C 1
ATOM 5193 O O . GLU B 1 78 ? 7.598 -14.805 -25.875 1 88.81 78 GLU B O 1
ATOM 5198 N N . PRO B 1 79 ? 5.789 -13.641 -25.344 1 89.38 79 PRO B N 1
ATOM 5199 C CA . PRO B 1 79 ? 4.902 -14.594 -26.016 1 89.38 79 PRO B CA 1
ATOM 5200 C C . PRO B 1 79 ? 5.172 -14.68 -27.516 1 89.38 79 PRO B C 1
ATOM 5202 O O . PRO B 1 79 ? 5.133 -13.664 -28.219 1 89.38 79 PRO B O 1
ATOM 5205 N N . SER B 1 80 ? 5.598 -15.805 -27.984 1 92.88 80 SER B N 1
ATOM 5206 C CA . SER B 1 80 ? 5.906 -16.062 -29.391 1 92.88 80 SER B CA 1
ATOM 5207 C C . SER B 1 80 ? 5.863 -17.547 -29.703 1 92.88 80 SER B C 1
ATOM 5209 O O . SER B 1 80 ? 5.809 -18.375 -28.797 1 92.88 80 SER B O 1
ATOM 5211 N N . PHE B 1 81 ? 5.875 -17.797 -30.953 1 94.38 81 PHE B N 1
ATOM 5212 C CA . PHE B 1 81 ? 5.953 -19.188 -31.422 1 94.38 81 PHE B CA 1
ATOM 5213 C C . PHE B 1 81 ? 7.215 -19.859 -30.891 1 94.38 81 PHE B C 1
ATOM 5215 O O . PHE B 1 81 ? 7.16 -20.969 -30.375 1 94.38 81 PHE B O 1
ATOM 5222 N N . LEU B 1 82 ? 8.312 -19.156 -30.984 1 94.38 82 LEU B N 1
ATOM 5223 C CA . LEU B 1 82 ? 9.609 -19.719 -30.609 1 94.38 82 LEU B CA 1
ATOM 5224 C C . LEU B 1 82 ? 9.68 -20 -29.109 1 94.38 82 LEU B C 1
ATOM 5226 O O . LEU B 1 82 ? 10.312 -20.953 -28.688 1 94.38 82 LEU B O 1
ATOM 5230 N N . ASN B 1 83 ? 9.008 -19.219 -28.328 1 94.88 83 ASN B N 1
ATOM 5231 C CA . ASN B 1 83 ? 9.078 -19.328 -26.875 1 94.88 83 ASN B CA 1
ATOM 5232 C C . ASN B 1 83 ? 7.945 -20.172 -26.312 1 94.88 83 ASN B C 1
ATOM 5234 O O . ASN B 1 83 ? 7.914 -20.469 -25.109 1 94.88 83 ASN B O 1
ATOM 5238 N N . ALA B 1 84 ? 7.023 -20.562 -27.188 1 96.06 84 ALA B N 1
ATOM 5239 C CA . ALA B 1 84 ? 5.922 -21.422 -26.75 1 96.06 84 ALA B CA 1
ATOM 5240 C C . ALA B 1 84 ? 6.406 -22.844 -26.5 1 96.06 84 ALA B C 1
ATOM 5242 O O . ALA B 1 84 ? 7.367 -23.297 -27.125 1 96.06 84 ALA B O 1
ATOM 5243 N N . HIS B 1 85 ? 5.824 -23.438 -25.469 1 96.44 85 HIS B N 1
ATOM 5244 C CA . HIS B 1 85 ? 6.062 -24.859 -25.25 1 96.44 85 HIS B CA 1
ATOM 5245 C C . HIS B 1 85 ? 5.184 -25.703 -26.172 1 96.44 85 HIS B C 1
ATOM 5247 O O . HIS B 1 85 ? 4.113 -25.266 -26.594 1 96.44 85 HIS B O 1
ATOM 5253 N N . PRO B 1 86 ? 5.598 -26.984 -26.547 1 97.81 86 PRO B N 1
ATOM 5254 C CA . PRO B 1 86 ? 6.746 -27.75 -26.047 1 97.81 86 PRO B CA 1
ATOM 5255 C C . PRO B 1 86 ? 8.062 -27.312 -26.672 1 97.81 86 PRO B C 1
ATOM 5257 O O . PRO B 1 86 ? 8.078 -26.781 -27.781 1 97.81 86 PRO B O 1
ATOM 5260 N N . HIS B 1 87 ? 9.133 -27.469 -25.922 1 97.56 87 HIS B N 1
ATOM 5261 C CA . HIS B 1 87 ? 10.484 -27.266 -26.438 1 97.56 87 HIS B CA 1
ATOM 5262 C C . HIS B 1 87 ? 11.141 -28.594 -26.812 1 97.56 87 HIS B C 1
ATOM 5264 O O . HIS B 1 87 ? 10.953 -29.594 -26.109 1 97.56 87 HIS B O 1
ATOM 5270 N N . GLN B 1 88 ? 11.883 -28.547 -27.906 1 96.81 88 GLN B N 1
ATOM 5271 C CA . GLN B 1 88 ? 12.602 -29.75 -28.328 1 96.81 88 GLN B CA 1
ATOM 5272 C C . GLN B 1 88 ? 14.109 -29.547 -28.203 1 96.81 88 GLN B C 1
ATOM 5274 O O . GLN B 1 88 ? 14.609 -28.438 -28.312 1 96.81 88 GLN B O 1
ATOM 5279 N N . SER B 1 89 ? 14.766 -30.656 -27.938 1 95.81 89 SER B N 1
ATOM 5280 C CA . SER B 1 89 ? 16.219 -30.625 -27.922 1 95.81 89 SER B CA 1
ATOM 5281 C C . SER B 1 89 ? 16.797 -30.406 -29.312 1 95.81 89 SER B C 1
ATOM 5283 O O . SER B 1 89 ? 16.062 -30.438 -30.312 1 95.81 89 SER B O 1
ATOM 5285 N N . ALA B 1 90 ? 18.047 -30.156 -29.375 1 93.12 90 ALA B N 1
ATOM 5286 C CA . ALA B 1 90 ? 18.734 -29.781 -30.625 1 93.12 90 ALA B CA 1
ATOM 5287 C C . ALA B 1 90 ? 18.516 -30.828 -31.703 1 93.12 90 ALA B C 1
ATOM 5289 O O . ALA B 1 90 ? 18.281 -30.484 -32.875 1 93.12 90 ALA B O 1
ATOM 5290 N N . LEU B 1 91 ? 18.531 -32.094 -31.375 1 91.38 91 LEU B N 1
ATOM 5291 C CA . LEU B 1 91 ? 18.391 -33.188 -32.344 1 91.38 91 LEU B CA 1
ATOM 5292 C C . LEU B 1 91 ? 16.938 -33.594 -32.5 1 91.38 91 LEU B C 1
ATOM 5294 O O . LEU B 1 91 ? 16.625 -34.5 -33.281 1 91.38 91 LEU B O 1
ATOM 5298 N N . GLY B 1 92 ? 16.078 -33.062 -31.688 1 92.88 92 GLY B N 1
ATOM 5299 C CA . GLY B 1 92 ? 14.656 -33.312 -31.812 1 92.88 92 GLY B CA 1
ATOM 5300 C C . GLY B 1 92 ? 14.203 -34.562 -31.094 1 92.88 92 GLY B C 1
ATOM 5301 O O . GLY B 1 92 ? 13.031 -34.938 -31.172 1 92.88 92 GLY B O 1
ATOM 5302 N N . ARG B 1 93 ? 15.039 -35.156 -30.391 1 94.62 93 ARG B N 1
ATOM 5303 C CA . ARG B 1 93 ? 14.703 -36.438 -29.734 1 94.62 93 ARG B CA 1
ATOM 5304 C C . ARG B 1 93 ? 13.812 -36.188 -28.516 1 94.62 93 ARG B C 1
ATOM 5306 O O . ARG B 1 93 ? 12.898 -36.969 -28.25 1 94.62 93 ARG B O 1
ATOM 5313 N N . PHE B 1 94 ? 14.156 -35.156 -27.812 1 97.25 94 PHE B N 1
ATOM 5314 C CA . PHE B 1 94 ? 13.438 -34.906 -26.578 1 97.25 94 PHE B CA 1
ATOM 5315 C C . PHE B 1 94 ? 12.5 -33.719 -26.719 1 97.25 94 PHE B C 1
ATOM 5317 O O . PHE B 1 94 ? 12.852 -32.719 -27.344 1 97.25 94 PHE B O 1
ATOM 5324 N N . THR B 1 95 ? 11.297 -33.875 -26.266 1 97.81 95 THR B N 1
ATOM 5325 C CA . THR B 1 95 ? 10.273 -32.844 -26.25 1 97.81 95 THR B CA 1
ATOM 5326 C C . THR B 1 95 ? 9.75 -32.625 -24.828 1 97.81 95 THR B C 1
ATOM 5328 O O . THR B 1 95 ? 9.398 -33.594 -24.141 1 97.81 95 THR B O 1
ATOM 5331 N N . LEU B 1 96 ? 9.695 -31.344 -24.391 1 97.56 96 LEU B N 1
ATOM 5332 C CA . LEU B 1 96 ? 9.484 -31.078 -22.969 1 97.56 96 LEU B CA 1
ATOM 5333 C C . LEU B 1 96 ? 8.539 -29.906 -22.766 1 97.56 96 LEU B C 1
ATOM 5335 O O . LEU B 1 96 ? 8.609 -28.906 -23.5 1 97.56 96 LEU B O 1
ATOM 5339 N N . VAL B 1 97 ? 7.582 -30.062 -21.828 1 98 97 VAL B N 1
ATOM 5340 C CA . VAL B 1 97 ? 6.789 -28.938 -21.344 1 98 97 VAL B CA 1
ATOM 5341 C C . VAL B 1 97 ? 7.105 -28.672 -19.875 1 98 97 VAL B C 1
ATOM 5343 O O . VAL B 1 97 ? 7.504 -29.594 -19.156 1 98 97 VAL B O 1
ATOM 5346 N N . HIS B 1 98 ? 7.027 -27.422 -19.484 1 96.38 98 HIS B N 1
ATOM 5347 C CA . HIS B 1 98 ? 7.516 -27.016 -18.172 1 96.38 98 HIS B CA 1
ATOM 5348 C C . HIS B 1 98 ? 6.664 -25.891 -17.594 1 96.38 98 HIS B C 1
ATOM 5350 O O . HIS B 1 98 ? 6.395 -24.906 -18.266 1 96.38 98 HIS B O 1
ATOM 5356 N N . ASN B 1 99 ? 6.07 -26.156 -16.391 1 93.56 99 ASN B N 1
ATOM 5357 C CA . ASN B 1 99 ? 5.469 -25.109 -15.578 1 93.56 99 ASN B CA 1
ATOM 5358 C C . ASN B 1 99 ? 6.352 -24.766 -14.383 1 93.56 99 ASN B C 1
ATOM 5360 O O . ASN B 1 99 ? 6.5 -25.562 -13.461 1 93.56 99 ASN B O 1
ATOM 5364 N N . GLY B 1 100 ? 6.91 -23.625 -14.406 1 91.44 100 GLY B N 1
ATOM 5365 C CA . GLY B 1 100 ? 7.816 -23.188 -13.352 1 91.44 100 GLY B CA 1
ATOM 5366 C C . GLY B 1 100 ? 8.906 -22.266 -13.852 1 91.44 100 GLY B C 1
ATOM 5367 O O . GLY B 1 100 ? 8.828 -21.75 -14.969 1 91.44 100 GLY B O 1
ATOM 5368 N N . VAL B 1 101 ? 9.852 -21.984 -13 1 89.56 101 VAL B N 1
ATOM 5369 C CA . VAL B 1 101 ? 10.969 -21.109 -13.32 1 89.56 101 VAL B CA 1
ATOM 5370 C C . VAL B 1 101 ? 12.281 -21.734 -12.844 1 89.56 101 VAL B C 1
ATOM 5372 O O . VAL B 1 101 ? 12.422 -22.047 -11.656 1 89.56 101 VAL B O 1
ATOM 5375 N N . ILE B 1 102 ? 13.125 -21.922 -13.789 1 93.31 102 ILE B N 1
ATOM 5376 C CA . ILE B 1 102 ? 14.461 -22.391 -13.43 1 93.31 102 ILE B CA 1
ATOM 5377 C C . ILE B 1 102 ? 15.367 -21.203 -13.141 1 93.31 102 ILE B C 1
ATOM 5379 O O . ILE B 1 102 ? 15.828 -20.531 -14.07 1 93.31 102 ILE B O 1
ATOM 5383 N N . GLU B 1 103 ? 15.695 -21.062 -11.93 1 86.12 103 GLU B N 1
ATOM 5384 C CA . GLU B 1 103 ? 16.375 -19.859 -11.453 1 86.12 103 GLU B CA 1
ATOM 5385 C C . GLU B 1 103 ? 17.844 -19.859 -11.867 1 86.12 103 GLU B C 1
ATOM 5387 O O . GLU B 1 103 ? 18.422 -18.797 -12.102 1 86.12 103 GLU B O 1
ATOM 5392 N N . ASN B 1 104 ? 18.453 -21 -11.945 1 90.31 104 ASN B N 1
ATOM 5393 C CA . ASN B 1 104 ? 19.891 -21.078 -12.227 1 90.31 104 ASN B CA 1
ATOM 5394 C C . ASN B 1 104 ? 20.156 -21.453 -13.68 1 90.31 104 ASN B C 1
ATOM 5396 O O . ASN B 1 104 ? 21.156 -22.125 -13.977 1 90.31 104 ASN B O 1
ATOM 5400 N N . TYR B 1 105 ? 19.266 -21.094 -14.57 1 92 105 TYR B N 1
ATOM 5401 C CA . TYR B 1 105 ? 19.375 -21.516 -15.961 1 92 105 TYR B CA 1
ATOM 5402 C C . TYR B 1 105 ? 20.641 -20.938 -16.609 1 92 105 TYR B C 1
ATOM 5404 O O . TYR B 1 105 ? 21.25 -21.578 -17.469 1 92 105 TYR B O 1
ATOM 5412 N N . VAL B 1 106 ? 21.047 -19.734 -16.172 1 86.88 106 VAL B N 1
ATOM 5413 C CA . VAL B 1 106 ? 22.234 -19.109 -16.734 1 86.88 106 VAL B CA 1
ATOM 5414 C C . VAL B 1 106 ? 23.469 -19.922 -16.391 1 86.88 106 VAL B C 1
ATOM 5416 O O . VAL B 1 106 ? 24.328 -20.156 -17.25 1 86.88 106 VAL B O 1
ATOM 5419 N N . GLN B 1 107 ? 23.562 -20.219 -15.141 1 88.62 107 GLN B N 1
ATOM 5420 C CA . GLN B 1 107 ? 24.672 -21.031 -14.672 1 88.62 107 GLN B CA 1
ATOM 5421 C C . GLN B 1 107 ? 24.703 -22.391 -15.383 1 88.62 107 GLN B C 1
ATOM 5423 O O . GLN B 1 107 ? 25.766 -22.859 -15.773 1 88.62 107 GLN B O 1
ATOM 5428 N N . LEU B 1 108 ? 23.594 -23.031 -15.547 1 95.56 108 LEU B N 1
ATOM 5429 C CA . LEU B 1 108 ? 23.484 -24.328 -16.188 1 95.56 108 LEU B CA 1
ATOM 5430 C C . LEU B 1 108 ? 23.906 -24.25 -17.656 1 95.56 108 LEU B C 1
ATOM 5432 O O . LEU B 1 108 ? 24.594 -25.141 -18.156 1 95.56 108 LEU B O 1
ATOM 5436 N N . LYS B 1 109 ? 23.484 -23.188 -18.266 1 93.94 109 LYS B N 1
ATOM 5437 C CA . LYS B 1 109 ? 23.859 -22.969 -19.656 1 93.94 109 LYS B CA 1
ATOM 5438 C C . LYS B 1 109 ? 25.375 -22.891 -19.812 1 93.94 109 LYS B C 1
ATOM 5440 O O . LYS B 1 109 ? 25.953 -23.516 -20.703 1 93.94 109 LYS B O 1
ATOM 5445 N N . ARG B 1 110 ? 25.969 -22.156 -18.953 1 91.69 110 ARG B N 1
ATOM 5446 C CA . ARG B 1 110 ? 27.406 -21.953 -18.984 1 91.69 110 ARG B CA 1
ATOM 5447 C C . ARG B 1 110 ? 28.156 -23.266 -18.703 1 91.69 110 ARG B C 1
ATOM 5449 O O . ARG B 1 110 ? 29.172 -23.547 -19.312 1 91.69 110 ARG B O 1
ATOM 5456 N N . GLU B 1 111 ? 27.641 -24.016 -17.828 1 94.25 111 GLU B N 1
ATOM 5457 C CA . GLU B 1 111 ? 28.344 -25.188 -17.344 1 94.25 111 GLU B CA 1
ATOM 5458 C C . GLU B 1 111 ? 28.125 -26.375 -18.281 1 94.25 111 GLU B C 1
ATOM 5460 O O . GLU B 1 111 ? 29.031 -27.188 -18.469 1 94.25 111 GLU B O 1
ATOM 5465 N N . TYR B 1 112 ? 26.938 -26.516 -18.859 1 95.5 112 TYR B N 1
ATOM 5466 C CA . TYR B 1 112 ? 26.625 -27.781 -19.516 1 95.5 112 TYR B CA 1
ATOM 5467 C C . TYR B 1 112 ? 26.328 -27.562 -21 1 95.5 112 TYR B C 1
ATOM 5469 O O . TYR B 1 112 ? 26.312 -28.516 -21.781 1 95.5 112 TYR B O 1
ATOM 5477 N N . LEU B 1 113 ? 26.047 -26.266 -21.422 1 95.31 113 LEU B N 1
ATOM 5478 C CA . LEU B 1 113 ? 25.547 -26.031 -22.781 1 95.31 113 LEU B CA 1
ATOM 5479 C C . LEU B 1 113 ? 26.422 -25.031 -23.516 1 95.31 113 LEU B C 1
ATOM 5481 O O . LEU B 1 113 ? 25.922 -24.203 -24.281 1 95.31 113 LEU B O 1
ATOM 5485 N N . GLU B 1 114 ? 27.594 -24.922 -23.219 1 89.44 114 GLU B N 1
ATOM 5486 C CA . GLU B 1 114 ? 28.516 -23.953 -23.812 1 89.44 114 GLU B CA 1
ATOM 5487 C C . GLU B 1 114 ? 28.5 -24.031 -25.328 1 89.44 114 GLU B C 1
ATOM 5489 O O . GLU B 1 114 ? 28.547 -23 -26.016 1 89.44 114 GLU B O 1
ATOM 5494 N N . ASN B 1 115 ? 28.391 -25.203 -25.906 1 88.5 115 ASN B N 1
ATOM 5495 C CA . ASN B 1 115 ? 28.484 -25.359 -27.359 1 88.5 115 ASN B CA 1
ATOM 5496 C C . ASN B 1 115 ? 27.125 -25.688 -27.969 1 88.5 115 ASN B C 1
ATOM 5498 O O . ASN B 1 115 ? 27.047 -26.234 -29.078 1 88.5 115 ASN B O 1
ATOM 5502 N N . VAL B 1 116 ? 26.047 -25.375 -27.297 1 92.25 116 VAL B N 1
ATOM 5503 C CA . VAL B 1 116 ? 24.703 -25.672 -27.797 1 92.25 116 VAL B CA 1
ATOM 5504 C C . VAL B 1 116 ? 23.969 -24.359 -28.094 1 92.25 116 VAL B C 1
ATOM 5506 O O . VAL B 1 116 ? 23.906 -23.469 -27.25 1 92.25 116 VAL B O 1
ATOM 5509 N N . GLU B 1 117 ? 23.5 -24.203 -29.25 1 92.06 117 GLU B N 1
ATOM 5510 C CA . GLU B 1 117 ? 22.719 -23.031 -29.625 1 92.06 117 GLU B CA 1
ATOM 5511 C C . GLU B 1 117 ? 21.266 -23.156 -29.188 1 92.06 117 GLU B C 1
ATOM 5513 O O . GLU B 1 117 ? 20.578 -24.125 -29.562 1 92.06 117 GLU B O 1
ATOM 5518 N N . LEU B 1 118 ? 20.828 -22.25 -28.406 1 93.88 118 LEU B N 1
ATOM 5519 C CA . LEU B 1 118 ? 19.438 -22.219 -27.969 1 93.88 118 LEU B CA 1
ATOM 5520 C C . LEU B 1 118 ? 18.562 -21.484 -28.969 1 93.88 118 LEU B C 1
ATOM 5522 O O . LEU B 1 118 ? 19 -20.484 -29.562 1 93.88 118 LEU B O 1
ATOM 5526 N N . LYS B 1 119 ? 17.406 -21.938 -29.172 1 93.62 119 LYS B N 1
ATOM 5527 C CA . LYS B 1 119 ? 16.5 -21.359 -30.156 1 93.62 119 LYS B CA 1
ATOM 5528 C C . LYS B 1 119 ? 15.562 -20.344 -29.516 1 93.62 119 LYS B C 1
ATOM 5530 O O . LYS B 1 119 ? 15.078 -19.438 -30.188 1 93.62 119 LYS B O 1
ATOM 5535 N N . SER B 1 120 ? 15.25 -20.547 -28.25 1 94.25 120 SER B N 1
ATOM 5536 C CA . SER B 1 120 ? 14.281 -19.703 -27.562 1 94.25 120 SER B CA 1
ATOM 5537 C C . SER B 1 120 ? 14.93 -18.938 -26.406 1 94.25 120 SER B C 1
ATOM 5539 O O . SER B 1 120 ? 16.141 -19.047 -26.188 1 94.25 120 SER B O 1
ATOM 5541 N N . ASP B 1 121 ? 14.141 -18.109 -25.781 1 91.19 121 ASP B N 1
ATOM 5542 C CA . ASP B 1 121 ? 14.609 -17.297 -24.656 1 91.19 121 ASP B CA 1
ATOM 5543 C C . ASP B 1 121 ? 14.172 -17.875 -23.328 1 91.19 121 ASP B C 1
ATOM 5545 O O . ASP B 1 121 ? 14.312 -17.25 -22.281 1 91.19 121 ASP B O 1
ATOM 5549 N N . THR B 1 122 ? 13.695 -19.109 -23.391 1 93.44 122 THR B N 1
ATOM 5550 C CA . THR B 1 122 ? 13.062 -19.656 -22.188 1 93.44 122 THR B CA 1
ATOM 5551 C C . THR B 1 122 ? 14.062 -20.453 -21.359 1 93.44 122 THR B C 1
ATOM 5553 O O . THR B 1 122 ? 15.008 -21.031 -21.906 1 93.44 122 THR B O 1
ATOM 5556 N N . ASP B 1 123 ? 13.938 -20.438 -20.094 1 93.06 123 ASP B N 1
ATOM 5557 C CA . ASP B 1 123 ? 14.711 -21.297 -19.188 1 93.06 123 ASP B CA 1
ATOM 5558 C C . ASP B 1 123 ? 14.422 -22.781 -19.453 1 93.06 123 ASP B C 1
ATOM 5560 O O . ASP B 1 123 ? 15.273 -23.641 -19.203 1 93.06 123 ASP B O 1
ATOM 5564 N N . THR B 1 124 ? 13.32 -23.047 -19.984 1 95.12 124 THR B N 1
ATOM 5565 C CA . THR B 1 124 ? 12.859 -24.406 -20.234 1 95.12 124 THR B CA 1
ATOM 5566 C C . THR B 1 124 ? 13.727 -25.094 -21.281 1 95.12 124 THR B C 1
ATOM 5568 O O . THR B 1 124 ? 13.992 -26.297 -21.188 1 95.12 1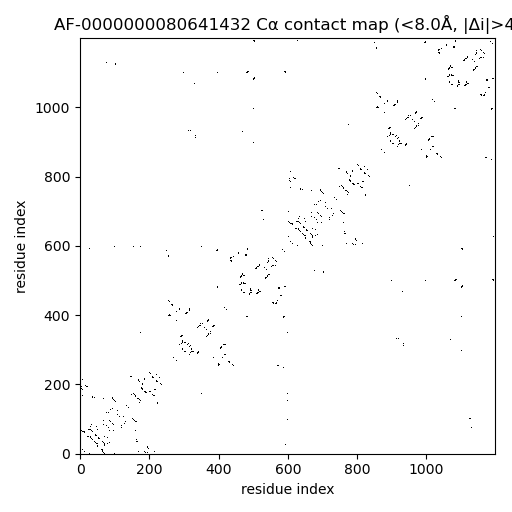24 THR B O 1
ATOM 5571 N N . GLU B 1 125 ? 14.133 -24.344 -22.297 1 96.94 125 GLU B N 1
ATOM 5572 C CA . GLU B 1 125 ? 14.953 -24.938 -23.344 1 96.94 125 GLU B CA 1
ATOM 5573 C C . GLU B 1 125 ? 16.281 -25.438 -22.781 1 96.94 125 GLU B C 1
ATOM 5575 O O . GLU B 1 125 ? 16.828 -26.438 -23.266 1 96.94 125 GLU B O 1
ATOM 5580 N N . VAL B 1 126 ? 16.766 -24.781 -21.75 1 97 126 VAL B N 1
ATOM 5581 C CA . VAL B 1 126 ? 18 -25.203 -21.094 1 97 126 VAL B CA 1
ATOM 5582 C C . VAL B 1 126 ? 17.828 -26.625 -20.547 1 97 126 VAL B C 1
ATOM 5584 O O . VAL B 1 126 ? 18.75 -27.453 -20.656 1 97 126 VAL B O 1
ATOM 5587 N N . VAL B 1 127 ? 16.719 -26.922 -20.047 1 97.81 127 VAL B N 1
ATOM 5588 C CA . VAL B 1 127 ? 16.453 -28.188 -19.406 1 97.81 127 VAL B CA 1
ATOM 5589 C C . VAL B 1 127 ? 16.469 -29.312 -20.438 1 97.81 127 VAL B C 1
ATOM 5591 O O . VAL B 1 127 ? 17.141 -30.328 -20.25 1 97.81 127 VAL B O 1
ATOM 5594 N N . VAL B 1 128 ? 15.789 -29.125 -21.531 1 98.19 128 VAL B N 1
ATOM 5595 C CA . VAL B 1 128 ? 15.672 -30.188 -22.531 1 98.19 128 VAL B CA 1
ATOM 5596 C C . VAL B 1 128 ? 17.016 -30.406 -23.219 1 98.19 128 VAL B C 1
ATOM 5598 O O . VAL B 1 128 ? 17.375 -31.531 -23.562 1 98.19 128 VAL B O 1
ATOM 5601 N N . GLN B 1 129 ? 17.766 -29.297 -23.406 1 98.12 129 GLN B N 1
ATOM 5602 C CA . GLN B 1 129 ? 19.094 -29.422 -23.984 1 98.12 129 GLN B CA 1
ATOM 5603 C C . GLN B 1 129 ? 20.031 -30.188 -23.062 1 98.12 129 GLN B C 1
ATOM 5605 O O . GLN B 1 129 ? 20.859 -30.984 -23.516 1 98.12 129 GLN B O 1
ATOM 5610 N N . MET B 1 130 ? 19.891 -29.922 -21.781 1 98.12 130 MET B N 1
ATOM 5611 C CA . MET B 1 130 ? 20.719 -30.625 -20.797 1 98.12 130 MET B CA 1
ATOM 5612 C C . MET B 1 130 ? 20.438 -32.125 -20.812 1 98.12 130 MET B C 1
ATOM 5614 O O . MET B 1 130 ? 21.359 -32.938 -20.766 1 98.12 130 MET B O 1
ATOM 5618 N N . ILE B 1 131 ? 19.203 -32.5 -20.906 1 98.06 131 ILE B N 1
ATOM 5619 C CA . ILE B 1 131 ? 18.828 -33.906 -20.953 1 98.06 131 ILE B CA 1
ATOM 5620 C C . ILE B 1 131 ? 19.469 -34.594 -22.156 1 98.06 131 ILE B C 1
ATOM 5622 O O . ILE B 1 131 ? 20.047 -35.656 -22.047 1 98.06 131 ILE B O 1
ATOM 5626 N N . GLU B 1 132 ? 19.359 -33.906 -23.281 1 97.19 132 GLU B N 1
ATOM 5627 C CA . GLU B 1 132 ? 19.984 -34.469 -24.484 1 97.19 132 GLU B CA 1
ATOM 5628 C C . GLU B 1 132 ? 21.484 -34.625 -24.297 1 97.19 132 GLU B C 1
ATOM 5630 O O . GLU B 1 132 ? 22.062 -35.625 -24.734 1 97.19 132 GLU B O 1
ATOM 5635 N N . GLN B 1 133 ? 22.156 -33.625 -23.672 1 96.88 133 GLN B N 1
ATOM 5636 C CA . GLN B 1 133 ? 23.594 -33.688 -23.438 1 96.88 133 GLN B CA 1
ATOM 5637 C C . GLN B 1 133 ? 23.953 -34.875 -22.547 1 96.88 133 GLN B C 1
ATOM 5639 O O . GLN B 1 133 ? 24.938 -35.562 -22.797 1 96.88 133 GLN B O 1
ATOM 5644 N N . PHE B 1 134 ? 23.188 -35.094 -21.562 1 97.75 134 PHE B N 1
ATOM 5645 C CA . PHE B 1 134 ? 23.484 -36.188 -20.625 1 97.75 134 PHE B CA 1
ATOM 5646 C C . PHE B 1 134 ? 23.25 -37.531 -21.297 1 97.75 134 PHE B C 1
ATOM 5648 O O . PHE B 1 134 ? 24 -38.5 -21.062 1 97.75 134 PHE B O 1
ATOM 5655 N N . VAL B 1 135 ? 22.219 -37.656 -22.062 1 97.5 135 VAL B N 1
ATOM 5656 C CA . VAL B 1 135 ? 21.984 -38.906 -22.797 1 97.5 135 VAL B CA 1
ATOM 5657 C C . VAL B 1 135 ? 23.094 -39.125 -23.797 1 97.5 135 VAL B C 1
ATOM 5659 O O . VAL B 1 135 ? 23.562 -40.25 -23.969 1 97.5 135 VAL B O 1
ATOM 5662 N N . ALA B 1 136 ? 23.469 -38.062 -24.484 1 95.44 136 ALA B N 1
ATOM 5663 C CA . ALA B 1 136 ? 24.609 -38.156 -25.406 1 95.44 136 ALA B CA 1
ATOM 5664 C C . ALA B 1 136 ? 25.859 -38.594 -24.672 1 95.44 136 ALA B C 1
ATOM 5666 O O . ALA B 1 136 ? 26.75 -39.25 -25.266 1 95.44 136 ALA B O 1
ATOM 5667 N N . GLY B 1 137 ? 25.938 -38.281 -23.422 1 95.88 137 GLY B N 1
ATOM 5668 C CA . GLY B 1 137 ? 27.062 -38.656 -22.594 1 95.88 137 GLY B CA 1
ATOM 5669 C C . GLY B 1 137 ? 26.984 -40.094 -22.094 1 95.88 137 GLY B C 1
ATOM 5670 O O . GLY B 1 137 ? 27.891 -40.562 -21.406 1 95.88 137 GLY B O 1
ATOM 5671 N N . GLY B 1 138 ? 25.891 -40.844 -22.328 1 96.69 138 GLY B N 1
ATOM 5672 C CA . GLY B 1 138 ? 25.844 -42.281 -22.047 1 96.69 138 GLY B CA 1
ATOM 5673 C C . GLY B 1 138 ? 24.75 -42.656 -21.078 1 96.69 138 GLY B C 1
ATOM 5674 O O . GLY B 1 138 ? 24.531 -43.844 -20.797 1 96.69 138 GLY B O 1
ATOM 5675 N N . LEU B 1 139 ? 24.016 -41.719 -20.609 1 97.44 139 LEU B N 1
ATOM 5676 C CA . LEU B 1 139 ? 22.984 -42.031 -19.625 1 97.44 139 LEU B CA 1
ATOM 5677 C C . LEU B 1 139 ? 21.688 -42.469 -20.328 1 97.44 139 LEU B C 1
ATOM 5679 O O . LEU B 1 139 ? 21.438 -42.062 -21.453 1 97.44 139 LEU B O 1
ATOM 5683 N N . SER B 1 140 ? 20.922 -43.281 -19.641 1 97.31 140 SER B N 1
ATOM 5684 C CA . SER B 1 140 ? 19.562 -43.562 -20.094 1 97.31 140 SER B CA 1
ATOM 5685 C C . SER B 1 140 ? 18.688 -42.312 -19.953 1 97.31 140 SER B C 1
ATOM 5687 O O . SER B 1 140 ? 19.047 -41.375 -19.266 1 97.31 140 SER B O 1
ATOM 5689 N N . THR B 1 141 ? 17.609 -42.344 -20.625 1 97.44 141 THR B N 1
ATOM 5690 C CA . THR B 1 141 ? 16.688 -41.219 -20.547 1 97.44 141 THR B CA 1
ATOM 5691 C C . THR B 1 141 ? 16.266 -40.969 -19.109 1 97.44 141 THR B C 1
ATOM 5693 O O . THR B 1 141 ? 16.266 -39.812 -18.641 1 97.44 141 THR B O 1
ATOM 5696 N N . GLU B 1 142 ? 15.914 -42 -18.406 1 97.25 142 GLU B N 1
ATOM 5697 C CA . GLU B 1 142 ? 15.5 -41.875 -17.016 1 97.25 142 GLU B CA 1
ATOM 5698 C C . GLU B 1 142 ? 16.625 -41.281 -16.156 1 97.25 142 GLU B C 1
ATOM 5700 O O . GLU B 1 142 ? 16.375 -40.375 -15.352 1 97.25 142 GLU B O 1
ATOM 5705 N N . GLU B 1 143 ? 17.812 -41.781 -16.312 1 97.25 143 GLU B N 1
ATOM 5706 C CA . GLU B 1 143 ? 18.953 -41.312 -15.547 1 97.25 143 GLU B CA 1
ATOM 5707 C C . GLU B 1 143 ? 19.297 -39.844 -15.891 1 97.25 143 GLU B C 1
ATOM 5709 O O . GLU B 1 143 ? 19.625 -39.062 -15.016 1 97.25 143 GLU B O 1
ATOM 5714 N N . ALA B 1 144 ? 19.25 -39.594 -17.156 1 98.06 144 ALA B N 1
ATOM 5715 C CA . ALA B 1 144 ? 19.531 -38.219 -17.609 1 98.06 144 ALA B CA 1
ATOM 5716 C C . ALA B 1 144 ? 18.5 -37.25 -17.047 1 98.06 144 ALA B C 1
ATOM 5718 O O . ALA B 1 144 ? 18.844 -36.125 -16.625 1 98.06 144 ALA B O 1
ATOM 5719 N N . PHE B 1 145 ? 17.25 -37.656 -17.094 1 97.94 145 PHE B N 1
ATOM 5720 C CA . PHE B 1 145 ? 16.156 -36.844 -16.547 1 97.94 145 PHE B CA 1
ATOM 5721 C C . PHE B 1 145 ? 16.375 -36.625 -15.055 1 97.94 145 PHE B C 1
ATOM 5723 O O . PHE B 1 145 ? 16.344 -35.469 -14.602 1 97.94 145 PHE B O 1
ATOM 5730 N N . ARG B 1 146 ? 16.641 -37.625 -14.344 1 97.69 146 ARG B N 1
ATOM 5731 C CA . ARG B 1 146 ? 16.859 -37.562 -12.898 1 97.69 146 ARG B CA 1
ATOM 5732 C C . ARG B 1 146 ? 18.062 -36.688 -12.578 1 97.69 146 ARG B C 1
ATOM 5734 O O . ARG B 1 146 ? 18 -35.812 -11.695 1 97.69 146 ARG B O 1
ATOM 5741 N N . LYS B 1 147 ? 19.109 -36.844 -13.258 1 97.62 147 LYS B N 1
ATOM 5742 C CA . LYS B 1 147 ? 20.312 -36.062 -13.047 1 97.62 147 LYS B CA 1
ATOM 5743 C C . LYS B 1 147 ? 20.047 -34.562 -13.289 1 97.62 147 LYS B C 1
ATOM 5745 O O . LYS B 1 147 ? 20.469 -33.719 -12.508 1 97.62 147 LYS B O 1
ATOM 5750 N N . THR B 1 148 ? 19.391 -34.312 -14.375 1 98.44 148 THR B N 1
ATOM 5751 C CA . THR B 1 148 ? 19.047 -32.938 -14.68 1 98.44 148 THR B CA 1
ATOM 5752 C C . THR B 1 148 ? 18.25 -32.312 -13.539 1 98.44 148 THR B C 1
ATOM 5754 O O . THR B 1 148 ? 18.547 -31.188 -13.109 1 98.44 148 THR B O 1
ATOM 5757 N N . LEU B 1 149 ? 17.297 -33.062 -13.008 1 98.12 149 LEU B N 1
ATOM 5758 C CA . LEU B 1 149 ? 16.422 -32.562 -11.945 1 98.12 149 LEU B CA 1
ATOM 5759 C C . LEU B 1 149 ? 17.219 -32.219 -10.695 1 98.12 149 LEU B C 1
ATOM 5761 O O . LEU B 1 149 ? 16.891 -31.266 -9.984 1 98.12 149 LEU B O 1
ATOM 5765 N N . THR B 1 150 ? 18.281 -32.938 -10.438 1 97.19 150 THR B N 1
ATOM 5766 C CA . THR B 1 150 ? 19.094 -32.719 -9.258 1 97.19 150 THR B CA 1
ATOM 5767 C C . THR B 1 150 ? 19.859 -31.406 -9.383 1 97.19 150 THR B C 1
ATOM 5769 O O . THR B 1 150 ? 20.281 -30.812 -8.383 1 97.19 150 THR B O 1
ATOM 5772 N N . LEU B 1 151 ? 19.984 -30.906 -10.586 1 97.12 151 LEU B N 1
ATOM 5773 C CA . LEU B 1 151 ? 20.797 -29.719 -10.844 1 97.12 151 LEU B CA 1
ATOM 5774 C C . LEU B 1 151 ? 19.938 -28.469 -10.906 1 97.12 151 LEU B C 1
ATOM 5776 O O . LEU B 1 151 ? 20.438 -27.359 -10.82 1 97.12 151 LEU B O 1
ATOM 5780 N N . LEU B 1 152 ? 18.656 -28.672 -11.07 1 96.56 152 LEU B N 1
ATOM 5781 C CA . LEU B 1 152 ? 17.75 -27.531 -11.242 1 96.56 152 LEU B CA 1
ATOM 5782 C C . LEU B 1 152 ? 17.469 -26.859 -9.906 1 96.56 152 LEU B C 1
ATOM 5784 O O . LEU B 1 152 ? 17.281 -27.531 -8.891 1 96.56 152 LEU B O 1
ATOM 5788 N N . LYS B 1 153 ? 17.547 -25.562 -9.938 1 92.25 153 LYS B N 1
ATOM 5789 C CA . LYS B 1 153 ? 17.062 -24.75 -8.828 1 92.25 153 LYS B CA 1
ATOM 5790 C C . LYS B 1 153 ? 15.828 -23.953 -9.234 1 92.25 153 LYS B C 1
ATOM 5792 O O . LYS B 1 153 ? 15.773 -23.391 -10.328 1 92.25 153 LYS B O 1
ATOM 5797 N N . GLY B 1 154 ? 14.867 -24.031 -8.414 1 89.5 154 GLY B N 1
ATOM 5798 C CA . GLY B 1 154 ? 13.633 -23.312 -8.695 1 89.5 154 GLY B CA 1
ATOM 5799 C C . GLY B 1 154 ? 12.406 -24.203 -8.648 1 89.5 154 GLY B C 1
ATOM 5800 O O . GLY B 1 154 ? 12.367 -25.188 -7.902 1 89.5 154 GLY B O 1
ATOM 5801 N N . SER B 1 155 ? 11.336 -23.812 -9.305 1 90.5 155 SER B N 1
ATOM 5802 C CA . SER B 1 155 ? 10.086 -24.562 -9.336 1 90.5 155 SER B CA 1
ATOM 5803 C C . SER B 1 155 ? 9.852 -25.188 -10.703 1 90.5 155 SER B C 1
ATOM 5805 O O . SER B 1 155 ? 10.195 -24.594 -11.734 1 90.5 155 SER B O 1
ATOM 5807 N N . TYR B 1 156 ? 9.312 -26.453 -10.664 1 94.75 156 TYR B N 1
ATOM 5808 C CA . TYR B 1 156 ? 9.031 -27.047 -11.969 1 94.75 156 TYR B CA 1
ATOM 5809 C C . TYR B 1 156 ? 7.977 -28.141 -11.867 1 94.75 156 TYR B C 1
ATOM 5811 O O . TYR B 1 156 ? 7.926 -28.859 -10.867 1 94.75 156 TYR B O 1
ATOM 5819 N N . ALA B 1 157 ? 7.082 -28.172 -12.734 1 95.69 157 ALA B N 1
ATOM 5820 C CA . ALA B 1 157 ? 6.32 -29.328 -13.219 1 95.69 157 ALA B CA 1
ATOM 5821 C C . ALA B 1 157 ? 6.68 -29.641 -14.672 1 95.69 157 ALA B C 1
ATOM 5823 O O . ALA B 1 157 ? 6.477 -28.812 -15.562 1 95.69 157 ALA B O 1
ATOM 5824 N N . ILE B 1 158 ? 7.285 -30.797 -14.859 1 97.81 158 ILE B N 1
ATOM 5825 C CA . ILE B 1 158 ? 7.832 -31.109 -16.172 1 97.81 158 ILE B CA 1
ATOM 5826 C C . ILE B 1 158 ? 7.199 -32.406 -16.703 1 97.81 158 ILE B C 1
ATOM 5828 O O . ILE B 1 158 ? 6.949 -33.344 -15.945 1 97.81 158 ILE B O 1
ATOM 5832 N N . ALA B 1 159 ? 6.883 -32.438 -17.953 1 98.06 159 ALA B N 1
ATOM 5833 C CA . ALA B 1 159 ? 6.578 -33.656 -18.703 1 98.06 159 ALA B CA 1
ATOM 5834 C C . ALA B 1 159 ? 7.48 -33.781 -19.938 1 98.06 159 ALA B C 1
ATOM 5836 O O . ALA B 1 159 ? 7.625 -32.812 -20.703 1 98.06 159 ALA B O 1
ATOM 5837 N N . LEU B 1 160 ? 8.125 -34.906 -20.078 1 97.5 160 LEU B N 1
ATOM 5838 C CA . LEU B 1 160 ? 9.125 -35.125 -21.109 1 97.5 160 LEU B CA 1
ATOM 5839 C C . LEU B 1 160 ? 8.781 -36.344 -21.953 1 97.5 160 LEU B C 1
ATOM 5841 O O . LEU B 1 160 ? 8.406 -37.406 -21.406 1 97.5 160 LEU B O 1
ATOM 5845 N N . PHE B 1 161 ? 8.945 -36.125 -23.25 1 94.75 161 PHE B N 1
ATOM 5846 C CA . PHE B 1 161 ? 8.867 -37.25 -24.203 1 94.75 161 PHE B CA 1
ATOM 5847 C C . PHE B 1 161 ? 10.25 -37.562 -24.766 1 94.75 161 PHE B C 1
ATOM 5849 O O . PHE B 1 161 ? 11.016 -36.656 -25.125 1 94.75 161 PHE B O 1
ATOM 5856 N N . ASP B 1 162 ? 10.477 -38.875 -24.812 1 94.06 162 ASP B N 1
ATOM 5857 C CA . ASP B 1 162 ? 11.602 -39.375 -25.578 1 94.06 162 ASP B CA 1
ATOM 5858 C C . ASP B 1 162 ? 11.141 -39.938 -26.922 1 94.06 162 ASP B C 1
ATOM 5860 O O . ASP B 1 162 ? 10.406 -40.938 -26.969 1 94.06 162 ASP B O 1
ATOM 5864 N N . GLY B 1 163 ? 11.578 -39.312 -28 1 91.94 163 GLY B N 1
ATOM 5865 C CA . GLY B 1 163 ? 11.188 -39.75 -29.328 1 91.94 163 GLY B CA 1
ATOM 5866 C C . GLY B 1 163 ? 11.555 -41.188 -29.641 1 91.94 163 GLY B C 1
ATOM 5867 O O . GLY B 1 163 ? 10.984 -41.781 -30.531 1 91.94 163 GLY B O 1
ATOM 5868 N N . GLU B 1 164 ? 12.414 -41.719 -28.891 1 91.94 164 GLU B N 1
ATOM 5869 C CA . GLU B 1 164 ? 12.852 -43.094 -29.109 1 91.94 164 GLU B CA 1
ATOM 5870 C C . GLU B 1 164 ? 12.07 -44.062 -28.219 1 91.94 164 GLU B C 1
ATOM 5872 O O . GLU B 1 164 ? 12.203 -45.281 -28.359 1 91.94 164 GLU B O 1
ATOM 5877 N N . ASN B 1 165 ? 11.32 -43.562 -27.328 1 90.19 165 ASN B N 1
ATOM 5878 C CA . ASN B 1 165 ? 10.43 -44.344 -26.484 1 90.19 165 ASN B CA 1
ATOM 5879 C C . ASN B 1 165 ? 9.125 -43.594 -26.219 1 90.19 165 ASN B C 1
ATOM 5881 O O . ASN B 1 165 ? 8.93 -43.031 -25.141 1 90.19 165 ASN B O 1
ATOM 5885 N N . THR B 1 166 ? 8.188 -43.75 -27.125 1 88.38 166 THR B N 1
ATOM 5886 C CA . THR B 1 166 ? 6.977 -42.938 -27.094 1 88.38 166 THR B CA 1
ATOM 5887 C C . THR B 1 166 ? 5.922 -43.562 -26.188 1 88.38 166 THR B C 1
ATOM 5889 O O . THR B 1 166 ? 4.824 -43.031 -26.047 1 88.38 166 THR B O 1
ATOM 5892 N N . ASP B 1 167 ? 6.289 -44.656 -25.5 1 91.44 167 ASP B N 1
ATOM 5893 C CA . ASP B 1 167 ? 5.344 -45.344 -24.609 1 91.44 167 ASP B CA 1
ATOM 5894 C C . ASP B 1 167 ? 5.523 -44.875 -23.172 1 91.44 167 ASP B C 1
ATOM 5896 O O . ASP B 1 167 ? 4.973 -45.5 -22.25 1 91.44 167 ASP B O 1
ATOM 5900 N N . THR B 1 168 ? 6.309 -43.875 -23.047 1 95.44 168 THR B N 1
ATOM 5901 C CA . THR B 1 168 ? 6.59 -43.406 -21.703 1 95.44 168 THR B CA 1
ATOM 5902 C C . THR B 1 168 ? 6.613 -41.875 -21.641 1 95.44 168 THR B C 1
ATOM 5904 O O . THR B 1 168 ? 7.184 -41.219 -22.531 1 95.44 168 THR B O 1
ATOM 5907 N N . ILE B 1 169 ? 5.934 -41.312 -20.672 1 97.31 169 ILE B N 1
ATOM 5908 C CA . ILE B 1 169 ? 6.074 -39.906 -20.328 1 97.31 169 ILE B CA 1
ATOM 5909 C C . ILE B 1 169 ? 6.828 -39.75 -19 1 97.31 169 ILE B C 1
ATOM 5911 O O . ILE B 1 169 ? 6.453 -40.375 -18 1 97.31 169 ILE B O 1
ATOM 5915 N N . TYR B 1 170 ? 7.91 -39.031 -19 1 98.12 170 TYR B N 1
ATOM 5916 C CA . TYR B 1 170 ? 8.633 -38.719 -17.766 1 98.12 170 TYR B CA 1
ATOM 5917 C C . TYR B 1 170 ? 8.133 -37.438 -17.141 1 98.12 170 TYR B C 1
ATOM 5919 O O . TYR B 1 170 ? 8.086 -36.375 -17.812 1 98.12 170 TYR B O 1
ATOM 5927 N N . VAL B 1 171 ? 7.762 -37.531 -15.898 1 98.12 171 VAL B N 1
ATOM 5928 C CA . VAL B 1 171 ? 7.16 -36.375 -15.227 1 98.12 171 VAL B CA 1
ATOM 5929 C C . VAL B 1 171 ? 7.934 -36.062 -13.945 1 98.12 171 VAL B C 1
ATOM 5931 O O . VAL B 1 171 ? 8.539 -36.969 -13.344 1 98.12 171 VAL B O 1
ATOM 5934 N N . ALA B 1 172 ? 8.008 -34.781 -13.586 1 98.06 172 ALA B N 1
ATOM 5935 C CA . ALA B 1 172 ? 8.672 -34.406 -12.336 1 98.06 172 ALA B CA 1
ATOM 5936 C C . ALA B 1 172 ? 8.023 -33.156 -11.742 1 98.06 172 ALA B C 1
ATOM 5938 O O . ALA B 1 172 ? 7.434 -32.344 -12.461 1 98.06 172 ALA B O 1
ATOM 5939 N N . LYS B 1 173 ? 8.117 -33.062 -10.445 1 96 173 LYS B N 1
ATOM 5940 C CA . LYS B 1 173 ? 7.488 -31.938 -9.742 1 96 173 LYS B CA 1
ATOM 5941 C C . LYS B 1 173 ? 8.406 -31.406 -8.648 1 96 173 LYS B C 1
ATOM 5943 O O . LYS B 1 173 ? 9.008 -32.156 -7.898 1 96 173 LYS B O 1
ATOM 5948 N N . ASN B 1 174 ? 8.57 -30.094 -8.648 1 93.81 174 ASN B N 1
ATOM 5949 C CA . ASN B 1 174 ? 9.148 -29.359 -7.531 1 93.81 174 ASN B CA 1
ATOM 5950 C C . ASN B 1 174 ? 8.461 -28.016 -7.324 1 93.81 174 ASN B C 1
ATOM 5952 O O . ASN B 1 174 ? 8.609 -27.094 -8.141 1 93.81 174 ASN B O 1
ATOM 5956 N N . LYS B 1 175 ? 7.695 -27.812 -6.273 1 87.62 175 LYS B N 1
ATOM 5957 C CA . LYS B 1 175 ? 7.004 -26.594 -5.863 1 87.62 175 LYS B CA 1
ATOM 5958 C C . LYS B 1 175 ? 5.781 -26.328 -6.738 1 87.62 175 LYS B C 1
ATOM 5960 O O . LYS B 1 175 ? 4.707 -26 -6.234 1 87.62 175 LYS B O 1
ATOM 5965 N N . SER B 1 176 ? 5.863 -26.484 -8.117 1 89.88 176 SER B N 1
ATOM 5966 C CA . SER B 1 176 ? 4.738 -26.266 -9.023 1 89.88 176 SER B CA 1
ATOM 5967 C C . SER B 1 176 ? 3.727 -27.406 -8.906 1 89.88 176 SER B C 1
ATOM 5969 O O . SER B 1 176 ? 4.109 -28.578 -8.766 1 89.88 176 SER B O 1
ATOM 5971 N N . PRO B 1 177 ? 2.465 -27.125 -8.961 1 88.88 177 PRO B N 1
ATOM 5972 C CA . PRO B 1 177 ? 1.451 -28.172 -8.82 1 88.88 177 PRO B CA 1
ATOM 5973 C C . PRO B 1 177 ? 1.46 -29.156 -9.992 1 88.88 177 PRO B C 1
ATOM 5975 O O . PRO B 1 177 ? 1.644 -28.75 -11.141 1 88.88 177 PRO B O 1
ATOM 5978 N N . LEU B 1 178 ? 1.306 -30.453 -9.695 1 93.19 178 LEU B N 1
ATOM 5979 C CA . LEU B 1 178 ? 1.223 -31.516 -10.688 1 93.19 178 LEU B CA 1
ATOM 5980 C C . LEU B 1 178 ? 0.571 -32.75 -10.102 1 93.19 178 LEU B C 1
ATOM 5982 O O . LEU B 1 178 ? 0.868 -33.156 -8.969 1 93.19 178 LEU B O 1
ATOM 5986 N N . LEU B 1 179 ? -0.369 -33.344 -10.906 1 94.5 179 LEU B N 1
ATOM 5987 C CA . LEU B 1 179 ? -1.084 -34.531 -10.508 1 94.5 179 LEU B CA 1
ATOM 5988 C C . LEU B 1 179 ? -0.964 -35.625 -11.578 1 94.5 179 LEU B C 1
ATOM 5990 O O . LEU B 1 179 ? -0.758 -35.312 -12.758 1 94.5 179 LEU B O 1
ATOM 5994 N N . ILE B 1 180 ? -1.028 -36.812 -11.07 1 97.12 180 ILE B N 1
ATOM 5995 C CA . ILE B 1 180 ? -1.192 -37.938 -11.969 1 97.12 180 ILE B CA 1
ATOM 5996 C C . ILE B 1 180 ? -2.625 -38.469 -11.883 1 97.12 180 ILE B C 1
ATOM 5998 O O . ILE B 1 180 ? -3.131 -38.75 -10.797 1 97.12 180 ILE B O 1
ATOM 6002 N N . GLY B 1 181 ? -3.273 -38.469 -12.992 1 97.06 181 GLY B N 1
ATOM 6003 C CA . GLY B 1 181 ? -4.582 -39.094 -13.047 1 97.06 181 GLY B CA 1
ATOM 6004 C C . GLY B 1 181 ? -4.527 -40.531 -13.492 1 97.06 181 GLY B C 1
ATOM 6005 O O . GLY B 1 181 ? -3.789 -40.875 -14.414 1 97.06 181 GLY B O 1
ATOM 6006 N N . LEU B 1 182 ? -5.32 -41.344 -12.789 1 96.69 182 LEU B N 1
ATOM 6007 C CA . LEU B 1 182 ? -5.273 -42.781 -13.039 1 96.69 182 LEU B CA 1
ATOM 6008 C C . LEU B 1 182 ? -6.512 -43.25 -13.805 1 96.69 182 LEU B C 1
ATOM 6010 O O . LEU B 1 182 ? -7.613 -42.75 -13.555 1 96.69 182 LEU B O 1
ATOM 6014 N N . GLY B 1 183 ? -6.266 -44.094 -14.766 1 95 183 GLY B N 1
ATOM 6015 C CA . GLY B 1 183 ? -7.32 -44.781 -15.477 1 95 183 GLY B CA 1
ATOM 6016 C C . GLY B 1 183 ? -7.008 -46.25 -15.695 1 95 183 GLY B C 1
ATOM 6017 O O . GLY B 1 183 ? -5.922 -46.719 -15.336 1 95 183 GLY B O 1
ATOM 6018 N N . ASP B 1 184 ? -7.992 -47 -16.219 1 92.81 184 ASP B N 1
ATOM 6019 C CA . ASP B 1 184 ? -7.836 -48.438 -16.438 1 92.81 184 ASP B CA 1
ATOM 6020 C C . ASP B 1 184 ? -6.84 -48.719 -17.547 1 92.81 184 ASP B C 1
ATOM 6022 O O . ASP B 1 184 ? -6.07 -49.688 -17.469 1 92.81 184 ASP B O 1
ATOM 6026 N N . THR B 1 185 ? -6.91 -47.969 -18.625 1 94.69 185 THR B N 1
ATOM 6027 C CA . THR B 1 185 ? -6.086 -48.25 -19.797 1 94.69 185 THR B CA 1
ATOM 6028 C C . THR B 1 185 ? -5.32 -46.969 -20.219 1 94.69 185 THR B C 1
ATOM 6030 O O . THR B 1 185 ? -4.992 -46.812 -21.406 1 94.69 185 THR B O 1
ATOM 6033 N N . PHE B 1 186 ? -5.211 -46.094 -19.344 1 97.06 186 PHE B N 1
ATOM 6034 C CA . PHE B 1 186 ? -4.531 -44.812 -19.609 1 97.06 186 PHE B CA 1
ATOM 6035 C C . PHE B 1 186 ? -4.078 -44.156 -18.312 1 97.06 186 PHE B C 1
ATOM 6037 O O . PHE B 1 186 ? -4.52 -44.531 -17.234 1 97.06 186 PHE B O 1
ATOM 6044 N N . ASN B 1 187 ? -3.197 -43.281 -18.391 1 98.19 187 ASN B N 1
ATOM 6045 C CA . ASN B 1 187 ? -2.861 -42.344 -17.328 1 98.19 187 ASN B CA 1
ATOM 6046 C C . ASN B 1 187 ? -2.703 -40.906 -17.859 1 98.19 187 ASN B C 1
ATOM 6048 O O . ASN B 1 187 ? -2.461 -40.719 -19.062 1 98.19 187 ASN B O 1
ATOM 6052 N N . VAL B 1 188 ? -2.959 -39.969 -16.984 1 98 188 VAL B N 1
ATOM 6053 C CA . VAL B 1 188 ? -2.855 -38.562 -17.406 1 98 188 VAL B CA 1
ATOM 6054 C C . VAL B 1 188 ? -2.023 -37.781 -16.391 1 98 188 VAL B C 1
ATOM 6056 O O . VAL B 1 188 ? -1.784 -38.25 -15.273 1 98 188 VAL B O 1
ATOM 6059 N N . VAL B 1 189 ? -1.479 -36.719 -16.875 1 97.25 189 VAL B N 1
ATOM 6060 C CA . VAL B 1 189 ? -0.747 -35.719 -16.094 1 97.25 189 VAL B CA 1
ATOM 6061 C C . VAL B 1 189 ? -1.435 -34.375 -16.203 1 97.25 189 VAL B C 1
ATOM 6063 O O . VAL B 1 189 ? -1.892 -34 -17.281 1 97.25 189 VAL B O 1
ATOM 6066 N N . ALA B 1 190 ? -1.604 -33.688 -15.07 1 95.38 190 ALA B N 1
ATOM 6067 C CA . ALA B 1 190 ? -2.254 -32.406 -15.164 1 95.38 190 ALA B CA 1
ATOM 6068 C C . ALA B 1 190 ? -1.824 -31.484 -14.023 1 95.38 190 ALA B C 1
ATOM 6070 O O . ALA B 1 190 ? -1.646 -31.938 -12.891 1 95.38 190 ALA B O 1
ATOM 6071 N N . SER B 1 191 ? -1.692 -30.188 -14.352 1 93 191 SER B N 1
ATOM 6072 C CA . SER B 1 191 ? -1.401 -29.172 -13.336 1 93 191 SER B CA 1
ATOM 6073 C C . SER B 1 191 ? -2.584 -28.984 -12.391 1 93 191 SER B C 1
ATOM 6075 O O . SER B 1 191 ? -2.416 -28.5 -11.273 1 93 191 SER B O 1
ATOM 6077 N N . ASP B 1 192 ? -3.74 -29.328 -12.805 1 88.88 192 ASP B N 1
ATOM 6078 C CA . ASP B 1 192 ? -5.004 -29.219 -12.078 1 88.88 192 ASP B CA 1
ATOM 6079 C C . ASP B 1 192 ? -5.941 -30.359 -12.438 1 88.88 192 ASP B C 1
ATOM 6081 O O . ASP B 1 192 ? -6.062 -30.734 -13.602 1 88.88 192 ASP B O 1
ATOM 6085 N N . ALA B 1 193 ? -6.59 -30.844 -11.445 1 87.5 193 ALA B N 1
ATOM 6086 C CA . ALA B 1 193 ? -7.469 -31.984 -11.633 1 87.5 193 ALA B CA 1
ATOM 6087 C C . ALA B 1 193 ? -8.562 -31.672 -12.656 1 87.5 193 ALA B C 1
ATOM 6089 O O . ALA B 1 193 ? -8.992 -32.562 -13.398 1 87.5 193 ALA B O 1
ATOM 6090 N N . MET B 1 194 ? -8.914 -30.469 -12.734 1 84.5 194 MET B N 1
ATOM 6091 C CA . MET B 1 194 ? -10.031 -30.078 -13.594 1 84.5 194 MET B CA 1
ATOM 6092 C C . MET B 1 194 ? -9.703 -30.344 -15.062 1 84.5 194 MET B C 1
ATOM 6094 O O . MET B 1 194 ? -10.602 -30.562 -15.875 1 84.5 194 MET B O 1
ATOM 6098 N N . ALA B 1 195 ? -8.5 -30.344 -15.367 1 90.88 195 ALA B N 1
ATOM 6099 C CA . ALA B 1 195 ? -8.07 -30.438 -16.75 1 90.88 195 ALA B CA 1
ATOM 6100 C C . ALA B 1 195 ? -8.391 -31.812 -17.328 1 90.88 195 ALA B C 1
ATOM 6102 O O . ALA B 1 195 ? -8.609 -31.953 -18.531 1 90.88 195 ALA B O 1
ATOM 6103 N N . MET B 1 196 ? -8.484 -32.844 -16.438 1 93.38 196 MET B N 1
ATOM 6104 C CA . MET B 1 196 ? -8.594 -34.188 -16.969 1 93.38 196 MET B CA 1
ATOM 6105 C C . MET B 1 196 ? -9.836 -34.906 -16.422 1 93.38 196 MET B C 1
ATOM 6107 O O . MET B 1 196 ? -9.961 -36.125 -16.516 1 93.38 196 MET B O 1
ATOM 6111 N N . LEU B 1 197 ? -10.734 -34.062 -15.859 1 89.25 197 LEU B N 1
ATOM 6112 C CA . LEU B 1 197 ? -11.969 -34.656 -15.336 1 89.25 197 LEU B CA 1
ATOM 6113 C C . LEU B 1 197 ? -12.766 -35.344 -16.438 1 89.25 197 LEU B C 1
ATOM 6115 O O . LEU B 1 197 ? -13.594 -36.188 -16.172 1 89.25 197 LEU B O 1
ATOM 6119 N N . GLN B 1 198 ? -12.484 -34.969 -17.625 1 90 198 GLN B N 1
ATOM 6120 C CA . GLN B 1 198 ? -13.172 -35.531 -18.781 1 90 198 GLN B CA 1
ATOM 6121 C C . GLN B 1 198 ? -12.867 -37.031 -18.906 1 90 198 GLN B C 1
ATOM 6123 O O . GLN B 1 198 ? -13.633 -37.781 -19.531 1 90 198 GLN B O 1
ATOM 6128 N N . VAL B 1 199 ? -11.742 -37.438 -18.281 1 94 199 VAL B N 1
ATOM 6129 C CA . VAL B 1 199 ? -11.367 -38.844 -18.516 1 94 199 VAL B CA 1
ATOM 6130 C C . VAL B 1 199 ? -11.227 -39.562 -17.188 1 94 199 VAL B C 1
ATOM 6132 O O . VAL B 1 199 ? -11.336 -40.781 -17.125 1 94 199 VAL B O 1
ATOM 6135 N N . THR B 1 200 ? -10.953 -38.844 -16.125 1 94.06 200 THR B N 1
ATOM 6136 C CA . THR B 1 200 ? -10.82 -39.5 -14.828 1 94.06 200 THR B CA 1
ATOM 6137 C C . THR B 1 200 ? -11.031 -38.5 -13.695 1 94.06 200 THR B C 1
ATOM 6139 O O . THR B 1 200 ? -10.883 -37.312 -13.891 1 94.06 200 THR B O 1
ATOM 6142 N N . ASN B 1 201 ? -11.438 -39 -12.531 1 91.75 201 ASN B N 1
ATOM 6143 C CA . ASN B 1 201 ? -11.516 -38.188 -11.32 1 91.75 201 ASN B CA 1
ATOM 6144 C C . ASN B 1 201 ? -10.656 -38.75 -10.195 1 91.75 201 ASN B C 1
ATOM 6146 O O . ASN B 1 201 ? -10.758 -38.344 -9.047 1 91.75 201 ASN B O 1
ATOM 6150 N N . GLU B 1 202 ? -9.844 -39.781 -10.57 1 94 202 GLU B N 1
ATOM 6151 C CA . GLU B 1 202 ? -8.914 -40.344 -9.609 1 94 202 GLU B CA 1
ATOM 6152 C C . GLU B 1 202 ? -7.496 -39.844 -9.828 1 94 202 GLU B C 1
ATOM 6154 O O . GLU B 1 202 ? -6.949 -39.969 -10.93 1 94 202 GLU B O 1
ATOM 6159 N N . TYR B 1 203 ? -6.891 -39.281 -8.758 1 94.5 203 TYR B N 1
ATOM 6160 C CA . TYR B 1 203 ? -5.598 -38.625 -8.906 1 94.5 203 TYR B CA 1
ATOM 6161 C C . TYR B 1 203 ? -4.629 -39.062 -7.82 1 94.5 203 TYR B C 1
ATOM 6163 O O . TYR B 1 203 ? -5.051 -39.562 -6.77 1 94.5 203 TYR B O 1
ATOM 6171 N N . VAL B 1 204 ? -3.369 -39.031 -8.188 1 94.44 204 VAL B N 1
ATOM 6172 C CA . VAL B 1 204 ? -2.275 -39.188 -7.234 1 94.44 204 VAL B CA 1
ATOM 6173 C C . VAL B 1 204 ? -1.47 -37.906 -7.137 1 94.44 204 VAL B C 1
ATOM 6175 O O . VAL B 1 204 ? -1.075 -37.312 -8.156 1 94.44 204 VAL B O 1
ATOM 6178 N N . GLU B 1 205 ? -1.287 -37.531 -5.918 1 88.12 205 GLU B N 1
ATOM 6179 C CA . GLU B 1 205 ? -0.518 -36.312 -5.695 1 88.12 205 GLU B CA 1
ATOM 6180 C C . GLU B 1 205 ? 0.982 -36.594 -5.719 1 88.12 205 GLU B C 1
ATOM 6182 O O . GLU B 1 205 ? 1.431 -37.625 -5.25 1 88.12 205 GLU B O 1
ATOM 6187 N N . LEU B 1 206 ? 1.706 -35.656 -6.25 1 92.44 206 LEU B N 1
ATOM 6188 C CA . LEU B 1 206 ? 3.162 -35.75 -6.242 1 92.44 206 LEU B CA 1
ATOM 6189 C C . LEU B 1 206 ? 3.764 -34.812 -5.207 1 92.44 206 LEU B C 1
ATOM 6191 O O . LEU B 1 206 ? 3.254 -33.719 -4.992 1 92.44 206 LEU B O 1
ATOM 6195 N N . LEU B 1 207 ? 4.793 -35.188 -4.555 1 89.31 207 LEU B N 1
ATOM 6196 C CA . LEU B 1 207 ? 5.547 -34.344 -3.631 1 89.31 207 LEU B CA 1
ATOM 6197 C C . LEU B 1 207 ? 6.738 -33.688 -4.328 1 89.31 207 LEU B C 1
ATOM 6199 O O . LEU B 1 207 ? 7.113 -34.094 -5.434 1 89.31 207 LEU B O 1
ATOM 6203 N N . ASP B 1 208 ? 7.242 -32.688 -3.701 1 90.94 208 ASP B N 1
ATOM 6204 C CA . ASP B 1 208 ? 8.398 -32 -4.273 1 90.94 208 ASP B CA 1
ATOM 6205 C C . ASP B 1 208 ? 9.578 -32.938 -4.426 1 90.94 208 ASP B C 1
ATOM 6207 O O . ASP B 1 208 ? 9.82 -33.781 -3.561 1 90.94 208 ASP B O 1
ATOM 6211 N N . LYS B 1 209 ? 10.227 -32.812 -5.543 1 95.19 209 LYS B N 1
ATOM 6212 C CA . LYS B 1 209 ? 11.438 -33.562 -5.863 1 95.19 209 LYS B CA 1
ATOM 6213 C C . LYS B 1 209 ? 11.117 -35.031 -6.113 1 95.19 209 LYS B C 1
ATOM 6215 O O . LYS B 1 209 ? 11.875 -35.906 -5.707 1 95.19 209 LYS B O 1
ATOM 6220 N N . GLU B 1 210 ? 9.992 -35.281 -6.668 1 96.25 210 GLU B N 1
ATOM 6221 C CA . GLU B 1 210 ? 9.617 -36.594 -7.156 1 96.25 210 GLU B CA 1
ATOM 6222 C C . GLU B 1 210 ? 9.523 -36.625 -8.68 1 96.25 210 GLU B C 1
ATOM 6224 O O . GLU B 1 210 ? 9.242 -35.594 -9.297 1 96.25 210 GLU B O 1
ATOM 6229 N N . MET B 1 211 ? 9.836 -37.688 -9.219 1 98 211 MET B N 1
ATOM 6230 C CA . MET B 1 211 ? 9.602 -37.938 -10.641 1 98 211 MET B CA 1
ATOM 6231 C C . MET B 1 211 ? 8.703 -39.156 -10.844 1 98 211 MET B C 1
ATOM 6233 O O . MET B 1 211 ? 8.555 -39.969 -9.945 1 98 211 MET B O 1
ATOM 6237 N N . VAL B 1 212 ? 8.031 -39.219 -11.961 1 98.25 212 VAL B N 1
ATOM 6238 C CA . VAL B 1 212 ? 7.102 -40.312 -12.25 1 98.25 212 VAL B CA 1
ATOM 6239 C C . VAL B 1 212 ? 7.355 -40.844 -13.664 1 98.25 212 VAL B C 1
ATOM 6241 O O . VAL B 1 212 ? 7.543 -40.062 -14.602 1 98.25 212 VAL B O 1
ATOM 6244 N N . ILE B 1 213 ? 7.484 -42.125 -13.734 1 98 213 ILE B N 1
ATOM 6245 C CA . ILE B 1 213 ? 7.449 -42.781 -15.031 1 98 213 ILE B CA 1
ATOM 6246 C C . ILE B 1 213 ? 6.016 -43.188 -15.359 1 98 213 ILE B C 1
ATOM 6248 O O . ILE B 1 213 ? 5.465 -44.094 -14.734 1 98 213 ILE B O 1
ATOM 6252 N N . VAL B 1 214 ? 5.449 -42.562 -16.391 1 98 214 VAL B N 1
ATOM 6253 C CA . VAL B 1 214 ? 4.035 -42.75 -16.688 1 98 214 VAL B CA 1
ATOM 6254 C C . VAL B 1 214 ? 3.881 -43.562 -17.984 1 98 214 VAL B C 1
ATOM 6256 O O . VAL B 1 214 ? 4.379 -43.156 -19.031 1 98 214 VAL B O 1
ATOM 6259 N N . THR B 1 215 ? 3.273 -44.688 -17.922 1 97.06 215 THR B N 1
ATOM 6260 C CA . THR B 1 215 ? 2.867 -45.469 -19.062 1 97.06 215 THR B CA 1
ATOM 6261 C C . THR B 1 215 ? 1.355 -45.688 -19.062 1 97.06 215 THR B C 1
ATOM 6263 O O . THR B 1 215 ? 0.659 -45.25 -18.156 1 97.06 215 THR B O 1
ATOM 6266 N N . LYS B 1 216 ? 0.893 -46.312 -20.156 1 96.31 216 LYS B N 1
ATOM 6267 C CA . LYS B 1 216 ? -0.545 -46.562 -20.234 1 96.31 216 LYS B CA 1
ATOM 6268 C C . LYS B 1 216 ? -1 -47.5 -19.125 1 96.31 216 LYS B C 1
ATOM 6270 O O . LYS B 1 216 ? -2.152 -47.438 -18.688 1 96.31 216 LYS B O 1
ATOM 6275 N N . ASP B 1 217 ? -0.063 -48.219 -18.562 1 95.31 217 ASP B N 1
ATOM 6276 C CA . ASP B 1 217 ? -0.431 -49.281 -17.641 1 95.31 217 ASP B CA 1
ATOM 6277 C C . ASP B 1 217 ? -0.14 -48.875 -16.188 1 95.31 217 ASP B C 1
ATOM 6279 O O . ASP B 1 217 ? -0.79 -49.375 -15.266 1 95.31 217 ASP B O 1
ATOM 6283 N N . GLU B 1 218 ? 0.823 -48.062 -16.031 1 95.19 218 GLU B N 1
ATOM 6284 C CA . GLU B 1 218 ? 1.19 -47.75 -14.656 1 95.19 218 GLU B CA 1
ATOM 6285 C C . GLU B 1 218 ? 1.859 -46.406 -14.547 1 95.19 218 GLU B C 1
ATOM 6287 O O . GLU B 1 218 ? 2.307 -45.844 -15.555 1 95.19 218 GLU B O 1
ATOM 6292 N N . ALA B 1 219 ? 1.854 -45.844 -13.352 1 97 219 ALA B N 1
ATOM 6293 C CA . ALA B 1 219 ? 2.582 -44.625 -12.938 1 97 219 ALA B CA 1
ATOM 6294 C C . ALA B 1 219 ? 3.473 -44.938 -11.727 1 97 219 ALA B C 1
ATOM 6296 O O . ALA B 1 219 ? 2.977 -45.094 -10.609 1 97 219 ALA B O 1
ATOM 6297 N N . VAL B 1 220 ? 4.805 -44.938 -11.969 1 97.69 220 VAL B N 1
ATOM 6298 C CA . VAL B 1 220 ? 5.754 -45.281 -10.914 1 97.69 220 VAL B CA 1
ATOM 6299 C C . VAL B 1 220 ? 6.402 -44 -10.375 1 97.69 220 VAL B C 1
ATOM 6301 O O . VAL B 1 220 ? 7.125 -43.312 -11.102 1 97.69 220 VAL B O 1
ATOM 6304 N N . ILE B 1 221 ? 6.168 -43.688 -9.117 1 97.75 221 ILE B N 1
ATOM 6305 C CA . ILE B 1 221 ? 6.723 -42.5 -8.469 1 97.75 221 ILE B CA 1
ATOM 6306 C C . ILE B 1 221 ? 8.094 -42.844 -7.883 1 97.75 221 ILE B C 1
ATOM 6308 O O . ILE B 1 221 ? 8.258 -43.875 -7.211 1 97.75 221 ILE B O 1
ATOM 6312 N N . LYS B 1 222 ? 9.078 -42 -8.195 1 97.75 222 LYS B N 1
ATOM 6313 C CA . LYS B 1 222 ? 10.422 -42.156 -7.641 1 97.75 222 LYS B CA 1
ATOM 6314 C C . LYS B 1 222 ? 10.922 -40.812 -7.082 1 97.75 222 LYS B C 1
ATOM 6316 O O . LYS B 1 222 ? 10.547 -39.75 -7.57 1 97.75 222 LYS B O 1
ATOM 6321 N N . ASN B 1 223 ? 11.719 -40.875 -6.027 1 96.25 223 ASN B N 1
ATOM 6322 C CA . ASN B 1 223 ? 12.414 -39.656 -5.594 1 96.25 223 ASN B CA 1
ATOM 6323 C C . ASN B 1 223 ? 13.68 -39.438 -6.414 1 96.25 223 ASN B C 1
ATOM 6325 O O . ASN B 1 223 ? 13.953 -40.156 -7.363 1 96.25 223 ASN B O 1
ATOM 6329 N N . LEU B 1 224 ? 14.422 -38.406 -6.172 1 95.75 224 LEU B N 1
ATOM 6330 C CA . LEU B 1 224 ? 15.555 -38.031 -7.004 1 95.75 224 LEU B CA 1
ATOM 6331 C C . LEU B 1 224 ? 16.734 -38.969 -6.777 1 95.75 224 LEU B C 1
ATOM 6333 O O . LEU B 1 224 ? 17.688 -38.969 -7.555 1 95.75 224 LEU B O 1
ATOM 6337 N N . ASP B 1 225 ? 16.625 -39.812 -5.801 1 94.06 225 ASP B N 1
ATOM 6338 C CA . ASP B 1 225 ? 17.641 -40.812 -5.57 1 94.06 225 ASP B CA 1
ATOM 6339 C C . ASP B 1 225 ? 17.312 -42.094 -6.34 1 94.06 225 ASP B C 1
ATOM 6341 O O . ASP B 1 225 ? 18.125 -43.031 -6.398 1 94.06 225 ASP B O 1
ATOM 6345 N N . GLY B 1 226 ? 16.172 -42.188 -6.84 1 94.5 226 GLY B N 1
ATOM 6346 C CA . GLY B 1 226 ? 15.766 -43.344 -7.645 1 94.5 226 GLY B CA 1
ATOM 6347 C C . GLY B 1 226 ? 14.93 -44.344 -6.879 1 94.5 226 GLY B C 1
ATOM 6348 O O . GLY B 1 226 ? 14.57 -45.406 -7.414 1 94.5 226 GLY B O 1
ATOM 6349 N N . GLU B 1 227 ? 14.57 -43.969 -5.676 1 96.06 227 GLU B N 1
ATOM 6350 C CA . GLU B 1 227 ? 13.766 -44.875 -4.859 1 96.06 227 GLU B CA 1
ATOM 6351 C C . GLU B 1 227 ? 12.281 -44.781 -5.199 1 96.06 227 GLU B C 1
ATOM 6353 O O . GLU B 1 227 ? 11.766 -43.656 -5.367 1 96.06 227 GLU B O 1
ATOM 6358 N N . VAL B 1 228 ? 11.625 -45.906 -5.246 1 96.75 228 VAL B N 1
ATOM 6359 C CA . VAL B 1 228 ? 10.203 -45.938 -5.574 1 96.75 228 VAL B CA 1
ATOM 6360 C C . VAL B 1 228 ? 9.383 -45.531 -4.363 1 96.75 228 VAL B C 1
ATOM 6362 O O . VAL B 1 228 ? 9.648 -45.938 -3.24 1 96.75 228 VAL B O 1
ATOM 6365 N N . MET B 1 229 ? 8.484 -44.594 -4.617 1 95.5 229 MET B N 1
ATOM 6366 C CA . MET B 1 229 ? 7.598 -44.094 -3.57 1 95.5 229 MET B CA 1
ATOM 6367 C C . MET B 1 229 ? 6.172 -44.625 -3.775 1 95.5 229 MET B C 1
ATOM 6369 O O . MET B 1 229 ? 5.719 -44.75 -4.91 1 95.5 229 MET B O 1
ATOM 6373 N N . THR B 1 230 ? 5.48 -44.938 -2.744 1 93.12 230 THR B N 1
ATOM 6374 C CA . THR B 1 230 ? 4.074 -45.344 -2.812 1 93.12 230 THR B CA 1
ATOM 6375 C C . THR B 1 230 ? 3.176 -44.219 -2.342 1 93.12 230 THR B C 1
ATOM 6377 O O . THR B 1 230 ? 3.49 -43.531 -1.365 1 93.12 230 THR B O 1
ATOM 6380 N N . ARG B 1 231 ? 2.17 -44 -3.086 1 92 231 ARG B N 1
ATOM 6381 C CA . ARG B 1 231 ? 1.215 -42.938 -2.797 1 92 231 ARG B CA 1
ATOM 6382 C C . ARG B 1 231 ? -0.216 -43.375 -3.047 1 92 231 ARG B C 1
ATOM 6384 O O . ARG B 1 231 ? -0.5 -44.031 -4.066 1 92 231 ARG B O 1
ATOM 6391 N N . ALA B 1 232 ? -1.149 -43.156 -2.088 1 91.38 232 ALA B N 1
ATOM 6392 C CA . ALA B 1 232 ? -2.559 -43.469 -2.301 1 91.38 232 ALA B CA 1
ATOM 6393 C C . ALA B 1 232 ? -3.209 -42.469 -3.246 1 91.38 232 ALA B C 1
ATOM 6395 O O . ALA B 1 232 ? -2.834 -41.281 -3.27 1 91.38 232 ALA B O 1
ATOM 6396 N N . SER B 1 233 ? -4.152 -43 -4.07 1 92.75 233 SER B N 1
ATOM 6397 C CA . SER B 1 233 ? -4.938 -42.094 -4.918 1 92.75 233 SER B CA 1
ATOM 6398 C C . SER B 1 233 ? -6.121 -41.5 -4.156 1 92.75 233 SER B C 1
ATOM 6400 O O . SER B 1 233 ? -6.426 -41.938 -3.043 1 92.75 233 SER B O 1
ATOM 6402 N N . TYR B 1 234 ? -6.695 -40.438 -4.723 1 86.75 234 TYR B N 1
ATOM 6403 C CA . TYR B 1 234 ? -7.91 -39.844 -4.188 1 86.75 234 TYR B CA 1
ATOM 6404 C C . TYR B 1 234 ? -8.867 -39.469 -5.309 1 86.75 234 TYR B C 1
ATOM 6406 O O . TYR B 1 234 ? -8.461 -39.312 -6.465 1 86.75 234 TYR B O 1
ATOM 6414 N N . ILE B 1 235 ? -10.172 -39.312 -4.984 1 88.19 235 ILE B N 1
ATOM 6415 C CA . ILE B 1 235 ? -11.203 -38.938 -5.949 1 88.19 235 ILE B CA 1
ATOM 6416 C C . ILE B 1 235 ? -11.492 -37.438 -5.84 1 88.19 235 ILE B C 1
ATOM 6418 O O . ILE B 1 235 ? -11.859 -36.938 -4.77 1 88.19 235 ILE B O 1
ATOM 6422 N N . ALA B 1 236 ? -11.211 -36.781 -6.965 1 81.81 236 ALA B N 1
ATOM 6423 C CA . ALA B 1 236 ? -11.531 -35.344 -7 1 81.81 236 ALA B CA 1
ATOM 6424 C C . ALA B 1 236 ? -13.031 -35.125 -7.109 1 81.81 236 ALA B C 1
ATOM 6426 O O . ALA B 1 236 ? -13.688 -35.688 -8 1 81.81 236 ALA B O 1
ATOM 6427 N N . GLU B 1 237 ? -13.68 -34.375 -6.133 1 72.31 237 GLU B N 1
ATOM 6428 C CA . GLU B 1 237 ? -15.109 -34.094 -6.125 1 72.31 237 GLU B CA 1
ATOM 6429 C C . G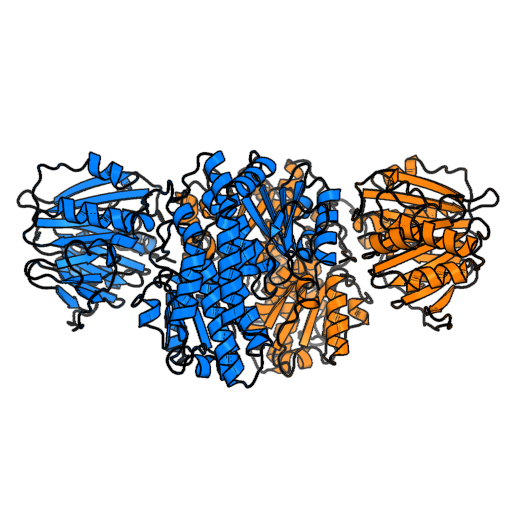LU B 1 237 ? -15.391 -32.719 -6.789 1 72.31 237 GLU B C 1
ATOM 6431 O O . GLU B 1 237 ? -15.5 -31.719 -6.109 1 72.31 237 GLU B O 1
ATOM 6436 N N . LEU B 1 238 ? -15.234 -32.594 -8.07 1 68.56 238 LEU B N 1
ATOM 6437 C CA . LEU B 1 238 ? -15.461 -31.328 -8.742 1 68.56 238 LEU B CA 1
ATOM 6438 C C . LEU B 1 238 ? -16.641 -31.422 -9.703 1 68.56 238 LEU B C 1
ATOM 6440 O O . LEU B 1 238 ? -16.781 -32.438 -10.414 1 68.56 238 LEU B O 1
ATOM 6444 N N . ASP B 1 239 ? -17.719 -30.5 -9.516 1 60.62 239 ASP B N 1
ATOM 6445 C CA . ASP B 1 239 ? -18.844 -30.484 -10.438 1 60.62 239 ASP B CA 1
ATOM 6446 C C . ASP B 1 239 ? -18.5 -29.703 -11.711 1 60.62 239 ASP B C 1
ATOM 6448 O O . ASP B 1 239 ? -18.156 -28.531 -11.648 1 60.62 239 ASP B O 1
ATOM 6452 N N . ALA B 1 240 ? -18.578 -30.297 -12.906 1 58.41 240 ALA B N 1
ATOM 6453 C CA . ALA B 1 240 ? -18.281 -29.766 -14.227 1 58.41 240 ALA B CA 1
ATOM 6454 C C . ALA B 1 240 ? -19.234 -28.609 -14.57 1 58.41 240 ALA B C 1
ATOM 6456 O O . ALA B 1 240 ? -18.859 -27.672 -15.266 1 58.41 240 ALA B O 1
ATOM 6457 N N . SER B 1 241 ? -20.438 -28.656 -14.109 1 54.78 241 SER B N 1
ATOM 6458 C CA . SER B 1 241 ? -21.484 -27.719 -14.492 1 54.78 241 SER B CA 1
ATOM 6459 C C . SER B 1 241 ? -21.188 -26.312 -13.984 1 54.78 241 SER B C 1
ATOM 6461 O O . SER B 1 241 ? -21.594 -25.328 -14.594 1 54.78 241 SER B O 1
ATOM 6463 N N . ASP B 1 242 ? -20.453 -26.188 -13.039 1 65.38 242 ASP B N 1
ATOM 6464 C CA . ASP B 1 242 ? -20.203 -24.906 -12.391 1 65.38 242 ASP B CA 1
ATOM 6465 C C . ASP B 1 242 ? -19.203 -24.078 -13.172 1 65.38 242 ASP B C 1
ATOM 6467 O O . ASP B 1 242 ? -19.047 -22.875 -12.922 1 65.38 242 ASP B O 1
ATOM 6471 N N . ILE B 1 243 ? -18.875 -24.609 -14.297 1 72.62 243 ILE B N 1
ATOM 6472 C CA . ILE B 1 243 ? -17.734 -23.984 -14.953 1 72.62 243 ILE B CA 1
ATOM 6473 C C . ILE B 1 243 ? -18.203 -23.281 -16.234 1 72.62 243 ILE B C 1
ATOM 6475 O O . ILE B 1 243 ? -17.406 -22.641 -16.906 1 72.62 243 ILE B O 1
ATOM 6479 N N . GLU B 1 244 ? -19.562 -23.25 -16.469 1 77.31 244 GLU B N 1
ATOM 6480 C CA . GLU B 1 244 ? -20.031 -22.609 -17.688 1 77.31 244 GLU B CA 1
ATOM 6481 C C . GLU B 1 244 ? -20.578 -21.219 -17.422 1 77.31 244 GLU B C 1
ATOM 6483 O O . GLU B 1 244 ? -21.016 -20.922 -16.297 1 77.31 244 GLU B O 1
ATOM 6488 N N . LYS B 1 245 ? -20.641 -20.266 -18.453 1 83.31 245 LYS B N 1
ATOM 6489 C CA . LYS B 1 245 ? -21.141 -18.906 -18.344 1 83.31 245 LYS B CA 1
ATOM 6490 C C . LYS B 1 245 ? -22.672 -18.891 -18.344 1 83.31 245 LYS B C 1
ATOM 6492 O O . LYS B 1 245 ? -23.281 -17.984 -17.766 1 83.31 245 LYS B O 1
ATOM 6497 N N . GLY B 1 246 ? -23.234 -19.766 -18.969 1 75 246 GLY B N 1
ATOM 6498 C CA . GLY B 1 246 ? -24.672 -19.719 -19.172 1 75 246 GLY B CA 1
ATOM 6499 C C . GLY B 1 246 ? -25.125 -18.516 -19.969 1 75 246 GLY B C 1
ATOM 6500 O O . GLY B 1 246 ? -24.609 -18.266 -21.062 1 75 246 GLY B O 1
ATOM 6501 N N . THR B 1 247 ? -26.109 -17.688 -19.344 1 80.94 247 THR B N 1
ATOM 6502 C CA . THR B 1 247 ? -26.688 -16.547 -20.047 1 80.94 247 THR B CA 1
ATOM 6503 C C . THR B 1 247 ? -25.844 -15.289 -19.844 1 80.94 247 THR B C 1
ATOM 6505 O O . THR B 1 247 ? -26.141 -14.234 -20.406 1 80.94 247 THR B O 1
ATOM 6508 N N . TYR B 1 248 ? -24.797 -15.406 -19.062 1 88.94 248 TYR B N 1
ATOM 6509 C CA . TYR B 1 248 ? -23.984 -14.242 -18.766 1 88.94 248 TYR B CA 1
ATOM 6510 C C . TYR B 1 248 ? -22.984 -13.977 -19.891 1 88.94 248 TYR B C 1
ATOM 6512 O O . TYR B 1 248 ? -22.406 -14.914 -20.438 1 88.94 248 TYR B O 1
ATOM 6520 N N . PRO B 1 249 ? -22.828 -12.719 -20.219 1 90.81 249 PRO B N 1
ATOM 6521 C CA . PRO B 1 249 ? -21.812 -12.398 -21.203 1 90.81 249 PRO B CA 1
ATOM 6522 C C . PRO B 1 249 ? -20.391 -12.648 -20.703 1 90.81 249 PRO B C 1
ATOM 6524 O O . PRO B 1 249 ? -19.484 -12.914 -21.484 1 90.81 249 PRO B O 1
ATOM 6527 N N . HIS B 1 250 ? -20.141 -12.562 -19.469 1 94.56 250 HIS B N 1
ATOM 6528 C CA . HIS B 1 250 ? -18.828 -12.75 -18.844 1 94.56 250 HIS B CA 1
ATOM 6529 C C . HIS B 1 250 ? -18.953 -13.555 -17.547 1 94.56 250 HIS B C 1
ATOM 6531 O O . HIS B 1 250 ? -19.953 -13.461 -16.844 1 94.56 250 HIS B O 1
ATOM 6537 N N . TYR B 1 251 ? -17.938 -14.336 -17.266 1 93.75 251 TYR B N 1
ATOM 6538 C CA . TYR B 1 251 ? -17.859 -15.062 -16 1 93.75 251 TYR B CA 1
ATOM 6539 C C . TYR B 1 251 ? -17.875 -14.102 -14.82 1 93.75 251 TYR B C 1
ATOM 6541 O O . TYR B 1 251 ? -18.516 -14.375 -13.805 1 93.75 251 TYR B O 1
ATOM 6549 N N . MET B 1 252 ? -17.203 -12.969 -14.922 1 97.06 252 MET B N 1
ATOM 6550 C CA . MET B 1 252 ? -17.109 -12.031 -13.805 1 97.06 252 MET B CA 1
ATOM 6551 C C . MET B 1 252 ? -18.484 -11.539 -13.383 1 97.06 252 MET B C 1
ATOM 6553 O O . MET B 1 252 ? -18.766 -11.422 -12.188 1 97.06 252 MET B O 1
ATOM 6557 N N . LEU B 1 253 ? -19.281 -11.188 -14.422 1 96.19 253 LEU B N 1
ATOM 6558 C CA . LEU B 1 253 ? -20.641 -10.727 -14.109 1 96.19 253 LEU B CA 1
ATOM 6559 C C . LEU B 1 253 ? -21.438 -11.82 -13.43 1 96.19 253 LEU B C 1
ATOM 6561 O O . LEU B 1 253 ? -22.156 -11.555 -12.453 1 96.19 253 LEU B O 1
ATOM 6565 N N . LYS B 1 254 ? -21.359 -13.055 -13.906 1 94.31 254 LYS B N 1
ATOM 6566 C CA . LYS B 1 254 ? -22.016 -14.203 -13.289 1 94.31 254 LYS B CA 1
ATOM 6567 C C . LYS B 1 254 ? -21.562 -14.375 -11.844 1 94.31 254 LYS B C 1
ATOM 6569 O O . LYS B 1 254 ? -22.391 -14.555 -10.945 1 94.31 254 LYS B O 1
ATOM 6574 N N . GLU B 1 255 ? -20.266 -14.336 -11.664 1 96.44 255 GLU B N 1
ATOM 6575 C CA . GLU B 1 255 ? -19.672 -14.562 -10.352 1 96.44 255 GLU B CA 1
ATOM 6576 C C . GLU B 1 255 ? -20.047 -13.438 -9.383 1 96.44 255 GLU B C 1
ATOM 6578 O O . GLU B 1 255 ? -20.203 -13.68 -8.18 1 96.44 255 GLU B O 1
ATOM 6583 N N . THR B 1 256 ? -20.188 -12.172 -9.883 1 97.81 256 THR B N 1
ATOM 6584 C CA . THR B 1 256 ? -20.672 -11.07 -9.055 1 97.81 256 THR B CA 1
ATOM 6585 C C . THR B 1 256 ? -22.109 -11.328 -8.617 1 97.81 256 THR B C 1
ATOM 6587 O O . THR B 1 256 ? -22.453 -11.156 -7.445 1 97.81 256 THR B O 1
ATOM 6590 N N . ASP B 1 257 ? -22.938 -11.836 -9.523 1 95.56 257 ASP B N 1
ATOM 6591 C CA . ASP B 1 257 ? -24.344 -12.086 -9.25 1 95.56 257 ASP B CA 1
ATOM 6592 C C . ASP B 1 257 ? -24.531 -13.289 -8.328 1 95.56 257 ASP B C 1
ATOM 6594 O O . ASP B 1 257 ? -25.578 -13.445 -7.695 1 95.56 257 ASP B O 1
ATOM 6598 N N . GLU B 1 258 ? -23.531 -14.133 -8.25 1 95.75 258 GLU B N 1
ATOM 6599 C CA . GLU B 1 258 ? -23.609 -15.344 -7.441 1 95.75 258 GLU B CA 1
ATOM 6600 C C . GLU B 1 258 ? -23.297 -15.047 -5.977 1 95.75 258 GLU B C 1
ATOM 6602 O O . GLU B 1 258 ? -23.578 -15.867 -5.102 1 95.75 258 GLU B O 1
ATOM 6607 N N . GLN B 1 259 ? -22.766 -13.883 -5.668 1 98.12 259 GLN B N 1
ATOM 6608 C CA . GLN B 1 259 ? -22.219 -13.578 -4.348 1 98.12 259 GLN B CA 1
ATOM 6609 C C . GLN B 1 259 ? -23.312 -13.68 -3.271 1 98.12 259 GLN B C 1
ATOM 6611 O O . GLN B 1 259 ? -23.062 -14.234 -2.195 1 98.12 259 GLN B O 1
ATOM 6616 N N . PRO B 1 260 ? -24.625 -13.172 -3.516 1 96.56 260 PRO B N 1
ATOM 6617 C CA . PRO B 1 260 ? -25.656 -13.352 -2.486 1 96.56 260 PRO B CA 1
ATOM 6618 C C . PRO B 1 260 ? -25.922 -14.82 -2.174 1 96.56 260 PRO B C 1
ATOM 6620 O O . PRO B 1 260 ? -26.047 -15.188 -1.006 1 96.56 260 PRO B O 1
ATOM 6623 N N . LEU B 1 261 ? -25.969 -15.617 -3.174 1 94.94 261 LEU B N 1
ATOM 6624 C CA . LEU B 1 261 ? -26.219 -17.047 -2.996 1 94.94 261 LEU B CA 1
ATOM 6625 C C . LEU B 1 261 ? -25.062 -17.703 -2.246 1 94.94 261 LEU B C 1
ATOM 6627 O O . LEU B 1 261 ? -25.281 -18.547 -1.384 1 94.94 261 LEU B O 1
ATOM 6631 N N . VAL B 1 262 ? -23.828 -17.344 -2.6 1 97.25 262 VAL B N 1
ATOM 6632 C CA . VAL B 1 262 ? -22.641 -17.875 -1.925 1 97.25 262 VAL B CA 1
ATOM 6633 C C . VAL B 1 262 ? -22.688 -17.516 -0.441 1 97.25 262 VAL B C 1
ATOM 6635 O O . VAL B 1 262 ? -22.375 -18.344 0.415 1 97.25 262 VAL B O 1
ATOM 6638 N N . MET B 1 263 ? -23.109 -16.266 -0.13 1 97.56 263 MET B N 1
ATOM 6639 C CA . MET B 1 263 ? -23.234 -15.828 1.257 1 97.56 263 MET B CA 1
ATOM 6640 C C . MET B 1 263 ? -24.219 -16.719 2.021 1 97.56 263 MET B C 1
ATOM 6642 O O . MET B 1 263 ? -23.922 -17.156 3.129 1 97.56 263 MET B O 1
ATOM 6646 N N . ARG B 1 264 ? -25.359 -17 1.438 1 95.62 264 ARG B N 1
ATOM 6647 C CA . ARG B 1 264 ? -26.375 -17.828 2.074 1 95.62 264 ARG B CA 1
ATOM 6648 C C . ARG B 1 264 ? -25.875 -19.25 2.258 1 95.62 264 ARG B C 1
ATOM 6650 O O . ARG B 1 264 ? -26.156 -19.891 3.27 1 95.62 264 ARG B O 1
ATOM 6657 N N . LYS B 1 265 ? -25.172 -19.75 1.274 1 96 265 LYS B N 1
ATOM 6658 C CA . LYS B 1 265 ? -24.594 -21.078 1.357 1 96 265 LYS B CA 1
ATOM 6659 C C . LYS B 1 265 ? -23.594 -21.188 2.5 1 96 265 LYS B C 1
ATOM 6661 O O . LYS B 1 265 ? -23.578 -22.172 3.232 1 96 265 LYS B O 1
ATOM 6666 N N . ILE B 1 266 ? -22.75 -20.172 2.652 1 97.81 266 ILE B N 1
ATOM 6667 C CA . ILE B 1 266 ? -21.75 -20.141 3.717 1 97.81 266 ILE B CA 1
ATOM 6668 C C . ILE B 1 266 ? -22.453 -20.141 5.074 1 97.81 266 ILE B C 1
ATOM 6670 O O . ILE B 1 266 ? -22.078 -20.891 5.973 1 97.81 266 ILE B O 1
ATOM 6674 N N . ILE B 1 267 ? -23.531 -19.297 5.191 1 96.31 267 ILE B N 1
ATOM 6675 C CA . ILE B 1 267 ? -24.281 -19.203 6.438 1 96.31 267 ILE B CA 1
ATOM 6676 C C . ILE B 1 267 ? -24.844 -20.578 6.801 1 96.31 267 ILE B C 1
ATOM 6678 O O . ILE B 1 267 ? -24.719 -21.031 7.941 1 96.31 267 ILE B O 1
ATOM 6682 N N . GLN B 1 268 ? -25.359 -21.219 5.859 1 94.94 268 GLN B N 1
ATOM 6683 C CA . GLN B 1 268 ? -26 -22.5 6.078 1 94.94 268 GLN B CA 1
ATOM 6684 C C . GLN B 1 268 ? -24.969 -23.578 6.418 1 94.94 268 GLN B C 1
ATOM 6686 O O . GLN B 1 268 ? -25.172 -24.391 7.324 1 94.94 268 GLN B O 1
ATOM 6691 N N . THR B 1 269 ? -23.844 -23.578 5.691 1 96.25 269 THR B N 1
ATOM 6692 C CA . THR B 1 269 ? -22.828 -24.609 5.828 1 96.25 269 THR B CA 1
ATOM 6693 C C . THR B 1 269 ? -22.141 -24.516 7.184 1 96.25 269 THR B C 1
ATOM 6695 O O . THR B 1 269 ? -21.75 -25.531 7.77 1 96.25 269 THR B O 1
ATOM 6698 N N . TYR B 1 270 ? -22 -23.328 7.73 1 97.5 270 TYR B N 1
ATOM 6699 C CA . TYR B 1 270 ? -21.25 -23.125 8.969 1 97.5 270 TYR B CA 1
ATOM 6700 C C . TYR B 1 270 ? -22.188 -22.969 10.156 1 97.5 270 TYR B C 1
ATOM 6702 O O . TYR B 1 270 ? -21.906 -22.203 11.086 1 97.5 270 TYR B O 1
ATOM 6710 N N . GLN B 1 271 ? -23.359 -23.531 10.055 1 94.5 271 GLN B N 1
ATOM 6711 C CA . GLN B 1 271 ? -24.281 -23.656 11.172 1 94.5 271 GLN B CA 1
ATOM 6712 C C . GLN B 1 271 ? -24.406 -25.109 11.633 1 94.5 271 GLN B C 1
ATOM 6714 O O . GLN B 1 271 ? -24.422 -26.031 10.812 1 94.5 271 GLN B O 1
ATOM 6719 N N . ASP B 1 272 ? -24.5 -25.25 12.914 1 92 272 ASP B N 1
ATOM 6720 C CA . ASP B 1 272 ? -24.719 -26.594 13.445 1 92 272 ASP B CA 1
ATOM 6721 C C . ASP B 1 272 ? -26.219 -26.938 13.445 1 92 272 ASP B C 1
ATOM 6723 O O . ASP B 1 272 ? -27.016 -26.234 12.844 1 92 272 ASP B O 1
ATOM 6727 N N . GLU B 1 273 ? -26.547 -28 14.109 1 89.81 273 GLU B N 1
ATOM 6728 C CA . GLU B 1 273 ? -27.906 -28.531 14.109 1 89.81 273 GLU B CA 1
ATOM 6729 C C . GLU B 1 273 ? -28.859 -27.578 14.836 1 89.81 273 GLU B C 1
ATOM 6731 O O . GLU B 1 273 ? -30.062 -27.562 14.555 1 89.81 273 GLU B O 1
ATOM 6736 N N . ASN B 1 274 ? -28.297 -26.766 15.672 1 90.31 274 ASN B N 1
ATOM 6737 C CA . ASN B 1 274 ? -29.125 -25.844 16.453 1 90.31 274 ASN B CA 1
ATOM 6738 C C . ASN B 1 274 ? -29.172 -24.469 15.82 1 90.31 274 ASN B C 1
ATOM 6740 O O . ASN B 1 274 ? -29.703 -23.516 16.406 1 90.31 274 ASN B O 1
ATOM 6744 N N . GLY B 1 275 ? -28.5 -24.328 14.672 1 87.88 275 GLY B N 1
ATOM 6745 C CA . GLY B 1 275 ? -28.547 -23.062 13.969 1 87.88 275 GLY B CA 1
ATOM 6746 C C . GLY B 1 275 ? -27.469 -22.094 14.445 1 87.88 275 GLY B C 1
ATOM 6747 O O . GLY B 1 275 ? -27.469 -20.922 14.055 1 87.88 275 GLY B O 1
ATOM 6748 N N . ARG B 1 276 ? -26.703 -22.688 15.297 1 91.69 276 ARG B N 1
ATOM 6749 C CA . ARG B 1 276 ? -25.609 -21.875 15.781 1 91.69 276 ARG B CA 1
ATOM 6750 C C . ARG B 1 276 ? -24.375 -22.016 14.891 1 91.69 276 ARG B C 1
ATOM 6752 O O . ARG B 1 276 ? -24.109 -23.094 14.367 1 91.69 276 ARG B O 1
ATOM 6759 N N . LEU B 1 277 ? -23.625 -20.828 14.703 1 95.56 277 LEU B N 1
ATOM 6760 C CA . LEU B 1 277 ? -22.406 -20.844 13.891 1 95.56 277 LEU B CA 1
ATOM 6761 C C . LEU B 1 277 ? -21.375 -21.781 14.492 1 95.56 277 LEU B C 1
ATOM 6763 O O . LEU B 1 277 ? -21.172 -21.812 15.703 1 95.56 277 LEU B O 1
ATOM 6767 N N . ALA B 1 278 ? -20.797 -22.609 13.648 1 94.38 278 ALA B N 1
ATOM 6768 C CA . ALA B 1 278 ? -19.781 -23.547 14.086 1 94.38 278 ALA B CA 1
ATOM 6769 C C . ALA B 1 278 ? -18.75 -23.797 12.992 1 94.38 278 ALA B C 1
ATOM 6771 O O . ALA B 1 278 ? -19.078 -23.734 11.805 1 94.38 278 ALA B O 1
ATOM 6772 N N . VAL B 1 279 ? -17.5 -23.938 13.43 1 93.88 279 VAL B N 1
ATOM 6773 C CA . VAL B 1 279 ? -16.438 -24.344 12.508 1 93.88 279 VAL B CA 1
ATOM 6774 C C . VAL B 1 279 ? -15.891 -25.703 12.93 1 93.88 279 VAL B C 1
ATOM 6776 O O . VAL B 1 279 ? -15.992 -26.094 14.094 1 93.88 279 VAL B O 1
ATOM 6779 N N . ALA B 1 280 ? -15.375 -26.406 11.977 1 85.44 280 ALA B N 1
ATOM 6780 C CA . ALA B 1 280 ? -14.977 -27.797 12.188 1 85.44 280 ALA B CA 1
ATOM 6781 C C . ALA B 1 280 ? -13.773 -27.891 13.117 1 85.44 280 ALA B C 1
ATOM 6783 O O . ALA B 1 280 ? -12.883 -27.031 13.078 1 85.44 280 ALA B O 1
ATOM 6784 N N . GLY B 1 281 ? -13.875 -28.953 13.922 1 81.19 281 GLY B N 1
ATOM 6785 C CA . GLY B 1 281 ? -12.719 -29.344 14.711 1 81.19 281 GLY B CA 1
ATOM 6786 C C . GLY B 1 281 ? -12.383 -28.344 15.805 1 81.19 281 GLY B C 1
ATOM 6787 O O . GLY B 1 281 ? -13.281 -27.812 16.469 1 81.19 281 GLY B O 1
ATOM 6788 N N . ASP B 1 282 ? -11.039 -28.219 16.016 1 91.5 282 ASP B N 1
ATOM 6789 C CA . ASP B 1 282 ? -10.531 -27.375 17.109 1 91.5 282 ASP B CA 1
ATOM 6790 C C . ASP B 1 282 ? -9.984 -26.062 16.562 1 91.5 282 ASP B C 1
ATOM 6792 O O . ASP B 1 282 ? -9.109 -25.438 17.188 1 91.5 282 ASP B O 1
ATOM 6796 N N . VAL B 1 283 ? -10.5 -25.766 15.328 1 94.69 283 VAL B N 1
ATOM 6797 C CA . VAL B 1 283 ? -9.984 -24.578 14.664 1 94.69 283 VAL B CA 1
ATOM 6798 C C . VAL B 1 283 ? -10.25 -23.344 15.531 1 94.69 283 VAL B C 1
ATOM 6800 O O . VAL B 1 283 ? -9.367 -22.5 15.711 1 94.69 283 VAL B O 1
ATOM 6803 N N . ALA B 1 284 ? -11.469 -23.234 16 1 93.81 284 ALA B N 1
ATOM 6804 C CA . ALA B 1 284 ? -11.836 -22.078 16.797 1 93.81 284 ALA B CA 1
ATOM 6805 C C . ALA B 1 284 ? -11.008 -22.016 18.094 1 93.81 284 ALA B C 1
ATOM 6807 O O . ALA B 1 284 ? -10.672 -20.938 18.578 1 93.81 284 ALA B O 1
ATOM 6808 N N . ASP B 1 285 ? -10.703 -23.188 18.672 1 94.5 285 ASP B N 1
ATOM 6809 C CA . ASP B 1 285 ? -9.844 -23.25 19.859 1 94.5 285 ASP B CA 1
ATOM 6810 C C . ASP B 1 285 ? -8.43 -22.766 19.531 1 94.5 285 ASP B C 1
ATOM 6812 O O . ASP B 1 285 ? -7.828 -22.031 20.328 1 94.5 285 ASP B O 1
ATOM 6816 N N . ALA B 1 286 ? -8 -23.219 18.359 1 95.88 286 ALA B N 1
ATOM 6817 C CA . ALA B 1 286 ? -6.664 -22.797 17.953 1 95.88 286 ALA B CA 1
ATOM 6818 C C . ALA B 1 286 ? -6.582 -21.281 17.797 1 95.88 286 ALA B C 1
ATOM 6820 O O . ALA B 1 286 ? -5.594 -20.672 18.203 1 95.88 286 ALA B O 1
ATOM 6821 N N . VAL B 1 287 ? -7.598 -20.688 17.234 1 95.94 287 VAL B N 1
ATOM 6822 C CA . VAL B 1 287 ? -7.656 -19.234 17.047 1 95.94 287 VAL B CA 1
ATOM 6823 C C . VAL B 1 287 ? -7.742 -18.547 18.406 1 95.94 287 VAL B C 1
ATOM 6825 O O . VAL B 1 287 ? -7.02 -17.578 18.672 1 95.94 287 VAL B O 1
ATOM 6828 N N . ALA B 1 288 ? -8.547 -19.062 19.281 1 93.69 288 ALA B N 1
ATOM 6829 C CA . ALA B 1 288 ? -8.797 -18.453 20.578 1 93.69 288 ALA B CA 1
ATOM 6830 C C . ALA B 1 288 ? -7.566 -18.531 21.484 1 93.69 288 ALA B C 1
ATOM 6832 O O . ALA B 1 288 ? -7.324 -17.656 22.312 1 93.69 288 ALA B O 1
ATOM 6833 N N . GLU B 1 289 ? -6.785 -19.562 21.297 1 93.81 289 GLU B N 1
ATOM 6834 C CA . GLU B 1 289 ? -5.66 -19.828 22.172 1 93.81 289 GLU B CA 1
ATOM 6835 C C . GLU B 1 289 ? -4.387 -19.156 21.672 1 93.81 289 GLU B C 1
ATOM 6837 O O . GLU B 1 289 ? -3.43 -18.984 22.438 1 93.81 289 GLU B O 1
ATOM 6842 N N . ALA B 1 290 ? -4.375 -18.797 20.422 1 96.81 290 ALA B N 1
ATOM 6843 C CA . ALA B 1 290 ? -3.178 -18.188 19.844 1 96.81 290 ALA B CA 1
ATOM 6844 C C . ALA B 1 290 ? -2.887 -16.844 20.5 1 96.81 290 ALA B C 1
ATOM 6846 O O . ALA B 1 290 ? -3.811 -16.094 20.844 1 96.81 290 ALA B O 1
ATOM 6847 N N . ASP B 1 291 ? -1.624 -16.547 20.734 1 96.62 291 ASP B N 1
ATOM 6848 C CA . ASP B 1 291 ? -1.273 -15.234 21.266 1 96.62 291 ASP B CA 1
ATOM 6849 C C . ASP B 1 291 ? -1.188 -14.203 20.141 1 96.62 291 ASP B C 1
ATOM 6851 O O . ASP B 1 291 ? -1.245 -13 20.391 1 96.62 291 ASP B O 1
ATOM 6855 N N . ARG B 1 292 ? -1.043 -14.766 18.922 1 97.12 292 ARG B N 1
ATOM 6856 C CA . ARG B 1 292 ? -1.077 -13.914 17.734 1 97.12 292 ARG B CA 1
ATOM 6857 C C . ARG B 1 292 ? -1.375 -14.734 16.484 1 97.12 292 ARG B C 1
ATOM 6859 O O . ARG B 1 292 ? -0.868 -15.844 16.328 1 97.12 292 ARG B O 1
ATOM 6866 N N . ILE B 1 293 ? -2.15 -14.156 15.609 1 98.38 293 ILE B N 1
ATOM 6867 C CA . ILE B 1 293 ? -2.486 -14.797 14.344 1 98.38 293 ILE B CA 1
ATOM 6868 C C . ILE B 1 293 ? -1.771 -14.086 13.195 1 98.38 293 ILE B C 1
ATOM 6870 O O . ILE B 1 293 ? -1.704 -12.852 13.164 1 98.38 293 ILE B O 1
ATOM 6874 N N . TYR B 1 294 ? -1.167 -14.828 12.344 1 98.62 294 TYR B N 1
ATOM 6875 C CA . TYR B 1 294 ? -0.538 -14.32 11.125 1 98.62 294 TYR B CA 1
ATOM 6876 C C . TYR B 1 294 ? -1.328 -14.734 9.891 1 98.62 294 TYR B C 1
ATOM 6878 O O . TYR B 1 294 ? -1.283 -15.891 9.477 1 98.62 294 TYR B O 1
ATOM 6886 N N . ILE B 1 295 ? -2.018 -13.781 9.305 1 98.81 295 ILE B N 1
ATOM 6887 C CA . ILE B 1 295 ? -2.688 -14.047 8.031 1 98.81 295 ILE B CA 1
ATOM 6888 C C . ILE B 1 295 ? -1.707 -13.844 6.879 1 98.81 295 ILE B C 1
ATOM 6890 O O . ILE B 1 295 ? -1.101 -12.781 6.754 1 98.81 295 ILE B O 1
ATOM 6894 N N . VAL B 1 296 ? -1.505 -14.836 6.082 1 98.56 296 VAL B N 1
ATOM 6895 C CA . VAL B 1 296 ? -0.58 -14.82 4.953 1 98.56 296 VAL B CA 1
ATOM 6896 C C . VAL B 1 296 ? -1.352 -15 3.65 1 98.56 296 VAL B C 1
ATOM 6898 O O . VAL B 1 296 ? -2.074 -15.984 3.48 1 98.56 296 VAL B O 1
ATOM 6901 N N . ALA B 1 297 ? -1.27 -14.078 2.781 1 98.12 297 ALA B N 1
ATOM 6902 C CA . ALA B 1 297 ? -2.059 -14.094 1.553 1 98.12 297 ALA B CA 1
ATOM 6903 C C . ALA B 1 297 ? -1.438 -13.195 0.49 1 98.12 297 ALA B C 1
ATOM 6905 O O . ALA B 1 297 ? -0.388 -12.586 0.718 1 98.12 297 ALA B O 1
ATOM 6906 N N . CYS B 1 298 ? -2.025 -13.164 -0.736 1 96.44 298 CYS B N 1
ATOM 6907 C CA . CYS B 1 298 ? -1.604 -12.32 -1.849 1 96.44 298 CYS B CA 1
ATOM 6908 C C . CYS B 1 298 ? -2.801 -11.648 -2.508 1 96.44 298 CYS B C 1
ATOM 6910 O O . CYS B 1 298 ? -3.916 -12.172 -2.459 1 96.44 298 CYS B O 1
ATOM 6912 N N . GLY B 1 299 ? -2.611 -10.492 -3.09 1 96.38 299 GLY B N 1
ATOM 6913 C CA . GLY B 1 299 ? -3.605 -9.828 -3.916 1 96.38 299 GLY B CA 1
ATOM 6914 C C . GLY B 1 299 ? -4.938 -9.641 -3.213 1 96.38 299 GLY B C 1
ATOM 6915 O O . GLY B 1 299 ? -4.988 -9.109 -2.104 1 96.38 299 GLY B O 1
ATOM 6916 N N . THR B 1 300 ? -5.98 -10.125 -3.885 1 97.94 300 THR B N 1
ATOM 6917 C CA . THR B 1 300 ? -7.348 -9.992 -3.395 1 97.94 300 THR B CA 1
ATOM 6918 C C . THR B 1 300 ? -7.516 -10.711 -2.059 1 97.94 300 THR B C 1
ATOM 6920 O O . THR B 1 300 ? -8.211 -10.227 -1.168 1 97.94 300 THR B O 1
ATOM 6923 N N . SER B 1 301 ? -6.867 -11.859 -1.919 1 98.44 301 SER B N 1
ATOM 6924 C CA . SER B 1 301 ? -6.949 -12.594 -0.662 1 98.44 301 SER B CA 1
ATOM 6925 C C . SER B 1 301 ? -6.289 -11.82 0.475 1 98.44 301 SER B C 1
ATOM 6927 O O . SER B 1 301 ? -6.746 -11.875 1.618 1 98.44 301 SER B O 1
ATOM 6929 N N . TYR B 1 302 ? -5.164 -11.156 0.151 1 98.44 302 TYR B N 1
ATOM 6930 C CA . TYR B 1 302 ? -4.527 -10.297 1.137 1 98.44 302 TYR B CA 1
ATOM 6931 C C . TYR B 1 302 ? -5.488 -9.211 1.61 1 98.44 302 TYR B C 1
ATOM 6933 O O . TYR B 1 302 ? -5.57 -8.922 2.809 1 98.44 302 TYR B O 1
ATOM 6941 N N . HIS B 1 303 ? -6.207 -8.609 0.683 1 98.69 303 HIS B N 1
ATOM 6942 C CA . HIS B 1 303 ? -7.164 -7.566 1.026 1 98.69 303 HIS B CA 1
ATOM 6943 C C . HIS B 1 303 ? -8.289 -8.117 1.898 1 98.69 303 HIS B C 1
ATOM 6945 O O . HIS B 1 303 ? -8.766 -7.43 2.809 1 98.69 303 HIS B O 1
ATOM 6951 N N . ALA B 1 304 ? -8.734 -9.328 1.609 1 98.81 304 ALA B N 1
ATOM 6952 C CA . ALA B 1 304 ? -9.719 -9.977 2.477 1 98.81 304 ALA B CA 1
ATOM 6953 C C . ALA B 1 304 ? -9.164 -10.18 3.881 1 98.81 304 ALA B C 1
ATOM 6955 O O . ALA B 1 304 ? -9.883 -10.031 4.871 1 98.81 304 ALA B O 1
ATOM 6956 N N . GLY B 1 305 ? -7.902 -10.508 3.9 1 98.81 305 GLY B N 1
ATOM 6957 C CA . GLY B 1 305 ? -7.234 -10.695 5.18 1 98.81 305 GLY B CA 1
ATOM 6958 C C . GLY B 1 305 ? -7.203 -9.438 6.023 1 98.81 305 GLY B C 1
ATOM 6959 O O . GLY B 1 305 ? -7.293 -9.508 7.254 1 98.81 305 GLY B O 1
ATOM 6960 N N . LEU B 1 306 ? -7.086 -8.305 5.336 1 98.56 306 LEU B N 1
ATOM 6961 C CA . LEU B 1 306 ? -7.09 -7.035 6.059 1 98.56 306 LEU B CA 1
ATOM 6962 C C . LEU B 1 306 ? -8.406 -6.836 6.797 1 98.56 306 LEU B C 1
ATOM 6964 O O . LEU B 1 306 ? -8.422 -6.398 7.949 1 98.56 306 LEU B O 1
ATOM 6968 N N . VAL B 1 307 ? -9.5 -7.168 6.156 1 98.69 307 VAL B N 1
ATOM 6969 C CA . VAL B 1 307 ? -10.812 -7.066 6.781 1 98.69 307 VAL B CA 1
ATOM 6970 C C . VAL B 1 307 ? -10.938 -8.109 7.891 1 98.69 307 VAL B C 1
ATOM 6972 O O . VAL B 1 307 ? -11.414 -7.809 8.984 1 98.69 307 VAL B O 1
ATOM 6975 N N . GLY B 1 308 ? -10.5 -9.32 7.613 1 98.62 308 GLY B N 1
ATOM 6976 C CA . GLY B 1 308 ? -10.539 -10.398 8.594 1 98.62 308 GLY B CA 1
ATOM 6977 C C . GLY B 1 308 ? -9.773 -10.078 9.859 1 98.62 308 GLY B C 1
ATOM 6978 O O . GLY B 1 308 ? -10.188 -10.469 10.953 1 98.62 308 GLY B O 1
ATOM 6979 N N . LYS B 1 309 ? -8.633 -9.43 9.664 1 98.25 309 LYS B N 1
ATOM 6980 C CA . LYS B 1 309 ? -7.848 -8.992 10.812 1 98.25 309 LYS B CA 1
ATOM 6981 C C . LYS B 1 309 ? -8.711 -8.195 11.789 1 98.25 309 LYS B C 1
ATOM 6983 O O . LYS B 1 309 ? -8.672 -8.43 13 1 98.25 309 LYS B O 1
ATOM 6988 N N . GLN B 1 310 ? -9.492 -7.27 11.242 1 96.94 310 GLN B N 1
ATOM 6989 C CA . GLN B 1 310 ? -10.328 -6.418 12.086 1 96.94 310 GLN B CA 1
ATOM 6990 C C . GLN B 1 310 ? -11.383 -7.246 12.828 1 96.94 310 GLN B C 1
ATOM 6992 O O . GLN B 1 310 ? -11.641 -7.012 14.008 1 96.94 310 GLN B O 1
ATOM 6997 N N . TYR B 1 311 ? -11.953 -8.227 12.141 1 98.06 311 TYR B N 1
ATOM 6998 C CA . TYR B 1 311 ? -12.977 -9.07 12.758 1 98.06 311 TYR B CA 1
ATOM 6999 C C . TYR B 1 311 ? -12.391 -9.867 13.922 1 98.06 311 TYR B C 1
ATOM 7001 O O . TYR B 1 311 ? -12.961 -9.883 15.016 1 98.06 311 TYR B O 1
ATOM 7009 N N . ILE B 1 312 ? -11.25 -10.469 13.695 1 97.94 312 ILE B N 1
ATOM 7010 C CA . ILE B 1 312 ? -10.672 -11.344 14.711 1 97.94 312 ILE B CA 1
ATOM 7011 C C . ILE B 1 312 ? -10.219 -10.508 15.906 1 97.94 312 ILE B C 1
ATOM 7013 O O . ILE B 1 312 ? -10.445 -10.883 17.062 1 97.94 312 ILE B O 1
ATOM 7017 N N . GLU B 1 313 ? -9.602 -9.359 15.648 1 96.38 313 GLU B N 1
ATOM 7018 C CA . GLU B 1 313 ? -9.133 -8.508 16.734 1 96.38 313 GLU B CA 1
ATOM 7019 C C . GLU B 1 313 ? -10.305 -7.938 17.531 1 96.38 313 GLU B C 1
ATOM 7021 O O . GLU B 1 313 ? -10.312 -7.98 18.766 1 96.38 313 GLU B O 1
ATOM 7026 N N . MET B 1 314 ? -11.297 -7.477 16.812 1 94.25 314 MET B N 1
ATOM 7027 C CA . MET B 1 314 ? -12.406 -6.766 17.453 1 94.25 314 MET B CA 1
ATOM 7028 C C . MET B 1 314 ? -13.328 -7.742 18.172 1 94.25 314 MET B C 1
ATOM 7030 O O . MET B 1 314 ? -13.875 -7.418 19.234 1 94.25 314 MET B O 1
ATOM 7034 N N . TRP B 1 315 ? -13.484 -8.898 17.656 1 96.44 315 TRP B N 1
ATOM 7035 C CA . TRP B 1 315 ? -14.484 -9.812 18.203 1 96.44 315 TRP B CA 1
ATOM 7036 C C . TRP B 1 315 ? -13.828 -10.875 19.078 1 96.44 315 TRP B C 1
ATOM 7038 O O . TRP B 1 315 ? -14.258 -11.102 20.219 1 96.44 315 TRP B O 1
ATOM 7048 N N . ALA B 1 316 ? -12.758 -11.477 18.625 1 96.25 316 ALA B N 1
ATOM 7049 C CA . ALA B 1 316 ? -12.148 -12.586 19.344 1 96.25 316 ALA B CA 1
ATOM 7050 C C . ALA B 1 316 ? -11.047 -12.086 20.281 1 96.25 316 ALA B C 1
ATOM 7052 O O . ALA B 1 316 ? -10.547 -12.844 21.125 1 96.25 316 ALA B O 1
ATOM 7053 N N . ASN B 1 317 ? -10.672 -10.852 20.156 1 95.69 317 ASN B N 1
ATOM 7054 C CA . ASN B 1 317 ? -9.664 -10.227 21.016 1 95.69 317 ASN B CA 1
ATOM 7055 C C . ASN B 1 317 ? -8.328 -10.953 20.922 1 95.69 317 ASN B C 1
ATOM 7057 O O . ASN B 1 317 ? -7.691 -11.219 21.953 1 95.69 317 ASN B O 1
ATOM 7061 N N . VAL B 1 318 ? -7.945 -11.391 19.797 1 96.5 318 VAL B N 1
ATOM 7062 C CA . VAL B 1 318 ? -6.641 -11.969 19.484 1 96.5 318 VAL B CA 1
ATOM 7063 C C . VAL B 1 318 ? -5.898 -11.078 18.5 1 96.5 318 VAL B C 1
ATOM 7065 O O . VAL B 1 318 ? -6.434 -10.75 17.438 1 96.5 318 VAL B O 1
ATOM 7068 N N . PRO B 1 319 ? -4.637 -10.625 18.812 1 96.62 319 PRO B N 1
ATOM 7069 C CA . PRO B 1 319 ? -3.904 -9.781 17.875 1 96.62 319 PRO B CA 1
ATOM 7070 C C . PRO B 1 319 ? -3.648 -10.469 16.531 1 96.62 319 PRO B C 1
ATOM 7072 O O . PRO B 1 319 ? -3.369 -11.672 16.5 1 96.62 319 PRO B O 1
ATOM 7075 N N . VAL B 1 320 ? -3.75 -9.711 15.469 1 97.75 320 VAL B N 1
ATOM 7076 C CA . VAL B 1 320 ? -3.598 -10.281 14.133 1 97.75 320 VAL B CA 1
ATOM 7077 C C . VAL B 1 320 ? -2.652 -9.422 13.305 1 97.75 320 VAL B C 1
ATOM 7079 O O . VAL B 1 320 ? -2.668 -8.195 13.406 1 97.75 320 VAL B O 1
ATOM 7082 N N . GLU B 1 321 ? -1.794 -10.031 12.531 1 97.25 321 GLU B N 1
ATOM 7083 C CA . GLU B 1 321 ? -0.994 -9.398 11.484 1 97.25 321 GLU B CA 1
ATOM 7084 C C . GLU B 1 321 ? -1.316 -9.984 10.117 1 97.25 321 GLU B C 1
ATOM 7086 O O . GLU B 1 321 ? -1.598 -11.18 9.992 1 97.25 321 GLU B O 1
ATOM 7091 N N . VAL B 1 322 ? -1.311 -9.141 9.156 1 98 322 VAL B N 1
ATOM 7092 C CA . VAL B 1 322 ? -1.521 -9.594 7.785 1 98 322 VAL B CA 1
ATOM 7093 C C . VAL B 1 322 ? -0.257 -9.359 6.961 1 98 322 VAL B C 1
ATOM 7095 O O . VAL B 1 322 ? 0.32 -8.266 7 1 98 322 VAL B O 1
ATOM 7098 N N . HIS B 1 323 ? 0.224 -10.359 6.273 1 97.81 323 HIS B N 1
ATOM 7099 C CA . HIS B 1 323 ? 1.477 -10.266 5.535 1 97.81 323 HIS B CA 1
ATOM 7100 C C . HIS B 1 323 ? 1.309 -10.75 4.098 1 97.81 323 HIS B C 1
ATOM 7102 O O . HIS B 1 323 ? 0.534 -11.68 3.842 1 97.81 323 HIS B O 1
ATOM 7108 N N . VAL B 1 324 ? 2.033 -10.102 3.244 1 96.5 324 VAL B N 1
ATOM 7109 C CA . VAL B 1 324 ? 2.174 -10.586 1.876 1 96.5 324 VAL B CA 1
ATOM 7110 C C . VAL B 1 324 ? 3.078 -11.82 1.857 1 96.5 324 VAL B C 1
ATOM 7112 O O . VAL B 1 324 ? 4.207 -11.781 2.352 1 96.5 324 VAL B O 1
ATOM 7115 N N . ALA B 1 325 ? 2.604 -12.82 1.219 1 96.56 325 ALA B N 1
ATOM 7116 C CA . ALA B 1 325 ? 3.273 -14.117 1.279 1 96.56 325 ALA B CA 1
ATOM 7117 C C . ALA B 1 325 ? 4.664 -14.047 0.653 1 96.56 325 ALA B C 1
ATOM 7119 O O . ALA B 1 325 ? 5.613 -14.641 1.17 1 96.56 325 ALA B O 1
ATOM 7120 N N . SER B 1 326 ? 4.77 -13.305 -0.431 1 92.31 326 SER B N 1
ATOM 7121 C CA . SER B 1 326 ? 6.035 -13.25 -1.155 1 92.31 326 SER B CA 1
ATOM 7122 C C . SER B 1 326 ? 7.125 -12.602 -0.312 1 92.31 326 SER B C 1
ATOM 7124 O O . SER B 1 326 ? 8.312 -12.891 -0.491 1 92.31 326 SER B O 1
ATOM 7126 N N . GLU B 1 327 ? 6.766 -11.734 0.592 1 95.25 327 GLU B N 1
ATOM 7127 C CA . GLU B 1 327 ? 7.73 -11.086 1.477 1 95.25 327 GLU B CA 1
ATOM 7128 C C . GLU B 1 327 ? 7.98 -11.922 2.729 1 95.25 327 GLU B C 1
ATOM 7130 O O . GLU B 1 327 ? 9.109 -11.977 3.229 1 95.25 327 GLU B O 1
ATOM 7135 N N . PHE B 1 328 ? 7.012 -12.602 3.154 1 95.88 328 PHE B N 1
ATOM 7136 C CA . PHE B 1 328 ? 7.117 -13.359 4.391 1 95.88 328 PHE B CA 1
ATOM 7137 C C . PHE B 1 328 ? 8.141 -14.477 4.254 1 95.88 328 PHE B C 1
ATOM 7139 O O . PHE B 1 328 ? 8.914 -14.742 5.18 1 95.88 328 PHE B O 1
ATOM 7146 N N . SER B 1 329 ? 8.156 -15.117 3.131 1 91.81 329 SER B N 1
ATOM 7147 C CA . SER B 1 329 ? 9 -16.297 2.932 1 91.81 329 SER B CA 1
ATOM 7148 C C . SER B 1 329 ? 10.477 -15.945 3.02 1 91.81 329 SER B C 1
ATOM 7150 O O . SER B 1 329 ? 11.289 -16.75 3.475 1 91.81 329 SER B O 1
ATOM 7152 N N . TYR B 1 330 ? 10.812 -14.703 2.637 1 91.25 330 TYR B N 1
ATOM 7153 C CA . TYR B 1 330 ? 12.219 -14.328 2.611 1 91.25 330 TYR B CA 1
ATOM 7154 C C . TYR B 1 330 ? 12.531 -13.312 3.699 1 91.25 330 TYR B C 1
ATOM 7156 O O . TYR B 1 330 ? 13.695 -12.945 3.904 1 91.25 330 TYR B O 1
ATOM 7164 N N . ASN B 1 331 ? 11.547 -12.859 4.297 1 92.31 331 ASN B N 1
ATOM 7165 C CA . ASN B 1 331 ? 11.664 -11.852 5.344 1 92.31 331 ASN B CA 1
ATOM 7166 C C . ASN B 1 331 ? 10.688 -12.117 6.484 1 92.31 331 ASN B C 1
ATOM 7168 O O . ASN B 1 331 ? 9.883 -11.25 6.828 1 92.31 331 ASN B O 1
ATOM 7172 N N . MET B 1 332 ? 10.836 -13.273 7.129 1 93.94 332 MET B N 1
ATOM 7173 C CA . MET B 1 332 ? 9.93 -13.656 8.203 1 93.94 332 MET B CA 1
ATOM 7174 C C . MET B 1 332 ? 10.094 -12.734 9.414 1 93.94 332 MET B C 1
ATOM 7176 O O . MET B 1 332 ? 11.219 -12.508 9.875 1 93.94 332 MET B O 1
ATOM 7180 N N . PRO B 1 333 ? 9.023 -12.148 9.883 1 93.88 333 PRO B N 1
ATOM 7181 C CA . PRO B 1 333 ? 9.125 -11.328 11.094 1 93.88 333 PRO B CA 1
ATOM 7182 C C . PRO B 1 333 ? 9.383 -12.156 12.344 1 93.88 333 PRO B C 1
ATOM 7184 O O . PRO B 1 333 ? 9.352 -13.391 12.297 1 93.88 333 PRO B O 1
ATOM 7187 N N . LEU B 1 334 ? 9.758 -11.445 13.461 1 94.88 334 LEU B N 1
ATOM 7188 C CA . LEU B 1 334 ? 9.828 -12.141 14.742 1 94.88 334 LEU B CA 1
ATOM 7189 C C . LEU B 1 334 ? 8.461 -12.688 15.141 1 94.88 334 LEU B C 1
ATOM 7191 O O . LEU B 1 334 ? 7.48 -11.938 15.203 1 94.88 334 LEU B O 1
ATOM 7195 N N . LEU B 1 335 ? 8.398 -14 15.328 1 95.12 335 LEU B N 1
ATOM 7196 C CA . LEU B 1 335 ? 7.129 -14.648 15.648 1 95.12 335 LEU B CA 1
ATOM 7197 C C . LEU B 1 335 ? 6.852 -14.586 17.141 1 95.12 335 LEU B C 1
ATOM 7199 O O . LEU B 1 335 ? 7.781 -14.555 17.953 1 95.12 335 LEU B O 1
ATOM 7203 N N . SER B 1 336 ? 5.605 -14.531 17.438 1 94.44 336 SER B N 1
ATOM 7204 C CA . SER B 1 336 ? 5.207 -14.609 18.844 1 94.44 336 SER B CA 1
ATOM 7205 C C . SER B 1 336 ? 5.438 -16.016 19.406 1 94.44 336 SER B C 1
ATOM 7207 O O . SER B 1 336 ? 5.93 -16.891 18.703 1 94.44 336 SER B O 1
ATOM 7209 N N . LYS B 1 337 ? 5.148 -16.234 20.688 1 93.38 337 LYS B N 1
ATOM 7210 C CA . LYS B 1 337 ? 5.453 -17.484 21.375 1 93.38 337 LYS B CA 1
ATOM 7211 C C . LYS B 1 337 ? 4.508 -18.594 20.922 1 93.38 337 LYS B C 1
ATOM 7213 O O . LYS B 1 337 ? 4.906 -19.75 20.828 1 93.38 337 LYS B O 1
ATOM 7218 N N . LYS B 1 338 ? 3.207 -18.25 20.688 1 96.19 338 LYS B N 1
ATOM 7219 C CA . LYS B 1 338 ? 2.197 -19.234 20.266 1 96.19 338 LYS B CA 1
ATOM 7220 C C . LYS B 1 338 ? 1.45 -18.75 19.031 1 96.19 338 LYS B C 1
ATOM 7222 O O . LYS B 1 338 ? 0.232 -18.562 19.062 1 96.19 338 LYS B O 1
ATOM 7227 N N . PRO B 1 339 ? 2.156 -18.703 17.906 1 97.81 339 PRO B N 1
ATOM 7228 C CA . PRO B 1 339 ? 1.54 -18.188 16.688 1 97.81 339 PRO B CA 1
ATOM 7229 C C . PRO B 1 339 ? 0.604 -19.188 16.016 1 97.81 339 PRO B C 1
ATOM 7231 O O . PRO B 1 339 ? 0.822 -20.406 16.125 1 97.81 339 PRO B O 1
ATOM 7234 N N . LEU B 1 340 ? -0.456 -18.719 15.406 1 98.44 340 LEU B N 1
ATOM 7235 C CA . LEU B 1 340 ? -1.276 -19.453 14.453 1 98.44 340 LEU B CA 1
ATOM 7236 C C . LEU B 1 340 ? -1.242 -18.797 13.078 1 98.44 340 LEU B C 1
ATOM 7238 O O . LEU B 1 340 ? -1.36 -17.578 12.977 1 98.44 340 LEU B O 1
ATOM 7242 N N . PHE B 1 341 ? -1.056 -19.578 12.102 1 98.75 341 PHE B N 1
ATOM 7243 C CA . PHE B 1 341 ? -1 -19.047 10.75 1 98.75 341 PHE B CA 1
ATOM 7244 C C . PHE B 1 341 ? -2.289 -19.328 9.992 1 98.75 341 PHE B C 1
ATOM 7246 O O . PHE B 1 341 ? -2.834 -20.438 10.086 1 98.75 341 PHE B O 1
ATOM 7253 N N . ILE B 1 342 ? -2.83 -18.328 9.305 1 98.81 342 ILE B N 1
ATOM 7254 C CA . ILE B 1 342 ? -3.98 -18.5 8.422 1 98.81 342 ILE B CA 1
ATOM 7255 C C . ILE B 1 342 ? -3.584 -18.156 6.988 1 98.81 342 ILE B C 1
ATOM 7257 O O . ILE B 1 342 ? -3.217 -17.016 6.695 1 98.81 342 ILE B O 1
ATOM 7261 N N . PHE B 1 343 ? -3.633 -19.141 6.133 1 98.75 343 PHE B N 1
ATOM 7262 C CA . PHE B 1 343 ? -3.367 -18.938 4.711 1 98.75 343 PHE B CA 1
ATOM 7263 C C . PHE B 1 343 ? -4.668 -18.734 3.941 1 98.75 343 PHE B C 1
ATOM 7265 O O . PHE B 1 343 ? -5.547 -19.609 3.961 1 98.75 343 PHE B O 1
ATOM 7272 N N . LEU B 1 344 ? -4.824 -17.594 3.26 1 98.5 344 LEU B N 1
ATOM 7273 C CA . LEU B 1 344 ? -5.977 -17.281 2.422 1 98.5 344 LEU B CA 1
ATOM 7274 C C . LEU B 1 344 ? -5.633 -17.438 0.944 1 98.5 344 LEU B C 1
ATOM 7276 O O . LEU B 1 344 ? -4.734 -16.75 0.442 1 98.5 344 LEU B O 1
ATOM 7280 N N . SER B 1 345 ? -6.293 -18.312 0.274 1 97.12 345 SER B N 1
ATOM 7281 C CA . SER B 1 345 ? -6.055 -18.562 -1.144 1 97.12 345 SER B CA 1
ATOM 7282 C C . SER B 1 345 ? -7.289 -19.156 -1.813 1 97.12 345 SER B C 1
ATOM 7284 O O . SER B 1 345 ? -7.793 -20.203 -1.389 1 97.12 345 SER B O 1
ATOM 7286 N N . GLN B 1 346 ? -7.773 -18.453 -2.844 1 95.06 346 GLN B N 1
ATOM 7287 C CA . GLN B 1 346 ? -8.93 -18.969 -3.564 1 95.06 346 GLN B CA 1
ATOM 7288 C C . GLN B 1 346 ? -8.625 -20.344 -4.156 1 95.06 346 GLN B C 1
ATOM 7290 O O . GLN B 1 346 ? -9.422 -21.281 -4.008 1 95.06 346 GLN B O 1
ATOM 7295 N N . SER B 1 347 ? -7.457 -20.547 -4.77 1 89.56 347 SER B N 1
ATOM 7296 C CA . SER B 1 347 ? -7.117 -21.766 -5.477 1 89.56 347 SER B CA 1
ATOM 7297 C C . SER B 1 347 ? -6.535 -22.812 -4.523 1 89.56 347 SER B C 1
ATOM 7299 O O . SER B 1 347 ? -6.555 -24.016 -4.82 1 89.56 347 SER B O 1
ATOM 7301 N N . GLY B 1 348 ? -5.934 -22.328 -3.486 1 93.94 348 GLY B N 1
ATOM 7302 C CA . GLY B 1 348 ? -5.219 -23.219 -2.584 1 93.94 348 GLY B CA 1
ATOM 7303 C C . GLY B 1 348 ? -3.898 -23.703 -3.148 1 93.94 348 GLY B C 1
ATOM 7304 O O . GLY B 1 348 ? -3.279 -24.625 -2.596 1 93.94 348 GLY B O 1
ATOM 7305 N N . GLU B 1 349 ? -3.428 -23.031 -4.293 1 89.56 349 GLU B N 1
ATOM 7306 C CA . GLU B 1 349 ? -2.207 -23.469 -4.969 1 89.56 349 GLU B CA 1
ATOM 7307 C C . GLU B 1 349 ? -1.188 -22.328 -5.043 1 89.56 349 GLU B C 1
ATOM 7309 O O . GLU B 1 349 ? -0.177 -22.438 -5.738 1 89.56 349 GLU B O 1
ATOM 7314 N N . THR B 1 350 ? -1.405 -21.25 -4.348 1 91.75 350 THR B N 1
ATOM 7315 C CA . THR B 1 350 ? -0.54 -20.078 -4.434 1 91.75 350 THR B CA 1
ATOM 7316 C C . THR B 1 350 ? 0.874 -20.422 -3.965 1 91.75 350 THR B C 1
ATOM 7318 O O . THR B 1 350 ? 1.087 -20.734 -2.795 1 91.75 350 THR B O 1
ATOM 7321 N N . ALA B 1 351 ? 1.807 -20.281 -4.852 1 90.12 351 ALA B N 1
ATOM 7322 C CA . ALA B 1 351 ? 3.18 -20.719 -4.617 1 90.12 351 ALA B CA 1
ATOM 7323 C C . ALA B 1 351 ? 3.803 -19.969 -3.439 1 90.12 351 ALA B C 1
ATOM 7325 O O . ALA B 1 351 ? 4.457 -20.578 -2.59 1 90.12 351 ALA B O 1
ATOM 7326 N N . ASP B 1 352 ? 3.652 -18.672 -3.389 1 93.38 352 ASP B N 1
ATOM 7327 C CA . ASP B 1 352 ? 4.242 -17.875 -2.316 1 93.38 352 ASP B CA 1
ATOM 7328 C C . ASP B 1 352 ? 3.684 -18.281 -0.957 1 93.38 352 ASP B C 1
ATOM 7330 O O . ASP B 1 352 ? 4.426 -18.375 0.026 1 93.38 352 ASP B O 1
ATOM 7334 N N . SER B 1 353 ? 2.393 -18.516 -0.9 1 96.44 353 SER B N 1
ATOM 7335 C CA . SER B 1 353 ? 1.77 -18.969 0.34 1 96.44 353 SER B CA 1
ATOM 7336 C C . SER B 1 353 ? 2.289 -20.344 0.756 1 96.44 353 SER B C 1
ATOM 7338 O O . SER B 1 353 ? 2.541 -20.578 1.938 1 96.44 353 SER B O 1
ATOM 7340 N N . ARG B 1 354 ? 2.451 -21.219 -0.183 1 94.62 354 ARG B N 1
ATOM 7341 C CA . ARG B 1 354 ? 2.938 -22.562 0.12 1 94.62 354 ARG B CA 1
ATOM 7342 C C . ARG B 1 354 ? 4.359 -22.516 0.673 1 94.62 354 ARG B C 1
ATOM 7344 O O . ARG B 1 354 ? 4.691 -23.25 1.604 1 94.62 354 ARG B O 1
ATOM 7351 N N . ALA B 1 355 ? 5.18 -21.688 0.05 1 93.62 355 ALA B N 1
ATOM 7352 C CA . ALA B 1 355 ? 6.543 -21.531 0.548 1 93.62 355 ALA B CA 1
ATOM 7353 C C . ALA B 1 355 ? 6.547 -21.156 2.029 1 93.62 355 ALA B C 1
ATOM 7355 O O . ALA B 1 355 ? 7.34 -21.703 2.805 1 93.62 355 ALA B O 1
ATOM 7356 N N . VAL B 1 356 ? 5.68 -20.281 2.455 1 97.5 356 VAL B N 1
ATOM 7357 C CA . VAL B 1 356 ? 5.578 -19.875 3.854 1 97.5 356 VAL B CA 1
ATOM 7358 C C . VAL B 1 356 ? 5.043 -21.031 4.691 1 97.5 356 VAL B C 1
ATOM 7360 O O . VAL B 1 356 ? 5.531 -21.281 5.797 1 97.5 356 VAL B O 1
ATOM 7363 N N . LEU B 1 357 ? 4.039 -21.688 4.141 1 97.75 357 LEU B N 1
ATOM 7364 C CA . LEU B 1 357 ? 3.443 -22.812 4.867 1 97.75 357 LEU B CA 1
ATOM 7365 C C . LEU B 1 357 ? 4.492 -23.875 5.188 1 97.75 357 LEU B C 1
ATOM 7367 O O . LEU B 1 357 ? 4.551 -24.375 6.312 1 97.75 357 LEU B O 1
ATOM 7371 N N . VAL B 1 358 ? 5.301 -24.219 4.195 1 94.62 358 VAL B N 1
ATOM 7372 C CA . VAL B 1 358 ? 6.352 -25.219 4.387 1 94.62 358 VAL B CA 1
ATOM 7373 C C . VAL B 1 358 ? 7.289 -24.766 5.508 1 94.62 358 VAL B C 1
ATOM 7375 O O . VAL B 1 358 ? 7.652 -25.562 6.375 1 94.62 358 VAL B O 1
ATOM 7378 N N . GLN B 1 359 ? 7.648 -23.531 5.555 1 96 359 GLN B N 1
ATOM 7379 C CA . GLN B 1 359 ? 8.562 -23 6.547 1 96 359 GLN B CA 1
ATOM 7380 C C . GLN B 1 359 ? 7.957 -23.047 7.945 1 96 359 GLN B C 1
ATOM 7382 O O . GLN B 1 359 ? 8.609 -23.453 8.906 1 96 359 GLN B O 1
ATOM 7387 N N . VAL B 1 360 ? 6.711 -22.594 8.047 1 97.31 360 VAL B N 1
ATOM 7388 C CA . VAL B 1 360 ? 6.109 -22.469 9.375 1 97.31 360 VAL B CA 1
ATOM 7389 C C . VAL B 1 360 ? 5.816 -23.859 9.938 1 97.31 360 VAL B C 1
ATOM 7391 O O . VAL B 1 360 ? 5.883 -24.062 11.148 1 97.31 360 VAL B O 1
ATOM 7394 N N . LYS B 1 361 ? 5.496 -24.781 9.07 1 96.38 361 LYS B N 1
ATOM 7395 C CA . LYS B 1 361 ? 5.32 -26.156 9.508 1 96.38 361 LYS B CA 1
ATOM 7396 C C . LYS B 1 361 ? 6.641 -26.75 9.992 1 96.38 361 LYS B C 1
ATOM 7398 O O . LYS B 1 361 ? 6.672 -27.484 10.992 1 96.38 361 LYS B O 1
ATOM 7403 N N . ALA B 1 362 ? 7.688 -26.484 9.234 1 95.88 362 ALA B N 1
ATOM 7404 C CA . ALA B 1 362 ? 9.016 -26.938 9.641 1 95.88 362 ALA B CA 1
ATOM 7405 C C . ALA B 1 362 ? 9.391 -26.391 11.016 1 95.88 362 ALA B C 1
ATOM 7407 O O . ALA B 1 362 ? 10.117 -27.047 11.766 1 95.88 362 ALA B O 1
ATOM 7408 N N . LEU B 1 363 ? 8.859 -25.266 11.406 1 96.62 363 LEU B N 1
ATOM 7409 C CA . LEU B 1 363 ? 9.117 -24.641 12.695 1 96.62 363 LEU B CA 1
ATOM 7410 C C . LEU B 1 363 ? 8.188 -25.203 13.766 1 96.62 363 LEU B C 1
ATOM 7412 O O . LEU B 1 363 ? 8.305 -24.844 14.945 1 96.62 363 LEU B O 1
ATOM 7416 N N . GLY B 1 364 ? 7.207 -25.984 13.383 1 96.75 364 GLY B N 1
ATOM 7417 C CA . GLY B 1 364 ? 6.336 -26.672 14.32 1 96.75 364 GLY B CA 1
ATOM 7418 C C . GLY B 1 364 ? 5.066 -25.906 14.625 1 96.75 364 GLY B C 1
ATOM 7419 O O . GLY B 1 364 ? 4.363 -26.219 15.594 1 96.75 364 GLY B O 1
ATOM 7420 N N . HIS B 1 365 ? 4.742 -24.891 13.852 1 97.44 365 HIS B N 1
ATOM 7421 C CA . HIS B 1 365 ? 3.562 -24.062 14.117 1 97.44 365 HIS B CA 1
ATOM 7422 C C . HIS B 1 365 ? 2.338 -24.609 13.391 1 97.44 365 HIS B C 1
ATOM 7424 O O . HIS B 1 365 ? 2.467 -25.281 12.367 1 97.44 365 HIS B O 1
ATOM 7430 N N . LYS B 1 366 ? 1.175 -24.328 13.93 1 97 366 LYS B N 1
ATOM 7431 C CA . LYS B 1 366 ? -0.08 -24.766 13.32 1 97 366 LYS B CA 1
ATOM 7432 C C . LYS B 1 366 ? -0.54 -23.797 12.242 1 97 366 LYS B C 1
ATOM 7434 O O . LYS B 1 366 ? -0.268 -22.594 12.32 1 97 366 LYS B O 1
ATOM 7439 N N . ALA B 1 367 ? -1.239 -24.344 11.289 1 98.12 367 ALA B N 1
ATOM 7440 C CA . ALA B 1 367 ? -1.683 -23.547 10.156 1 98.12 367 ALA B CA 1
ATOM 7441 C C . ALA B 1 367 ? -3.107 -23.906 9.75 1 98.12 367 ALA B C 1
ATOM 7443 O O . ALA B 1 367 ? -3.482 -25.078 9.766 1 98.12 367 ALA B O 1
ATOM 7444 N N . LEU B 1 368 ? -3.889 -22.891 9.453 1 98.5 368 LEU B N 1
ATOM 7445 C CA . LEU B 1 368 ? -5.215 -23 8.859 1 98.5 368 LEU B CA 1
ATOM 7446 C C . LEU B 1 368 ? -5.215 -22.484 7.43 1 98.5 368 LEU B C 1
ATOM 7448 O O . LEU B 1 368 ? -4.676 -21.406 7.156 1 98.5 368 LEU B O 1
ATOM 7452 N N . THR B 1 369 ? -5.77 -23.281 6.523 1 98.25 369 THR B N 1
ATOM 7453 C CA . THR B 1 369 ? -5.996 -22.797 5.16 1 98.25 369 THR B CA 1
ATOM 7454 C C . THR B 1 369 ? -7.477 -22.531 4.922 1 98.25 369 THR B C 1
ATOM 7456 O O . THR B 1 369 ? -8.328 -23.375 5.223 1 98.25 369 THR B O 1
ATOM 7459 N N . ILE B 1 370 ? -7.777 -21.375 4.484 1 98.5 370 ILE B N 1
ATOM 7460 C CA . ILE B 1 370 ? -9.109 -21.016 3.992 1 98.5 370 ILE B CA 1
ATOM 7461 C C . ILE B 1 370 ? -9.086 -20.922 2.469 1 98.5 370 ILE B C 1
ATOM 7463 O O . ILE B 1 370 ? -8.406 -20.062 1.91 1 98.5 370 ILE B O 1
ATOM 7467 N N . THR B 1 371 ? -9.773 -21.797 1.8 1 97.25 371 THR B N 1
ATOM 7468 C CA . THR B 1 371 ? -9.664 -21.906 0.349 1 97.25 371 THR B CA 1
ATOM 7469 C C . THR B 1 371 ? -10.984 -22.359 -0.265 1 97.25 371 THR B C 1
ATOM 7471 O O . THR B 1 371 ? -11.898 -22.766 0.452 1 97.25 371 THR B O 1
ATOM 7474 N N . ASN B 1 372 ? -11.094 -22.125 -1.546 1 94 372 ASN B N 1
ATOM 7475 C CA . ASN B 1 372 ? -12.297 -22.5 -2.275 1 94 372 ASN B CA 1
ATOM 7476 C C . ASN B 1 372 ? -12.203 -23.938 -2.809 1 94 372 ASN B C 1
ATOM 7478 O O . ASN B 1 372 ? -13.203 -24.516 -3.227 1 94 372 ASN B O 1
ATOM 7482 N N . VAL B 1 373 ? -11.008 -24.547 -2.768 1 88 373 VAL B N 1
ATOM 7483 C CA . VAL B 1 373 ? -10.789 -25.828 -3.42 1 88 373 VAL B CA 1
ATOM 7484 C C . VAL B 1 373 ? -10.391 -26.875 -2.379 1 88 373 VAL B C 1
ATOM 7486 O O . VAL B 1 373 ? -9.227 -26.953 -1.981 1 88 373 VAL B O 1
ATOM 7489 N N . PRO B 1 374 ? -11.352 -27.719 -2.086 1 87.06 374 PRO B N 1
ATOM 7490 C CA . PRO B 1 374 ? -11.008 -28.797 -1.153 1 87.06 374 PRO B CA 1
ATOM 7491 C C . PRO B 1 374 ? -9.875 -29.688 -1.673 1 87.06 374 PRO B C 1
ATOM 7493 O O . PRO B 1 374 ? -9.836 -30 -2.865 1 87.06 374 PRO B O 1
ATOM 7496 N N . GLY B 1 375 ? -8.953 -30 -0.857 1 84.75 375 GLY B N 1
ATOM 7497 C CA . GLY B 1 375 ? -7.875 -30.906 -1.228 1 84.75 375 GLY B CA 1
ATOM 7498 C C . GLY B 1 375 ? -6.746 -30.219 -1.977 1 84.75 375 GLY B C 1
ATOM 7499 O O . GLY B 1 375 ? -5.805 -30.875 -2.42 1 84.75 375 GLY B O 1
ATOM 7500 N N . SER B 1 376 ? -6.816 -28.922 -2.158 1 86.81 376 SER B N 1
ATOM 7501 C CA . SER B 1 376 ? -5.707 -28.172 -2.752 1 86.81 376 SER B CA 1
ATOM 7502 C C . SER B 1 376 ? -4.426 -28.359 -1.944 1 86.81 376 SER B C 1
ATOM 7504 O O . SER B 1 376 ? -4.461 -28.859 -0.82 1 86.81 376 SER B O 1
ATOM 7506 N N . THR B 1 377 ? -3.293 -27.953 -2.496 1 87.06 377 THR B N 1
ATOM 7507 C CA . THR B 1 377 ? -1.993 -28.156 -1.87 1 87.06 377 THR B CA 1
ATOM 7508 C C . THR B 1 377 ? -1.947 -27.516 -0.491 1 87.06 377 THR B C 1
ATOM 7510 O O . THR B 1 377 ? -1.527 -28.141 0.484 1 87.06 377 THR B O 1
ATOM 7513 N N . LEU B 1 378 ? -2.389 -26.281 -0.354 1 94.81 378 LEU B N 1
ATOM 7514 C CA . LEU B 1 378 ? -2.365 -25.578 0.921 1 94.81 378 LEU B CA 1
ATOM 7515 C C . LEU B 1 378 ? -3.285 -26.25 1.933 1 94.81 378 LEU B C 1
ATOM 7517 O O . LEU B 1 378 ? -2.955 -26.344 3.117 1 94.81 378 LEU B O 1
ATOM 7521 N N . SER B 1 379 ? -4.43 -26.703 1.431 1 93.56 379 SER B N 1
ATOM 7522 C CA . SER B 1 379 ? -5.379 -27.391 2.293 1 93.56 379 SER B CA 1
ATOM 7523 C C . SER B 1 379 ? -4.777 -28.672 2.857 1 93.56 379 SER B C 1
ATOM 7525 O O . SER B 1 379 ? -4.852 -28.922 4.062 1 93.56 379 SER B O 1
ATOM 7527 N N . ARG B 1 380 ? -4.113 -29.406 2.049 1 90.31 380 ARG B N 1
ATOM 7528 C CA . ARG B 1 380 ? -3.582 -30.703 2.438 1 90.31 380 ARG B CA 1
ATOM 7529 C C . ARG B 1 380 ? -2.416 -30.547 3.408 1 90.31 380 ARG B C 1
ATOM 7531 O O . ARG B 1 380 ? -2.232 -31.375 4.301 1 90.31 380 ARG B O 1
ATOM 7538 N N . GLU B 1 381 ? -1.673 -29.547 3.18 1 92.81 381 GLU B N 1
ATOM 7539 C CA . GLU B 1 381 ? -0.439 -29.406 3.947 1 92.81 381 GLU B CA 1
ATOM 7540 C C . GLU B 1 381 ? -0.689 -28.656 5.258 1 92.81 381 GLU B C 1
ATOM 7542 O O . GLU B 1 381 ? 0.142 -28.703 6.168 1 92.81 381 GLU B O 1
ATOM 7547 N N . ALA B 1 382 ? -1.824 -28.016 5.449 1 96.25 382 ALA B N 1
ATOM 7548 C CA . ALA B 1 382 ? -2.152 -27.297 6.676 1 96.25 382 ALA B CA 1
ATOM 7549 C C . ALA B 1 382 ? -2.74 -28.234 7.727 1 96.25 382 ALA B C 1
ATOM 7551 O O . ALA B 1 382 ? -3.082 -29.375 7.422 1 96.25 382 ALA B O 1
ATOM 7552 N N . ASP B 1 383 ? -2.822 -27.797 8.992 1 96.69 383 ASP B N 1
ATOM 7553 C CA . ASP B 1 383 ? -3.418 -28.562 10.078 1 96.69 383 ASP B CA 1
ATOM 7554 C C . ASP B 1 383 ? -4.941 -28.516 10.008 1 96.69 383 ASP B C 1
ATOM 7556 O O . ASP B 1 383 ? -5.613 -29.469 10.414 1 96.69 383 ASP B O 1
ATOM 7560 N N . TYR B 1 384 ? -5.422 -27.375 9.539 1 96.81 384 TYR B N 1
ATOM 7561 C CA . TYR B 1 384 ? -6.859 -27.141 9.453 1 96.81 384 TYR B CA 1
ATOM 7562 C C . TYR B 1 384 ? -7.238 -26.578 8.086 1 96.81 384 TYR B C 1
ATOM 7564 O O . TYR B 1 384 ? -6.406 -26 7.391 1 96.81 384 TYR B O 1
ATOM 7572 N N . THR B 1 385 ? -8.492 -26.844 7.715 1 96.69 385 THR B N 1
ATOM 7573 C CA . THR B 1 385 ? -9.023 -26.297 6.48 1 96.69 385 THR B CA 1
ATOM 7574 C C . THR B 1 385 ? -10.445 -25.781 6.691 1 96.69 385 THR B C 1
ATOM 7576 O O . THR B 1 385 ? -11.258 -26.438 7.352 1 96.69 385 THR B O 1
ATOM 7579 N N . LEU B 1 386 ? -10.727 -24.578 6.297 1 97.94 386 LEU B N 1
ATOM 7580 C CA . LEU B 1 386 ? -12.086 -24.062 6.113 1 97.94 386 LEU B CA 1
ATOM 7581 C C . LEU B 1 386 ? -12.344 -23.734 4.645 1 97.94 386 LEU B C 1
ATOM 7583 O O . LEU B 1 386 ? -11.492 -23.172 3.969 1 97.94 386 LEU B O 1
ATOM 7587 N N . LEU B 1 387 ? -13.516 -24.094 4.168 1 96.44 387 LEU B N 1
ATOM 7588 C CA . LEU B 1 387 ? -13.82 -23.938 2.752 1 96.44 387 LEU B CA 1
ATOM 7589 C C . LEU B 1 387 ? -14.727 -22.734 2.521 1 96.44 387 LEU B C 1
ATOM 7591 O O . LEU B 1 387 ? -15.547 -22.391 3.379 1 96.44 387 LEU B O 1
ATOM 7595 N N . LEU B 1 388 ? -14.57 -22.125 1.375 1 96.94 388 LEU B N 1
ATOM 7596 C CA . LEU B 1 388 ? -15.359 -20.953 1.019 1 96.94 388 LEU B CA 1
ATOM 7597 C C . LEU B 1 388 ? -16.719 -21.359 0.473 1 96.94 388 LEU B C 1
ATOM 7599 O O . LEU B 1 388 ? -17.672 -20.562 0.514 1 96.94 388 LEU B O 1
ATOM 7603 N N . HIS B 1 389 ? -16.797 -22.516 -0.153 1 93.5 389 HIS B N 1
ATOM 7604 C CA . HIS B 1 389 ? -18.031 -23.031 -0.76 1 93.5 389 HIS B CA 1
ATOM 7605 C C . HIS B 1 389 ? -18.594 -22.031 -1.781 1 93.5 389 HIS B C 1
ATOM 7607 O O . HIS B 1 389 ? -19.797 -21.859 -1.878 1 93.5 389 HIS B O 1
ATOM 7613 N N . ALA B 1 390 ? -17.688 -21.312 -2.465 1 94.19 390 ALA B N 1
ATOM 7614 C CA . ALA B 1 390 ? -18.109 -20.297 -3.418 1 94.19 390 ALA B CA 1
ATOM 7615 C C . ALA B 1 390 ? -18.281 -20.875 -4.816 1 94.19 390 ALA B C 1
ATOM 7617 O O . ALA B 1 390 ? -18.844 -20.234 -5.707 1 94.19 390 ALA B O 1
ATOM 7618 N N . GLY B 1 391 ? -17.938 -22.141 -4.98 1 87.12 391 GLY B N 1
ATOM 7619 C CA . GLY B 1 391 ? -17.953 -22.719 -6.312 1 87.12 391 GLY B CA 1
ATOM 7620 C C . GLY B 1 391 ? -16.828 -22.219 -7.203 1 87.12 391 GLY B C 1
ATOM 7621 O O . GLY B 1 391 ? -16.078 -21.328 -6.812 1 87.12 391 GLY B O 1
ATOM 7622 N N . PRO B 1 392 ? -16.766 -22.797 -8.406 1 86.19 392 PRO B N 1
ATOM 7623 C CA . PRO B 1 392 ? -15.68 -22.406 -9.305 1 86.19 392 PRO B CA 1
ATOM 7624 C C . PRO B 1 392 ? -15.734 -20.938 -9.695 1 86.19 392 PRO B C 1
ATOM 7626 O O . PRO B 1 392 ? -16.812 -20.391 -9.938 1 86.19 392 PRO B O 1
ATOM 7629 N N . GLU B 1 393 ? -14.68 -20.297 -9.609 1 89.75 393 GLU B N 1
ATOM 7630 C CA . GLU B 1 393 ? -14.477 -18.938 -10.086 1 89.75 393 GLU B CA 1
ATOM 7631 C C . GLU B 1 393 ? -13.531 -18.906 -11.289 1 89.75 393 GLU B C 1
ATOM 7633 O O . GLU B 1 393 ? -12.344 -19.219 -11.164 1 89.75 393 GLU B O 1
ATOM 7638 N N . ILE B 1 394 ? -14.055 -18.516 -12.445 1 87.31 394 ILE B N 1
ATOM 7639 C CA . ILE B 1 394 ? -13.352 -18.703 -13.711 1 87.31 394 ILE B CA 1
ATOM 7640 C C . ILE B 1 394 ? -12.68 -17.391 -14.125 1 87.31 394 ILE B C 1
ATOM 7642 O O . ILE B 1 394 ? -11.562 -17.391 -14.648 1 87.31 394 ILE B O 1
ATOM 7646 N N . ALA B 1 395 ? -13.453 -16.281 -13.898 1 92.38 395 ALA B N 1
ATOM 7647 C CA . ALA B 1 395 ? -12.828 -14.992 -14.211 1 92.38 395 ALA B CA 1
ATOM 7648 C C . ALA B 1 395 ? -11.508 -14.828 -13.477 1 92.38 395 ALA B C 1
ATOM 7650 O O . ALA B 1 395 ? -11.391 -15.195 -12.305 1 92.38 395 ALA B O 1
ATOM 7651 N N . VAL B 1 396 ? -10.516 -14.352 -14.195 1 91.69 396 VAL B N 1
ATOM 7652 C CA . VAL B 1 396 ? -9.18 -14.227 -13.633 1 91.69 396 VAL B CA 1
ATOM 7653 C C . VAL B 1 396 ? -9.219 -13.344 -12.383 1 91.69 396 VAL B C 1
ATOM 7655 O O . VAL B 1 396 ? -8.664 -13.703 -11.344 1 91.69 396 VAL B O 1
ATOM 7658 N N . ALA B 1 397 ? -9.883 -12.172 -12.492 1 93.62 397 ALA B N 1
ATOM 7659 C CA . ALA B 1 397 ? -10.008 -11.289 -11.336 1 93.62 397 ALA B CA 1
ATOM 7660 C C . ALA B 1 397 ? -11 -11.852 -10.32 1 93.62 397 ALA B C 1
ATOM 7662 O O . ALA B 1 397 ? -12.133 -12.203 -10.68 1 93.62 397 ALA B O 1
ATOM 7663 N N . SER B 1 398 ? -10.602 -11.953 -9.125 1 95.31 398 SER B N 1
ATOM 7664 C CA . SER B 1 398 ? -11.414 -12.562 -8.086 1 95.31 398 SER B CA 1
ATOM 7665 C C . SER B 1 398 ? -12.562 -11.641 -7.668 1 95.31 398 SER B C 1
ATOM 7667 O O . SER B 1 398 ? -12.367 -10.43 -7.527 1 95.31 398 SER B O 1
ATOM 7669 N N . THR B 1 399 ? -13.805 -12.188 -7.547 1 96.62 399 THR B N 1
ATOM 7670 C CA . THR B 1 399 ? -14.977 -11.438 -7.109 1 96.62 399 THR B CA 1
ATOM 7671 C C . THR B 1 399 ? -15.664 -12.133 -5.938 1 96.62 399 THR B C 1
ATOM 7673 O O . THR B 1 399 ? -15.406 -11.805 -4.777 1 96.62 399 THR B O 1
ATOM 7676 N N . LYS B 1 400 ? -16.312 -13.297 -6.188 1 97 400 LYS B N 1
ATOM 7677 C CA . LYS B 1 400 ? -17.094 -13.969 -5.152 1 97 400 LYS B CA 1
ATOM 7678 C C . LYS B 1 400 ? -16.188 -14.617 -4.113 1 97 400 LYS B C 1
ATOM 7680 O O . LYS B 1 400 ? -16.562 -14.75 -2.947 1 97 400 LYS B O 1
ATOM 7685 N N . ALA B 1 401 ? -14.984 -15.008 -4.484 1 97.56 401 ALA B N 1
ATOM 7686 C CA . ALA B 1 401 ? -14.062 -15.57 -3.506 1 97.56 401 ALA B CA 1
ATOM 7687 C C . ALA B 1 401 ? -13.68 -14.531 -2.455 1 97.56 401 ALA B C 1
ATOM 7689 O O . ALA B 1 401 ? -13.469 -14.867 -1.288 1 97.56 401 ALA B O 1
ATOM 7690 N N . TYR B 1 402 ? -13.586 -13.258 -2.861 1 98.56 402 TYR B N 1
ATOM 7691 C CA . TYR B 1 402 ? -13.242 -12.172 -1.948 1 98.56 402 TYR B CA 1
ATOM 7692 C C . TYR B 1 402 ? -14.273 -12.062 -0.826 1 98.56 402 TYR B C 1
ATOM 7694 O O . TYR B 1 402 ? -13.914 -12.117 0.354 1 98.56 402 TYR B O 1
ATOM 7702 N N . THR B 1 403 ? -15.539 -11.938 -1.175 1 98.81 403 THR B N 1
ATOM 7703 C CA . THR B 1 403 ? -16.578 -11.789 -0.161 1 98.81 403 THR B CA 1
ATOM 7704 C C . THR B 1 403 ? -16.75 -13.078 0.632 1 98.81 403 THR B C 1
ATOM 7706 O O . THR B 1 403 ? -17.016 -13.047 1.833 1 98.81 403 THR B O 1
ATOM 7709 N N . ALA B 1 404 ? -16.547 -14.203 -0.01 1 98.81 404 ALA B N 1
ATOM 7710 C CA . ALA B 1 404 ? -16.625 -15.477 0.692 1 98.81 404 ALA B CA 1
ATOM 7711 C C . ALA B 1 404 ? -15.555 -15.578 1.776 1 98.81 404 ALA B C 1
ATOM 7713 O O . ALA B 1 404 ? -15.82 -16.047 2.885 1 98.81 404 ALA B O 1
ATOM 7714 N N . GLN B 1 405 ? -14.352 -15.188 1.424 1 98.81 405 GLN B N 1
ATOM 7715 C CA . GLN B 1 405 ? -13.266 -15.211 2.395 1 98.81 405 GLN B CA 1
ATOM 7716 C C . GLN B 1 405 ? -13.578 -14.328 3.598 1 98.81 405 GLN B C 1
ATOM 7718 O O . GLN B 1 405 ? -13.336 -14.711 4.742 1 98.81 405 GLN B O 1
ATOM 7723 N N . ILE B 1 406 ? -14.102 -13.125 3.34 1 98.88 406 ILE B N 1
ATOM 7724 C CA . ILE B 1 406 ? -14.461 -12.211 4.418 1 98.88 406 ILE B CA 1
ATOM 7725 C C . ILE B 1 406 ? -15.539 -12.836 5.293 1 98.88 406 ILE B C 1
ATOM 7727 O O . ILE B 1 406 ? -15.469 -12.766 6.523 1 98.88 406 ILE B O 1
ATOM 7731 N N . ALA B 1 407 ? -16.516 -13.5 4.676 1 98.81 407 ALA B N 1
ATOM 7732 C CA . ALA B 1 407 ? -17.609 -14.125 5.414 1 98.81 407 ALA B CA 1
ATOM 7733 C C . ALA B 1 407 ? -17.094 -15.25 6.305 1 98.81 407 ALA B C 1
ATOM 7735 O O . ALA B 1 407 ? -17.469 -15.352 7.477 1 98.81 407 ALA B O 1
ATOM 7736 N N . VAL B 1 408 ? -16.25 -16.078 5.793 1 98.75 408 VAL B N 1
ATOM 7737 C CA . VAL B 1 408 ? -15.719 -17.203 6.555 1 98.75 408 VAL B CA 1
ATOM 7738 C C . VAL B 1 408 ? -14.852 -16.688 7.703 1 98.75 408 VAL B C 1
ATOM 7740 O O . VAL B 1 408 ? -14.898 -17.234 8.812 1 98.75 408 VAL B O 1
ATOM 7743 N N . LEU B 1 409 ? -14.07 -15.664 7.453 1 98.81 409 LEU B N 1
ATOM 7744 C CA . LEU B 1 409 ? -13.273 -15.047 8.508 1 98.81 409 LEU B CA 1
ATOM 7745 C C . LEU B 1 409 ? -14.164 -14.453 9.594 1 98.81 409 LEU B C 1
ATOM 7747 O O . LEU B 1 409 ? -13.836 -14.516 10.781 1 98.81 409 LEU B O 1
ATOM 7751 N N . ALA B 1 410 ? -15.297 -13.836 9.172 1 98.69 410 ALA B N 1
ATOM 7752 C CA . ALA B 1 410 ? -16.25 -13.297 10.141 1 98.69 410 ALA B CA 1
ATOM 7753 C C . ALA B 1 410 ? -16.812 -14.406 11.031 1 98.69 410 ALA B C 1
ATOM 7755 O O . ALA B 1 410 ? -16.906 -14.25 12.25 1 98.69 410 ALA B O 1
ATOM 7756 N N . ILE B 1 411 ? -17.156 -15.5 10.438 1 98.5 411 ILE B N 1
ATOM 7757 C CA . ILE B 1 411 ? -17.703 -16.641 11.172 1 98.5 411 ILE B CA 1
ATOM 7758 C C . ILE B 1 411 ? -16.656 -17.203 12.125 1 98.5 411 ILE B C 1
ATOM 7760 O O . ILE B 1 411 ? -16.938 -17.438 13.305 1 98.5 411 ILE B O 1
ATOM 7764 N N . LEU B 1 412 ? -15.445 -17.391 11.594 1 98.38 412 LEU B N 1
ATOM 7765 C CA . LEU B 1 412 ? -14.352 -17.875 12.438 1 98.38 412 LEU B CA 1
ATOM 7766 C C . LEU B 1 412 ? -14.156 -16.969 13.641 1 98.38 412 LEU B C 1
ATOM 7768 O O . LEU B 1 412 ? -13.992 -17.438 14.766 1 98.38 412 LEU B O 1
ATOM 7772 N N . ALA B 1 413 ? -14.133 -15.656 13.406 1 98.19 413 ALA B N 1
ATOM 7773 C CA . ALA B 1 413 ? -13.945 -14.672 14.469 1 98.19 413 ALA B CA 1
ATOM 7774 C C . ALA B 1 413 ? -15.062 -14.766 15.5 1 98.19 413 ALA B C 1
ATOM 7776 O O . ALA B 1 413 ? -14.805 -14.688 16.703 1 98.19 413 ALA B O 1
ATOM 7777 N N . SER B 1 414 ? -16.281 -14.898 15.039 1 97.75 414 SER B N 1
ATOM 7778 C CA . SER B 1 414 ? -17.438 -14.953 15.922 1 97.75 414 SER B CA 1
ATOM 7779 C C . SER B 1 414 ? -17.406 -16.203 16.797 1 97.75 414 SER B C 1
ATOM 7781 O O . SER B 1 414 ? -17.672 -16.141 18 1 97.75 414 SER B O 1
ATOM 7783 N N . VAL B 1 415 ? -17.094 -17.359 16.203 1 97.5 415 VAL B N 1
ATOM 7784 C CA . VAL B 1 415 ? -17.016 -18.609 16.953 1 97.5 415 VAL B CA 1
ATOM 7785 C C . VAL B 1 415 ? -15.883 -18.547 17.969 1 97.5 415 VAL B C 1
ATOM 7787 O O . VAL B 1 415 ? -16.031 -19 19.094 1 97.5 415 VAL B O 1
ATOM 7790 N N . ALA B 1 416 ? -14.75 -18.016 17.547 1 97.25 416 ALA B N 1
ATOM 7791 C CA . ALA B 1 416 ? -13.617 -17.859 18.469 1 97.25 416 ALA B CA 1
ATOM 7792 C C . ALA B 1 416 ? -13.969 -16.906 19.609 1 97.25 416 ALA B C 1
ATOM 7794 O O . ALA B 1 416 ? -13.516 -17.094 20.734 1 97.25 416 ALA B O 1
ATOM 7795 N N . ALA B 1 417 ? -14.719 -15.805 19.266 1 96.94 417 ALA B N 1
ATOM 7796 C CA . ALA B 1 417 ? -15.164 -14.859 20.281 1 96.94 417 ALA B CA 1
ATOM 7797 C C . ALA B 1 417 ? -15.969 -15.562 21.375 1 96.94 417 ALA B C 1
ATOM 7799 O O . ALA B 1 417 ? -15.781 -15.297 22.562 1 96.94 417 ALA B O 1
ATOM 7800 N N . GLU B 1 418 ? -16.812 -16.406 20.953 1 94.38 418 GLU B N 1
ATOM 7801 C CA . GLU B 1 418 ? -17.625 -17.172 21.891 1 94.38 418 GLU B CA 1
ATOM 7802 C C . GLU B 1 418 ? -16.75 -18.031 22.812 1 94.38 418 GLU B C 1
ATOM 7804 O O . GLU B 1 418 ? -17.016 -18.156 24 1 94.38 418 GLU B O 1
ATOM 7809 N N . ARG B 1 419 ? -15.781 -18.625 22.25 1 93.06 419 ARG B N 1
ATOM 7810 C CA . ARG B 1 419 ? -14.852 -19.438 23.016 1 93.06 419 ARG B CA 1
ATOM 7811 C C . ARG B 1 419 ? -14.133 -18.578 24.062 1 93.06 419 ARG B C 1
ATOM 7813 O O . ARG B 1 419 ? -13.812 -19.078 25.156 1 93.06 419 ARG B O 1
ATOM 7820 N N . ASN B 1 420 ? -13.859 -17.391 23.703 1 92.75 420 ASN B N 1
ATOM 7821 C CA . ASN B 1 420 ? -13.164 -16.469 24.594 1 92.75 420 ASN B CA 1
ATOM 7822 C C . ASN B 1 420 ? -14.141 -15.75 25.531 1 92.75 420 ASN B C 1
ATOM 7824 O O . ASN B 1 420 ? -13.742 -14.859 26.281 1 92.75 420 ASN B O 1
ATOM 7828 N N . GLY B 1 421 ? -15.422 -16.031 25.406 1 93 421 GLY B N 1
ATOM 7829 C CA . GLY B 1 421 ? -16.438 -15.445 26.266 1 93 421 GLY B CA 1
ATOM 7830 C C . GLY B 1 421 ? -16.797 -14.023 25.891 1 93 421 GLY B C 1
ATOM 7831 O O . GLY B 1 421 ? -17.219 -13.242 26.734 1 93 421 GLY B O 1
ATOM 7832 N N . VAL B 1 422 ? -16.531 -13.703 24.656 1 94 422 VAL B N 1
ATOM 7833 C CA . VAL B 1 422 ? -16.812 -12.344 24.203 1 94 422 VAL B CA 1
ATOM 7834 C C . VAL B 1 422 ? -18.141 -12.32 23.453 1 94 422 VAL B C 1
ATOM 7836 O O . VAL B 1 422 ? -18.375 -13.141 22.562 1 94 422 VAL B O 1
ATOM 7839 N N . ASP B 1 423 ? -19.016 -11.414 23.812 1 94.25 423 ASP B N 1
ATOM 7840 C CA . ASP B 1 423 ? -20.25 -11.148 23.078 1 94.25 423 ASP B CA 1
ATOM 7841 C C . ASP B 1 423 ? -20.031 -10.07 22.016 1 94.25 423 ASP B C 1
ATOM 7843 O O . ASP B 1 423 ? -19.766 -8.914 22.359 1 94.25 423 ASP B O 1
ATOM 7847 N N . ILE B 1 424 ? -20.203 -10.461 20.781 1 94.69 424 ILE B N 1
ATOM 7848 C CA . ILE B 1 424 ? -19.859 -9.523 19.719 1 94.69 424 ILE B CA 1
ATOM 7849 C C . ILE B 1 424 ? -20.969 -8.484 19.578 1 94.69 424 ILE B C 1
ATOM 7851 O O . ILE B 1 424 ? -20.812 -7.488 18.859 1 94.69 424 ILE B O 1
ATOM 7855 N N . GLY B 1 425 ? -22.109 -8.734 20.219 1 94.5 425 GLY B N 1
ATOM 7856 C CA . GLY B 1 425 ? -23.094 -7.684 20.359 1 94.5 425 GLY B CA 1
ATOM 7857 C C . GLY B 1 425 ? -24.219 -7.773 19.344 1 94.5 425 GLY B C 1
ATOM 7858 O O . GLY B 1 425 ? -25.109 -6.93 19.312 1 94.5 425 GLY B O 1
ATOM 7859 N N . PHE B 1 426 ? -24.141 -8.695 18.391 1 95.56 426 PHE B N 1
ATOM 7860 C CA . PHE B 1 426 ? -25.203 -8.891 17.422 1 95.56 426 PHE B CA 1
ATOM 7861 C C . PHE B 1 426 ? -25.219 -10.336 16.922 1 95.56 426 PHE B C 1
ATOM 7863 O O . PHE B 1 426 ? -24.281 -11.094 17.156 1 95.56 426 PHE B O 1
ATOM 7870 N N . ASP B 1 427 ? -26.328 -10.742 16.312 1 96.69 427 ASP B N 1
ATOM 7871 C CA . ASP B 1 427 ? -26.484 -12.062 15.711 1 96.69 427 ASP B CA 1
ATOM 7872 C C . ASP B 1 427 ? -25.875 -12.109 14.312 1 96.69 427 ASP B C 1
ATOM 7874 O O . ASP B 1 427 ? -26.5 -11.656 13.344 1 96.69 427 ASP B O 1
ATOM 7878 N N . LEU B 1 428 ? -24.719 -12.727 14.227 1 98 428 LEU B N 1
ATOM 7879 C CA . LEU B 1 428 ? -23.984 -12.711 12.969 1 98 428 LEU B CA 1
ATOM 7880 C C . LEU B 1 428 ? -24.766 -13.438 11.875 1 98 428 LEU B C 1
ATOM 7882 O O . LEU B 1 428 ? -24.703 -13.047 10.703 1 98 428 LEU B O 1
ATOM 7886 N N . VAL B 1 429 ? -25.469 -14.523 12.18 1 97.19 429 VAL B N 1
ATOM 7887 C CA . VAL B 1 429 ? -26.25 -15.266 11.203 1 97.19 429 VAL B CA 1
ATOM 7888 C C . VAL B 1 429 ? -27.281 -14.336 10.562 1 97.19 429 VAL B C 1
ATOM 7890 O O . VAL B 1 429 ? -27.391 -14.266 9.336 1 97.19 429 VAL B O 1
ATOM 7893 N N . LYS B 1 430 ? -27.953 -13.648 11.391 1 96.81 430 LYS B N 1
ATOM 7894 C CA . LYS B 1 430 ? -28.984 -12.719 10.922 1 96.81 430 LYS B CA 1
ATOM 7895 C C . LYS B 1 430 ? -28.375 -11.594 10.094 1 96.81 430 LYS B C 1
ATOM 7897 O O . LYS B 1 430 ? -28.875 -11.266 9.016 1 96.81 430 LYS B O 1
ATOM 7902 N N . GLU B 1 431 ? -27.312 -11.023 10.602 1 98.19 431 GLU B N 1
ATOM 7903 C CA . GLU B 1 431 ? -26.703 -9.875 9.945 1 98.19 431 GLU B CA 1
ATOM 7904 C C . GLU B 1 431 ? -26.078 -10.266 8.609 1 98.19 431 GLU B C 1
ATOM 7906 O O . GLU B 1 431 ? -26.078 -9.477 7.664 1 98.19 431 GLU B O 1
ATOM 7911 N N . LEU B 1 432 ? -25.469 -11.461 8.5 1 98.44 432 LEU B N 1
ATOM 7912 C CA . LEU B 1 432 ? -24.953 -11.945 7.223 1 98.44 432 LEU B CA 1
ATOM 7913 C C . LEU B 1 432 ? -26.094 -12.148 6.227 1 98.44 432 LEU B C 1
ATOM 7915 O O . LEU B 1 432 ? -25.922 -11.93 5.023 1 98.44 432 LEU B O 1
ATOM 7919 N N . GLY B 1 433 ? -27.234 -12.625 6.777 1 97 433 GLY B N 1
ATOM 7920 C CA . GLY B 1 433 ? -28.406 -12.719 5.93 1 97 433 GLY B CA 1
ATOM 7921 C C . GLY B 1 433 ? -28.844 -11.383 5.355 1 97 433 GLY B C 1
ATOM 7922 O O . GLY B 1 433 ? -29.188 -11.289 4.176 1 97 433 GLY B O 1
ATOM 7923 N N . ILE B 1 434 ? -28.859 -10.375 6.172 1 98.19 434 ILE B N 1
ATOM 7924 C CA . ILE B 1 434 ? -29.203 -9.031 5.746 1 98.19 434 ILE B CA 1
ATOM 7925 C C . ILE B 1 434 ? -28.203 -8.539 4.703 1 98.19 434 ILE B C 1
ATOM 7927 O O . ILE B 1 434 ? -28.594 -7.926 3.705 1 98.19 434 ILE B O 1
ATOM 7931 N N . ALA B 1 435 ? -26.938 -8.828 4.941 1 98.69 435 ALA B N 1
ATOM 7932 C CA . ALA B 1 435 ? -25.906 -8.461 3.979 1 98.69 435 ALA B CA 1
ATOM 7933 C C . ALA B 1 435 ? -26.125 -9.148 2.635 1 98.69 435 ALA B C 1
ATOM 7935 O O . ALA B 1 435 ? -25.953 -8.539 1.58 1 98.69 435 ALA B O 1
ATOM 7936 N N . ALA B 1 436 ? -26.531 -10.438 2.697 1 97.88 436 ALA B N 1
ATOM 7937 C CA . ALA B 1 436 ? -26.812 -11.172 1.471 1 97.88 436 ALA B CA 1
ATOM 7938 C C . ALA B 1 436 ? -27.953 -10.523 0.685 1 97.88 436 ALA B C 1
ATOM 7940 O O . ALA B 1 436 ? -27.875 -10.406 -0.541 1 97.88 436 ALA B O 1
ATOM 7941 N N . ASN B 1 437 ? -28.953 -10.094 1.385 1 97.12 437 ASN B N 1
ATOM 7942 C CA . ASN B 1 437 ? -30.062 -9.398 0.75 1 97.12 437 ASN B CA 1
ATOM 7943 C C . ASN B 1 437 ? -29.625 -8.078 0.127 1 97.12 437 ASN B C 1
ATOM 7945 O O . ASN B 1 437 ? -30.078 -7.723 -0.967 1 97.12 437 ASN B O 1
ATOM 7949 N N . ALA B 1 438 ? -28.812 -7.402 0.857 1 98.5 438 ALA B N 1
ATOM 7950 C CA . ALA B 1 438 ? -28.281 -6.137 0.349 1 98.5 438 ALA B CA 1
ATOM 7951 C C . ALA B 1 438 ? -27.469 -6.355 -0.921 1 98.5 438 ALA B C 1
ATOM 7953 O O . ALA B 1 438 ? -27.562 -5.574 -1.87 1 98.5 438 ALA B O 1
ATOM 7954 N N . MET B 1 439 ? -26.594 -7.406 -0.96 1 98.5 439 MET B N 1
ATOM 7955 C CA . MET B 1 439 ? -25.812 -7.754 -2.145 1 98.5 439 MET B CA 1
ATOM 7956 C C . MET B 1 439 ? -26.734 -8.031 -3.336 1 98.5 439 MET B C 1
ATOM 7958 O O . MET B 1 439 ? -26.438 -7.617 -4.457 1 98.5 439 MET B O 1
ATOM 7962 N N . GLU B 1 440 ? -27.781 -8.742 -3.014 1 94.81 440 GLU B N 1
ATOM 7963 C CA . GLU B 1 440 ? -28.75 -9.055 -4.066 1 94.81 440 GLU B CA 1
ATOM 7964 C C . GLU B 1 440 ? -29.359 -7.785 -4.648 1 94.81 440 GLU B C 1
ATOM 7966 O O . GLU B 1 440 ? -29.453 -7.637 -5.871 1 94.81 440 GLU B O 1
ATOM 7971 N N . ALA B 1 441 ? -29.75 -6.883 -3.812 1 96.44 441 ALA B N 1
ATOM 7972 C CA . ALA B 1 441 ? -30.312 -5.609 -4.242 1 96.44 441 ALA B CA 1
ATOM 7973 C C . ALA B 1 441 ? -29.328 -4.836 -5.109 1 96.44 441 ALA B C 1
ATOM 7975 O O . ALA B 1 441 ? -29.719 -4.191 -6.086 1 96.44 441 ALA B O 1
ATOM 7976 N N . LEU B 1 442 ? -28.094 -4.863 -4.766 1 98.12 442 LEU B N 1
ATOM 7977 C CA . LEU B 1 442 ? -27.062 -4.145 -5.5 1 98.12 442 LEU B CA 1
ATOM 7978 C C . LEU B 1 442 ? -26.828 -4.785 -6.867 1 98.12 442 LEU B C 1
ATOM 7980 O O . LEU B 1 442 ? -26.609 -4.082 -7.855 1 98.12 442 LEU B O 1
ATOM 7984 N N . CYS B 1 443 ? -26.828 -6.16 -6.906 1 95.75 443 CYS B N 1
ATOM 7985 C CA . CYS B 1 443 ? -26.672 -6.871 -8.172 1 95.75 443 CYS B CA 1
ATOM 7986 C C . CYS B 1 443 ? -27.797 -6.504 -9.148 1 95.75 443 CYS B C 1
ATOM 7988 O O . CYS B 1 443 ? -27.609 -6.586 -10.359 1 95.75 443 CYS B O 1
ATOM 7990 N N . ASP B 1 444 ? -28.922 -6.004 -8.57 1 91.94 444 ASP B N 1
ATOM 7991 C CA . ASP B 1 444 ? -30.078 -5.633 -9.391 1 91.94 444 ASP B CA 1
ATOM 7992 C C . ASP B 1 444 ? -29.984 -4.18 -9.844 1 91.94 444 ASP B C 1
ATOM 7994 O O . ASP B 1 444 ? -30.828 -3.705 -10.609 1 91.94 444 ASP B O 1
ATOM 7998 N N . GLN B 1 445 ? -28.938 -3.492 -9.492 1 96.06 445 GLN B N 1
ATOM 7999 C CA . GLN B 1 445 ? -28.797 -2.082 -9.836 1 96.06 445 GLN B CA 1
ATOM 8000 C C . GLN B 1 445 ? -27.609 -1.863 -10.773 1 96.06 445 GLN B C 1
ATOM 8002 O O . GLN B 1 445 ? -26.859 -0.893 -10.617 1 96.06 445 GLN B O 1
ATOM 8007 N N . LYS B 1 446 ? -27.438 -2.721 -11.672 1 95.38 446 LYS B N 1
ATOM 8008 C CA . LYS B 1 446 ? -26.312 -2.695 -12.594 1 95.38 446 LYS B CA 1
ATOM 8009 C C . LYS B 1 446 ? -26.344 -1.444 -13.469 1 95.38 446 LYS B C 1
ATOM 8011 O O . LYS B 1 446 ? -25.297 -0.912 -13.844 1 95.38 446 LYS B O 1
ATOM 8016 N N . ASP B 1 447 ? -27.562 -0.994 -13.789 1 94.88 447 ASP B N 1
ATOM 8017 C CA . ASP B 1 447 ? -27.688 0.2 -14.617 1 94.88 447 ASP B CA 1
ATOM 8018 C C . ASP B 1 447 ? -27.078 1.419 -13.922 1 94.88 447 ASP B C 1
ATOM 8020 O O . ASP B 1 447 ? -26.438 2.244 -14.562 1 94.88 447 ASP B O 1
ATOM 8024 N N . GLU B 1 448 ? -27.312 1.475 -12.656 1 97.69 448 GLU B N 1
ATOM 8025 C CA . GLU B 1 448 ? -26.766 2.578 -11.883 1 97.69 448 GLU B CA 1
ATOM 8026 C C . GLU B 1 448 ? -25.234 2.5 -11.82 1 97.69 448 GLU B C 1
ATOM 8028 O O . GLU B 1 448 ? -24.562 3.521 -11.914 1 97.69 448 GLU B O 1
ATOM 8033 N N . MET B 1 449 ? -24.703 1.342 -11.648 1 98.5 449 MET B N 1
ATOM 8034 C CA . MET B 1 449 ? -23.25 1.158 -11.594 1 98.5 449 MET B CA 1
ATOM 8035 C C . MET B 1 449 ? -22.609 1.478 -12.938 1 98.5 449 MET B C 1
ATOM 8037 O O . MET B 1 449 ? -21.516 2.041 -12.992 1 98.5 449 MET B O 1
ATOM 8041 N N . GLU B 1 450 ? -23.328 1.072 -13.992 1 97.19 450 GLU B N 1
ATOM 8042 C CA . GLU B 1 450 ? -22.828 1.403 -15.32 1 97.19 450 GLU B CA 1
ATOM 8043 C C . GLU B 1 450 ? -22.797 2.912 -15.539 1 97.19 450 GLU B C 1
ATOM 8045 O O . GLU B 1 450 ? -21.859 3.439 -16.141 1 97.19 450 GLU B O 1
ATOM 8050 N N . MET B 1 451 ? -23.859 3.578 -15.078 1 97.94 451 MET B N 1
ATOM 8051 C CA . MET B 1 451 ? -23.906 5.035 -15.195 1 97.94 451 MET B CA 1
ATOM 8052 C C . MET B 1 451 ? -22.75 5.684 -14.438 1 97.94 451 MET B C 1
ATOM 8054 O O . MET B 1 451 ? -22.141 6.629 -14.93 1 97.94 451 MET B O 1
ATOM 8058 N N . ILE B 1 452 ? -22.438 5.191 -13.281 1 98.62 452 ILE B N 1
ATOM 8059 C CA . ILE B 1 452 ? -21.328 5.719 -12.492 1 98.62 452 ILE B CA 1
ATOM 8060 C C . ILE B 1 452 ? -20.016 5.496 -13.242 1 98.62 452 ILE B C 1
ATOM 8062 O O . ILE B 1 452 ? -19.172 6.398 -13.312 1 98.62 452 ILE B O 1
ATOM 8066 N N . ALA B 1 453 ? -19.828 4.277 -13.797 1 98.38 453 ALA B N 1
ATOM 8067 C CA . ALA B 1 453 ? -18.625 4.004 -14.57 1 98.38 453 ALA B CA 1
ATOM 8068 C C . ALA B 1 453 ? -18.469 4.988 -15.727 1 98.38 453 ALA B C 1
ATOM 8070 O O . ALA B 1 453 ? -17.375 5.465 -16.016 1 98.38 453 ALA B O 1
ATOM 8071 N N . ARG B 1 454 ? -19.609 5.312 -16.391 1 96.38 454 ARG B N 1
ATOM 8072 C CA . ARG B 1 454 ? -19.609 6.242 -17.516 1 96.38 454 ARG B CA 1
ATOM 8073 C C . ARG B 1 454 ? -19.266 7.656 -17.047 1 96.38 454 ARG B C 1
ATOM 8075 O O . ARG B 1 454 ? -18.516 8.375 -17.719 1 96.38 454 ARG B O 1
ATOM 8082 N N . GLU B 1 455 ? -19.781 7.996 -15.922 1 96.81 455 GLU B N 1
ATOM 8083 C CA . GLU B 1 455 ? -19.641 9.352 -15.398 1 96.81 455 GLU B CA 1
ATOM 8084 C C . GLU B 1 455 ? -18.219 9.617 -14.922 1 96.81 455 GLU B C 1
ATOM 8086 O O . GLU B 1 455 ? -17.719 10.734 -15.039 1 96.81 455 GLU B O 1
ATOM 8091 N N . TYR B 1 456 ? -17.531 8.602 -14.492 1 97.88 456 TYR B 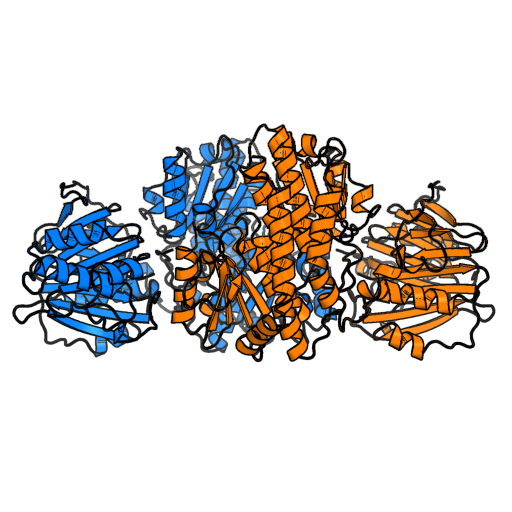N 1
ATOM 8092 C CA . TYR B 1 456 ? -16.297 8.875 -13.766 1 97.88 456 TYR B CA 1
ATOM 8093 C C . TYR B 1 456 ? -15.102 8.258 -14.484 1 97.88 456 TYR B C 1
ATOM 8095 O O . TYR B 1 456 ? -13.969 8.711 -14.305 1 97.88 456 TYR B O 1
ATOM 8103 N N . LEU B 1 457 ? -15.273 7.227 -15.344 1 97.75 457 LEU B N 1
ATOM 8104 C CA . LEU B 1 457 ? -14.117 6.422 -15.711 1 97.75 457 LEU B CA 1
ATOM 8105 C C . LEU B 1 457 ? -14 6.301 -17.234 1 97.75 457 LEU B C 1
ATOM 8107 O O . LEU B 1 457 ? -13.117 5.609 -17.734 1 97.75 457 LEU B O 1
ATOM 8111 N N . THR B 1 458 ? -14.82 6.945 -17.984 1 89.75 458 THR B N 1
ATOM 8112 C CA . THR B 1 458 ? -14.867 6.758 -19.438 1 89.75 458 THR B CA 1
ATOM 8113 C C . THR B 1 458 ? -13.539 7.133 -20.078 1 89.75 458 THR B C 1
ATOM 8115 O O . THR B 1 458 ? -13.016 6.402 -20.922 1 89.75 458 THR B O 1
ATOM 8118 N N . VAL B 1 459 ? -12.938 8.234 -19.656 1 88.31 459 VAL B N 1
ATOM 8119 C CA . VAL B 1 459 ? -11.758 8.703 -20.359 1 88.31 459 VAL B CA 1
ATOM 8120 C C . VAL B 1 459 ? -10.57 8.766 -19.406 1 88.31 459 VAL B C 1
ATOM 8122 O O . VAL B 1 459 ? -9.43 8.961 -19.828 1 88.31 459 VAL B O 1
ATOM 8125 N N . SER B 1 460 ? -10.836 8.484 -18.234 1 91.44 460 SER B N 1
ATOM 8126 C CA . SER B 1 460 ? -9.773 8.672 -17.25 1 91.44 460 SER B CA 1
ATOM 8127 C C . SER B 1 460 ? -8.719 7.574 -17.359 1 91.44 460 SER B C 1
ATOM 8129 O O . SER B 1 460 ? -9.047 6.414 -17.594 1 91.44 460 SER B O 1
ATOM 8131 N N . ARG B 1 461 ? -7.465 7.973 -17.094 1 92.44 461 ARG B N 1
ATOM 8132 C CA . ARG B 1 461 ? -6.367 7.012 -17.078 1 92.44 461 ARG B CA 1
ATOM 8133 C C . ARG B 1 461 ? -5.957 6.684 -15.641 1 92.44 461 ARG B C 1
ATOM 8135 O O . ARG B 1 461 ? -5.168 5.762 -15.414 1 92.44 461 ARG B O 1
ATOM 8142 N N . ASN B 1 462 ? -6.41 7.41 -14.75 1 96.31 462 ASN B N 1
ATOM 8143 C CA . ASN B 1 462 ? -6.113 7.188 -13.344 1 96.31 462 ASN B CA 1
ATOM 8144 C C . ASN B 1 462 ? -7.359 7.344 -12.477 1 96.31 462 ASN B C 1
ATOM 8146 O O . ASN B 1 462 ? -8.352 7.934 -12.906 1 96.31 462 ASN B O 1
ATOM 8150 N N . ALA B 1 463 ? -7.383 6.766 -11.344 1 98 463 ALA B N 1
ATOM 8151 C CA . ALA B 1 463 ? -8.445 6.891 -10.352 1 98 463 ALA B CA 1
ATOM 8152 C C . ALA B 1 463 ? -7.926 6.625 -8.945 1 98 463 ALA B C 1
ATOM 8154 O O . ALA B 1 463 ? -6.938 5.91 -8.766 1 98 463 ALA B O 1
ATOM 8155 N N . PHE B 1 464 ? -8.547 7.223 -8.023 1 98.38 464 PHE B N 1
ATOM 8156 C CA . PHE B 1 464 ? -8.18 7.004 -6.625 1 98.38 464 PHE B CA 1
ATOM 8157 C C . PHE B 1 464 ? -9.391 6.562 -5.812 1 98.38 464 PHE B C 1
ATOM 8159 O O . PHE B 1 464 ? -10.523 6.945 -6.117 1 98.38 464 PHE B O 1
ATOM 8166 N N . PHE B 1 465 ? -9.164 5.68 -4.879 1 98.75 465 PHE B N 1
ATOM 8167 C CA . PHE B 1 465 ? -10.156 5.207 -3.918 1 98.75 465 PHE B CA 1
ATOM 8168 C C . PHE B 1 465 ? -9.742 5.559 -2.494 1 98.75 465 PHE B C 1
ATOM 8170 O O . PHE B 1 465 ? -8.617 5.258 -2.078 1 98.75 465 PHE B O 1
ATOM 8177 N N . ILE B 1 466 ? -10.633 6.215 -1.747 1 98.38 466 ILE B N 1
ATOM 8178 C CA . ILE B 1 466 ? -10.234 6.609 -0.401 1 98.38 466 ILE B CA 1
ATOM 8179 C C . ILE B 1 466 ? -11.297 6.164 0.604 1 98.38 466 ILE B C 1
ATOM 8181 O O . ILE B 1 466 ? -12.484 6.152 0.293 1 98.38 466 ILE B O 1
ATOM 8185 N N . GLY B 1 467 ? -10.922 5.73 1.676 1 97.88 467 GLY B N 1
ATOM 8186 C CA . GLY B 1 467 ? -11.727 5.328 2.82 1 97.88 467 GLY B CA 1
ATOM 8187 C C . GLY B 1 467 ? -10.945 5.312 4.121 1 97.88 467 GLY B C 1
ATOM 8188 O O . GLY B 1 467 ? -9.742 5.574 4.133 1 97.88 467 GLY B O 1
ATOM 8189 N N . ARG B 1 468 ? -11.594 5.141 5.211 1 96.5 468 ARG B N 1
ATOM 8190 C CA . ARG B 1 468 ? -10.977 4.992 6.523 1 96.5 468 ARG B CA 1
ATOM 8191 C C . ARG B 1 468 ? -11.445 3.713 7.207 1 96.5 468 ARG B C 1
ATOM 8193 O O . ARG B 1 468 ? -12.562 3.242 6.961 1 96.5 468 ARG B O 1
ATOM 8200 N N . GLY B 1 469 ? -10.648 3.129 8.055 1 96.31 469 GLY B N 1
ATOM 8201 C CA . GLY B 1 469 ? -11.008 1.893 8.734 1 96.31 469 GLY B CA 1
ATOM 8202 C C . GLY B 1 469 ? -11.297 0.75 7.781 1 96.31 469 GLY B C 1
ATOM 8203 O O . GLY B 1 469 ? -10.492 0.455 6.891 1 96.31 469 GLY B O 1
ATOM 8204 N N . LEU B 1 470 ? -12.438 0.157 7.93 1 97.88 470 LEU B N 1
ATOM 8205 C CA . LEU B 1 470 ? -12.844 -0.967 7.09 1 97.88 470 LEU B CA 1
ATOM 8206 C C . LEU B 1 470 ? -12.969 -0.54 5.633 1 97.88 470 LEU B C 1
ATOM 8208 O O . LEU B 1 470 ? -12.656 -1.315 4.723 1 97.88 470 LEU B O 1
ATOM 8212 N N . ASP B 1 471 ? -13.375 0.705 5.473 1 98.56 471 ASP B N 1
ATOM 8213 C CA . ASP B 1 471 ? -13.562 1.206 4.113 1 98.56 471 ASP B CA 1
ATOM 8214 C C . ASP B 1 471 ? -12.227 1.291 3.373 1 98.56 471 ASP B C 1
ATOM 8216 O O . ASP B 1 471 ? -12.172 1.085 2.158 1 98.56 471 ASP B O 1
ATOM 8220 N N . TYR B 1 472 ? -11.195 1.603 4.117 1 98.19 472 TYR B N 1
ATOM 8221 C CA . TYR B 1 472 ? -9.875 1.634 3.5 1 98.19 472 TYR B CA 1
ATOM 8222 C C . TYR B 1 472 ? -9.508 0.273 2.92 1 98.19 472 TYR B C 1
ATOM 8224 O O . TYR B 1 472 ? -9.039 0.182 1.785 1 98.19 472 TYR B O 1
ATOM 8232 N N . PHE B 1 473 ? -9.797 -0.734 3.627 1 98.5 473 PHE B N 1
ATOM 8233 C CA . PHE B 1 473 ? -9.461 -2.088 3.205 1 98.5 473 PHE B CA 1
ATOM 8234 C C . PHE B 1 473 ? -10.258 -2.486 1.972 1 98.5 473 PHE B C 1
ATOM 8236 O O . PHE B 1 473 ? -9.766 -3.213 1.108 1 98.5 473 PHE B O 1
ATOM 8243 N N . VAL B 1 474 ? -11.469 -1.981 1.856 1 98.81 474 VAL B N 1
ATOM 8244 C CA . VAL B 1 474 ? -12.297 -2.271 0.689 1 98.81 474 VAL B CA 1
ATOM 8245 C C . VAL B 1 474 ? -11.805 -1.458 -0.506 1 98.81 474 VAL B C 1
ATOM 8247 O O . VAL B 1 474 ? -11.828 -1.936 -1.643 1 98.81 474 VAL B O 1
ATOM 8250 N N . CYS B 1 475 ? -11.336 -0.24 -0.225 1 98.75 475 CYS B N 1
ATOM 8251 C CA . CYS B 1 475 ? -10.891 0.663 -1.281 1 98.75 475 CYS B CA 1
ATOM 8252 C C . CYS B 1 475 ? -9.656 0.111 -1.988 1 98.75 475 CYS B C 1
ATOM 8254 O O . CYS B 1 475 ? -9.523 0.252 -3.205 1 98.75 475 CYS B O 1
ATOM 8256 N N . VAL B 1 476 ? -8.75 -0.5 -1.216 1 98.56 476 VAL B N 1
ATOM 8257 C CA . VAL B 1 476 ? -7.578 -1.075 -1.864 1 98.56 476 VAL B CA 1
ATOM 8258 C C . VAL B 1 476 ? -8.008 -2.207 -2.797 1 98.56 476 VAL B C 1
ATOM 8260 O O . VAL B 1 476 ? -7.426 -2.389 -3.869 1 98.56 476 VAL B O 1
ATOM 8263 N N . GLU B 1 477 ? -9.047 -2.961 -2.439 1 98.62 477 GLU B N 1
ATOM 8264 C CA . GLU B 1 477 ? -9.57 -4.012 -3.309 1 98.62 477 GLU B CA 1
ATOM 8265 C C . GLU B 1 477 ? -10.273 -3.418 -4.523 1 98.62 477 GLU B C 1
ATOM 8267 O O . GLU B 1 477 ? -10.125 -3.918 -5.641 1 98.62 477 GLU B O 1
ATOM 8272 N N . GLY B 1 478 ? -11.078 -2.385 -4.293 1 98.69 478 GLY B N 1
ATOM 8273 C CA . GLY B 1 478 ? -11.727 -1.713 -5.41 1 98.69 478 GLY B CA 1
ATOM 8274 C C . GLY B 1 478 ? -10.742 -1.189 -6.438 1 98.69 478 GLY B C 1
ATOM 8275 O O . GLY B 1 478 ? -10.953 -1.344 -7.645 1 98.69 478 GLY B O 1
ATOM 8276 N N . ALA B 1 479 ? -9.688 -0.577 -5.93 1 98.62 479 ALA B N 1
ATOM 8277 C CA . ALA B 1 479 ? -8.641 -0.063 -6.809 1 98.62 479 ALA B CA 1
ATOM 8278 C C . ALA B 1 479 ? -7.98 -1.192 -7.594 1 98.62 479 ALA B C 1
ATOM 8280 O O . ALA B 1 479 ? -7.711 -1.05 -8.789 1 98.62 479 ALA B O 1
ATOM 8281 N N . LEU B 1 480 ? -7.711 -2.293 -6.918 1 98.12 480 LEU B N 1
ATOM 8282 C CA . LEU B 1 480 ? -7.082 -3.432 -7.578 1 98.12 480 LEU B CA 1
ATOM 8283 C C . LEU B 1 480 ? -7.965 -3.967 -8.703 1 98.12 480 LEU B C 1
ATOM 8285 O O . LEU B 1 480 ? -7.48 -4.238 -9.805 1 98.12 480 LEU B O 1
ATOM 8289 N N . LYS B 1 481 ? -9.258 -4.102 -8.406 1 98.06 481 LYS B N 1
ATOM 8290 C CA . LYS B 1 481 ? -10.195 -4.621 -9.398 1 98.06 481 LYS B CA 1
ATOM 8291 C C . LYS B 1 481 ? -10.234 -3.73 -10.641 1 98.06 481 LYS B C 1
ATOM 8293 O O . LYS B 1 481 ? -10.219 -4.227 -11.766 1 98.06 481 LYS B O 1
ATOM 8298 N N . LEU B 1 482 ? -10.289 -2.447 -10.406 1 98.44 482 LEU B N 1
ATOM 8299 C CA . LEU B 1 482 ? -10.336 -1.504 -11.516 1 98.44 482 LEU B CA 1
ATOM 8300 C C . LEU B 1 482 ? -9.055 -1.589 -12.352 1 98.44 482 LEU B C 1
ATOM 8302 O O . LEU B 1 482 ? -9.117 -1.616 -13.586 1 98.44 482 LEU B O 1
ATOM 8306 N N . LYS B 1 483 ? -7.895 -1.681 -11.711 1 97.19 483 LYS B N 1
ATOM 8307 C CA . LYS B 1 483 ? -6.609 -1.785 -12.398 1 97.19 483 LYS B CA 1
ATOM 8308 C C . LYS B 1 483 ? -6.551 -3.039 -13.266 1 97.19 483 LYS B C 1
ATOM 8310 O O . LYS B 1 483 ? -6.188 -2.969 -14.445 1 97.19 483 LYS B O 1
ATOM 8315 N N . GLU B 1 484 ? -6.973 -4.078 -12.719 1 95.5 484 GLU B N 1
ATOM 8316 C CA . GLU B 1 484 ? -6.797 -5.391 -13.328 1 95.5 484 GLU B CA 1
ATOM 8317 C C . GLU B 1 484 ? -7.547 -5.492 -14.656 1 95.5 484 GLU B C 1
ATOM 8319 O O . GLU B 1 484 ? -7.008 -5.984 -15.648 1 95.5 484 GLU B O 1
ATOM 8324 N N . ILE B 1 485 ? -8.773 -5.012 -14.617 1 96.81 485 ILE B N 1
ATOM 8325 C CA . ILE B 1 485 ? -9.602 -5.43 -15.742 1 96.81 485 ILE B CA 1
ATOM 8326 C C . ILE B 1 485 ? -9.812 -4.254 -16.688 1 96.81 485 ILE B C 1
ATOM 8328 O O . ILE B 1 485 ? -10.188 -4.441 -17.859 1 96.81 485 ILE B O 1
ATOM 8332 N N . SER B 1 486 ? -9.547 -3.027 -16.234 1 97.19 486 SER B N 1
ATOM 8333 C CA . SER B 1 486 ? -9.797 -1.87 -17.094 1 97.19 486 SER B CA 1
ATOM 8334 C C . SER B 1 486 ? -8.492 -1.189 -17.484 1 97.19 486 SER B C 1
ATOM 8336 O O . SER B 1 486 ? -8.484 -0.303 -18.344 1 97.19 486 SER B O 1
ATOM 8338 N N . TYR B 1 487 ? -7.445 -1.502 -16.844 1 96 487 TYR B N 1
ATOM 8339 C CA . TYR B 1 487 ? -6.105 -0.99 -17.109 1 96 487 TYR B CA 1
ATOM 8340 C C . TYR B 1 487 ? -6.008 0.49 -16.75 1 96 487 TYR B C 1
ATOM 8342 O O . TYR B 1 487 ? -5.062 1.171 -17.156 1 96 487 TYR B O 1
ATOM 8350 N N . ILE B 1 488 ? -7.062 1.067 -16.047 1 97.19 488 ILE B N 1
ATOM 8351 C CA . ILE B 1 488 ? -6.941 2.361 -15.391 1 97.19 488 ILE B CA 1
ATOM 8352 C C . ILE B 1 488 ? -6.031 2.232 -14.172 1 97.19 488 ILE B C 1
ATOM 8354 O O . ILE B 1 488 ? -6.254 1.379 -13.305 1 97.19 488 ILE B O 1
ATOM 8358 N N . GLN B 1 489 ? -4.918 2.959 -14.125 1 97.12 489 GLN B N 1
ATOM 8359 C CA . GLN B 1 489 ? -4.074 2.898 -12.938 1 97.12 489 GLN B CA 1
ATOM 8360 C C . GLN B 1 489 ? -4.781 3.5 -11.727 1 97.12 489 GLN B C 1
ATOM 8362 O O . GLN B 1 489 ? -4.973 4.715 -11.656 1 97.12 489 GLN B O 1
ATOM 8367 N N . ALA B 1 490 ? -5.223 2.654 -10.844 1 97.94 490 ALA B N 1
ATOM 8368 C CA . ALA B 1 490 ? -6.004 3.055 -9.68 1 97.94 490 ALA B CA 1
ATOM 8369 C C . ALA B 1 490 ? -5.262 2.74 -8.383 1 97.94 490 ALA B C 1
ATOM 8371 O O . ALA B 1 490 ? -4.578 1.717 -8.289 1 97.94 490 ALA B O 1
ATOM 8372 N N . GLU B 1 491 ? -5.344 3.607 -7.434 1 97.81 491 GLU B N 1
ATOM 8373 C CA . GLU B 1 491 ? -4.707 3.408 -6.137 1 97.81 491 GLU B CA 1
ATOM 8374 C C . GLU B 1 491 ? -5.699 3.629 -4.996 1 97.81 491 GLU B C 1
ATOM 8376 O O . GLU B 1 491 ? -6.535 4.531 -5.059 1 97.81 491 GLU B O 1
ATOM 8381 N N . GLY B 1 492 ? -5.684 2.736 -4.016 1 97.75 492 GLY B N 1
ATOM 8382 C CA . GLY B 1 492 ? -6.457 2.891 -2.793 1 97.75 492 GLY B CA 1
ATOM 8383 C C . GLY B 1 492 ? -5.645 3.443 -1.637 1 97.75 492 GLY B C 1
ATOM 8384 O O . GLY B 1 492 ? -4.508 3.027 -1.416 1 97.75 492 GLY B O 1
ATOM 8385 N N . PHE B 1 493 ? -6.215 4.418 -0.885 1 96.44 493 PHE B N 1
ATOM 8386 C CA . PHE B 1 493 ? -5.496 5.062 0.206 1 96.44 493 PHE B CA 1
ATOM 8387 C C . PHE B 1 493 ? -6.383 5.203 1.436 1 96.44 493 PHE B C 1
ATOM 8389 O O . PHE B 1 493 ? -7.602 5.348 1.314 1 96.44 493 PHE B O 1
ATOM 8396 N N . ALA B 1 494 ? -5.688 5.113 2.586 1 96.25 494 ALA B N 1
ATOM 8397 C CA . ALA B 1 494 ? -6.344 5.715 3.748 1 96.25 494 ALA B CA 1
ATOM 8398 C C . ALA B 1 494 ? -6.555 7.211 3.543 1 96.25 494 ALA B C 1
ATOM 8400 O O . ALA B 1 494 ? -5.645 7.922 3.107 1 96.25 494 ALA B O 1
ATOM 8401 N N . GLY B 1 495 ? -7.75 7.684 3.801 1 93.44 495 GLY B N 1
ATOM 8402 C CA . GLY B 1 495 ? -8.109 9.055 3.479 1 93.44 495 GLY B CA 1
ATOM 8403 C C . GLY B 1 495 ? -7.094 10.07 3.959 1 93.44 495 GLY B C 1
ATOM 8404 O O . GLY B 1 495 ? -6.75 11.008 3.232 1 93.44 495 GLY B O 1
ATOM 8405 N N . GLY B 1 496 ? -6.543 9.867 5.113 1 90.44 496 GLY B N 1
ATOM 8406 C CA . GLY B 1 496 ? -5.605 10.812 5.695 1 90.44 496 GLY B CA 1
ATOM 8407 C C . GLY B 1 496 ? -4.242 10.789 5.023 1 90.44 496 GLY B C 1
ATOM 8408 O O . GLY B 1 496 ? -3.455 11.719 5.176 1 90.44 496 GLY B O 1
ATOM 8409 N N . GLU B 1 497 ? -3.908 9.758 4.258 1 92.5 497 GLU B N 1
ATOM 8410 C CA . GLU B 1 497 ? -2.576 9.586 3.682 1 92.5 497 GLU B CA 1
ATOM 8411 C C . GLU B 1 497 ? -2.457 10.305 2.344 1 92.5 497 GLU B C 1
ATOM 8413 O O . GLU B 1 497 ? -1.354 10.477 1.818 1 92.5 497 GLU B O 1
ATOM 8418 N N . LEU B 1 498 ? -3.557 10.742 1.794 1 89.5 498 LEU B N 1
ATOM 8419 C CA . LEU B 1 498 ? -3.533 11.391 0.49 1 89.5 498 LEU B CA 1
ATOM 8420 C C . LEU B 1 498 ? -2.697 12.672 0.536 1 89.5 498 LEU B C 1
ATOM 8422 O O . LEU B 1 498 ? -2.021 13.008 -0.438 1 89.5 498 LEU B O 1
ATOM 8426 N N . LYS B 1 499 ? -2.682 13.328 1.682 1 88.56 499 LYS B N 1
ATOM 8427 C CA . LYS B 1 499 ? -1.995 14.609 1.806 1 88.56 499 LYS B CA 1
ATOM 8428 C C . LYS B 1 499 ? -0.485 14.422 1.904 1 88.56 499 LYS B C 1
ATOM 8430 O O . LYS B 1 499 ? 0.278 15.383 1.779 1 88.56 499 LYS B O 1
ATOM 8435 N N . HIS B 1 500 ? -0.065 13.211 2.041 1 91.38 500 HIS B N 1
ATOM 8436 C CA . HIS B 1 500 ? 1.361 12.938 2.176 1 91.38 500 HIS B CA 1
ATOM 8437 C C . HIS B 1 500 ? 1.97 12.508 0.844 1 91.38 500 HIS B C 1
ATOM 8439 O O . HIS B 1 500 ? 2.754 11.562 0.79 1 91.38 500 HIS B O 1
ATOM 8445 N N . GLY B 1 501 ? 1.572 13.258 -0.228 1 91.25 501 GLY B N 1
ATOM 8446 C CA . GLY B 1 501 ? 2.252 13.094 -1.503 1 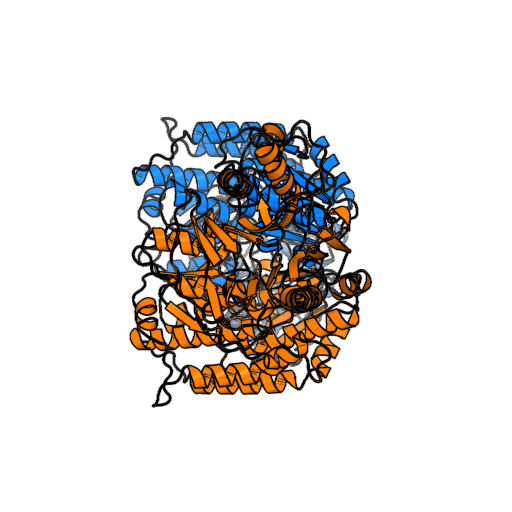91.25 501 GLY B CA 1
ATOM 8447 C C . GLY B 1 501 ? 1.301 12.844 -2.658 1 91.25 501 GLY B C 1
ATOM 8448 O O . GLY B 1 501 ? 1.315 13.57 -3.65 1 91.25 501 GLY B O 1
ATOM 8449 N N . THR B 1 502 ? 0.401 11.961 -2.523 1 91.62 502 THR B N 1
ATOM 8450 C CA . THR B 1 502 ? -0.387 11.461 -3.645 1 91.62 502 THR B CA 1
ATOM 8451 C C . THR B 1 502 ? -1.381 12.516 -4.121 1 91.62 502 THR B C 1
ATOM 8453 O O . THR B 1 502 ? -1.768 12.523 -5.293 1 91.62 502 THR B O 1
ATOM 8456 N N . ILE B 1 503 ? -1.748 13.398 -3.217 1 92.94 503 ILE B N 1
ATOM 8457 C CA . ILE B 1 503 ? -2.723 14.422 -3.57 1 92.94 503 ILE B CA 1
ATOM 8458 C C . ILE B 1 503 ? -2.158 15.312 -4.676 1 92.94 503 ILE B C 1
ATOM 8460 O O . ILE B 1 503 ? -2.906 16.031 -5.348 1 92.94 503 ILE B O 1
ATOM 8464 N N . ALA B 1 504 ? -0.819 15.312 -4.879 1 93.88 504 ALA B N 1
ATOM 8465 C CA . ALA B 1 504 ? -0.164 16.062 -5.941 1 93.88 504 ALA B CA 1
ATOM 8466 C C . ALA B 1 504 ? -0.649 15.617 -7.316 1 93.88 504 ALA B C 1
ATOM 8468 O O . ALA B 1 504 ? -0.552 16.375 -8.289 1 93.88 504 ALA B O 1
ATOM 8469 N N . LEU B 1 505 ? -1.228 14.383 -7.395 1 95.44 505 LEU B N 1
ATOM 8470 C CA . LEU B 1 505 ? -1.654 13.805 -8.664 1 95.44 505 LEU B CA 1
ATOM 8471 C C . LEU B 1 505 ? -3.064 14.266 -9.023 1 95.44 505 LEU B C 1
ATOM 8473 O O . LEU B 1 505 ? -3.51 14.078 -10.156 1 95.44 505 LEU B O 1
ATOM 8477 N N . ILE B 1 506 ? -3.766 14.859 -8.086 1 95.19 506 ILE B N 1
ATOM 8478 C CA . ILE B 1 506 ? -5.145 15.273 -8.328 1 95.19 506 ILE B CA 1
ATOM 8479 C C . ILE B 1 506 ? -5.16 16.484 -9.266 1 95.19 506 ILE B C 1
ATOM 8481 O O . ILE B 1 506 ? -4.48 17.484 -9.016 1 95.19 506 ILE B O 1
ATOM 8485 N N . GLU B 1 507 ? -5.801 16.375 -10.32 1 93.81 507 GLU B N 1
ATOM 8486 C CA . GLU B 1 507 ? -6.047 17.453 -11.289 1 93.81 507 GLU B CA 1
ATOM 8487 C C . GLU B 1 507 ? -7.523 17.531 -11.656 1 93.81 507 GLU B C 1
ATOM 8489 O O . GLU B 1 507 ? -8.344 16.781 -11.133 1 93.81 507 GLU B O 1
ATOM 8494 N N . GLU B 1 508 ? -7.824 18.5 -12.492 1 94.56 508 GLU B N 1
ATOM 8495 C CA . GLU B 1 508 ? -9.219 18.703 -12.883 1 94.56 508 GLU B CA 1
ATOM 8496 C C . GLU B 1 508 ? -9.805 17.438 -13.5 1 94.56 508 GLU B C 1
ATOM 8498 O O . GLU B 1 508 ? -9.258 16.891 -14.461 1 94.56 508 GLU B O 1
ATOM 8503 N N . GLY B 1 509 ? -10.82 16.938 -12.859 1 96.06 509 GLY B N 1
ATOM 8504 C CA . GLY B 1 509 ? -11.539 15.812 -13.438 1 96.06 509 GLY B CA 1
ATOM 8505 C C . GLY B 1 509 ? -11.055 14.469 -12.914 1 96.06 509 GLY B C 1
ATOM 8506 O O . GLY B 1 509 ? -11.648 13.43 -13.219 1 96.06 509 GLY B O 1
ATOM 8507 N N . THR B 1 510 ? -10.008 14.391 -12.055 1 96.88 510 THR B N 1
ATOM 8508 C CA . THR B 1 510 ? -9.492 13.133 -11.531 1 96.88 510 THR B CA 1
ATOM 8509 C C . THR B 1 510 ? -10.562 12.398 -10.727 1 96.88 510 THR B C 1
ATOM 8511 O O . THR B 1 510 ? -11.078 12.93 -9.742 1 96.88 510 THR B O 1
ATOM 8514 N N . PRO B 1 511 ? -10.969 11.195 -11.156 1 98.56 511 PRO B N 1
ATOM 8515 C CA . PRO B 1 511 ? -11.977 10.469 -10.383 1 98.56 511 PRO B CA 1
ATOM 8516 C C . PRO B 1 511 ? -11.461 10.039 -9.008 1 98.56 511 PRO B C 1
ATOM 8518 O O . PRO B 1 511 ? -10.375 9.461 -8.906 1 98.56 511 PRO B O 1
ATOM 8521 N N . VAL B 1 512 ? -12.195 10.328 -7.992 1 98.44 512 VAL B N 1
ATOM 8522 C CA . VAL B 1 512 ? -11.914 9.867 -6.637 1 98.44 512 VAL B CA 1
ATOM 8523 C C . VAL B 1 512 ? -13.156 9.227 -6.039 1 98.44 512 VAL B C 1
ATOM 8525 O O . VAL B 1 512 ? -14.172 9.891 -5.828 1 98.44 512 VAL B O 1
ATOM 8528 N N . PHE B 1 513 ? -13.102 7.922 -5.82 1 98.88 513 PHE B N 1
ATOM 8529 C CA . PHE B 1 513 ? -14.18 7.184 -5.172 1 98.88 513 PHE B CA 1
ATOM 8530 C C . PHE B 1 513 ? -13.969 7.129 -3.662 1 98.88 513 PHE B C 1
ATOM 8532 O O . PHE B 1 513 ? -12.891 6.75 -3.197 1 98.88 513 PHE B O 1
ATOM 8539 N N . ALA B 1 514 ? -14.953 7.535 -2.896 1 98.75 514 ALA B N 1
ATOM 8540 C CA . ALA B 1 514 ? -14.867 7.516 -1.439 1 98.75 514 ALA B CA 1
ATOM 8541 C C . ALA B 1 514 ? -15.969 6.652 -0.835 1 98.75 514 ALA B C 1
ATOM 8543 O O . ALA B 1 514 ? -17.125 6.75 -1.234 1 98.75 514 ALA B O 1
ATOM 8544 N N . LEU B 1 515 ? -15.57 5.758 0.031 1 98.81 515 LEU B N 1
ATOM 8545 C CA . LEU B 1 515 ? -16.531 4.988 0.802 1 98.81 515 LEU B CA 1
ATOM 8546 C C . LEU B 1 515 ? -16.766 5.609 2.176 1 98.81 515 LEU B C 1
ATOM 8548 O O . LEU B 1 515 ? -15.812 6.062 2.816 1 98.81 515 LEU B O 1
ATOM 8552 N N . ALA B 1 516 ? -17.984 5.766 2.57 1 98.25 516 ALA B N 1
ATOM 8553 C CA . ALA B 1 516 ? -18.375 6.293 3.875 1 98.25 516 ALA B CA 1
ATOM 8554 C C . ALA B 1 516 ? -19.406 5.398 4.547 1 98.25 516 ALA B C 1
ATOM 8556 O O . ALA B 1 516 ? -20.609 5.707 4.543 1 98.25 516 ALA B O 1
ATOM 8557 N N . THR B 1 517 ? -18.891 4.312 5.219 1 98.44 517 THR B N 1
ATOM 8558 C CA . THR B 1 517 ? -19.828 3.332 5.746 1 98.44 517 THR B CA 1
ATOM 8559 C C . THR B 1 517 ? -19.719 3.232 7.266 1 98.44 517 THR B C 1
ATOM 8561 O O . THR B 1 517 ? -20.359 2.381 7.887 1 98.44 517 THR B O 1
ATOM 8564 N N . GLN B 1 518 ? -18.859 4.039 7.867 1 97.19 518 GLN B N 1
ATOM 8565 C CA . GLN B 1 518 ? -18.641 4.008 9.312 1 97.19 518 GLN B CA 1
ATOM 8566 C C . GLN B 1 518 ? -18.922 5.371 9.938 1 97.19 518 GLN B C 1
ATOM 8568 O O . GLN B 1 518 ? -18.344 6.379 9.539 1 97.19 518 GLN B O 1
ATOM 8573 N N . GLU B 1 519 ? -19.688 5.359 10.953 1 96.19 519 GLU B N 1
ATOM 8574 C CA . GLU B 1 519 ? -20.141 6.602 11.578 1 96.19 519 GLU B CA 1
ATOM 8575 C C . GLU B 1 519 ? -18.969 7.352 12.219 1 96.19 519 GLU B C 1
ATOM 8577 O O . GLU B 1 519 ? -18.859 8.57 12.078 1 96.19 519 GLU B O 1
ATOM 8582 N N . HIS B 1 520 ? -18.094 6.695 12.883 1 93.56 520 HIS B N 1
ATOM 8583 C CA . HIS B 1 520 ? -17.078 7.328 13.711 1 93.56 520 HIS B CA 1
ATOM 8584 C C . HIS B 1 520 ? -16.031 8.023 12.852 1 93.56 520 HIS B C 1
ATOM 8586 O O . HIS B 1 520 ? -15.281 8.875 13.344 1 93.56 520 HIS B O 1
ATOM 8592 N N . VAL B 1 521 ? -15.961 7.688 11.539 1 94.56 521 VAL B N 1
ATOM 8593 C CA . VAL B 1 521 ? -14.984 8.336 10.672 1 94.56 521 VAL B CA 1
ATOM 8594 C C . VAL B 1 521 ? -15.695 9.023 9.516 1 94.56 521 VAL B C 1
ATOM 8596 O O . VAL B 1 521 ? -15.062 9.43 8.531 1 94.56 521 VAL B O 1
ATOM 8599 N N . ASN B 1 522 ? -17 9.164 9.562 1 94.38 522 ASN B N 1
ATOM 8600 C CA . ASN B 1 522 ? -17.781 9.703 8.461 1 94.38 522 ASN B CA 1
ATOM 8601 C C . ASN B 1 522 ? -17.406 11.148 8.156 1 94.38 522 ASN B C 1
ATOM 8603 O O . ASN B 1 522 ? -17.219 11.5 6.988 1 94.38 522 ASN B O 1
ATOM 8607 N N . LEU B 1 523 ? -17.25 11.961 9.172 1 89.31 523 LEU B N 1
ATOM 8608 C CA . LEU B 1 523 ? -16.906 13.367 8.977 1 89.31 523 LEU B CA 1
ATOM 8609 C C . LEU B 1 523 ? -15.484 13.516 8.453 1 89.31 523 LEU B C 1
ATOM 8611 O O . LEU B 1 523 ? -15.219 14.352 7.582 1 89.31 523 LEU B O 1
ATOM 8615 N N . SER B 1 524 ? -14.609 12.672 8.969 1 89.75 524 SER B N 1
ATOM 8616 C CA . SER B 1 524 ? -13.211 12.742 8.562 1 89.75 524 SER B CA 1
ATOM 8617 C C . SER B 1 524 ? -13.047 12.414 7.086 1 89.75 524 SER B C 1
ATOM 8619 O O . SER B 1 524 ? -12.328 13.117 6.367 1 89.75 524 SER B O 1
ATOM 8621 N N . ILE B 1 525 ? -13.742 11.352 6.629 1 94.44 525 ILE B N 1
ATOM 8622 C CA . ILE B 1 525 ? -13.586 10.953 5.234 1 94.44 525 ILE B CA 1
ATOM 8623 C C . ILE B 1 525 ? -14.242 11.992 4.32 1 94.44 525 ILE B C 1
ATOM 8625 O O . ILE B 1 525 ? -13.758 12.242 3.217 1 94.44 525 ILE B O 1
ATOM 8629 N N . ARG B 1 526 ? -15.305 12.594 4.785 1 92.62 526 ARG B N 1
ATOM 8630 C CA . ARG B 1 526 ? -15.93 13.648 4 1 92.62 526 ARG B CA 1
ATOM 8631 C C . ARG B 1 526 ? -15.031 14.883 3.914 1 92.62 526 ARG B C 1
ATOM 8633 O O . ARG B 1 526 ? -15.023 15.578 2.898 1 92.62 526 ARG B O 1
ATOM 8640 N N . GLY B 1 527 ? -14.305 15.156 5.031 1 89.38 527 GLY B N 1
ATOM 8641 C CA . GLY B 1 527 ? -13.289 16.188 4.98 1 89.38 527 GLY B CA 1
ATOM 8642 C C . GLY B 1 527 ? -12.227 15.938 3.932 1 89.38 527 GLY B C 1
ATOM 8643 O O . GLY B 1 527 ? -11.82 16.859 3.217 1 89.38 527 GLY B O 1
ATOM 8644 N N . ASN B 1 528 ? -11.781 14.656 3.814 1 92.56 528 ASN B N 1
ATOM 8645 C CA . ASN B 1 528 ? -10.797 14.289 2.807 1 92.56 528 ASN B CA 1
ATOM 8646 C C . ASN B 1 528 ? -11.344 14.469 1.393 1 92.56 528 ASN B C 1
ATOM 8648 O O . ASN B 1 528 ? -10.609 14.859 0.483 1 92.56 528 ASN B O 1
ATOM 8652 N N . VAL B 1 529 ? -12.633 14.133 1.227 1 94.75 529 VAL B N 1
ATOM 8653 C CA . VAL B 1 529 ? -13.273 14.297 -0.075 1 94.75 529 VAL B CA 1
ATOM 8654 C C . VAL B 1 529 ? -13.297 15.766 -0.465 1 94.75 529 VAL B C 1
ATOM 8656 O O . VAL B 1 529 ? -13.031 16.109 -1.618 1 94.75 529 VAL B O 1
ATOM 8659 N N . LYS B 1 530 ? -13.57 16.625 0.496 1 91.06 530 LYS B N 1
ATOM 8660 C CA . LYS B 1 530 ? -13.609 18.062 0.235 1 91.06 530 LYS B CA 1
ATOM 8661 C C . LYS B 1 530 ? -12.227 18.594 -0.168 1 91.06 530 LYS B C 1
ATOM 8663 O O . LYS B 1 530 ? -12.117 19.484 -1.007 1 91.06 530 LYS B O 1
ATOM 8668 N N . GLU B 1 531 ? -11.234 18.047 0.436 1 89.19 531 GLU B N 1
ATOM 8669 C CA . GLU B 1 531 ? -9.867 18.453 0.135 1 89.19 531 GLU B CA 1
ATOM 8670 C C . GLU B 1 531 ? -9.508 18.172 -1.32 1 89.19 531 GLU B C 1
ATOM 8672 O O . GLU B 1 531 ? -8.945 19.016 -2.01 1 89.19 531 GLU B O 1
ATOM 8677 N N . VAL B 1 532 ? -9.875 16.922 -1.798 1 94.25 532 VAL B N 1
ATOM 8678 C CA . VAL B 1 532 ? -9.516 16.578 -3.168 1 94.25 532 VAL B CA 1
ATOM 8679 C C . VAL B 1 532 ? -10.438 17.297 -4.145 1 94.25 532 VAL B C 1
ATOM 8681 O O . VAL B 1 532 ? -10.031 17.641 -5.254 1 94.25 532 VAL B O 1
ATOM 8684 N N . ALA B 1 533 ? -11.672 17.516 -3.723 1 93.56 533 ALA B N 1
ATOM 8685 C CA . ALA B 1 533 ? -12.586 18.281 -4.562 1 93.56 533 ALA B CA 1
ATOM 8686 C C . ALA B 1 533 ? -12.078 19.703 -4.77 1 93.56 533 ALA B C 1
ATOM 8688 O O . ALA B 1 533 ? -12.195 20.25 -5.867 1 93.56 533 ALA B O 1
ATOM 8689 N N . ALA B 1 534 ? -11.531 20.312 -3.719 1 89.5 534 ALA B N 1
ATOM 8690 C CA . ALA B 1 534 ? -10.992 21.672 -3.779 1 89.5 534 ALA B CA 1
ATOM 8691 C C . ALA B 1 534 ? -9.836 21.75 -4.773 1 89.5 534 ALA B C 1
ATOM 8693 O O . ALA B 1 534 ? -9.492 22.844 -5.238 1 89.5 534 ALA B O 1
ATOM 8694 N N . ARG B 1 535 ? -9.312 20.641 -5.082 1 91.44 535 ARG B N 1
ATOM 8695 C CA . ARG B 1 535 ? -8.172 20.609 -5.988 1 91.44 535 ARG B CA 1
ATOM 8696 C C . ARG B 1 535 ? -8.578 20.094 -7.367 1 91.44 535 ARG B C 1
ATOM 8698 O O . ARG B 1 535 ? -7.727 19.797 -8.203 1 91.44 535 ARG B O 1
ATOM 8705 N N . GLY B 1 536 ? -9.914 19.906 -7.641 1 93.44 536 GLY B N 1
ATOM 8706 C CA . GLY B 1 536 ? -10.414 19.641 -8.984 1 93.44 536 GLY B CA 1
ATOM 8707 C C . GLY B 1 536 ? -10.867 18.203 -9.172 1 93.44 536 GLY B C 1
ATOM 8708 O O . GLY B 1 536 ? -11.344 17.828 -10.25 1 93.44 536 GLY B O 1
ATOM 8709 N N . ALA B 1 537 ? -10.852 17.359 -8.172 1 96.12 537 ALA B N 1
ATOM 8710 C CA . ALA B 1 537 ? -11.242 15.961 -8.297 1 96.12 537 ALA B CA 1
ATOM 8711 C C . ALA B 1 537 ? -12.727 15.828 -8.625 1 96.12 537 ALA B C 1
ATOM 8713 O O . ALA B 1 537 ? -13.547 16.625 -8.156 1 96.12 537 ALA B O 1
ATOM 8714 N N . ASN B 1 538 ? -13.055 14.938 -9.492 1 97.62 538 ASN B N 1
ATOM 8715 C CA . ASN B 1 538 ? -14.422 14.453 -9.656 1 97.62 538 ASN B CA 1
ATOM 8716 C C . ASN B 1 538 ? -14.758 13.367 -8.633 1 97.62 538 ASN B C 1
ATOM 8718 O O . ASN B 1 538 ? -14.492 12.188 -8.859 1 97.62 538 ASN B O 1
ATOM 8722 N N . THR B 1 539 ? -15.469 13.742 -7.547 1 97.94 539 THR B N 1
ATOM 8723 C CA . THR B 1 539 ? -15.594 12.859 -6.387 1 97.94 539 THR B CA 1
ATOM 8724 C C . THR B 1 539 ? -16.891 12.055 -6.461 1 97.94 539 THR B C 1
ATOM 8726 O O . THR B 1 539 ? -17.938 12.578 -6.867 1 97.94 539 THR B O 1
ATOM 8729 N N . CYS B 1 540 ? -16.812 10.781 -6.219 1 98.75 540 CYS B N 1
ATOM 8730 C CA . CYS B 1 540 ? -17.922 9.852 -6.113 1 98.75 540 CYS B CA 1
ATOM 8731 C C . CYS B 1 540 ? -18.016 9.266 -4.711 1 98.75 540 CYS B C 1
ATOM 8733 O O . CYS B 1 540 ? -17.266 8.352 -4.363 1 98.75 540 CYS B O 1
ATOM 8735 N N . ILE B 1 541 ? -18.969 9.75 -3.924 1 98.62 541 ILE B N 1
ATOM 8736 C CA . ILE B 1 541 ? -19.109 9.242 -2.564 1 98.62 541 ILE B CA 1
ATOM 8737 C C . ILE B 1 541 ? -20.172 8.148 -2.537 1 98.62 541 ILE B C 1
ATOM 8739 O O . ILE B 1 541 ? -21.312 8.359 -2.967 1 98.62 541 ILE B O 1
ATOM 8743 N N . ILE B 1 542 ? -19.781 6.996 -2.119 1 98.81 542 ILE B N 1
ATOM 8744 C CA . ILE B 1 542 ? -20.688 5.871 -1.85 1 98.81 542 ILE B CA 1
ATOM 8745 C C . ILE B 1 542 ? -20.844 5.688 -0.343 1 98.81 542 ILE B C 1
ATOM 8747 O O . ILE B 1 542 ? -19.875 5.375 0.355 1 98.81 542 ILE B O 1
ATOM 8751 N N . SER B 1 543 ? -22.016 5.902 0.179 1 98.62 543 SER B N 1
ATOM 8752 C CA . SER B 1 543 ? -22.234 5.918 1.623 1 98.62 543 SER B CA 1
ATOM 8753 C C . SER B 1 543 ? -23.266 4.867 2.041 1 98.62 543 SER B C 1
ATOM 8755 O O . SER B 1 543 ? -24.016 4.367 1.209 1 98.62 543 SER B O 1
ATOM 8757 N N . LEU B 1 544 ? -23.172 4.457 3.262 1 98.38 544 LEU B N 1
ATOM 8758 C CA . LEU B 1 544 ? -24.141 3.545 3.855 1 98.38 544 LEU B CA 1
ATOM 8759 C C . LEU B 1 544 ? -25.406 4.289 4.262 1 98.38 544 LEU B C 1
ATOM 8761 O O . LEU B 1 544 ? -25.328 5.395 4.809 1 98.38 544 LEU B O 1
ATOM 8765 N N . LYS B 1 545 ? -26.578 3.643 3.965 1 97.88 545 LYS B N 1
ATOM 8766 C CA . LYS B 1 545 ? -27.828 4.246 4.398 1 97.88 545 LYS B CA 1
ATOM 8767 C C . LYS B 1 545 ? -27.781 4.594 5.883 1 97.88 545 LYS B C 1
ATOM 8769 O O . LYS B 1 545 ? -27.391 3.768 6.707 1 97.88 545 LYS B O 1
ATOM 8774 N N . GLY B 1 546 ? -28.141 5.742 6.211 1 96.25 546 GLY B N 1
ATOM 8775 C CA . GLY B 1 546 ? -28.062 6.238 7.578 1 96.25 546 GLY B CA 1
ATOM 8776 C C . GLY B 1 546 ? -26.906 7.207 7.793 1 96.25 546 GLY B C 1
ATOM 8777 O O . GLY B 1 546 ? -26.906 7.965 8.766 1 96.25 546 GLY B O 1
ATOM 8778 N N . LEU B 1 547 ? -25.953 7.18 6.871 1 96.38 547 LEU B N 1
ATOM 8779 C CA . LEU B 1 547 ? -24.781 8.055 6.98 1 96.38 547 LEU B CA 1
ATOM 8780 C C . LEU B 1 547 ? -24.672 8.977 5.77 1 96.38 547 LEU B C 1
ATOM 8782 O O . LEU B 1 547 ? -23.703 9.727 5.637 1 96.38 547 LEU B O 1
ATOM 8786 N N . GLU B 1 548 ? -25.625 8.891 4.863 1 95.75 548 GLU B N 1
ATOM 8787 C CA . GLU B 1 548 ? -25.547 9.57 3.576 1 95.75 548 GLU B CA 1
ATOM 8788 C C . GLU B 1 548 ? -25.812 11.062 3.721 1 95.75 548 GLU B C 1
ATOM 8790 O O . GLU B 1 548 ? -26.547 11.484 4.625 1 95.75 548 GLU B O 1
ATOM 8795 N N . ASP B 1 549 ? -25.188 11.828 2.93 1 92 549 ASP B N 1
ATOM 8796 C CA . ASP B 1 549 ? -25.531 13.219 2.664 1 92 549 ASP B CA 1
ATOM 8797 C C . ASP B 1 549 ? -26.281 13.352 1.343 1 92 549 ASP B C 1
ATOM 8799 O O . ASP B 1 549 ? -26.281 12.43 0.521 1 92 549 ASP B O 1
ATOM 8803 N N . ALA B 1 550 ? -26.906 14.508 1.128 1 90.44 550 ALA B N 1
ATOM 8804 C CA . ALA B 1 550 ? -27.766 14.742 -0.032 1 90.44 550 ALA B CA 1
ATOM 8805 C C . ALA B 1 550 ? -26.969 14.664 -1.329 1 90.44 550 ALA B C 1
ATOM 8807 O O . ALA B 1 550 ? -27.484 14.242 -2.363 1 90.44 550 ALA B O 1
ATOM 8808 N N . ASP B 1 551 ? -25.719 14.914 -1.237 1 90.75 551 ASP B N 1
ATOM 8809 C CA . ASP B 1 551 ? -24.906 15.023 -2.449 1 90.75 551 ASP B CA 1
ATOM 8810 C C . ASP B 1 551 ? -24.109 13.742 -2.707 1 90.75 551 ASP B C 1
ATOM 8812 O O . ASP B 1 551 ? -23.344 13.664 -3.666 1 90.75 551 ASP B O 1
ATOM 8816 N N . ASP B 1 552 ? -24.375 12.742 -1.894 1 97.31 552 ASP B N 1
ATOM 8817 C CA . ASP B 1 552 ? -23.672 11.492 -2.127 1 97.31 552 ASP B CA 1
ATOM 8818 C C . ASP B 1 552 ? -24.156 10.82 -3.412 1 97.31 552 ASP B C 1
ATOM 8820 O O . ASP B 1 552 ? -25.344 10.836 -3.721 1 97.31 552 ASP B O 1
ATOM 8824 N N . ARG B 1 553 ? -23.25 10.312 -4.184 1 98.12 553 ARG B N 1
ATOM 8825 C CA . ARG B 1 553 ? -23.578 9.82 -5.52 1 98.12 553 ARG B CA 1
ATOM 8826 C C . ARG B 1 553 ? -24.391 8.539 -5.441 1 98.12 553 ARG B C 1
ATOM 8828 O O . ARG B 1 553 ? -25.25 8.289 -6.297 1 98.12 553 ARG B O 1
ATOM 8835 N N . PHE B 1 554 ? -24.094 7.633 -4.477 1 98.62 554 PHE B N 1
ATOM 8836 C CA . PHE B 1 554 ? -24.797 6.359 -4.332 1 98.62 554 PHE B CA 1
ATOM 8837 C C . PHE B 1 554 ? -24.922 5.973 -2.865 1 98.62 554 PHE B C 1
ATOM 8839 O O . PHE B 1 554 ? -23.984 6.152 -2.086 1 98.62 554 PHE B O 1
ATOM 8846 N N . VAL B 1 555 ? -26.078 5.488 -2.479 1 98.56 555 VAL B N 1
ATOM 8847 C CA . VAL B 1 555 ? -26.328 5.102 -1.096 1 98.56 555 VAL B CA 1
ATOM 8848 C C . VAL B 1 555 ? -26.562 3.594 -1.014 1 98.56 555 VAL B C 1
ATOM 8850 O O . VAL B 1 555 ? -27.469 3.064 -1.655 1 98.56 555 VAL B O 1
ATOM 8853 N N . LEU B 1 556 ? -25.734 2.891 -0.266 1 98.69 556 LEU B N 1
ATOM 8854 C CA . LEU B 1 556 ? -25.828 1.454 -0.035 1 98.69 556 LEU B CA 1
ATOM 8855 C C . LEU B 1 556 ? -27 1.139 0.89 1 98.69 556 LEU B C 1
ATOM 8857 O O . LEU B 1 556 ? -27.391 1.967 1.72 1 98.69 556 LEU B O 1
ATOM 8861 N N . PRO B 1 557 ? -27.547 -0.093 0.772 1 97.5 557 PRO B N 1
ATOM 8862 C CA . PRO B 1 557 ? -28.562 -0.52 1.745 1 97.5 557 PRO B CA 1
ATOM 8863 C C . PRO B 1 557 ? -28.016 -0.559 3.174 1 97.5 557 PRO B C 1
ATOM 8865 O O . PRO B 1 557 ? -26.812 -0.735 3.381 1 97.5 557 PRO B O 1
ATOM 8868 N N . GLU B 1 558 ? -28.922 -0.406 4.062 1 97.19 558 GLU B N 1
ATOM 8869 C CA . GLU B 1 558 ? -28.547 -0.462 5.469 1 97.19 558 GLU B CA 1
ATOM 8870 C C . GLU B 1 558 ? -28.094 -1.866 5.863 1 97.19 558 GLU B C 1
ATOM 8872 O O . GLU B 1 558 ? -28.812 -2.842 5.629 1 97.19 558 GLU B O 1
ATOM 8877 N N . VAL B 1 559 ? -26.922 -1.99 6.395 1 98.19 559 VAL B N 1
ATOM 8878 C CA . VAL B 1 559 ? -26.391 -3.223 6.957 1 98.19 559 VAL B CA 1
ATOM 8879 C C . VAL B 1 559 ? -25.562 -2.906 8.195 1 98.19 559 VAL B C 1
ATOM 8881 O O . VAL B 1 559 ? -25.266 -1.739 8.477 1 98.19 559 VAL B O 1
ATOM 8884 N N . ASN B 1 560 ? -25.297 -3.963 9.008 1 97.38 560 ASN B N 1
ATOM 8885 C CA . ASN B 1 560 ? -24.359 -3.777 10.102 1 97.38 560 ASN B CA 1
ATOM 8886 C C . ASN B 1 560 ? -23.031 -3.201 9.617 1 97.38 560 ASN B C 1
ATOM 8888 O O . ASN B 1 560 ? -22.391 -3.775 8.734 1 97.38 560 ASN B O 1
ATOM 8892 N N . PRO B 1 561 ? -22.625 -2.08 10.188 1 96 561 PRO B N 1
ATOM 8893 C CA . PRO B 1 561 ? -21.406 -1.429 9.703 1 96 561 PRO B CA 1
ATOM 8894 C C . PRO B 1 561 ? -20.203 -2.363 9.703 1 96 561 PRO B C 1
ATOM 8896 O O . PRO B 1 561 ? -19.312 -2.238 8.852 1 96 561 PRO B O 1
ATOM 8899 N N . ALA B 1 562 ? -20.172 -3.309 10.609 1 97.25 562 ALA B N 1
ATOM 8900 C CA . ALA B 1 562 ? -19.062 -4.262 10.664 1 97.25 562 ALA B CA 1
ATOM 8901 C C . ALA B 1 562 ? -19.031 -5.125 9.406 1 97.25 562 ALA B C 1
ATOM 8903 O O . ALA B 1 562 ? -17.969 -5.578 8.984 1 97.25 562 ALA B O 1
ATOM 8904 N N . LEU B 1 563 ? -20.203 -5.316 8.781 1 98.5 563 LEU B N 1
ATOM 8905 C CA . LEU B 1 563 ? -20.281 -6.211 7.633 1 98.5 563 LEU B CA 1
ATOM 8906 C C . LEU B 1 563 ? -20.422 -5.418 6.336 1 98.5 563 LEU B C 1
ATOM 8908 O O . LEU B 1 563 ? -20.609 -5.996 5.266 1 98.5 563 LEU B O 1
ATOM 8912 N N . ALA B 1 564 ? -20.234 -4.074 6.406 1 98.62 564 ALA B N 1
ATOM 8913 C CA . ALA B 1 564 ? -20.359 -3.188 5.254 1 98.62 564 ALA B CA 1
ATOM 8914 C C . ALA B 1 564 ? -19.391 -3.588 4.145 1 98.62 564 ALA B C 1
ATOM 8916 O O . ALA B 1 564 ? -19.703 -3.443 2.959 1 98.62 564 ALA B O 1
ATOM 8917 N N . PRO B 1 565 ? -18.172 -4.109 4.473 1 98.81 565 PRO B N 1
ATOM 8918 C CA . PRO B 1 565 ? -17.234 -4.5 3.42 1 98.81 565 PRO B CA 1
ATOM 8919 C C . PRO B 1 565 ? -17.828 -5.508 2.441 1 98.81 565 PRO B C 1
ATOM 8921 O O . PRO B 1 565 ? -17.516 -5.477 1.248 1 98.81 565 PRO B O 1
ATOM 8924 N N . LEU B 1 566 ? -18.703 -6.406 2.918 1 98.81 566 LEU B N 1
ATOM 8925 C CA . LEU B 1 566 ? -19.328 -7.418 2.076 1 98.81 566 LEU B CA 1
ATOM 8926 C C . LEU B 1 566 ? -20.234 -6.773 1.036 1 98.81 566 LEU B C 1
ATOM 8928 O O . LEU B 1 566 ? -20.422 -7.312 -0.058 1 98.81 566 LEU B O 1
ATOM 8932 N N . VAL B 1 567 ? -20.734 -5.621 1.371 1 98.69 567 VAL B N 1
ATOM 8933 C CA . VAL B 1 567 ? -21.766 -4.973 0.558 1 98.69 567 VAL B CA 1
ATOM 8934 C C . VAL B 1 567 ? -21.125 -3.883 -0.302 1 98.69 567 VAL B C 1
ATOM 8936 O O . VAL B 1 567 ? -21.438 -3.762 -1.489 1 98.69 567 VAL B O 1
ATOM 8939 N N . SER B 1 568 ? -20.219 -3.15 0.274 1 98.81 568 SER B N 1
ATOM 8940 C CA . SER B 1 568 ? -19.656 -1.982 -0.394 1 98.81 568 SER B CA 1
ATOM 8941 C C . SER B 1 568 ? -18.734 -2.391 -1.539 1 98.81 568 SER B C 1
ATOM 8943 O O . SER B 1 568 ? -18.5 -1.608 -2.461 1 98.81 568 SER B O 1
ATOM 8945 N N . VAL B 1 569 ? -18.234 -3.623 -1.58 1 98.81 569 VAL B N 1
ATOM 8946 C CA . VAL B 1 569 ? -17.312 -4.055 -2.631 1 98.81 569 VAL B CA 1
ATOM 8947 C C . VAL B 1 569 ? -18.094 -4.348 -3.91 1 98.81 569 VAL B C 1
ATOM 8949 O O . VAL B 1 569 ? -17.547 -4.262 -5.012 1 98.81 569 VAL B O 1
ATOM 8952 N N . VAL B 1 570 ? -19.391 -4.672 -3.787 1 98.75 570 VAL B N 1
ATOM 8953 C CA . VAL B 1 570 ? -20.188 -5.125 -4.922 1 98.75 570 VAL B CA 1
ATOM 8954 C C . VAL B 1 570 ? -20.312 -4 -5.949 1 98.75 570 VAL B C 1
ATOM 8956 O O . VAL B 1 570 ? -20.031 -4.199 -7.133 1 98.75 570 VAL B O 1
ATOM 8959 N N . PRO B 1 571 ? -20.703 -2.742 -5.555 1 98.81 571 PRO B N 1
ATOM 8960 C CA . PRO B 1 571 ? -20.703 -1.652 -6.531 1 98.81 571 PRO B CA 1
ATOM 8961 C C . PRO B 1 571 ? -19.328 -1.415 -7.156 1 98.81 571 PRO B C 1
ATOM 8963 O O . PRO B 1 571 ? -19.234 -1.106 -8.344 1 98.81 571 PRO B O 1
ATOM 8966 N N . LEU B 1 572 ? -18.297 -1.523 -6.367 1 98.81 572 LEU B N 1
ATOM 8967 C CA . LEU B 1 572 ? -16.953 -1.293 -6.891 1 98.81 572 LEU B CA 1
ATOM 8968 C C . LEU B 1 572 ? -16.594 -2.336 -7.945 1 98.81 572 LEU B C 1
ATOM 8970 O O . LEU B 1 572 ? -15.938 -2.018 -8.945 1 98.81 572 LEU B O 1
ATOM 8974 N N . GLN B 1 573 ? -16.984 -3.631 -7.715 1 98.69 573 GLN B N 1
ATOM 8975 C CA . GLN B 1 573 ? -16.766 -4.688 -8.695 1 98.69 573 GLN B CA 1
ATOM 8976 C C . GLN B 1 573 ? -17.516 -4.395 -9.992 1 98.69 573 GLN B C 1
ATOM 8978 O O . GLN B 1 573 ? -16.969 -4.523 -11.086 1 98.69 573 GLN B O 1
ATOM 8983 N N . LEU B 1 574 ? -18.766 -3.953 -9.859 1 98.69 574 LEU B N 1
ATOM 8984 C CA . LEU B 1 574 ? -19.609 -3.68 -11.023 1 98.69 574 LEU B CA 1
ATOM 8985 C C . LEU B 1 574 ? -19.109 -2.449 -11.773 1 98.69 574 LEU B C 1
ATOM 8987 O O . LEU B 1 574 ? -19.109 -2.43 -13.008 1 98.69 574 LEU B O 1
ATOM 8991 N N . ILE B 1 575 ? -18.719 -1.412 -11.062 1 98.81 575 ILE B N 1
ATOM 8992 C CA . ILE B 1 575 ? -18.172 -0.213 -11.688 1 98.81 575 ILE B CA 1
ATOM 8993 C C . ILE B 1 575 ? -16.922 -0.57 -12.477 1 98.81 575 ILE B C 1
ATOM 8995 O O . ILE B 1 575 ? -16.75 -0.118 -13.609 1 98.81 575 ILE B O 1
ATOM 8999 N N . ALA B 1 576 ? -16.047 -1.376 -11.906 1 98.56 576 ALA B N 1
ATOM 9000 C CA . ALA B 1 576 ? -14.859 -1.833 -12.609 1 98.56 576 ALA B CA 1
ATOM 9001 C C . ALA B 1 576 ? -15.234 -2.629 -13.859 1 98.56 576 ALA B C 1
ATOM 9003 O O . ALA B 1 576 ? -14.617 -2.467 -14.914 1 98.56 576 ALA B O 1
ATOM 9004 N N . TYR B 1 577 ? -16.25 -3.51 -13.742 1 98.12 577 TYR B N 1
ATOM 9005 C CA . TYR B 1 577 ? -16.734 -4.324 -14.852 1 98.12 577 TYR B CA 1
ATOM 9006 C C . TYR B 1 577 ? -17.156 -3.447 -16.031 1 98.12 577 TYR B C 1
ATOM 9008 O O . TYR B 1 577 ? -16.703 -3.658 -17.156 1 98.12 577 TYR B O 1
ATOM 9016 N N . TYR B 1 578 ? -17.906 -2.445 -15.742 1 98 578 TYR B N 1
ATOM 9017 C CA . TYR B 1 578 ? -18.438 -1.607 -16.812 1 98 578 TYR B CA 1
ATOM 9018 C C . TYR B 1 578 ? -17.344 -0.686 -17.359 1 98 578 TYR B C 1
ATOM 9020 O O . TYR B 1 578 ? -17.344 -0.375 -18.562 1 98 578 TYR B O 1
ATOM 9028 N N . ALA B 1 579 ? -16.469 -0.227 -16.484 1 98.25 579 ALA B N 1
ATOM 9029 C CA . ALA B 1 579 ? -15.32 0.546 -16.984 1 98.25 579 ALA B CA 1
ATOM 9030 C C . ALA B 1 579 ? -14.516 -0.252 -18 1 98.25 579 ALA B C 1
ATOM 9032 O O . ALA B 1 579 ? -14.094 0.286 -19.016 1 98.25 579 ALA B O 1
ATOM 9033 N N . ALA B 1 580 ? -14.281 -1.53 -17.703 1 97.56 580 ALA B N 1
ATOM 9034 C CA . ALA B 1 580 ? -13.539 -2.41 -18.594 1 97.56 580 ALA B CA 1
ATOM 9035 C C . ALA B 1 580 ? -14.297 -2.635 -19.906 1 97.56 580 ALA B C 1
ATOM 9037 O O . ALA B 1 580 ? -13.711 -2.594 -20.984 1 97.56 580 ALA B O 1
ATOM 9038 N N . LEU B 1 581 ? -15.625 -2.85 -19.781 1 95.44 581 LEU B N 1
ATOM 9039 C CA . LEU B 1 581 ? -16.469 -3.084 -20.938 1 95.44 581 LEU B CA 1
ATOM 9040 C C . LEU B 1 581 ? -16.453 -1.881 -21.875 1 95.44 581 LEU B C 1
ATOM 9042 O O . LEU B 1 581 ? -16.328 -2.037 -23.094 1 95.44 581 LEU B O 1
ATOM 9046 N N . HIS B 1 582 ? -16.562 -0.742 -21.297 1 95.81 582 HIS B N 1
ATOM 9047 C CA . HIS B 1 582 ? -16.609 0.486 -22.078 1 95.81 582 HIS B CA 1
ATOM 9048 C C . HIS B 1 582 ? -15.297 0.72 -22.812 1 95.81 582 HIS B C 1
ATOM 9050 O O . HIS B 1 582 ? -15.266 1.38 -23.859 1 95.81 582 HIS B O 1
ATOM 9056 N N . ARG B 1 583 ? -14.25 0.167 -22.359 1 95.19 583 ARG B N 1
ATOM 9057 C CA . ARG B 1 583 ? -12.93 0.353 -22.938 1 95.19 583 ARG B CA 1
ATOM 9058 C C . ARG B 1 583 ? -12.578 -0.803 -23.875 1 95.19 583 ARG B C 1
ATOM 9060 O O . ARG B 1 583 ? -11.469 -0.854 -24.422 1 95.19 583 ARG B O 1
ATOM 9067 N N . GLY B 1 584 ? -13.492 -1.793 -24 1 94.38 584 GLY B N 1
ATOM 9068 C CA . GLY B 1 584 ? -13.281 -2.928 -24.891 1 94.38 584 GLY B CA 1
ATOM 9069 C C . GLY B 1 584 ? -12.273 -3.924 -24.344 1 94.38 584 GLY B C 1
ATOM 9070 O O . GLY B 1 584 ? -11.656 -4.668 -25.109 1 94.38 584 GLY B O 1
ATOM 9071 N N . CYS B 1 585 ? -12.039 -3.939 -23.047 1 95.31 585 CYS B N 1
ATOM 9072 C CA . CYS B 1 585 ? -11.094 -4.852 -22.422 1 95.31 585 CYS B CA 1
ATOM 9073 C C . CYS B 1 585 ? -11.703 -6.238 -22.25 1 95.31 585 CYS B C 1
ATOM 9075 O O . CYS B 1 585 ? -12.922 -6.387 -22.219 1 95.31 585 CYS B O 1
ATOM 9077 N N . ASP B 1 586 ? -10.875 -7.25 -22.219 1 93.81 586 ASP B N 1
ATOM 9078 C CA . ASP B 1 586 ? -11.312 -8.602 -21.875 1 93.81 586 ASP B CA 1
ATOM 9079 C C . ASP B 1 586 ? -11.484 -8.742 -20.359 1 93.81 586 ASP B C 1
ATOM 9081 O O . ASP B 1 586 ? -10.516 -8.945 -19.641 1 93.81 586 ASP B O 1
ATOM 9085 N N . VAL B 1 587 ? -12.68 -8.766 -19.906 1 94.81 587 VAL B N 1
ATOM 9086 C CA . VAL B 1 587 ? -13.016 -8.719 -18.484 1 94.81 587 VAL B CA 1
ATOM 9087 C C . VAL B 1 587 ? -12.617 -10.031 -17.828 1 94.81 587 VAL B C 1
ATOM 9089 O O . VAL B 1 587 ? -12.141 -10.039 -16.688 1 94.81 587 VAL B O 1
ATOM 9092 N N . ASP B 1 588 ? -12.82 -11.141 -18.453 1 92.94 588 ASP B N 1
ATOM 9093 C CA . ASP B 1 588 ? -12.617 -12.461 -17.875 1 92.94 588 ASP B CA 1
ATOM 9094 C C . ASP B 1 588 ? -11.141 -12.859 -17.922 1 92.94 588 ASP B C 1
ATOM 9096 O O . ASP B 1 588 ? -10.68 -13.641 -17.078 1 92.94 588 ASP B O 1
ATOM 9100 N N . LYS B 1 589 ? -10.391 -12.406 -18.953 1 91.75 589 LYS B N 1
ATOM 9101 C CA . LYS B 1 589 ? -8.977 -12.734 -19.141 1 91.75 589 LYS B CA 1
ATOM 9102 C C . LYS B 1 589 ? -8.156 -11.484 -19.422 1 91.75 589 LYS B C 1
ATOM 9104 O O . LYS B 1 589 ? -7.582 -11.336 -20.5 1 91.75 589 LYS B O 1
ATOM 9109 N N . PRO B 1 590 ? -8.039 -10.68 -18.344 1 93.44 590 PRO B N 1
ATOM 9110 C CA . PRO B 1 590 ? -7.25 -9.461 -18.531 1 93.44 590 PRO B CA 1
ATOM 9111 C C . PRO B 1 590 ? -5.809 -9.75 -18.953 1 93.44 590 PRO B C 1
ATOM 9113 O O . PRO B 1 590 ? -5.25 -10.781 -18.594 1 93.44 590 PRO B O 1
ATOM 9116 N N . ARG B 1 591 ? -5.289 -8.828 -19.656 1 89.69 591 ARG B N 1
ATOM 9117 C CA . ARG B 1 591 ? -3.941 -9.023 -20.188 1 89.69 591 ARG B CA 1
ATOM 9118 C C . ARG B 1 591 ? -2.943 -9.258 -19.062 1 89.69 591 ARG B C 1
ATOM 9120 O O . ARG B 1 591 ? -3.059 -8.672 -17.984 1 89.69 591 ARG B O 1
ATOM 9127 N N . ASN B 1 592 ? -2.014 -10.172 -19.25 1 87.94 592 ASN B N 1
ATOM 9128 C CA . ASN B 1 592 ? -0.835 -10.414 -18.438 1 87.94 592 ASN B CA 1
ATOM 9129 C C . ASN B 1 592 ? -1.198 -11.133 -17.141 1 87.94 592 ASN B C 1
ATOM 9131 O O . ASN B 1 592 ? -0.323 -11.438 -16.328 1 87.94 592 ASN B O 1
ATOM 9135 N N . LEU B 1 593 ? -2.49 -11.422 -16.906 1 89.19 593 LEU B N 1
ATOM 9136 C CA . LEU B 1 593 ? -2.889 -11.953 -15.609 1 89.19 593 LEU B CA 1
ATOM 9137 C C . LEU B 1 593 ? -3.23 -13.438 -15.711 1 89.19 593 LEU B C 1
ATOM 9139 O O . LEU B 1 593 ? -3.609 -13.922 -16.781 1 89.19 593 LEU B O 1
ATOM 9143 N N . ALA B 1 594 ? -2.982 -14.086 -14.562 1 83.31 594 ALA B N 1
ATOM 9144 C CA . ALA B 1 594 ? -3.41 -15.469 -14.367 1 83.31 594 ALA B CA 1
ATOM 9145 C C . ALA B 1 594 ? -4.152 -15.633 -13.047 1 83.31 594 ALA B C 1
ATOM 9147 O O . ALA B 1 594 ? -3.912 -14.883 -12.094 1 83.31 594 ALA B O 1
ATOM 9148 N N . LYS B 1 595 ? -5.043 -16.609 -13.023 1 80.44 595 LYS B N 1
ATOM 9149 C CA . LYS B 1 595 ? -5.871 -16.812 -11.836 1 80.44 595 LYS B CA 1
ATOM 9150 C C . LYS B 1 595 ? -5.082 -17.5 -10.727 1 80.44 595 LYS B C 1
ATOM 9152 O O . LYS B 1 595 ? -5.246 -17.156 -9.547 1 80.44 595 LYS B O 1
ATOM 9157 N N . SER B 1 596 ? -4.355 -18.469 -11.016 1 75.69 596 SER B N 1
ATOM 9158 C CA . SER B 1 596 ? -3.586 -19.234 -10.039 1 75.69 596 SER B CA 1
ATOM 9159 C C . SER B 1 596 ? -2.088 -19.016 -10.219 1 75.69 596 SER B C 1
ATOM 9161 O O . SER B 1 596 ? -1.509 -19.438 -11.227 1 75.69 596 SER B O 1
ATOM 9163 N N . VAL B 1 597 ? -1.5 -18.375 -9.211 1 74.94 597 VAL B N 1
ATOM 9164 C CA . VAL B 1 597 ? -0.074 -18.078 -9.281 1 74.94 597 VAL B CA 1
ATOM 9165 C C . VAL B 1 597 ? 0.724 -19.188 -8.609 1 74.94 597 VAL B C 1
ATOM 9167 O O . VAL B 1 597 ? 0.963 -19.156 -7.402 1 74.94 597 VAL B O 1
ATOM 9170 N N . THR B 1 598 ? 1.216 -20.031 -9.43 1 75.81 598 THR B N 1
ATOM 9171 C CA . THR B 1 598 ? 1.848 -21.25 -8.922 1 75.81 598 THR B CA 1
ATOM 9172 C C . THR B 1 598 ? 3.367 -21.141 -9.016 1 75.81 598 THR B C 1
ATOM 9174 O O . THR B 1 598 ? 4.074 -22.141 -8.844 1 75.81 598 THR B O 1
ATOM 9177 N N . VAL B 1 599 ? 3.781 -19.969 -9.383 1 70.06 599 VAL B N 1
ATOM 9178 C CA . VAL B 1 599 ? 5.219 -19.719 -9.406 1 70.06 599 VAL B CA 1
ATOM 9179 C C . VAL B 1 599 ? 5.535 -18.422 -8.664 1 70.06 599 VAL B C 1
ATOM 9181 O O . VAL B 1 599 ? 4.707 -17.5 -8.617 1 70.06 599 VAL B O 1
ATOM 9184 N N . GLU B 1 600 ? 6.684 -18.375 -8.094 1 75.31 600 GLU B N 1
ATOM 9185 C CA . GLU B 1 600 ? 7.086 -17.203 -7.34 1 75.31 600 GLU B CA 1
ATOM 9186 C C . GLU B 1 600 ? 7.461 -16.047 -8.273 1 75.31 600 GLU B C 1
ATOM 9188 O O . GLU B 1 600 ? 8.031 -16.266 -9.336 1 75.31 600 GLU B O 1
#

Secondary structure (DSSP, 8-state):
--EEEEEESSS-HHHHHHHHHHHTGGG--SEEEEEEEETTEEEEEEEES-HHHHHHHS-TT---SEEEEEEE--SSS-SSTTTSSPEE-TTS-EEEEEEEEETTHHHHHHHH-TT---SSS-HHHHHHHHHHHHHHTT--HHHHHHHHHHH--EEEEEEEEETTEEEEEEEEEESS--EEEE-SS-EEEESSGGGGTTT--EEEE--TTEEEEE-SS-EEEEETTS-EE---EEE----GGGG--TT-SSHHHHHHHTHHHHHHHHHHHTB-TTS-B--STTHHHHHHH-SEEEEEE-HHHHHHHHHHHHHIIIII---EEEEEHHHHTTSPPPP-SSEEEEEEESSS--HHHHHHHHHHHHTT-EEEEEESSTT-HHHHHSSEEEE-------SSS-SHHHHHHHHHHHHHHHHHHHHTT---SS-HHHHHHHHHHHHHHHHT-HHHHHHHHHHHHSS-SEEEEEESTHHHHHHHHHHHHHHHHH--EEEEEEGGGGGTTGGGG--TT-EEEEEE--GGGHHHHHHHHHHHHTTT-EEEEEEETTS--TT-SEEEPP--GGGHHHHHHHHHHHHHHHHHHHTT--SSS-TT--SS----/--EEEEEEESS-HHHHHHHHHHHTGGG--SEEEEEEEETTEEEEEEEES-HHHHHHHS-TT---SEEEEEEE--SSS-SSTTTSSPEE-TTS-EEEEEEEEETTHHHHHHHH-TT---SSS-HHHHHHHHHHHHHHTT--HHHHHHHHHHH--EEEEEEEEETTEEEEEEEEEESS--EEEE-SSEEEEESSGGGGTTT--EEEE--TTEEEEE-SS-EEEEETTS-EE---EEE----GGGG--TT-SSHHHHHHHTHHHHHHHHHHHTB-TTS-B--STTHHHHHHH-SEEEEEE-HHHHHHHHHHHHHIIIII---EEEEEHHHHTTSPPPP-SSEEEEEEESSS--HHHHHHHHHHHHTT-EEEEEESSTT-HHHHHSSEEEE-------SSS-SHHHHHHHHHHHHHHHHHHHHTT---SS-HHHHHHHHHHHHHHHHT-HHHHHHHHHHHHSS-SEEEEEESTHHHHHHHHHHHHHHHHH--EEEEEEGGGGGTTGGGG--TT-EEEEEE--GGGHHHHHHHHHHHHTTT-EEEEEEETTS--TT-SEEEPP--GGGHHHHHHHHHHHHHHHHHHHTT--SSS-TT--SS----